Protein 3EKG (pdb70)

B-factor: mean 16.18, std 5.59, range [8.06, 45.7]

InterPro domains:
  IPR013341 Mandelate racemase, N-terminal domain [PF02746] (59-149)
  IPR013342 Mandelate racemase, C-terminal domain [PF13378] (172-385)
  IPR013342 Mandelate racemase, C-terminal domain [SM00922] (155-261)
  IPR018110 Mandelate racemase/muconate lactonizing enzyme, conserved site [PS00908] (124-149)
  IPR023444 L-rhamnonate dehydratase [MF_01288] (1-394)
  IPR023444 L-rhamnonate dehydratase [NF011968] (1-394)
  IPR023444 L-rhamnonate dehydratase [SFLDF00006] (2-394)
  IPR023444 L-rhamnonate dehydratase [cd03327] (57-383)
  IPR029017 Enolase-like, N-terminal [G3DSA:3.30.390.10] (6-387)
  IPR029017 Enolase-like, N-terminal [SSF54826] (49-154)
  IPR036849 Enolase-like, C-terminal domain superfamily [G3DSA:3.20.20.120] (142-383)
  IPR036849 Enolase-like, C-terminal domain superfamily [SSF51604] (137-390)
  IPR046945 L-rhamnonate dehydratase-like [PTHR13794] (1-386)

Foldseek 3Di:
DDDFWAWAFKFKWFFAEQFQLNQRHDPLFQVQAQFAALLLDVQCRGGVVSVPSNVFHKIKMWIATPVGFIFIFIHTGHPVLRCCVFVPLGVLGHGGGLPCLVVSLVVVVVCVVPPQAPRNLLSLQRNSLRSLLRVLVSVFWESLVVVQHFPDFKAFAAEEGLCQLLLVCQHQAYETQNDEPSVPPVSLVVRLVSLVVLVNNPLRRAYYARNHYFLVSLLVSQVSCVVSVHQEYECRDDLVPLVSLQVSVVSGDPNYEYACRFAFLVSLCNLVPRDQEYAHAQSGHRHPVRVSSNLVSCVVSVGAYAYDDRFLSVVSRLSHHPRHRHYYDYPRRPNDWDGSPPFWDLGDTADSRMGVVSSTGGRSRTDTDPVTDIGRPDHD/DDDFWAWAFKFKWFFADFFQLNQSHDPQFQVFAQFAALLLDVQCRGGVVSVPSNVFHKMKMWIATPVGFIFIFIHTAHDVLRCCVFVPLGVLGHPGGLPCLVVSLVVVVVCVVPPQAPNNLLSLQRNSLRSLLRVLVSVFWESLVVVQHFPDFKAFEAEEGLCQLLVVCQHQAYEGQNDEPSVPPVSLVVRLVSLVVLVRNPLRRAYYARNHYFLVSLLVSQVSCVVSVHQEYECRDDLVPLVSLQVSVVSGDPNYEYACRFAFLVSLCNLVPRDQEYAHACSGHRHPVRVSSNLVSCVVSVGAYAYDDRFLSVVSVLSHHPRHRHYYDYPRRPNDWDGSPPFWDLGDTDDSRMGVVSSTGGRSRTDGDPVGDIGRPDHD

Solvent-accessible surface area: 25975 Å² total

Sequence (760 aa):
SLSIPTIKQVRAFVLRGGGADYHDQGDGHWIDDHISTPGKYPEYRQSRRSFGINVLGTLVVEIEASDGNVGFAVTTGGEPAAYIVEKHLARFLEGARVTDIERIWDQYNSTLYYGRKGLVINTISGVDLALWDLLGKVRREPVHQLLGGAVRDELQFYATGARPDLAQKGFIGGKPLHHGPSEGEEGLKKNLEELATRERVGPDFWLFDCWSLDLNYATRLARGAREYGLKWIEEALPPDDYWGYAELRRNAPTGVTTGEHEATRWGFRLLEGCCDIIQPDVGWCGGVTELLKISALADAHNALVVPHGSSVYSYHFVATRQNSPFAEFLAPKADQVVPFHPQLLGEPVPENGRRLSRLDQPGFGVTLNPECQLHRPYTHSLSIPTIKQVRAFVLRGGGADYHDQGDGHWIDDHISTPGKYPEYRQSRRSFGINVLGTLVVEIEASDGNVGFAVTTGGEPAAYIVEKHLARFLEGARVTDIERIWDQYNSTLYYGRKGLVINTISGVDLALWDLLGKVRREPVHQLLGGAVRDELQFYATGARPDLAQKGFIGGKPLHHGPSEGEEGLKKNLEELATRERVGPDFWLFDCWSLDLNYATRLARGAREYGLKWIEEALPPDDYWGYAELRRNAPTGVTTGEHEATRWGFRLLEGCCDIIQPDVGWCGGVTELLKISALADAHNALVVPHGSSVYSYHFVATRQNSPFAEFLAPKADQVVPFHPQLLGEPVPENGRRLSRLDQPGFGVTLNPECQLHRPYTH

Structure (mmCIF, N/CA/C/O backbone):
data_3EKG
#
_entry.id   3EKG
#
_cell.length_a   119.326
_cell.length_b   119.326
_cell.length_c   116.696
_cell.angle_alpha   90.00
_cell.angle_beta   90.00
_cell.angle_gamma   90.00
#
_symmetry.space_group_name_H-M   'I 4'
#
loop_
_entity.id
_entity.type
_entity.pdbx_description
1 polymer 'Mandelate racemase/muconate lactonizing enzyme'
2 non-polymer 'L(+)-TARTARIC ACID'
3 non-polymer 'MAGNESIUM ION'
4 water water
#
loop_
_atom_site.group_PDB
_atom_site.id
_atom_site.type_symbol
_atom_site.label_atom_id
_atom_site.label_alt_id
_atom_site.label_comp_id
_atom_site.label_asym_id
_atom_site.label_entity_id
_atom_site.label_seq_id
_atom_site.pdbx_PDB_ins_code
_atom_site.Cartn_x
_atom_site.Cartn_y
_atom_site.Cartn_z
_atom_site.occupancy
_atom_site.B_iso_or_equiv
_atom_site.auth_seq_id
_atom_site.auth_comp_id
_atom_site.auth_asym_id
_atom_site.auth_atom_id
_atom_site.pdbx_PDB_model_num
ATOM 1 N N . SER A 1 2 ? 42.670 -34.454 -67.566 1.00 31.36 2 SER A N 1
ATOM 2 C CA . SER A 1 2 ? 41.532 -34.178 -66.642 1.00 31.04 2 SER A CA 1
ATOM 3 C C . SER A 1 2 ? 40.928 -35.476 -66.118 1.00 31.49 2 SER A C 1
ATOM 4 O O . SER A 1 2 ? 41.082 -36.534 -66.729 1.00 31.82 2 SER A O 1
ATOM 7 N N . LEU A 1 3 ? 40.236 -35.385 -64.987 1.00 30.86 3 LEU A N 1
ATOM 8 C CA . LEU A 1 3 ? 39.605 -36.549 -64.371 1.00 30.83 3 LEU A CA 1
ATOM 9 C C . LEU A 1 3 ? 38.642 -37.243 -65.327 1.00 30.18 3 LEU A C 1
ATOM 10 O O . LEU A 1 3 ? 37.913 -36.588 -66.073 1.00 30.37 3 LEU A O 1
ATOM 15 N N . SER A 1 4 ? 38.642 -38.572 -65.299 1.00 28.68 4 SER A N 1
ATOM 16 C CA . SER A 1 4 ? 37.752 -39.353 -66.149 1.00 27.82 4 SER A CA 1
ATOM 17 C C . SER A 1 4 ? 36.403 -39.459 -65.446 1.00 25.28 4 SER A C 1
ATOM 18 O O . SER A 1 4 ? 36.278 -40.130 -64.420 1.00 25.94 4 SER A O 1
ATOM 21 N N . ILE A 1 5 ? 35.397 -38.791 -66.000 1.00 22.78 5 ILE A N 1
ATOM 22 C CA . ILE A 1 5 ? 34.063 -38.792 -65.411 1.00 18.38 5 ILE A CA 1
ATOM 23 C C . ILE A 1 5 ? 33.253 -40.015 -65.828 1.00 17.50 5 ILE A C 1
ATOM 24 O O . ILE A 1 5 ? 33.067 -40.277 -67.014 1.00 15.29 5 ILE A O 1
ATOM 29 N N . PRO A 1 6 ? 32.754 -40.781 -64.847 1.00 16.69 6 PRO A N 1
ATOM 30 C CA . PRO A 1 6 ? 31.970 -41.974 -65.167 1.00 16.95 6 PRO A CA 1
ATOM 31 C C . PRO A 1 6 ? 30.564 -41.642 -65.642 1.00 16.84 6 PRO A C 1
ATOM 32 O O . PRO A 1 6 ? 30.082 -40.525 -65.463 1.00 17.30 6 PRO A O 1
ATOM 36 N N . THR A 1 7 ? 29.913 -42.620 -66.258 1.00 16.88 7 THR A N 1
ATOM 37 C CA . THR A 1 7 ? 28.551 -42.444 -66.729 1.00 15.74 7 THR A CA 1
ATOM 38 C C . THR A 1 7 ? 27.624 -43.201 -65.784 1.00 14.14 7 THR A C 1
ATOM 39 O O . THR A 1 7 ? 28.077 -43.988 -64.948 1.00 16.02 7 THR A O 1
ATOM 43 N N . ILE A 1 8 ? 26.326 -42.953 -65.901 1.00 14.54 8 ILE A N 1
ATOM 44 C CA . ILE A 1 8 ? 25.361 -43.621 -65.046 1.00 13.50 8 ILE A CA 1
ATOM 45 C C . ILE A 1 8 ? 24.933 -44.944 -65.676 1.00 13.24 8 ILE A C 1
ATOM 46 O O . ILE A 1 8 ? 24.438 -44.982 -66.800 1.00 14.17 8 ILE A O 1
ATOM 51 N N . LYS A 1 9 ? 25.140 -46.030 -64.942 1.00 14.48 9 LYS A N 1
ATOM 52 C CA . LYS A 1 9 ? 24.793 -47.357 -65.426 1.00 15.97 9 LYS A CA 1
ATOM 53 C C . LYS A 1 9 ? 23.322 -47.695 -65.214 1.00 16.46 9 LYS A C 1
ATOM 54 O O . LYS A 1 9 ? 22.635 -48.134 -66.140 1.00 16.63 9 LYS A O 1
ATOM 60 N N . GLN A 1 10 ? 22.832 -47.488 -63.998 1.00 15.65 10 GLN A N 1
ATOM 61 C CA . GLN A 1 10 ? 21.441 -47.802 -63.708 1.00 16.33 10 GLN A CA 1
ATOM 62 C C . GLN A 1 10 ? 20.894 -47.027 -62.527 1.00 16.24 10 GLN A C 1
ATOM 63 O O . GLN A 1 10 ? 21.625 -46.695 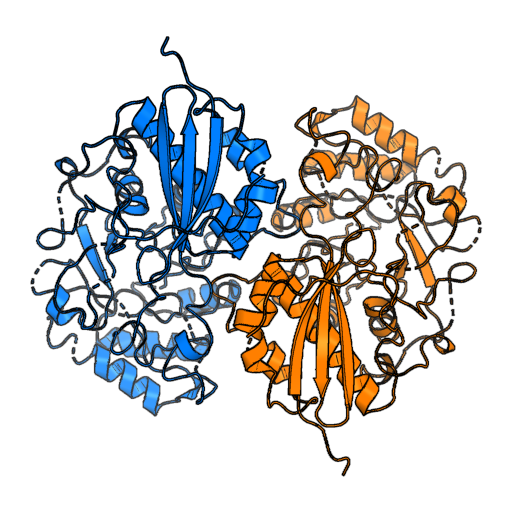-61.598 1.00 15.61 10 GLN A O 1
ATOM 69 N N . VAL A 1 11 ? 19.602 -46.725 -62.581 1.00 15.80 11 VAL A N 1
ATOM 70 C CA . VAL A 1 11 ? 18.936 -46.047 -61.482 1.00 15.07 11 VAL A CA 1
ATOM 71 C C . VAL A 1 11 ? 17.929 -47.055 -60.935 1.00 15.57 11 VAL A C 1
ATOM 72 O O . VAL A 1 11 ? 17.289 -47.777 -61.700 1.00 16.79 11 VAL A O 1
ATOM 76 N N . ARG A 1 12 ? 17.810 -47.118 -59.615 1.00 14.57 12 ARG A N 1
ATOM 77 C CA . ARG A 1 12 ? 16.883 -48.042 -58.969 1.00 15.44 12 ARG A CA 1
ATOM 78 C C . ARG A 1 12 ? 16.089 -47.332 -57.885 1.00 15.49 12 ARG A C 1
ATOM 79 O O . ARG A 1 12 ? 16.622 -46.483 -57.168 1.00 15.66 12 ARG A O 1
ATOM 87 N N . ALA A 1 13 ? 14.816 -47.690 -57.763 1.00 13.05 13 ALA A N 1
ATOM 88 C CA . ALA A 1 13 ? 13.948 -47.102 -56.751 1.00 12.84 13 ALA A CA 1
ATOM 89 C C . ALA A 1 13 ? 13.467 -48.187 -55.792 1.00 14.39 13 ALA A C 1
ATOM 90 O O . ALA A 1 13 ? 13.017 -49.249 -56.222 1.00 15.10 13 ALA A O 1
ATOM 92 N N . PHE A 1 14 ? 13.567 -47.911 -54.495 1.00 15.34 14 PHE A N 1
ATOM 93 C CA . PHE A 1 14 ? 13.141 -48.851 -53.462 1.00 16.27 14 PHE A CA 1
ATOM 94 C C . PHE A 1 14 ? 12.174 -48.165 -52.507 1.00 16.78 14 PHE A C 1
ATOM 95 O O . PHE A 1 14 ? 12.118 -46.939 -52.438 1.00 16.71 14 PHE A O 1
ATOM 103 N N . VAL A 1 15 ? 11.419 -48.963 -51.761 1.00 16.71 15 VAL A N 1
ATOM 104 C CA . VAL A 1 15 ? 10.481 -48.421 -50.794 1.00 18.90 15 VAL A CA 1
ATOM 105 C C . VAL A 1 15 ? 10.806 -48.958 -49.404 1.00 21.41 15 VAL A C 1
ATOM 106 O O . VAL A 1 15 ? 11.076 -50.146 -49.235 1.00 21.03 15 VAL A O 1
ATOM 110 N N . LEU A 1 16 ? 10.788 -48.068 -48.417 1.00 21.85 16 LEU A N 1
ATOM 111 C CA . LEU A 1 16 ? 11.072 -48.438 -47.037 1.00 23.94 16 LEU A CA 1
ATOM 112 C C . LEU A 1 16 ? 9.966 -47.876 -46.147 1.00 24.48 16 LEU A C 1
ATOM 113 O O . LEU A 1 16 ? 9.456 -46.783 -46.394 1.00 23.71 16 LEU A O 1
ATOM 118 N N . ARG A 1 17 ? 9.589 -48.627 -45.117 1.00 24.80 17 ARG A N 1
ATOM 119 C CA . ARG A 1 17 ? 8.531 -48.187 -44.215 1.00 24.88 17 ARG A CA 1
ATOM 120 C C . ARG A 1 17 ? 9.014 -48.140 -42.769 1.00 24.37 17 ARG A C 1
ATOM 121 O O . ARG A 1 17 ? 9.886 -48.915 -42.373 1.00 24.63 17 ARG A O 1
ATOM 129 N N . GLY A 1 18 ? 8.448 -47.222 -41.989 1.00 24.13 18 GLY A N 1
ATOM 130 C CA . GLY A 1 18 ? 8.826 -47.096 -40.590 1.00 23.42 18 GLY A CA 1
ATOM 131 C C . GLY A 1 18 ? 9.856 -46.015 -40.318 1.00 23.64 18 GLY A C 1
ATOM 132 O O . GLY A 1 18 ? 11.061 -46.254 -40.412 1.00 23.53 18 GLY A O 1
ATOM 133 N N . GLY A 1 19 ? 9.385 -44.821 -39.973 1.00 23.04 19 GLY A N 1
ATOM 134 C CA . GLY A 1 19 ? 10.294 -43.725 -39.692 1.00 23.20 19 GLY A CA 1
ATOM 135 C C . GLY A 1 19 ? 11.111 -43.344 -40.910 1.00 22.51 19 GLY A C 1
ATOM 136 O O . GLY A 1 19 ? 10.640 -43.456 -42.042 1.00 22.28 19 GLY A O 1
ATOM 137 N N . GLY A 1 20 ? 12.340 -42.892 -40.685 1.00 21.79 20 GLY A N 1
ATOM 138 C CA . GLY A 1 20 ? 13.190 -42.504 -41.795 1.00 20.51 20 GLY A CA 1
ATOM 139 C C . GLY A 1 20 ? 12.808 -41.164 -42.399 1.00 20.83 20 GLY A C 1
ATOM 140 O O . GLY A 1 20 ? 12.308 -40.282 -41.701 1.00 20.08 20 GLY A O 1
ATOM 141 N N . ALA A 1 21 ? 13.037 -41.019 -43.702 1.00 20.98 21 ALA A N 1
ATOM 142 C CA . ALA A 1 21 ? 12.740 -39.780 -44.419 1.00 20.34 21 ALA A CA 1
ATOM 143 C C . ALA A 1 21 ? 11.297 -39.317 -44.248 1.00 21.23 21 ALA A C 1
ATOM 144 O O . ALA A 1 21 ? 11.040 -38.121 -44.102 1.00 18.88 21 ALA A O 1
ATOM 146 N N . ASP A 1 22 ? 10.352 -40.251 -44.283 1.00 21.91 22 ASP A N 1
ATOM 147 C CA . ASP A 1 22 ? 8.958 -39.871 -44.097 1.00 22.84 22 ASP A CA 1
ATOM 148 C C . ASP A 1 22 ? 8.723 -39.705 -42.601 1.00 24.40 22 ASP A C 1
ATOM 149 O O . ASP A 1 22 ? 8.337 -40.651 -41.910 1.00 23.79 22 ASP A O 1
ATOM 154 N N . TYR A 1 23 ? 8.965 -38.488 -42.123 1.00 24.85 23 TYR A N 1
ATOM 155 C CA . TYR A 1 23 ? 8.830 -38.119 -40.715 1.00 25.79 23 TYR A CA 1
ATOM 156 C C . TYR A 1 23 ? 7.568 -38.625 -40.030 1.00 25.35 23 TYR A C 1
ATOM 157 O O . TYR A 1 23 ? 7.604 -39.009 -38.862 1.00 24.68 23 TYR A O 1
ATOM 166 N N . HIS A 1 24 ? 6.454 -38.619 -40.754 1.00 24.99 24 HIS A N 1
ATOM 167 C CA . HIS A 1 24 ? 5.177 -39.027 -40.180 1.00 24.05 24 HIS A CA 1
ATOM 168 C C . HIS A 1 24 ? 4.835 -40.508 -40.267 1.00 23.48 24 HIS A C 1
ATOM 169 O O . HIS A 1 24 ? 3.751 -40.919 -39.854 1.00 23.63 24 HIS A O 1
ATOM 176 N N . ASP A 1 25 ? 5.748 -41.311 -40.800 1.00 23.14 25 ASP A N 1
ATOM 177 C CA . ASP A 1 25 ? 5.508 -42.745 -40.914 1.00 23.40 25 ASP A CA 1
ATOM 178 C C . ASP A 1 25 ? 5.914 -43.379 -39.584 1.00 23.33 25 ASP A C 1
ATOM 179 O O . ASP A 1 25 ? 6.838 -44.191 -39.514 1.00 23.24 25 ASP A O 1
ATOM 184 N N . GLN A 1 26 ? 5.199 -42.993 -38.531 1.00 23.88 26 GLN A N 1
ATOM 185 C CA . GLN A 1 26 ? 5.472 -43.468 -37.179 1.00 25.73 26 GLN A CA 1
ATOM 186 C C . GLN A 1 26 ? 4.424 -44.422 -36.616 1.00 26.30 26 GLN A C 1
ATOM 187 O O . GLN A 1 26 ? 3.401 -44.692 -37.245 1.00 26.88 26 GLN A O 1
ATOM 193 N N . GLY A 1 27 ? 4.701 -44.926 -35.416 1.00 26.84 27 GLY A N 1
ATOM 194 C CA . GLY A 1 27 ? 3.781 -45.823 -34.740 1.00 27.93 27 GLY A CA 1
ATOM 195 C C . GLY A 1 27 ? 2.995 -45.031 -33.708 1.00 28.85 27 GLY A C 1
ATOM 196 O O . GLY A 1 27 ? 2.886 -43.811 -33.826 1.00 29.20 27 GLY A O 1
ATOM 197 N N . ASP A 1 28 ? 2.458 -45.707 -32.695 1.00 28.46 28 ASP A N 1
ATOM 198 C CA . ASP A 1 28 ? 1.677 -45.035 -31.655 1.00 28.19 28 ASP A CA 1
ATOM 199 C C . ASP A 1 28 ? 2.530 -44.344 -30.592 1.00 27.70 28 ASP A C 1
ATOM 200 O O . ASP A 1 28 ? 3.712 -44.651 -30.430 1.00 27.86 28 ASP A O 1
ATOM 205 N N . GLY A 1 29 ? 1.904 -43.414 -29.871 1.00 26.22 29 GLY A N 1
ATOM 206 C CA . GLY A 1 29 ? 2.563 -42.697 -28.790 1.00 23.98 29 GLY A CA 1
ATOM 207 C C . GLY A 1 29 ? 3.609 -41.647 -29.120 1.00 22.17 29 GLY A C 1
ATOM 208 O O . GLY A 1 29 ? 4.390 -41.266 -28.250 1.00 23.84 29 GLY A O 1
ATOM 209 N N . HIS A 1 30 ? 3.625 -41.158 -30.353 1.00 20.44 30 HIS A N 1
ATOM 210 C CA . HIS A 1 30 ? 4.616 -40.161 -30.746 1.00 17.78 30 HIS A CA 1
ATOM 211 C C . HIS A 1 30 ? 4.047 -38.740 -30.717 1.00 16.72 30 HIS A C 1
ATOM 212 O O . HIS A 1 30 ? 2.925 -38.509 -31.166 1.00 16.46 30 HIS A O 1
ATOM 219 N N . TRP A 1 31 ? 4.816 -37.786 -30.193 1.00 15.41 31 TRP A N 1
ATOM 220 C CA . TRP A 1 31 ? 4.331 -36.403 -30.127 1.00 13.70 31 TRP A CA 1
ATOM 221 C C . TRP A 1 31 ? 3.961 -35.877 -31.508 1.00 14.49 31 TRP A C 1
ATOM 222 O O . TRP A 1 31 ? 3.062 -35.049 -31.647 1.00 12.16 31 TRP A O 1
ATOM 233 N N . ILE A 1 32 ? 4.656 -36.363 -32.529 1.00 12.70 32 ILE A N 1
ATOM 234 C CA . ILE A 1 32 ? 4.418 -35.894 -33.889 1.00 13.01 32 ILE A CA 1
ATOM 235 C C . ILE A 1 32 ? 3.046 -36.283 -34.444 1.00 13.39 32 ILE A C 1
ATOM 236 O O . ILE A 1 32 ? 2.661 -35.844 -35.529 1.00 13.82 32 ILE A O 1
ATOM 241 N N . ASP A 1 33 ? 2.303 -37.100 -33.702 1.00 12.81 33 ASP A N 1
ATOM 242 C CA . ASP A 1 33 ? 0.967 -37.501 -34.136 1.00 13.45 33 ASP A CA 1
ATOM 243 C C . ASP A 1 33 ? -0.017 -37.264 -32.994 1.00 13.52 33 ASP A C 1
ATOM 244 O O . ASP A 1 33 ? -1.130 -37.789 -32.996 1.00 13.76 33 ASP A O 1
ATOM 249 N N . ASP A 1 34 ? 0.395 -36.444 -32.030 1.00 12.99 34 ASP A N 1
ATOM 250 C CA . ASP A 1 34 ? -0.435 -36.165 -30.867 1.00 13.72 34 ASP A CA 1
ATOM 251 C C . ASP A 1 34 ? -1.289 -34.902 -30.955 1.00 13.57 34 ASP A C 1
ATOM 252 O O . ASP A 1 34 ? -0.894 -33.829 -30.490 1.00 13.60 34 ASP A O 1
ATOM 257 N N . HIS A 1 35 ? -2.460 -35.048 -31.569 1.00 12.42 35 HIS A N 1
ATOM 258 C CA . HIS A 1 35 ? -3.425 -33.963 -31.706 1.00 12.60 35 HIS A CA 1
ATOM 259 C C . HIS A 1 35 ? -2.852 -32.717 -32.378 1.00 13.13 35 HIS A C 1
ATOM 260 O O . HIS A 1 35 ? -3.122 -31.590 -31.958 1.00 13.59 35 HIS A O 1
ATOM 267 N N . ILE A 1 36 ? -2.058 -32.924 -33.423 1.00 12.90 36 ILE A N 1
ATOM 268 C CA . ILE A 1 36 ? -1.465 -31.815 -34.166 1.00 11.80 36 ILE A CA 1
ATOM 269 C C . ILE A 1 36 ? -2.568 -31.115 -34.969 1.00 11.88 36 ILE A C 1
ATOM 270 O O . ILE A 1 36 ? -3.355 -31.776 -35.638 1.00 12.39 36 ILE A O 1
ATOM 275 N N . SER A 1 37 ? -2.627 -29.787 -34.903 1.00 10.88 37 SER A N 1
ATOM 276 C CA . SER A 1 37 ? -3.636 -29.039 -35.655 1.00 11.84 37 SER A CA 1
ATOM 277 C C . SER A 1 37 ? -3.337 -29.110 -37.151 1.00 12.71 37 SER A C 1
ATOM 278 O O . SER A 1 37 ? -2.216 -28.828 -37.580 1.00 10.96 37 SER A O 1
ATOM 281 N N . THR A 1 38 ? -4.340 -29.494 -37.938 1.00 12.22 38 THR A N 1
ATOM 282 C CA . THR A 1 38 ? -4.193 -29.604 -39.392 1.00 12.49 38 THR A CA 1
ATOM 283 C C . THR A 1 38 ? -5.469 -29.126 -40.079 1.00 11.12 38 THR A C 1
ATOM 284 O O . THR A 1 38 ? -6.466 -28.835 -39.420 1.00 12.13 38 THR A O 1
ATOM 288 N N . PRO A 1 39 ? -5.447 -29.030 -41.418 1.00 12.11 39 PRO A N 1
ATOM 289 C CA . PRO A 1 39 ? -6.636 -28.594 -42.159 1.00 12.57 39 PRO A CA 1
ATOM 290 C C . PRO A 1 39 ? -7.804 -29.566 -41.971 1.00 14.39 39 PRO A C 1
ATOM 291 O O . PRO A 1 39 ? -8.954 -29.227 -42.247 1.00 16.65 39 PRO A O 1
ATOM 303 N N . GLY A 1 41 ? -8.516 -30.897 -39.019 1.00 14.07 41 GLY A N 1
ATOM 304 C CA . GLY A 1 41 ? -8.960 -30.791 -37.638 1.00 15.46 41 GLY A CA 1
ATOM 305 C C . GLY A 1 41 ? -10.406 -30.372 -37.454 1.00 15.80 41 GLY A C 1
ATOM 306 O O . GLY A 1 41 ? -10.985 -30.588 -36.387 1.00 17.30 41 GLY A O 1
ATOM 307 N N . LYS A 1 42 ? -10.998 -29.771 -38.481 1.00 16.01 42 LYS A N 1
ATOM 308 C CA . LYS A 1 42 ? -12.390 -29.337 -38.393 1.00 15.64 42 LYS A CA 1
ATOM 309 C C . LYS A 1 42 ? -13.346 -30.526 -38.339 1.00 15.60 42 LYS A C 1
ATOM 310 O O . LYS A 1 42 ? -14.543 -30.367 -38.098 1.00 17.24 42 LYS A O 1
ATOM 316 N N . TYR A 1 43 ? -12.802 -31.715 -38.573 1.00 14.54 43 TYR A N 1
ATOM 317 C CA . TYR A 1 43 ? -13.567 -32.957 -38.523 1.00 14.67 43 TYR A CA 1
ATOM 318 C C . TYR A 1 43 ? -13.076 -33.682 -37.275 1.00 15.69 43 TYR A C 1
ATOM 319 O O . TYR A 1 43 ? -11.950 -34.171 -37.241 1.00 15.33 43 TYR A O 1
ATOM 328 N N . PRO A 1 44 ? -13.912 -33.758 -36.228 1.00 16.64 44 PRO A N 1
ATOM 329 C CA . PRO A 1 44 ? -13.499 -34.438 -34.996 1.00 17.20 44 PRO A CA 1
ATOM 330 C C . PRO A 1 44 ? -12.863 -35.816 -35.204 1.00 18.20 44 PRO A C 1
ATOM 331 O O . PRO A 1 44 ? -11.923 -36.186 -34.499 1.00 18.73 44 PRO A O 1
ATOM 335 N N . GLU A 1 45 ? -13.373 -36.564 -36.176 1.00 18.96 45 GLU A N 1
ATOM 336 C CA . GLU A 1 45 ? -12.880 -37.907 -36.470 1.00 20.91 45 GLU A CA 1
ATOM 337 C C . GLU A 1 45 ? -11.420 -37.953 -36.909 1.00 18.86 45 GLU A C 1
ATOM 338 O O . GLU A 1 45 ? -10.745 -38.969 -36.734 1.00 19.30 45 GLU A O 1
ATOM 344 N N . TYR A 1 46 ? -10.932 -36.854 -37.476 1.00 17.41 46 TYR A N 1
ATOM 345 C CA . TYR A 1 46 ? -9.558 -36.793 -37.967 1.00 16.81 46 TYR A CA 1
ATOM 346 C C . TYR A 1 46 ? -8.698 -35.778 -37.219 1.00 16.37 46 TYR A C 1
ATOM 347 O O . TYR A 1 46 ? -7.636 -35.383 -37.698 1.00 16.83 46 TYR A O 1
ATOM 356 N N . ARG A 1 47 ? -9.147 -35.372 -36.038 1.00 15.91 47 ARG A N 1
ATOM 357 C CA . ARG A 1 47 ? -8.435 -34.374 -35.245 1.00 15.93 47 ARG A CA 1
ATOM 358 C C . ARG A 1 47 ? -7.312 -34.893 -34.345 1.00 15.53 47 ARG A C 1
ATOM 359 O O . ARG A 1 47 ? -6.270 -34.254 -34.214 1.00 15.52 47 ARG A O 1
ATOM 367 N N . GLN A 1 48 ? -7.511 -36.047 -33.721 1.00 13.75 48 GLN A N 1
ATOM 368 C CA . GLN A 1 48 ? -6.492 -36.579 -32.821 1.00 13.90 48 GLN A CA 1
ATOM 369 C C . GLN A 1 48 ? -5.223 -37.086 -33.492 1.00 13.32 48 GLN A C 1
ATOM 370 O O . GLN A 1 48 ? -4.121 -36.891 -32.976 1.00 13.87 48 GLN A O 1
ATOM 376 N N . SER A 1 49 ? -5.372 -37.726 -34.644 1.00 12.12 49 SER A N 1
ATOM 377 C CA . SER A 1 49 ? -4.230 -38.311 -35.338 1.00 13.00 49 SER A CA 1
ATOM 378 C C . SER A 1 49 ? -4.128 -37.937 -36.815 1.00 13.10 49 SER A C 1
ATOM 379 O O . SER A 1 49 ? -5.098 -38.065 -37.563 1.00 14.82 49 SER A O 1
ATOM 382 N N . ARG A 1 50 ? -2.952 -37.476 -37.236 1.00 12.34 50 ARG A N 1
ATOM 383 C CA . ARG A 1 50 ? -2.744 -37.125 -38.638 1.00 12.32 50 ARG A CA 1
ATOM 384 C C . ARG A 1 50 ? -2.680 -38.416 -39.450 1.00 13.08 50 ARG A C 1
ATOM 385 O O . ARG A 1 50 ? -2.972 -38.434 -40.645 1.00 12.00 50 ARG A O 1
ATOM 393 N N . ARG A 1 51 ? -2.293 -39.503 -38.796 1.00 13.70 51 ARG A N 1
ATOM 394 C CA . ARG A 1 51 ? -2.221 -40.782 -39.484 1.00 14.00 51 ARG A CA 1
ATOM 395 C C . ARG A 1 51 ? -3.622 -41.235 -39.887 1.00 13.24 51 ARG A C 1
ATOM 396 O O . ARG A 1 51 ? -3.785 -41.947 -40.882 1.00 14.78 51 ARG A O 1
ATOM 404 N N . SER A 1 52 ? -4.632 -40.811 -39.127 1.00 12.96 52 SER A N 1
ATOM 405 C CA . SER A 1 52 ? -6.006 -41.201 -39.427 1.00 12.98 52 SER A CA 1
ATOM 406 C C . SER A 1 52 ? -6.453 -40.682 -40.791 1.00 12.82 52 SER A C 1
ATOM 407 O O . SER A 1 52 ? -7.255 -41.329 -41.459 1.00 13.89 52 SER A O 1
ATOM 410 N N . PHE A 1 53 ? -5.946 -39.525 -41.218 1.00 12.77 53 PHE A N 1
ATOM 411 C CA . PHE A 1 53 ? -6.327 -39.037 -42.540 1.00 12.21 53 PHE A CA 1
ATOM 412 C C . PHE A 1 53 ? -5.311 -39.433 -43.613 1.00 12.52 53 PHE A C 1
ATOM 413 O O . PHE A 1 53 ? -5.424 -39.037 -44.772 1.00 12.26 53 PHE A O 1
ATOM 421 N N . GLY A 1 54 ? -4.319 -40.230 -43.217 1.00 12.12 54 GLY A N 1
ATOM 422 C CA . GLY A 1 54 ? -3.338 -40.727 -44.163 1.00 12.94 54 GLY A CA 1
ATOM 423 C C . GLY A 1 54 ? -2.048 -39.972 -44.398 1.00 12.55 54 GLY A C 1
ATOM 424 O O . GLY A 1 54 ? -1.520 -40.007 -45.508 1.00 14.04 54 GLY A O 1
ATOM 425 N N . ILE A 1 55 ? -1.525 -39.311 -43.371 1.00 12.41 55 ILE A N 1
ATOM 426 C CA . ILE A 1 55 ? -0.281 -38.563 -43.525 1.00 13.11 55 ILE A CA 1
ATOM 427 C C . ILE A 1 55 ? 0.892 -39.533 -43.700 1.00 14.66 55 ILE A C 1
ATOM 428 O O . ILE A 1 55 ? 1.985 -39.146 -44.128 1.00 13.77 55 ILE A O 1
ATOM 433 N N . ASN A 1 56 ? 0.634 -40.800 -43.391 1.00 14.65 56 ASN A N 1
ATOM 434 C CA . ASN A 1 56 ? 1.642 -41.852 -43.451 1.00 16.24 56 ASN A CA 1
ATOM 435 C C . ASN A 1 56 ? 1.379 -42.901 -44.527 1.00 16.65 56 ASN A C 1
ATOM 436 O O . ASN A 1 56 ? 1.846 -44.034 -44.410 1.00 18.08 56 ASN A O 1
ATOM 441 N N . VAL A 1 57 ? 0.648 -42.535 -45.573 1.00 16.13 57 VAL A N 1
ATOM 442 C CA . VAL A 1 57 ? 0.314 -43.499 -46.618 1.00 16.21 57 VAL A CA 1
ATOM 443 C C . VAL A 1 57 ? 1.409 -43.787 -47.651 1.00 15.85 57 VAL A C 1
ATOM 444 O O . VAL A 1 57 ? 1.402 -44.845 -48.286 1.00 14.75 57 VAL A O 1
ATOM 448 N N . LEU A 1 58 ? 2.357 -42.869 -47.804 1.00 16.88 58 LEU A N 1
ATOM 449 C CA . LEU A 1 58 ? 3.426 -43.037 -48.788 1.00 16.37 58 LEU A CA 1
ATOM 450 C C . LEU A 1 58 ? 4.665 -43.786 -48.313 1.00 17.44 58 LEU A C 1
ATOM 451 O O . LEU A 1 58 ? 5.099 -44.748 -48.944 1.00 18.10 58 LEU A O 1
ATOM 456 N N . GLY A 1 59 ? 5.250 -43.336 -47.213 1.00 17.29 59 GLY A N 1
ATOM 457 C CA . GLY A 1 59 ? 6.450 -43.993 -46.737 1.00 17.79 59 GLY A CA 1
ATOM 458 C C . GLY A 1 59 ? 7.664 -43.401 -47.422 1.00 18.06 59 GLY A C 1
ATOM 459 O O . GLY A 1 59 ? 7.575 -42.345 -48.052 1.00 19.01 59 GLY A O 1
ATOM 460 N N . THR A 1 60 ? 8.795 -44.095 -47.334 1.00 16.89 60 THR A N 1
ATOM 461 C CA . THR A 1 60 ? 10.041 -43.600 -47.907 1.00 17.18 60 THR A CA 1
ATOM 462 C C . THR A 1 60 ? 10.443 -44.127 -49.280 1.00 17.98 60 THR A C 1
ATOM 463 O O . THR A 1 60 ? 10.332 -45.319 -49.563 1.00 19.43 60 THR A O 1
ATOM 467 N N . LEU A 1 61 ? 10.916 -43.209 -50.121 1.00 18.43 61 LEU A N 1
ATOM 468 C CA . LEU A 1 61 ? 11.409 -43.536 -51.451 1.00 16.37 61 LEU A CA 1
ATOM 469 C C . LEU A 1 61 ? 12.929 -43.554 -51.340 1.00 16.71 61 LEU A C 1
ATOM 470 O O . LEU A 1 61 ? 13.528 -42.601 -50.838 1.00 17.03 61 LEU A O 1
ATOM 475 N N . VAL A 1 62 ? 13.545 -44.645 -51.778 1.00 16.58 62 VAL A N 1
ATOM 476 C CA . VAL A 1 62 ? 15.000 -44.752 -51.766 1.00 15.43 62 VAL A CA 1
ATOM 477 C C . VAL A 1 62 ? 15.453 -44.805 -53.216 1.00 15.07 62 VAL A C 1
ATOM 478 O O . VAL A 1 62 ? 14.992 -45.645 -53.986 1.00 16.55 62 VAL A O 1
ATOM 482 N N . VAL A 1 63 ? 16.346 -43.901 -53.595 1.00 13.41 63 VAL A N 1
ATOM 483 C CA . VAL A 1 63 ? 16.847 -43.886 -54.956 1.00 12.52 63 VAL A CA 1
ATOM 484 C C . VAL A 1 63 ? 18.329 -44.203 -54.931 1.00 13.80 63 VAL A C 1
ATOM 485 O O . VAL A 1 63 ? 19.075 -43.628 -54.141 1.00 13.86 63 VAL A O 1
ATOM 489 N N . GLU A 1 64 ? 18.739 -45.145 -55.774 1.00 14.77 64 GLU A N 1
ATOM 490 C CA . GLU A 1 64 ? 20.141 -45.525 -55.893 1.00 15.04 64 GLU A CA 1
ATOM 491 C C . GLU A 1 64 ? 20.570 -45.257 -57.326 1.00 14.94 64 GLU A C 1
ATOM 492 O O . GLU A 1 64 ? 19.813 -45.504 -58.265 1.00 16.21 64 GLU A O 1
ATOM 498 N N . ILE A 1 65 ? 21.780 -44.743 -57.496 1.00 13.32 65 ILE A N 1
ATOM 499 C CA . ILE A 1 65 ? 22.289 -44.473 -58.832 1.00 14.07 65 ILE A CA 1
ATOM 500 C C . ILE A 1 65 ? 23.689 -45.057 -58.928 1.00 13.97 65 ILE A C 1
ATOM 501 O O . ILE A 1 65 ? 24.620 -44.574 -58.283 1.00 14.24 65 ILE A O 1
ATOM 506 N N . GLU A 1 66 ? 23.819 -46.108 -59.732 1.00 13.33 66 GLU A N 1
ATOM 507 C CA . GLU A 1 66 ? 25.096 -46.788 -59.922 1.00 15.96 66 GLU A CA 1
ATOM 508 C C . GLU A 1 66 ? 25.832 -46.236 -61.134 1.00 15.54 66 GLU A C 1
ATOM 509 O O . GLU A 1 66 ? 25.254 -46.108 -62.213 1.00 16.30 66 GLU A O 1
ATOM 515 N N . ALA A 1 67 ? 27.107 -45.910 -60.950 1.00 15.68 67 ALA A N 1
ATOM 516 C CA . ALA A 1 67 ? 27.926 -45.370 -62.029 1.00 15.90 67 ALA A CA 1
ATOM 517 C C . ALA A 1 67 ? 28.847 -46.436 -62.611 1.00 17.14 67 ALA A C 1
ATOM 518 O O . ALA A 1 67 ? 29.052 -47.492 -62.010 1.00 17.41 67 ALA A O 1
ATOM 520 N N . SER A 1 68 ? 29.410 -46.138 -63.779 1.00 17.95 68 SER A N 1
ATOM 521 C CA . SER A 1 68 ? 30.294 -47.067 -64.477 1.00 19.36 68 SER A CA 1
ATOM 522 C C . SER A 1 68 ? 31.594 -47.379 -63.739 1.00 20.21 68 SER A C 1
ATOM 523 O O . SER A 1 68 ? 32.286 -48.340 -64.082 1.00 21.83 68 SER A O 1
ATOM 526 N N . ASP A 1 69 ? 31.928 -46.578 -62.734 1.00 20.06 69 ASP A N 1
ATOM 527 C CA . ASP A 1 69 ? 33.154 -46.795 -61.970 1.00 20.01 69 ASP A CA 1
ATOM 528 C C . ASP A 1 69 ? 32.880 -47.593 -60.698 1.00 20.67 69 ASP A C 1
ATOM 529 O O . ASP A 1 69 ? 33.782 -47.818 -59.889 1.00 21.95 69 ASP A O 1
ATOM 534 N N . GLY A 1 70 ? 31.633 -48.025 -60.529 1.00 19.84 70 GLY A N 1
ATOM 535 C CA . GLY A 1 70 ? 31.277 -48.800 -59.353 1.00 19.68 70 GLY A CA 1
ATOM 536 C C . GLY A 1 70 ? 30.681 -47.990 -58.218 1.00 20.31 70 GLY A C 1
ATOM 537 O O . GLY A 1 70 ? 30.068 -48.550 -57.306 1.00 21.57 70 GLY A O 1
ATOM 538 N N . ASN A 1 71 ? 30.866 -46.675 -58.256 1.00 18.91 71 ASN A N 1
ATOM 539 C CA . ASN A 1 71 ? 30.322 -45.814 -57.213 1.00 18.09 71 ASN A CA 1
ATOM 540 C C . ASN A 1 71 ? 28.800 -45.834 -57.268 1.00 18.18 71 ASN A C 1
ATOM 541 O O . ASN A 1 71 ? 28.206 -45.921 -58.345 1.00 18.58 71 ASN A O 1
ATOM 546 N N . VAL A 1 72 ? 28.176 -45.762 -56.100 1.00 17.60 72 VAL A N 1
ATOM 547 C CA . VAL A 1 72 ? 26.727 -45.763 -56.015 1.00 17.22 72 VAL A CA 1
ATOM 548 C C . VAL A 1 72 ? 26.258 -44.668 -55.075 1.00 16.81 72 VAL A C 1
ATOM 549 O O . VAL A 1 72 ? 26.591 -44.675 -53.892 1.00 17.79 72 VAL A O 1
ATOM 553 N N . GLY A 1 73 ? 25.491 -43.726 -55.611 1.00 14.77 73 GLY A N 1
ATOM 554 C CA . GLY A 1 73 ? 24.958 -42.657 -54.791 1.00 13.25 73 GLY A CA 1
ATOM 555 C C . GLY A 1 73 ? 23.519 -43.002 -54.453 1.00 12.47 73 GLY A C 1
ATOM 556 O O . GLY A 1 73 ? 22.874 -43.750 -55.184 1.00 13.99 73 GLY A O 1
ATOM 557 N N . PHE A 1 74 ? 23.010 -42.488 -53.340 1.00 12.68 74 PHE A N 1
ATOM 558 C CA . PHE A 1 74 ? 21.630 -42.763 -52.971 1.00 13.31 74 PHE A CA 1
ATOM 559 C C . PHE A 1 74 ? 21.087 -41.633 -52.122 1.00 11.64 74 PHE A C 1
ATOM 560 O O . PHE A 1 74 ? 21.834 -40.770 -51.656 1.00 12.75 74 PHE A O 1
ATOM 568 N N . ALA A 1 75 ? 19.777 -41.642 -51.927 1.00 12.35 75 ALA A N 1
ATOM 569 C CA . ALA A 1 75 ? 19.132 -40.632 -51.106 1.00 12.44 75 ALA A CA 1
ATOM 570 C C . ALA A 1 75 ? 17.781 -41.161 -50.686 1.00 13.74 75 ALA A C 1
ATOM 571 O O . ALA A 1 75 ? 17.263 -42.108 -51.276 1.00 14.37 75 ALA A O 1
ATOM 573 N N . VAL A 1 76 ? 17.218 -40.550 -49.654 1.00 14.66 76 VAL A N 1
ATOM 574 C CA . VAL A 1 76 ? 15.910 -40.942 -49.164 1.00 16.58 76 VAL A CA 1
ATOM 575 C C . VAL A 1 76 ? 15.033 -39.703 -49.037 1.00 17.12 76 VAL A C 1
ATOM 576 O O . VAL A 1 76 ? 15.513 -38.612 -48.726 1.00 18.13 76 VAL A O 1
ATOM 580 N N . THR A 1 77 ? 13.748 -39.870 -49.325 1.00 17.09 77 THR A N 1
ATOM 581 C CA . THR A 1 77 ? 12.789 -38.782 -49.222 1.00 16.69 77 THR A CA 1
ATOM 582 C C . THR A 1 77 ? 11.421 -39.427 -49.079 1.00 17.97 77 THR A C 1
ATOM 583 O O . THR A 1 77 ? 11.328 -40.643 -48.930 1.00 17.58 77 THR A O 1
ATOM 587 N N . THR A 1 78 ? 10.369 -38.617 -49.116 1.00 16.80 78 THR A N 1
ATOM 588 C CA . THR A 1 78 ? 9.003 -39.116 -48.979 1.00 16.91 78 THR A CA 1
ATOM 589 C C . THR A 1 78 ? 8.374 -39.365 -50.352 1.00 17.16 78 THR A C 1
ATOM 590 O O . THR A 1 78 ? 8.418 -38.494 -51.218 1.00 17.34 78 THR A O 1
ATOM 594 N N . GLY A 1 79 ? 7.796 -40.550 -50.551 1.00 16.34 79 GLY A N 1
ATOM 595 C CA . GLY A 1 79 ? 7.174 -40.859 -51.830 1.00 16.73 79 GLY A CA 1
ATOM 596 C C . GLY A 1 79 ? 6.707 -42.296 -51.994 1.00 15.61 79 GLY A C 1
ATOM 597 O O . GLY A 1 79 ? 5.682 -42.557 -52.618 1.00 16.54 79 GLY A O 1
ATOM 598 N N . GLY A 1 80 ? 7.473 -43.238 -51.458 1.00 14.39 80 GLY A N 1
ATOM 599 C CA . GLY A 1 80 ? 7.089 -44.636 -51.550 1.00 15.28 80 GLY A CA 1
ATOM 600 C C . GLY A 1 80 ? 6.872 -45.236 -52.930 1.00 15.00 80 GLY A C 1
ATOM 601 O O . GLY A 1 80 ? 7.507 -44.847 -53.913 1.00 14.39 80 GLY A O 1
ATOM 602 N N . GLU A 1 81 ? 5.951 -46.195 -52.997 1.00 15.45 81 GLU A N 1
ATOM 603 C CA . GLU A 1 81 ? 5.660 -46.906 -54.232 1.00 15.04 81 GLU A CA 1
ATOM 604 C C . GLU A 1 81 ? 5.261 -46.049 -55.434 1.00 14.01 81 GLU A C 1
ATOM 605 O O . GLU A 1 81 ? 5.779 -46.246 -56.531 1.00 13.88 81 GLU A O 1
ATOM 611 N N . PRO A 1 82 ? 4.325 -45.103 -55.259 1.00 14.48 82 PRO A N 1
ATOM 612 C CA . PRO A 1 82 ? 3.970 -44.293 -56.431 1.00 13.56 82 PRO A CA 1
ATOM 613 C C . PRO A 1 82 ? 5.173 -43.504 -56.966 1.00 12.29 82 PRO A C 1
ATOM 614 O O . PRO A 1 82 ? 5.313 -43.302 -58.175 1.00 12.24 82 PRO A O 1
ATOM 618 N N . ALA A 1 83 ? 6.048 -43.065 -56.067 1.00 12.22 83 ALA A N 1
ATOM 619 C CA . ALA A 1 83 ? 7.238 -42.336 -56.489 1.00 11.36 83 ALA A CA 1
ATOM 620 C C . ALA A 1 83 ? 8.200 -43.299 -57.192 1.00 11.39 83 ALA A C 1
ATOM 621 O O . ALA A 1 83 ? 8.827 -42.948 -58.190 1.00 11.95 83 ALA A O 1
ATOM 623 N N . ALA A 1 84 ? 8.312 -44.522 -56.679 1.00 12.80 84 ALA A N 1
ATOM 624 C CA . ALA A 1 84 ? 9.199 -45.508 -57.294 1.00 11.76 84 ALA A CA 1
ATOM 625 C C . ALA A 1 84 ? 8.758 -45.777 -58.736 1.00 11.12 84 ALA A C 1
ATOM 626 O O . ALA A 1 84 ? 9.590 -45.957 -59.633 1.00 11.63 84 ALA A O 1
ATOM 628 N N . TYR A 1 85 ? 7.447 -45.793 -58.957 1.00 11.19 85 TYR A N 1
ATOM 629 C CA . TYR A 1 85 ? 6.901 -46.023 -60.293 1.00 12.00 85 TYR A CA 1
ATOM 630 C C . TYR A 1 85 ? 7.419 -44.943 -61.228 1.00 11.76 85 TYR A C 1
ATOM 631 O O . TYR A 1 85 ? 7.882 -45.224 -62.330 1.00 11.48 85 TYR A O 1
ATOM 640 N N . ILE A 1 86 ? 7.326 -43.697 -60.774 1.00 11.86 86 ILE A N 1
ATOM 641 C CA . ILE A 1 86 ? 7.773 -42.561 -61.568 1.00 11.58 86 ILE A CA 1
ATOM 642 C C . ILE A 1 86 ? 9.270 -42.642 -61.859 1.00 11.27 86 ILE A C 1
ATOM 643 O O . ILE A 1 86 ? 9.699 -42.403 -62.984 1.00 12.70 86 ILE A O 1
ATOM 648 N N . VAL A 1 87 ? 10.061 -42.999 -60.850 1.00 11.51 87 VAL A N 1
ATOM 649 C CA . VAL A 1 87 ? 11.504 -43.105 -61.037 1.00 12.44 87 VAL A CA 1
ATOM 650 C C . VAL A 1 87 ? 11.884 -44.168 -62.063 1.00 11.92 87 VAL A C 1
ATOM 651 O O . VAL A 1 87 ? 12.612 -43.900 -63.014 1.00 13.34 87 VAL A O 1
ATOM 655 N N . GLU A 1 88 ? 11.375 -45.375 -61.866 1.00 12.61 88 GLU A N 1
ATOM 656 C CA . GLU A 1 88 ? 11.692 -46.497 -62.736 1.00 13.33 88 GLU A CA 1
ATOM 657 C C . GLU A 1 88 ? 11.103 -46.418 -64.140 1.00 13.68 88 GLU A C 1
ATOM 658 O O . GLU A 1 88 ? 11.809 -46.637 -65.126 1.00 14.63 88 GLU A O 1
ATOM 664 N N . LYS A 1 89 ? 9.817 -46.096 -64.228 1.00 13.39 89 LYS A N 1
ATOM 665 C CA . LYS A 1 89 ? 9.136 -46.037 -65.515 1.00 13.24 89 LYS A CA 1
ATOM 666 C C . LYS A 1 89 ? 9.329 -44.766 -66.327 1.00 12.78 89 LYS A C 1
ATOM 667 O O . LYS A 1 89 ? 9.245 -44.801 -67.555 1.00 14.32 89 LYS A O 1
ATOM 673 N N . HIS A 1 90 ? 9.606 -43.650 -65.659 1.00 12.26 90 HIS A N 1
ATOM 674 C CA . HIS A 1 90 ? 9.738 -42.391 -66.376 1.00 11.21 90 HIS A CA 1
ATOM 675 C C . HIS A 1 90 ? 11.099 -41.701 -66.330 1.00 11.40 90 HIS A C 1
ATOM 676 O O . HIS A 1 90 ? 11.727 -41.474 -67.364 1.00 12.37 90 HIS A O 1
ATOM 683 N N . LEU A 1 91 ? 11.565 -41.385 -65.130 1.00 11.53 91 LEU A N 1
ATOM 684 C CA . LEU A 1 91 ? 12.813 -40.645 -64.982 1.00 11.66 91 LEU A CA 1
ATOM 685 C C . LEU A 1 91 ? 14.116 -41.350 -65.347 1.00 12.29 91 LEU A C 1
ATOM 686 O O . LEU A 1 91 ? 15.057 -40.711 -65.814 1.00 11.87 91 LEU A O 1
ATOM 691 N N . ALA A 1 92 ? 14.172 -42.661 -65.143 1.00 13.90 92 ALA A N 1
ATOM 692 C CA . ALA A 1 92 ? 15.386 -43.424 -65.429 1.00 14.99 92 ALA A CA 1
ATOM 693 C C . ALA A 1 92 ? 16.027 -43.127 -66.784 1.00 14.23 92 ALA A C 1
ATOM 694 O O . ALA A 1 92 ? 17.256 -43.043 -66.892 1.00 14.32 92 ALA A O 1
ATOM 696 N N . ARG A 1 93 ? 15.196 -42.958 -67.808 1.00 13.44 93 ARG A N 1
ATOM 697 C CA . ARG A 1 93 ? 15.679 -42.707 -69.164 1.00 13.02 93 ARG A CA 1
ATOM 698 C C . ARG A 1 93 ? 16.560 -41.472 -69.348 1.00 11.63 93 ARG A C 1
ATOM 699 O O . ARG A 1 93 ? 17.402 -41.434 -70.250 1.00 11.74 93 ARG A O 1
ATOM 707 N N . PHE A 1 94 ? 16.377 -40.464 -68.500 1.00 11.67 94 PHE A N 1
ATOM 708 C CA . PHE A 1 94 ? 17.162 -39.243 -68.624 1.00 12.14 94 PHE A CA 1
ATOM 709 C C . PHE A 1 94 ? 18.517 -39.348 -67.942 1.00 12.76 94 PHE A C 1
ATOM 710 O O . PHE A 1 94 ? 19.419 -38.557 -68.221 1.00 13.83 94 PHE A O 1
ATOM 718 N N . LEU A 1 95 ? 18.665 -40.331 -67.059 1.00 12.09 95 LEU A N 1
ATOM 719 C CA . LEU A 1 95 ? 19.917 -40.504 -66.331 1.00 12.85 95 LEU A CA 1
ATOM 720 C C . LEU A 1 95 ? 20.856 -41.566 -66.891 1.00 12.31 95 LEU A C 1
ATOM 721 O O . LEU A 1 95 ? 22.057 -41.333 -67.038 1.00 13.16 95 LEU A O 1
ATOM 726 N N . GLU A 1 96 ? 20.312 -42.734 -67.199 1.00 13.48 96 GLU A N 1
ATOM 727 C CA . GLU A 1 96 ? 21.141 -43.827 -67.689 1.00 13.25 96 GLU A CA 1
ATOM 728 C C . GLU A 1 96 ? 21.868 -43.505 -68.985 1.00 14.78 96 GLU A C 1
ATOM 729 O O . GLU A 1 96 ? 21.250 -43.199 -70.007 1.00 13.93 96 GLU A O 1
ATOM 735 N N . GLY A 1 97 ? 23.197 -43.556 -68.916 1.00 13.64 97 GLY A N 1
ATOM 736 C CA . GLY A 1 97 ? 24.025 -43.252 -70.068 1.00 16.48 97 GLY A CA 1
ATOM 737 C C . GLY A 1 97 ? 24.657 -41.874 -69.957 1.00 16.36 97 GLY A C 1
ATOM 738 O O . GLY A 1 97 ? 25.622 -41.560 -70.652 1.00 18.34 97 GLY A O 1
ATOM 739 N N . ALA A 1 98 ? 24.115 -41.044 -69.073 1.00 16.64 98 ALA A N 1
ATOM 740 C CA . ALA A 1 98 ? 24.628 -39.693 -68.894 1.00 16.54 98 ALA A CA 1
ATOM 741 C C . ALA A 1 98 ? 25.876 -39.673 -68.024 1.00 16.48 98 ALA A C 1
ATOM 742 O O . ALA A 1 98 ? 26.110 -40.592 -67.244 1.00 17.14 98 ALA A O 1
ATOM 744 N N . ARG A 1 99 ? 26.686 -38.630 -68.180 1.00 15.63 99 ARG A N 1
ATOM 745 C CA . ARG A 1 99 ? 27.881 -38.477 -67.366 1.00 15.16 99 ARG A CA 1
ATOM 746 C C . ARG A 1 99 ? 27.369 -38.018 -66.004 1.00 14.64 99 ARG A C 1
ATOM 747 O O . ARG A 1 99 ? 26.384 -37.282 -65.922 1.00 14.83 99 ARG A O 1
ATOM 755 N N . VAL A 1 100 ? 28.021 -38.447 -64.932 1.00 13.31 100 VAL A N 1
ATOM 756 C CA . VAL A 1 100 ? 27.553 -38.077 -63.599 1.00 13.63 100 VAL A CA 1
ATOM 757 C C . VAL A 1 100 ? 27.535 -36.575 -63.328 1.00 13.75 100 VAL A C 1
ATOM 758 O O . VAL A 1 100 ? 26.860 -36.116 -62.405 1.00 13.93 100 VAL A O 1
ATOM 762 N N . THR A 1 101 ? 28.261 -35.810 -64.136 1.00 13.29 101 THR A N 1
ATOM 763 C CA . THR A 1 101 ? 28.322 -34.365 -63.955 1.00 12.62 101 THR A CA 1
ATOM 764 C C . THR A 1 101 ? 27.221 -33.584 -64.679 1.00 12.66 101 THR A C 1
ATOM 765 O O . THR A 1 101 ? 27.122 -32.367 -64.516 1.00 13.09 101 THR A O 1
ATOM 769 N N . ASP A 1 102 ? 26.395 -34.281 -65.461 1.00 12.93 102 ASP A N 1
ATOM 770 C CA . ASP A 1 102 ? 25.298 -33.645 -66.205 1.00 12.08 102 ASP A CA 1
ATOM 771 C C . ASP A 1 102 ? 24.106 -33.325 -65.295 1.00 12.68 102 ASP A C 1
ATOM 772 O O . ASP A 1 102 ? 22.957 -33.586 -65.660 1.00 11.98 102 ASP A O 1
ATOM 777 N N . ILE A 1 103 ? 24.365 -32.741 -64.132 1.00 12.34 103 ILE A N 1
ATOM 778 C CA . ILE A 1 103 ? 23.300 -32.440 -63.177 1.00 12.07 103 ILE A CA 1
ATOM 779 C C . ILE A 1 103 ? 22.220 -31.461 -63.654 1.00 11.41 103 ILE A C 1
ATOM 780 O O . ILE A 1 103 ? 21.025 -31.761 -63.561 1.00 10.75 103 ILE A O 1
ATOM 785 N N . GLU A 1 104 ? 22.633 -30.299 -64.153 1.00 10.77 104 GLU A N 1
ATOM 786 C CA . GLU A 1 104 ? 21.678 -29.300 -64.636 1.00 10.13 104 GLU A CA 1
ATOM 787 C C . GLU A 1 104 ? 20.817 -29.819 -65.784 1.00 10.89 104 GLU A C 1
ATOM 788 O O . GLU A 1 104 ? 19.612 -29.549 -65.837 1.00 10.59 104 GLU A O 1
ATOM 794 N N . ARG A 1 105 ? 21.430 -30.556 -66.706 1.00 10.46 105 ARG A N 1
ATOM 795 C CA . ARG A 1 105 ? 20.687 -31.079 -67.851 1.00 10.25 105 ARG A CA 1
ATOM 796 C C . ARG A 1 105 ? 19.686 -32.146 -67.412 1.00 10.50 105 ARG A C 1
ATOM 797 O O . ARG A 1 105 ? 18.534 -32.143 -67.844 1.00 11.21 105 ARG A O 1
ATOM 805 N N . ILE A 1 106 ? 20.118 -33.051 -66.542 1.00 10.30 106 ILE A N 1
ATOM 806 C CA . ILE A 1 106 ? 19.226 -34.094 -66.056 1.00 10.20 106 ILE A CA 1
ATOM 807 C C . ILE A 1 106 ? 18.032 -33.497 -65.309 1.00 9.84 106 ILE A C 1
ATOM 808 O O . ILE A 1 106 ? 16.902 -33.956 -65.483 1.00 9.32 106 ILE A O 1
ATOM 813 N N . TRP A 1 107 ? 18.271 -32.477 -64.485 1.00 9.50 107 TRP A N 1
ATOM 814 C CA . TRP A 1 107 ? 17.177 -31.872 -63.727 1.00 8.81 107 TRP A CA 1
ATOM 815 C C . TRP A 1 107 ? 16.143 -31.283 -64.674 1.00 9.38 107 TRP A C 1
ATOM 816 O O . TRP A 1 107 ? 14.946 -31.530 -64.534 1.00 9.44 107 TRP A O 1
ATOM 827 N N . ASP A 1 108 ? 16.621 -30.498 -65.634 1.00 8.87 108 ASP A N 1
ATOM 828 C CA . ASP A 1 108 ? 15.760 -29.855 -66.622 1.00 9.37 108 ASP A CA 1
ATOM 829 C C . ASP A 1 108 ? 14.913 -30.888 -67.373 1.00 10.19 108 ASP A C 1
ATOM 830 O O . ASP A 1 108 ? 13.723 -30.676 -67.617 1.00 9.37 108 ASP A O 1
ATOM 835 N N . GLN A 1 109 ? 15.516 -32.010 -67.740 1.00 10.36 109 GLN A N 1
ATOM 836 C CA . GLN A 1 109 ? 14.759 -33.023 -68.463 1.00 10.66 109 GLN A CA 1
ATOM 837 C C . GLN A 1 109 ? 13.718 -33.689 -67.565 1.00 11.34 109 GLN A C 1
ATOM 838 O O . GLN A 1 109 ? 12.614 -33.994 -68.012 1.00 10.57 109 GLN A O 1
ATOM 852 N N . TYR A 1 111 ? 12.173 -32.334 -64.963 1.00 10.36 111 TYR A N 1
ATOM 853 C CA . TYR A 1 111 ? 11.106 -31.375 -64.721 1.00 10.53 111 TYR A CA 1
ATOM 854 C C . TYR A 1 111 ? 10.244 -31.120 -65.947 1.00 9.67 111 TYR A C 1
ATOM 855 O O . TYR A 1 111 ? 9.013 -31.167 -65.869 1.00 10.55 111 TYR A O 1
ATOM 864 N N . ASN A 1 112 ? 10.877 -30.864 -67.084 1.00 9.69 112 ASN A N 1
ATOM 865 C CA . ASN A 1 112 ? 10.114 -30.588 -68.294 1.00 9.36 112 ASN A CA 1
ATOM 866 C C . ASN A 1 112 ? 9.366 -31.792 -68.850 1.00 9.93 112 ASN A C 1
ATOM 867 O O . ASN A 1 112 ? 8.356 -31.633 -69.531 1.00 11.39 112 ASN A O 1
ATOM 872 N N . SER A 1 113 ? 9.846 -32.993 -68.552 1.00 10.40 113 SER A N 1
ATOM 873 C CA . SER A 1 113 ? 9.184 -34.197 -69.042 1.00 10.98 113 SER A CA 1
ATOM 874 C C . SER A 1 113 ? 8.009 -34.611 -68.164 1.00 10.47 113 SER A C 1
ATOM 875 O O . SER A 1 113 ? 7.153 -35.386 -68.598 1.00 12.02 113 SER A O 1
ATOM 878 N N . THR A 1 114 ? 7.963 -34.099 -66.934 1.00 11.22 114 THR A N 1
ATOM 879 C CA . THR A 1 114 ? 6.879 -34.433 -66.009 1.00 10.78 114 THR A CA 1
ATOM 880 C C . THR A 1 114 ? 5.914 -33.277 -65.774 1.00 11.96 114 THR A C 1
ATOM 881 O O . THR A 1 114 ? 4.957 -33.406 -65.010 1.00 11.47 114 THR A O 1
ATOM 885 N N . LEU A 1 115 ? 6.167 -32.148 -66.427 1.00 12.87 115 LEU A N 1
ATOM 886 C CA . LEU A 1 115 ? 5.320 -30.977 -66.255 1.00 13.07 115 LEU A CA 1
ATOM 887 C C . LEU A 1 115 ? 3.837 -31.282 -66.394 1.00 12.56 115 LEU A C 1
ATOM 888 O O . LEU A 1 115 ? 3.023 -30.768 -65.627 1.00 13.16 115 LEU A O 1
ATOM 893 N N . TYR A 1 116 ? 3.486 -32.117 -67.367 1.00 11.48 116 TYR A N 1
ATOM 894 C CA . TYR A 1 116 ? 2.081 -32.431 -67.608 1.00 12.29 116 TYR A CA 1
ATOM 895 C C . TYR A 1 116 ? 1.340 -33.081 -66.439 1.00 11.56 116 TYR A C 1
ATOM 896 O O . TYR A 1 116 ? 0.106 -33.139 -66.434 1.00 12.62 116 TYR A O 1
ATOM 905 N N . TYR A 1 117 ? 2.075 -33.561 -65.439 1.00 11.14 117 TYR A N 1
ATOM 906 C CA . TYR A 1 117 ? 1.432 -34.146 -64.268 1.00 11.09 117 TYR A CA 1
ATOM 907 C C . TYR A 1 117 ? 2.203 -33.816 -62.994 1.00 10.56 117 TYR A C 1
ATOM 908 O O . TYR A 1 117 ? 1.999 -34.441 -61.960 1.00 11.11 117 TYR A O 1
ATOM 917 N N . GLY A 1 118 ? 3.052 -32.794 -63.068 1.00 11.37 118 GLY A N 1
ATOM 918 C CA . GLY A 1 118 ? 3.863 -32.422 -61.918 1.00 13.17 118 GLY A CA 1
ATOM 919 C C . GLY A 1 118 ? 3.693 -31.019 -61.360 1.00 13.21 118 GLY A C 1
ATOM 920 O O . GLY A 1 118 ? 2.663 -30.712 -60.765 1.00 14.03 118 GLY A O 1
ATOM 921 N N . ARG A 1 119 ? 4.719 -30.185 -61.537 1.00 13.27 119 ARG A N 1
ATOM 922 C CA . ARG A 1 119 ? 4.742 -28.796 -61.052 1.00 14.11 119 ARG A CA 1
ATOM 923 C C . ARG A 1 119 ? 4.948 -28.707 -59.539 1.00 14.28 119 ARG A C 1
ATOM 924 O O . ARG A 1 119 ? 5.791 -27.947 -59.055 1.00 15.30 119 ARG A O 1
ATOM 932 N N . LYS A 1 120 ? 4.169 -29.478 -58.790 1.00 13.74 120 LYS A N 1
ATOM 933 C CA . LYS A 1 120 ? 4.276 -29.480 -57.337 1.00 13.68 120 LYS A CA 1
ATOM 934 C C . LYS A 1 120 ? 3.890 -30.856 -56.810 1.00 13.63 120 LYS A C 1
ATOM 935 O O . LYS A 1 120 ? 3.550 -31.742 -57.585 1.00 16.09 120 LYS A O 1
ATOM 941 N N . GLY A 1 121 ? 3.969 -31.038 -55.498 1.00 14.04 121 GLY A N 1
ATOM 942 C CA . GLY A 1 121 ? 3.589 -32.311 -54.911 1.00 15.46 121 GLY A CA 1
ATOM 943 C C . GLY A 1 121 ? 4.494 -33.505 -55.149 1.00 15.34 121 GLY A C 1
ATOM 944 O O . GLY A 1 121 ? 5.700 -33.369 -55.357 1.00 14.92 121 GLY A O 1
ATOM 945 N N . LEU A 1 122 ? 3.883 -34.688 -55.122 1.00 15.18 122 LEU A N 1
ATOM 946 C CA . LEU A 1 122 ? 4.578 -35.965 -55.285 1.00 15.34 122 LEU A CA 1
ATOM 947 C C . LEU A 1 122 ? 5.628 -36.057 -56.389 1.00 14.36 122 LEU A C 1
ATOM 948 O O . LEU A 1 122 ? 6.709 -36.602 -56.169 1.00 13.67 122 LEU A O 1
ATOM 953 N N . VAL A 1 123 ? 5.317 -35.548 -57.575 1.00 14.09 123 VAL A N 1
ATOM 954 C CA . VAL A 1 123 ? 6.261 -35.611 -58.685 1.00 13.74 123 VAL A CA 1
ATOM 955 C C . VAL A 1 123 ? 7.549 -34.859 -58.378 1.00 13.22 123 VAL A C 1
ATOM 956 O O . VAL A 1 123 ? 8.637 -35.305 -58.752 1.00 12.22 123 VAL A O 1
ATOM 960 N N . ILE A 1 124 ? 7.435 -33.722 -57.696 1.00 12.84 124 ILE A N 1
ATOM 961 C CA . ILE A 1 124 ? 8.622 -32.942 -57.354 1.00 12.37 124 ILE A CA 1
ATOM 962 C C . ILE A 1 124 ? 9.412 -33.644 -56.252 1.00 12.64 124 ILE A C 1
ATOM 963 O O . ILE A 1 124 ? 10.638 -33.567 -56.218 1.00 11.73 124 ILE A O 1
ATOM 968 N N . ASN A 1 125 ? 8.707 -34.324 -55.351 1.00 12.43 125 ASN A N 1
ATOM 969 C CA . ASN A 1 125 ? 9.364 -35.072 -54.282 1.00 12.73 125 ASN A CA 1
ATOM 970 C C . ASN A 1 125 ? 10.251 -36.097 -54.969 1.00 12.76 125 ASN A C 1
ATOM 971 O O . ASN A 1 125 ? 11.406 -36.301 -54.598 1.00 12.84 125 ASN A O 1
ATOM 976 N N . THR A 1 126 ? 9.688 -36.742 -55.984 1.00 11.67 126 THR A N 1
ATOM 977 C CA . THR A 1 126 ? 10.397 -37.777 -56.715 1.00 11.63 126 THR A CA 1
ATOM 978 C C . THR A 1 126 ? 11.636 -37.235 -57.411 1.00 11.29 126 THR A C 1
ATOM 979 O O . THR A 1 126 ? 12.719 -37.812 -57.304 1.00 11.96 126 THR A O 1
ATOM 983 N N . ILE A 1 127 ? 11.475 -36.122 -58.119 1.00 11.86 127 ILE A N 1
ATOM 984 C CA . ILE A 1 127 ? 12.590 -35.488 -58.811 1.00 10.61 127 ILE A CA 1
ATOM 985 C C . ILE A 1 127 ? 13.662 -35.111 -57.795 1.00 11.61 127 ILE A C 1
ATOM 986 O O . ILE A 1 127 ? 14.857 -35.263 -58.053 1.00 11.60 127 ILE A O 1
ATOM 991 N N . SER A 1 128 ? 1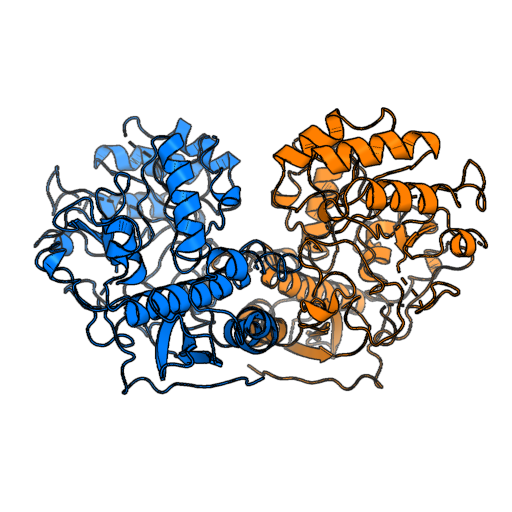3.225 -34.625 -56.638 1.00 11.31 128 SER A N 1
ATOM 992 C CA . SER A 1 128 ? 14.146 -34.223 -55.582 1.00 10.91 128 SER A CA 1
ATOM 993 C C . SER A 1 128 ? 14.986 -35.393 -55.086 1.00 10.39 128 SER A C 1
ATOM 994 O O . SER A 1 128 ? 16.176 -35.240 -54.831 1.00 12.10 128 SER A O 1
ATOM 997 N N . GLY A 1 129 ? 14.352 -36.551 -54.922 1.00 10.05 129 GLY A N 1
ATOM 998 C CA . GLY A 1 129 ? 15.068 -37.721 -54.444 1.00 10.15 129 GLY A CA 1
ATOM 999 C C . GLY A 1 129 ? 16.150 -38.155 -55.411 1.00 9.96 129 GLY A C 1
ATOM 1000 O O . GLY A 1 129 ? 17.255 -38.507 -55.006 1.00 11.23 129 GLY A O 1
ATOM 1001 N N . VAL A 1 130 ? 15.824 -38.134 -56.698 1.00 10.33 130 VAL A N 1
ATOM 1002 C CA . VAL A 1 130 ? 16.781 -38.509 -57.731 1.00 11.16 130 VAL A CA 1
ATOM 1003 C C . VAL A 1 130 ? 17.929 -37.508 -57.728 1.00 10.64 130 VAL A C 1
ATOM 1004 O O . VAL A 1 130 ? 19.102 -37.883 -57.806 1.00 9.36 130 VAL A O 1
ATOM 1008 N N . ASP A 1 131 ? 17.584 -36.227 -57.637 1.00 9.91 131 ASP A N 1
ATOM 1009 C CA . ASP A 1 131 ? 18.585 -35.171 -57.627 1.00 8.96 131 ASP A CA 1
ATOM 1010 C C . ASP A 1 131 ? 19.534 -35.349 -56.438 1.00 10.38 131 ASP A C 1
ATOM 1011 O O . ASP A 1 131 ? 20.753 -35.203 -56.568 1.00 10.99 131 ASP A O 1
ATOM 1016 N N . LEU A 1 132 ? 18.976 -35.665 -55.275 1.00 10.03 132 LEU A N 1
ATOM 1017 C CA . LEU A 1 132 ? 19.808 -35.862 -54.094 1.00 11.76 132 LEU A CA 1
ATOM 1018 C C . LEU A 1 132 ? 20.762 -37.038 -54.297 1.00 10.83 132 LEU A C 1
ATOM 1019 O O . LEU A 1 132 ? 21.939 -36.967 -53.925 1.00 10.46 132 LEU A O 1
ATOM 1024 N N . ALA A 1 133 ? 20.267 -38.120 -54.892 1.00 11.37 133 ALA A N 1
ATOM 1025 C CA . ALA A 1 133 ? 21.110 -39.283 -55.136 1.00 10.91 133 ALA A CA 1
ATOM 1026 C C . ALA A 1 133 ? 22.228 -38.934 -56.117 1.00 11.30 133 ALA A C 1
ATOM 1027 O O . ALA A 1 133 ? 23.337 -39.465 -56.017 1.00 12.09 133 ALA A O 1
ATOM 1029 N N . LEU A 1 134 ? 21.938 -38.036 -57.057 1.00 12.28 134 LEU A N 1
ATOM 1030 C CA . LEU A 1 134 ? 22.929 -37.615 -58.044 1.00 12.28 134 LEU A CA 1
ATOM 1031 C C . LEU A 1 134 ? 24.053 -36.829 -57.377 1.00 12.22 134 LEU A C 1
ATOM 1032 O O . LEU A 1 134 ? 25.223 -37.009 -57.712 1.00 12.03 134 LEU A O 1
ATOM 1037 N N . TRP A 1 135 ? 23.698 -35.952 -56.443 1.00 11.32 135 TRP A N 1
ATOM 1038 C CA . TRP A 1 135 ? 24.700 -35.169 -55.733 1.00 10.38 135 TRP A CA 1
ATOM 1039 C C . TRP A 1 135 ? 25.519 -36.070 -54.813 1.00 10.47 135 TRP A C 1
ATOM 1040 O O . TRP A 1 135 ? 26.713 -35.854 -54.632 1.00 12.12 135 TRP A O 1
ATOM 1051 N N . ASP A 1 136 ? 24.882 -37.083 -54.238 1.00 10.92 136 ASP A N 1
ATOM 1052 C CA . ASP A 1 136 ? 25.605 -38.007 -53.364 1.00 11.25 136 ASP A CA 1
ATOM 1053 C C . ASP A 1 136 ? 26.636 -38.732 -54.228 1.00 12.73 136 ASP A C 1
ATOM 1054 O O . ASP A 1 136 ? 27.790 -38.890 -53.843 1.00 12.75 136 ASP A O 1
ATOM 1059 N N . LEU A 1 137 ? 26.202 -39.163 -55.408 1.00 12.03 137 LEU A N 1
ATOM 1060 C CA . LEU A 1 137 ? 27.074 -39.869 -56.338 1.00 12.44 137 LEU A CA 1
ATOM 1061 C C . LEU A 1 137 ? 28.243 -38.996 -56.806 1.00 13.44 137 LEU A C 1
ATOM 1062 O O . LEU A 1 137 ? 29.385 -39.457 -56.875 1.00 13.53 137 LEU A O 1
ATOM 1067 N N . LEU A 1 138 ? 27.961 -37.738 -57.131 1.00 13.76 138 LEU A N 1
ATOM 1068 C CA . LEU A 1 138 ? 29.009 -36.839 -57.591 1.00 14.06 138 LEU A CA 1
ATOM 1069 C C . LEU A 1 138 ? 30.025 -36.621 -56.474 1.00 13.60 138 LEU A C 1
ATOM 1070 O O . LEU A 1 138 ? 31.223 -36.518 -56.726 1.00 13.07 138 LEU A O 1
ATOM 1075 N N . GLY A 1 139 ? 29.539 -36.545 -55.237 1.00 12.88 139 GLY A N 1
ATOM 1076 C CA . GLY A 1 139 ? 30.437 -36.364 -54.112 1.00 12.93 139 GLY A CA 1
ATOM 1077 C C . GLY A 1 139 ? 31.322 -37.584 -53.945 1.00 13.77 139 GLY A C 1
ATOM 1078 O O . GLY A 1 139 ? 32.506 -37.469 -53.629 1.00 12.92 139 GLY A O 1
ATOM 1079 N N . LYS A 1 140 ? 30.752 -38.765 -54.150 1.00 13.96 140 LYS A N 1
ATOM 1080 C CA . LYS A 1 140 ? 31.529 -39.992 -54.025 1.00 14.07 140 LYS A CA 1
ATOM 1081 C C . LYS A 1 140 ? 32.557 -40.114 -55.149 1.00 15.55 140 LYS A C 1
ATOM 1082 O O . LYS A 1 140 ? 33.667 -40.600 -54.931 1.00 14.80 140 LYS A O 1
ATOM 1088 N N . VAL A 1 141 ? 32.199 -39.660 -56.346 1.00 14.44 141 VAL A N 1
ATOM 1089 C CA . VAL A 1 141 ? 33.123 -39.707 -57.475 1.00 14.81 141 VAL A CA 1
ATOM 1090 C C . VAL A 1 141 ? 34.282 -38.739 -57.240 1.00 15.69 141 VAL A C 1
ATOM 1091 O O . VAL A 1 141 ? 35.441 -39.054 -57.524 1.00 16.99 141 VAL A O 1
ATOM 1095 N N . ARG A 1 142 ? 33.955 -37.565 -56.706 1.00 16.16 142 ARG A N 1
ATOM 1096 C CA . ARG A 1 142 ? 34.935 -36.525 -56.412 1.00 15.81 142 ARG A CA 1
ATOM 1097 C C . ARG A 1 142 ? 35.666 -36.792 -55.093 1.00 15.27 142 ARG A C 1
ATOM 1098 O O . ARG A 1 142 ? 36.682 -36.155 -54.796 1.00 15.72 142 ARG A O 1
ATOM 1106 N N . ARG A 1 143 ? 35.139 -37.728 -54.310 1.00 13.30 143 ARG A N 1
ATOM 1107 C CA . ARG A 1 143 ? 35.697 -38.078 -53.007 1.00 14.68 143 ARG A CA 1
ATOM 1108 C C . ARG A 1 143 ? 35.696 -36.860 -52.083 1.00 13.92 143 ARG A C 1
ATOM 1109 O O . ARG A 1 143 ? 36.662 -36.598 -51.369 1.00 14.63 143 ARG A O 1
ATOM 1117 N N . GLU A 1 144 ? 34.594 -36.114 -52.107 1.00 13.71 144 GLU A N 1
ATOM 1118 C CA . GLU A 1 144 ? 34.456 -34.925 -51.271 1.00 13.65 144 GLU A CA 1
ATOM 1119 C C . GLU A 1 144 ? 33.043 -34.805 -50.723 1.00 13.37 144 GLU A C 1
ATOM 1120 O O . GLU A 1 144 ? 32.087 -35.256 -51.348 1.00 13.32 144 GLU A O 1
ATOM 1126 N N . PRO A 1 145 ? 32.896 -34.189 -49.542 1.00 12.13 145 PRO A N 1
ATOM 1127 C CA . PRO A 1 145 ? 31.569 -34.011 -48.947 1.00 11.96 145 PRO A CA 1
ATOM 1128 C C . PRO A 1 145 ? 30.795 -33.014 -49.813 1.00 11.47 145 PRO A C 1
ATOM 1129 O O . PRO A 1 145 ? 31.389 -32.114 -50.406 1.00 11.96 145 PRO A O 1
ATOM 1133 N N . VAL A 1 146 ? 29.478 -33.174 -49.886 1.00 11.53 146 VAL A N 1
ATOM 1134 C CA . VAL A 1 146 ? 28.656 -32.295 -50.708 1.00 10.98 146 VAL A CA 1
ATOM 1135 C C . VAL A 1 146 ? 28.845 -30.799 -50.442 1.00 12.04 146 VAL A C 1
ATOM 1136 O O . VAL A 1 146 ? 28.812 -30.000 -51.385 1.00 11.51 146 VAL A O 1
ATOM 1140 N N . HIS A 1 147 ? 29.064 -30.399 -49.191 1.00 11.69 147 HIS A N 1
ATOM 1141 C CA . HIS A 1 147 ? 29.235 -28.970 -48.936 1.00 10.28 147 HIS A CA 1
ATOM 1142 C C . HIS A 1 147 ? 30.405 -28.370 -49.714 1.00 10.90 147 HIS A C 1
ATOM 1143 O O . HIS A 1 147 ? 30.368 -27.194 -50.063 1.00 10.18 147 HIS A O 1
ATOM 1150 N N . GLN A 1 148 ? 31.424 -29.174 -50.021 1.00 10.17 148 GLN A N 1
ATOM 1151 C CA . GLN A 1 148 ? 32.558 -28.657 -50.783 1.00 11.91 148 GLN A CA 1
ATOM 1152 C C . GLN A 1 148 ? 32.238 -28.511 -52.267 1.00 12.46 148 GLN A C 1
ATOM 1153 O O . GLN A 1 148 ? 32.937 -27.800 -52.992 1.00 14.17 148 GLN A O 1
ATOM 1159 N N . LEU A 1 149 ? 31.179 -29.179 -52.716 1.00 12.94 149 LEU A N 1
ATOM 1160 C CA . LEU A 1 149 ? 30.761 -29.088 -54.109 1.00 12.22 149 LEU A CA 1
ATOM 1161 C C . LEU A 1 149 ? 29.794 -27.920 -54.267 1.00 11.65 149 LEU A C 1
ATOM 1162 O O . LEU A 1 149 ? 29.532 -27.460 -55.382 1.00 13.48 149 LEU A O 1
ATOM 1167 N N . LEU A 1 150 ? 29.282 -27.432 -53.141 1.00 12.45 150 LEU A N 1
ATOM 1168 C CA . LEU A 1 150 ? 28.331 -26.328 -53.156 1.00 11.77 150 LEU A CA 1
ATOM 1169 C C . LEU A 1 150 ? 28.915 -24.988 -52.707 1.00 12.82 150 LEU A C 1
ATOM 1170 O O . LEU A 1 150 ? 28.247 -24.210 -52.027 1.00 12.97 150 LEU A O 1
ATOM 1175 N N . GLY A 1 151 ? 30.161 -24.724 -53.086 1.00 12.30 151 GLY A N 1
ATOM 1176 C CA . GLY A 1 151 ? 30.786 -23.460 -52.734 1.00 13.25 151 GLY A CA 1
ATOM 1177 C C . GLY A 1 151 ? 31.528 -23.417 -51.410 1.00 11.25 151 GLY A C 1
ATOM 1178 O O . GLY A 1 151 ? 32.134 -22.397 -51.076 1.00 11.09 151 GLY A O 1
ATOM 1179 N N . GLY A 1 152 ? 31.477 -24.508 -50.652 1.00 10.75 152 GLY A N 1
ATOM 1180 C CA . GLY A 1 152 ? 32.172 -24.549 -49.375 1.00 11.06 152 GLY A CA 1
ATOM 1181 C C . GLY A 1 152 ? 31.370 -23.963 -48.230 1.00 11.69 152 GLY A C 1
ATOM 1182 O O . GLY A 1 152 ? 30.510 -23.108 -48.432 1.00 10.12 152 GLY A O 1
ATOM 1183 N N . ALA A 1 153 ? 31.650 -24.422 -47.015 1.00 11.61 153 ALA A N 1
ATOM 1184 C CA . ALA A 1 153 ? 30.947 -23.922 -45.842 1.00 11.64 153 ALA A CA 1
ATOM 1185 C C . ALA A 1 153 ? 31.304 -22.458 -45.592 1.00 11.34 153 ALA A C 1
ATOM 1186 O O . ALA A 1 153 ? 32.409 -22.017 -45.913 1.00 11.92 153 ALA A O 1
ATOM 1188 N N . VAL A 1 154 ? 30.358 -21.707 -45.032 1.00 12.28 154 VAL A N 1
ATOM 1189 C CA . VAL A 1 154 ? 30.580 -20.298 -44.708 1.00 11.47 154 VAL A CA 1
ATOM 1190 C C . VAL A 1 154 ? 30.570 -20.108 -43.193 1.00 11.32 154 VAL A C 1
ATOM 1191 O O . VAL A 1 154 ? 30.641 -18.984 -42.696 1.00 12.95 154 VAL A O 1
ATOM 1195 N N . ARG A 1 155 ? 30.462 -21.220 -42.470 1.00 12.05 155 ARG A N 1
ATOM 1196 C CA . ARG A 1 155 ? 30.462 -21.224 -41.011 1.00 13.12 155 ARG A CA 1
ATOM 1197 C C . ARG A 1 155 ? 31.198 -22.468 -40.518 1.00 13.90 155 ARG A C 1
ATOM 1198 O O . ARG A 1 155 ? 31.240 -23.487 -41.214 1.00 13.47 155 ARG A O 1
ATOM 1206 N N . ASP A 1 156 ? 31.785 -22.387 -39.326 1.00 13.65 156 ASP A N 1
ATOM 1207 C CA . ASP A 1 156 ? 32.538 -23.516 -38.779 1.00 14.40 156 ASP A CA 1
ATOM 1208 C C . ASP A 1 156 ? 31.662 -24.595 -38.155 1.00 13.89 156 ASP A C 1
ATOM 1209 O O . ASP A 1 156 ? 32.119 -25.714 -37.914 1.00 13.69 156 ASP A O 1
ATOM 1214 N N . GLU A 1 157 ? 30.408 -24.255 -37.887 1.00 12.58 157 GLU A N 1
ATOM 1215 C CA . GLU A 1 157 ? 29.475 -25.201 -37.293 1.00 12.39 157 GLU A CA 1
ATOM 1216 C C . GLU A 1 157 ? 28.046 -24.779 -37.567 1.00 13.00 157 GLU A C 1
ATOM 1217 O O . GLU A 1 157 ? 27.770 -23.608 -37.853 1.00 13.01 157 GLU A O 1
ATOM 1223 N N . LEU A 1 158 ? 27.139 -25.742 -37.491 1.00 13.09 158 LEU A N 1
ATOM 1224 C CA . LEU A 1 158 ? 25.730 -25.447 -37.672 1.00 11.92 158 LEU A CA 1
ATOM 1225 C C . LEU A 1 158 ? 25.142 -25.329 -36.272 1.00 12.67 158 LEU A C 1
ATOM 1226 O O . LEU A 1 158 ? 25.585 -26.016 -35.349 1.00 12.38 158 LEU A O 1
ATOM 1231 N N . GLN A 1 159 ? 24.175 -24.435 -36.102 1.00 11.09 159 GLN A N 1
ATOM 1232 C CA . GLN A 1 159 ? 23.501 -24.290 -34.818 1.00 12.67 159 GLN A CA 1
ATOM 1233 C C . GLN A 1 159 ? 22.036 -24.608 -35.103 1.00 13.14 159 GLN A C 1
ATOM 1234 O O . GLN A 1 159 ? 21.476 -24.151 -36.098 1.00 12.98 159 GLN A O 1
ATOM 1240 N N . PHE A 1 160 ? 21.423 -25.406 -34.235 1.00 11.91 160 PHE A N 1
ATOM 1241 C CA . PHE A 1 160 ? 20.048 -25.840 -34.443 1.00 12.53 160 PHE A CA 1
ATOM 1242 C C . PHE A 1 160 ? 19.011 -25.388 -33.436 1.00 12.64 160 PHE A C 1
ATOM 1243 O O . PHE A 1 160 ? 19.310 -25.164 -32.265 1.00 12.92 160 PHE A O 1
ATOM 1251 N N . TYR A 1 161 ? 17.778 -25.265 -33.911 1.00 12.61 161 TYR A N 1
ATOM 1252 C CA . TYR A 1 161 ? 16.662 -24.995 -33.027 1.00 12.17 161 TYR A CA 1
ATOM 1253 C C . TYR A 1 161 ? 16.000 -26.367 -33.130 1.00 11.63 161 TYR A C 1
ATOM 1254 O O . TYR A 1 161 ? 16.177 -27.068 -34.136 1.00 11.19 161 TYR A O 1
ATOM 1263 N N . ALA A 1 162 ? 15.273 -26.774 -32.100 1.00 11.48 162 ALA A N 1
ATOM 1264 C CA . ALA A 1 162 ? 14.657 -28.093 -32.110 1.00 12.38 162 ALA A CA 1
ATOM 1265 C C . ALA A 1 162 ? 13.149 -28.044 -32.252 1.00 11.93 162 ALA A C 1
ATOM 1266 O O . ALA A 1 162 ? 12.490 -27.230 -31.618 1.00 11.36 162 ALA A O 1
ATOM 1268 N N . THR A 1 163 ? 12.613 -28.942 -33.076 1.00 11.43 163 THR A N 1
ATOM 1269 C CA . THR A 1 163 ? 11.174 -29.024 -33.304 1.00 11.15 163 THR A CA 1
ATOM 1270 C C . THR A 1 163 ? 10.571 -30.224 -32.570 1.00 11.99 163 THR A C 1
ATOM 1271 O O . THR A 1 163 ? 10.989 -31.367 -32.764 1.00 11.66 163 THR A O 1
ATOM 1275 N N . GLY A 1 164 ? 9.580 -29.943 -31.729 1.00 11.78 164 GLY A N 1
ATOM 1276 C CA . GLY A 1 164 ? 8.935 -30.984 -30.955 1.00 12.03 164 GLY A CA 1
ATOM 1277 C C . GLY A 1 164 ? 8.099 -30.394 -29.835 1.00 12.65 164 GLY A C 1
ATOM 1278 O O . GLY A 1 164 ? 8.089 -29.177 -29.630 1.00 13.79 164 GLY A O 1
ATOM 1279 N N . ALA A 1 165 ? 7.410 -31.263 -29.099 1.00 12.78 165 ALA A N 1
ATOM 1280 C CA . ALA A 1 165 ? 6.531 -30.834 -28.015 1.00 14.23 165 ALA A CA 1
ATOM 1281 C C . ALA A 1 165 ? 7.229 -30.440 -26.717 1.00 14.55 165 ALA A C 1
ATOM 1282 O O . ALA A 1 165 ? 6.561 -30.085 -25.745 1.00 15.41 165 ALA A O 1
ATOM 1284 N N . ARG A 1 166 ? 8.556 -30.493 -26.688 1.00 14.64 166 ARG A N 1
ATOM 1285 C CA . ARG A 1 166 ? 9.274 -30.144 -25.467 1.00 14.35 166 ARG A CA 1
ATOM 1286 C C . ARG A 1 166 ? 10.391 -29.124 -25.647 1.00 15.12 166 ARG A C 1
ATOM 1287 O O . ARG A 1 166 ? 11.572 -29.447 -25.502 1.00 15.69 166 ARG A O 1
ATOM 1295 N N . PRO A 1 167 ? 10.034 -27.871 -25.967 1.00 15.37 167 PRO A N 1
ATOM 1296 C CA . PRO A 1 167 ? 11.076 -26.857 -26.142 1.00 15.82 167 PRO A CA 1
ATOM 1297 C C . PRO A 1 167 ? 11.892 -26.662 -24.863 1.00 14.65 167 PRO A C 1
ATOM 1298 O O . PRO A 1 167 ? 13.056 -26.262 -24.917 1.00 15.16 167 PRO A O 1
ATOM 1302 N N . ASP A 1 168 ? 11.284 -26.948 -23.714 1.00 15.07 168 ASP A N 1
ATOM 1303 C CA . ASP A 1 168 ? 12.004 -26.807 -22.452 1.00 15.33 168 ASP A CA 1
ATOM 1304 C C . ASP A 1 168 ? 13.161 -27.803 -22.380 1.00 15.52 168 ASP A C 1
ATOM 1305 O O . ASP A 1 168 ? 14.266 -27.453 -21.959 1.00 15.28 168 ASP A O 1
ATOM 1310 N N . LEU A 1 169 ? 12.914 -29.039 -22.807 1.00 14.78 169 LEU A N 1
ATOM 1311 C CA . LEU A 1 169 ? 13.959 -30.056 -22.787 1.00 14.23 169 LEU A CA 1
ATOM 1312 C C . LEU A 1 169 ? 15.008 -29.762 -23.855 1.00 14.34 169 LEU A C 1
ATOM 1313 O O . LEU A 1 169 ? 16.189 -30.059 -23.677 1.00 15.39 169 LEU A O 1
ATOM 1318 N N . ALA A 1 170 ? 14.577 -29.165 -24.962 1.00 13.79 170 ALA A N 1
ATOM 1319 C CA . ALA A 1 170 ? 15.495 -28.812 -26.034 1.00 13.42 170 ALA A CA 1
ATOM 1320 C C . ALA A 1 170 ? 16.500 -27.781 -25.527 1.00 13.78 170 ALA A C 1
ATOM 1321 O O . ALA A 1 170 ? 17.668 -27.810 -25.899 1.00 13.41 170 ALA A O 1
ATOM 1323 N N . GLN A 1 171 ? 16.038 -26.868 -24.678 1.00 14.62 171 GLN A N 1
ATOM 1324 C CA . GLN A 1 171 ? 16.915 -25.844 -24.125 1.00 15.62 171 GLN A CA 1
ATOM 1325 C C . GLN A 1 171 ? 18.027 -26.495 -23.312 1.00 15.36 171 GLN A C 1
ATOM 1326 O O . GLN A 1 171 ? 19.183 -26.092 -23.395 1.00 15.40 171 GLN A O 1
ATOM 1332 N N . LYS A 1 172 ? 17.669 -27.502 -22.525 1.00 16.59 172 LYS A N 1
ATOM 1333 C CA . LYS A 1 172 ? 18.652 -28.191 -21.704 1.00 16.88 172 LYS A CA 1
ATOM 1334 C C . LYS A 1 172 ? 19.652 -28.960 -22.557 1.00 16.44 172 LYS A C 1
ATOM 1335 O O . LYS A 1 172 ? 20.765 -29.249 -22.113 1.00 18.00 172 LYS A O 1
ATOM 1349 N N . GLY A 1 174 ? 21.049 -27.841 -25.269 1.00 13.93 174 GLY A N 1
ATOM 1350 C CA . GLY A 1 174 ? 21.853 -26.904 -26.037 1.00 13.09 174 GLY A CA 1
ATOM 1351 C C . GLY A 1 174 ? 21.310 -26.259 -27.298 1.00 13.47 174 GLY A C 1
ATOM 1352 O O . GLY A 1 174 ? 22.022 -25.488 -27.937 1.00 14.58 174 GLY A O 1
ATOM 1353 N N . PHE A 1 175 ? 20.070 -26.557 -27.667 1.00 13.87 175 PHE A N 1
ATOM 1354 C CA . PHE A 1 175 ? 19.491 -25.962 -28.867 1.00 13.35 175 PHE A CA 1
ATOM 1355 C C . PHE A 1 175 ? 19.259 -24.463 -28.661 1.00 13.19 175 PHE A C 1
ATOM 1356 O O . PHE A 1 175 ? 19.112 -24.004 -27.527 1.00 12.58 175 PHE A O 1
ATOM 1364 N N . ILE A 1 176 ? 19.250 -23.705 -29.756 1.00 14.64 176 ILE A N 1
ATOM 1365 C CA . ILE A 1 176 ? 19.073 -22.255 -29.686 1.00 14.60 176 ILE A CA 1
ATOM 1366 C C . ILE A 1 176 ? 17.612 -21.838 -29.587 1.00 14.71 176 ILE A C 1
ATOM 1367 O O . ILE A 1 176 ? 17.304 -20.694 -29.262 1.00 15.44 176 ILE A O 1
ATOM 1372 N N . GLY A 1 177 ? 16.714 -22.772 -29.869 1.00 12.72 177 GLY A N 1
ATOM 1373 C CA . GLY A 1 177 ? 15.301 -22.467 -29.795 1.00 13.29 177 GLY A CA 1
ATOM 1374 C C . GLY A 1 177 ? 14.463 -23.722 -29.854 1.00 13.27 177 GLY A C 1
ATOM 1375 O O . GLY A 1 177 ? 14.975 -24.814 -30.106 1.00 12.27 177 GLY A O 1
ATOM 1376 N N . GLY A 1 178 ? 13.167 -23.558 -29.616 1.00 11.48 178 GLY A N 1
ATOM 1377 C CA . GLY A 1 178 ? 12.255 -24.679 -29.650 1.00 13.09 178 GLY A CA 1
ATOM 1378 C C . GLY A 1 178 ? 10.968 -24.330 -30.368 1.00 11.95 178 GLY A C 1
ATOM 1379 O O . GLY A 1 178 ? 10.235 -23.434 -29.943 1.00 12.14 178 GLY A O 1
ATOM 1380 N N . LYS A 1 179 ? 10.707 -25.018 -31.474 1.00 11.83 179 LYS A N 1
ATOM 1381 C CA . LYS A 1 179 ? 9.481 -24.801 -32.234 1.00 11.43 179 LYS A CA 1
ATOM 1382 C C . LYS A 1 179 ? 8.503 -25.893 -31.807 1.00 12.14 179 LYS A C 1
ATOM 1383 O O . LYS A 1 179 ? 8.795 -27.083 -31.926 1.00 12.53 179 LYS A O 1
ATOM 1397 N N . PRO A 1 181 ? 4.530 -27.712 -31.849 1.00 13.36 181 PRO A N 1
ATOM 1398 C CA . PRO A 1 181 ? 3.364 -27.908 -32.712 1.00 14.15 181 PRO A CA 1
ATOM 1399 C C . PRO A 1 181 ? 2.108 -27.304 -32.103 1.00 13.84 181 PRO A C 1
ATOM 1400 O O . PRO A 1 181 ? 1.876 -27.420 -30.896 1.00 14.72 181 PRO A O 1
ATOM 1404 N N . LEU A 1 182 ? 1.303 -26.652 -32.936 1.00 13.81 182 LEU A N 1
ATOM 1405 C CA . LEU A 1 182 ? 0.052 -26.071 -32.467 1.00 12.26 182 LEU A CA 1
ATOM 1406 C C . LEU A 1 182 ? -0.912 -27.250 -32.381 1.00 11.95 182 LEU A C 1
ATOM 1407 O O . LEU A 1 182 ? -1.000 -28.055 -33.310 1.00 12.41 182 LEU A O 1
ATOM 1412 N N . HIS A 1 183 ? -1.635 -27.353 -31.272 1.00 11.08 183 HIS A N 1
ATOM 1413 C CA . HIS A 1 183 ? -2.561 -28.464 -31.082 1.00 12.73 183 HIS A CA 1
ATOM 1414 C C . HIS A 1 183 ? -4.036 -28.167 -31.313 1.00 12.79 183 HIS A C 1
ATOM 1415 O O . HIS A 1 183 ? -4.847 -29.091 -31.385 1.00 14.57 183 HIS A O 1
ATOM 1422 N N . HIS A 1 184 ? -4.392 -26.893 -31.438 1.00 13.55 184 HIS A N 1
ATOM 1423 C CA . HIS A 1 184 ? -5.792 -26.537 -31.629 1.00 13.21 184 HIS A CA 1
ATOM 1424 C C . HIS A 1 184 ? -5.987 -25.561 -32.776 1.00 13.77 184 HIS A C 1
ATOM 1425 O O . HIS A 1 184 ? -5.255 -24.578 -32.903 1.00 14.07 184 HIS A O 1
ATOM 1432 N N . GLY A 1 185 ? -6.971 -25.856 -33.620 1.00 13.53 185 GLY A N 1
ATOM 1433 C CA . GLY A 1 185 ? -7.254 -25.016 -34.768 1.00 14.47 185 GLY A CA 1
ATOM 1434 C C . GLY A 1 185 ? -8.528 -24.206 -34.620 1.00 14.14 185 GLY A C 1
ATOM 1435 O O . GLY A 1 185 ? -9.199 -24.273 -33.589 1.00 13.82 185 GLY A O 1
ATOM 1436 N N . PRO A 1 186 ? -8.895 -23.437 -35.650 1.00 14.55 186 PRO A N 1
ATOM 1437 C CA . PRO A 1 186 ? -10.096 -22.596 -35.642 1.00 14.51 186 PRO A CA 1
ATOM 1438 C C . PRO A 1 186 ? -11.407 -23.260 -35.206 1.00 14.71 186 PRO A C 1
ATOM 1439 O O . PRO A 1 186 ? -12.208 -22.641 -34.504 1.00 14.81 186 PRO A O 1
ATOM 1443 N N . SER A 1 187 ? -11.631 -24.509 -35.610 1.00 15.36 187 SER A N 1
ATOM 1444 C CA . SER A 1 187 ? -12.877 -25.186 -35.255 1.00 15.64 187 SER A CA 1
ATOM 1445 C C . SER A 1 187 ? -13.019 -25.413 -33.757 1.00 16.62 187 SER A C 1
ATOM 1446 O O . SER A 1 187 ? -14.116 -25.676 -33.263 1.00 17.39 187 SER A O 1
ATOM 1449 N N . GLU A 1 188 ? -11.911 -25.304 -33.032 1.00 14.94 188 GLU A N 1
ATOM 1450 C CA . GLU A 1 188 ? -11.940 -25.498 -31.592 1.00 16.31 188 GLU A CA 1
ATOM 1451 C C . GLU A 1 188 ? -12.220 -24.194 -30.842 1.00 16.66 188 GLU A C 1
ATOM 1452 O O . GLU A 1 188 ? -12.210 -24.152 -29.612 1.00 18.52 188 GLU A O 1
ATOM 1458 N N . GLY A 1 189 ? -12.487 -23.139 -31.609 1.00 16.73 189 GLY A N 1
ATOM 1459 C CA . GLY A 1 189 ? -12.837 -21.840 -31.052 1.00 16.32 189 GLY A CA 1
ATOM 1460 C C . GLY A 1 189 ? -11.944 -21.168 -30.026 1.00 16.07 189 GLY A C 1
ATOM 1461 O O . GLY A 1 189 ? -10.736 -21.385 -29.990 1.00 15.72 189 GLY A O 1
ATOM 1462 N N . GLU A 1 190 ? -12.564 -20.342 -29.183 1.00 16.85 190 GLU A N 1
ATOM 1463 C CA . GLU A 1 190 ? -11.854 -19.599 -28.148 1.00 17.22 190 GLU A CA 1
ATOM 1464 C C . GLU A 1 190 ? -11.201 -20.494 -27.108 1.00 17.36 190 GLU A C 1
ATOM 1465 O O . GLU A 1 190 ? -10.136 -20.169 -26.584 1.00 16.20 190 GLU A O 1
ATOM 1471 N N . GLU A 1 191 ? -11.834 -21.619 -26.797 1.00 16.35 191 GLU A N 1
ATOM 1472 C CA . GLU A 1 191 ? -11.265 -22.522 -25.810 1.00 18.21 191 GLU A CA 1
ATOM 1473 C C . GLU A 1 191 ? -9.940 -23.059 -26.334 1.00 15.79 191 GLU A C 1
ATOM 1474 O O . GLU A 1 191 ? -8.963 -23.161 -25.593 1.00 16.78 191 GLU A O 1
ATOM 1480 N N . GLY A 1 192 ? -9.915 -23.391 -27.620 1.00 14.57 192 GLY A N 1
ATOM 1481 C CA . GLY A 1 192 ? -8.701 -23.905 -28.223 1.00 14.11 192 GLY A CA 1
ATOM 1482 C C . GLY A 1 192 ? -7.624 -22.842 -28.286 1.00 14.90 192 GLY A C 1
ATOM 1483 O O . GLY A 1 192 ? -6.446 -23.130 -28.076 1.00 13.20 192 GLY A O 1
ATOM 1484 N N . LEU A 1 193 ? -8.023 -21.609 -28.577 1.00 13.78 193 LEU A N 1
ATOM 1485 C CA . LEU A 1 193 ? -7.060 -20.516 -28.661 1.00 14.10 193 LEU A CA 1
ATOM 1486 C C . LEU A 1 193 ? -6.416 -20.315 -27.294 1.00 15.04 193 LEU A C 1
ATOM 1487 O O . LEU A 1 193 ? -5.201 -20.149 -27.185 1.00 15.12 193 LEU A O 1
ATOM 1492 N N . LYS A 1 194 ? -7.233 -20.340 -26.247 1.00 14.87 194 LYS A N 1
ATOM 1493 C CA . LYS A 1 194 ? -6.712 -20.173 -24.900 1.00 16.12 194 LYS A CA 1
ATOM 1494 C C . LYS A 1 194 ? -5.755 -21.315 -24.561 1.00 16.02 194 LYS A C 1
ATOM 1495 O O . LYS A 1 194 ? -4.723 -21.092 -23.937 1.00 16.95 194 LYS A O 1
ATOM 1501 N N . LYS A 1 195 ? -6.090 -22.533 -24.980 1.00 16.08 195 LYS A N 1
ATOM 1502 C CA . LYS A 1 195 ? -5.223 -23.679 -24.716 1.00 16.37 195 LYS A CA 1
ATOM 1503 C C . LYS A 1 195 ? -3.880 -23.521 -25.432 1.00 15.69 195 LYS A C 1
ATOM 1504 O O . LYS A 1 195 ? -2.832 -23.846 -24.874 1.00 14.19 195 LYS A O 1
ATOM 1510 N N . ASN A 1 196 ? -3.915 -23.027 -26.668 1.00 15.98 196 ASN A N 1
ATOM 1511 C CA . ASN A 1 196 ? -2.689 -22.823 -27.432 1.00 13.22 196 ASN A CA 1
ATOM 1512 C C . ASN A 1 196 ? -1.776 -21.834 -26.711 1.00 13.50 196 ASN A C 1
ATOM 1513 O O . ASN A 1 196 ? -0.576 -22.068 -26.555 1.00 12.90 196 ASN A O 1
ATOM 1518 N N . LEU A 1 197 ? -2.352 -20.720 -26.274 1.00 12.34 197 LEU A N 1
ATOM 1519 C CA . LEU A 1 197 ? -1.582 -19.699 -25.583 1.00 13.35 197 LEU A CA 1
ATOM 1520 C C . LEU A 1 197 ? -1.111 -20.167 -24.210 1.00 14.09 197 LEU A C 1
ATOM 1521 O O . LEU A 1 197 ? -0.068 -19.725 -23.724 1.00 15.72 197 LEU A O 1
ATOM 1526 N N . GLU A 1 198 ? -1.874 -21.061 -23.584 1.00 15.34 198 GLU A N 1
ATOM 1527 C CA . GLU A 1 198 ? -1.494 -21.584 -22.278 1.00 16.84 198 GLU A CA 1
ATOM 1528 C C . GLU A 1 198 ? -0.249 -22.452 -22.429 1.00 17.18 198 GLU A C 1
ATOM 1529 O O . GLU A 1 198 ? 0.659 -22.399 -21.597 1.00 18.11 198 GLU A O 1
ATOM 1535 N N . GLU A 1 199 ? -0.202 -23.245 -23.497 1.00 16.42 199 GLU A N 1
ATOM 1536 C CA . GLU A 1 199 ? 0.951 -24.105 -23.737 1.00 16.84 199 GLU A CA 1
ATOM 1537 C C . GLU A 1 199 ? 2.200 -23.255 -23.980 1.00 16.84 199 GLU A C 1
ATOM 1538 O O . GLU A 1 199 ? 3.286 -23.573 -23.490 1.00 15.31 199 GLU A O 1
ATOM 1544 N N . LEU A 1 200 ? 2.040 -22.165 -24.726 1.00 15.53 200 LEU A N 1
ATOM 1545 C CA . LEU A 1 200 ? 3.152 -21.268 -25.009 1.00 15.95 200 LEU A CA 1
ATOM 1546 C C . LEU A 1 200 ? 3.613 -20.606 -23.717 1.00 15.25 200 LEU A C 1
ATOM 1547 O O . LEU A 1 200 ? 4.808 -20.521 -23.443 1.00 16.83 200 LEU A O 1
ATOM 1552 N N . ALA A 1 201 ? 2.652 -20.145 -22.925 1.00 16.34 201 ALA A N 1
ATOM 1553 C CA . ALA A 1 201 ? 2.949 -19.484 -21.661 1.00 16.67 201 ALA A CA 1
ATOM 1554 C C . ALA A 1 201 ? 3.751 -20.403 -20.753 1.00 17.42 201 ALA A C 1
ATOM 1555 O O . ALA A 1 201 ? 4.746 -19.995 -20.151 1.00 17.88 201 ALA A O 1
ATOM 1557 N N . THR A 1 202 ? 3.311 -21.649 -20.658 1.00 16.90 202 THR A N 1
ATOM 1558 C CA . THR A 1 202 ? 3.985 -22.628 -19.822 1.00 18.20 202 THR A CA 1
ATOM 1559 C C . THR A 1 202 ? 5.436 -22.814 -20.257 1.00 17.68 202 THR A C 1
ATOM 1560 O O . THR A 1 202 ? 6.349 -22.797 -19.430 1.00 16.98 202 THR A O 1
ATOM 1572 N N . ARG A 1 204 ? 7.301 -20.751 -22.074 1.00 15.96 204 ARG A N 1
ATOM 1573 C CA . ARG A 1 204 ? 8.052 -19.506 -21.896 1.00 16.32 204 ARG A CA 1
ATOM 1574 C C . ARG A 1 204 ? 8.498 -19.360 -20.447 1.00 17.25 204 ARG A C 1
ATOM 1575 O O . ARG A 1 204 ? 9.597 -18.885 -20.171 1.00 17.06 204 ARG A O 1
ATOM 1583 N N . GLU A 1 205 ? 7.635 -19.767 -19.524 1.00 17.80 205 GLU A N 1
ATOM 1584 C CA . GLU A 1 205 ? 7.957 -19.682 -18.106 1.00 19.41 205 GLU A CA 1
ATOM 1585 C C . GLU A 1 205 ? 9.129 -20.598 -17.769 1.00 18.10 205 GLU A C 1
ATOM 1586 O O . GLU A 1 205 ? 10.002 -20.240 -16.976 1.00 19.67 205 GLU A O 1
ATOM 1592 N N . ARG A 1 206 ? 9.159 -21.773 -18.390 1.00 16.85 206 ARG A N 1
ATOM 1593 C CA . ARG A 1 206 ? 10.220 -22.741 -18.139 1.00 15.71 206 ARG A CA 1
ATOM 1594 C C . ARG A 1 206 ? 11.569 -22.392 -18.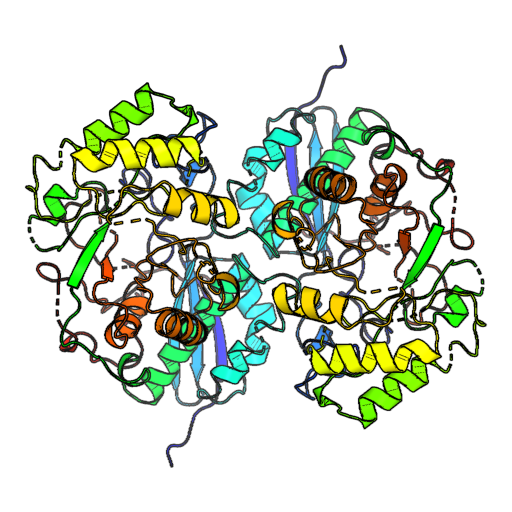761 1.00 16.35 206 ARG A C 1
ATOM 1595 O O . ARG A 1 206 ? 12.615 -22.679 -18.178 1.00 16.58 206 ARG A O 1
ATOM 1603 N N . VAL A 1 207 ? 11.555 -21.780 -19.942 1.00 14.31 207 VAL A N 1
ATOM 1604 C CA . VAL A 1 207 ? 12.805 -21.461 -20.631 1.00 15.25 207 VAL A CA 1
ATOM 1605 C C . VAL A 1 207 ? 13.388 -20.067 -20.422 1.00 15.74 207 VAL A C 1
ATOM 1606 O O . VAL A 1 207 ? 14.538 -19.812 -20.785 1.00 16.22 207 VAL A O 1
ATOM 1610 N N . GLY A 1 208 ? 12.617 -19.168 -19.827 1.00 16.96 208 GLY A N 1
ATOM 1611 C CA . GLY A 1 208 ? 13.120 -17.823 -19.624 1.00 17.98 208 GLY A CA 1
ATOM 1612 C C . GLY A 1 208 ? 12.717 -16.930 -20.783 1.00 20.60 208 GLY A C 1
ATOM 1613 O O . GLY A 1 208 ? 12.170 -17.417 -21.773 1.00 19.19 208 GLY A O 1
ATOM 1614 N N . PRO A 1 209 ? 13.005 -15.623 -20.707 1.00 21.20 209 PRO A N 1
ATOM 1615 C CA . PRO A 1 209 ? 12.661 -14.648 -21.747 1.00 22.38 209 PRO A CA 1
ATOM 1616 C C . PRO A 1 209 ? 13.492 -14.584 -23.030 1.00 22.60 209 PRO A C 1
ATOM 1617 O O . PRO A 1 209 ? 13.059 -13.966 -24.003 1.00 24.36 209 PRO A O 1
ATOM 1621 N N . ASP A 1 210 ? 14.662 -15.216 -23.054 1.00 22.12 210 ASP A N 1
ATOM 1622 C CA . ASP A 1 210 ? 15.516 -15.145 -24.240 1.00 22.21 210 ASP A CA 1
ATOM 1623 C C . ASP A 1 210 ? 15.447 -16.312 -25.226 1.00 21.48 210 ASP A C 1
ATOM 1624 O O . ASP A 1 210 ? 15.521 -16.108 -26.439 1.00 22.33 210 ASP A O 1
ATOM 1629 N N . PHE A 1 211 ? 15.321 -17.526 -24.705 1.00 19.96 211 PHE A N 1
ATOM 1630 C CA . PHE A 1 211 ? 15.243 -18.725 -25.537 1.00 17.49 211 PHE A CA 1
ATOM 1631 C C . PHE A 1 211 ? 14.182 -18.542 -26.623 1.00 17.43 211 PHE A C 1
ATOM 1632 O O . PHE A 1 211 ? 13.076 -18.085 -26.340 1.00 17.13 211 PHE A O 1
ATOM 1640 N N . TRP A 1 212 ? 14.517 -18.890 -27.863 1.00 15.56 212 TRP A N 1
ATOM 1641 C CA . TRP A 1 212 ? 13.566 -18.749 -28.963 1.00 15.09 212 TRP A CA 1
ATOM 1642 C C . TRP A 1 212 ? 12.445 -19.779 -28.879 1.00 13.78 212 TRP A C 1
ATOM 1643 O O . TRP A 1 212 ? 12.696 -20.964 -28.658 1.00 14.15 212 TRP A O 1
ATOM 1654 N N . LEU A 1 213 ? 11.211 -19.320 -29.062 1.00 13.23 213 LEU A N 1
ATOM 1655 C CA . LEU A 1 213 ? 10.054 -20.205 -29.077 1.00 12.51 213 LEU A CA 1
ATOM 1656 C C . LEU A 1 213 ? 9.269 -19.889 -30.341 1.00 13.24 213 LEU A C 1
ATOM 1657 O O . LEU A 1 213 ? 9.094 -18.723 -30.704 1.00 12.55 213 LEU A O 1
ATOM 1670 N N . PHE A 1 215 ? 5.892 -21.390 -33.124 1.00 12.72 215 PHE A N 1
ATOM 1671 C CA . PHE A 1 215 ? 4.712 -22.232 -33.284 1.00 12.57 215 PHE A CA 1
ATOM 1672 C C . PHE A 1 215 ? 4.638 -22.719 -34.724 1.00 13.26 215 PHE A C 1
ATOM 1673 O O . PHE A 1 215 ? 4.782 -21.930 -35.665 1.00 14.00 215 PHE A O 1
ATOM 1681 N N . ASP A 1 216 ? 4.436 -24.020 -34.894 1.00 11.24 216 ASP A N 1
ATOM 1682 C CA . ASP A 1 216 ? 4.276 -24.588 -36.224 1.00 11.72 216 ASP A CA 1
ATOM 1683 C C . ASP A 1 216 ? 2.781 -24.900 -36.285 1.00 11.54 216 ASP A C 1
ATOM 1684 O O . ASP A 1 216 ? 2.257 -25.596 -35.414 1.00 13.21 216 ASP A O 1
ATOM 1689 N N . CYS A 1 217 ? 2.098 -24.376 -37.300 1.00 11.51 217 CYS A N 1
ATOM 1690 C CA . CYS A 1 217 ? 0.651 -24.554 -37.430 1.00 11.19 217 CYS A CA 1
ATOM 1691 C C . CYS A 1 217 ? 0.194 -25.508 -38.531 1.00 10.33 217 CYS A C 1
ATOM 1692 O O . CYS A 1 217 ? -1.006 -25.694 -38.737 1.00 11.71 217 CYS A O 1
ATOM 1695 N N . TRP A 1 218 ? 1.150 -26.097 -39.233 1.00 10.06 218 TRP A N 1
ATOM 1696 C CA . TRP A 1 218 ? 0.882 -27.050 -40.309 1.00 11.24 218 TRP A CA 1
ATOM 1697 C C . TRP A 1 218 ? -0.336 -26.768 -41.197 1.00 11.91 218 TRP A C 1
ATOM 1698 O O . TRP A 1 218 ? -1.235 -27.612 -41.325 1.00 12.57 218 TRP A O 1
ATOM 1717 N N . SER A 1 220 ? -2.974 -25.253 -40.866 1.00 11.30 220 SER A N 1
ATOM 1718 C CA . SER A 1 220 ? -4.292 -25.371 -40.250 1.00 10.29 220 SER A CA 1
ATOM 1719 C C . SER A 1 220 ? -5.153 -24.176 -39.881 1.00 11.54 220 SER A C 1
ATOM 1720 O O . SER A 1 220 ? -6.278 -24.371 -39.420 1.00 11.69 220 SER A O 1
ATOM 1723 N N . LEU A 1 221 ? -4.672 -22.955 -40.074 1.00 10.34 221 LEU A N 1
ATOM 1724 C CA . LEU A 1 221 ? -5.480 -21.811 -39.666 1.00 11.00 221 LEU A CA 1
ATOM 1725 C C . LEU A 1 221 ? -6.118 -21.036 -40.808 1.00 11.82 221 LEU A C 1
ATOM 1726 O O . LEU A 1 221 ? -5.966 -21.386 -41.976 1.00 14.76 221 LEU A O 1
ATOM 1731 N N . ASP A 1 222 ? -6.874 -20.005 -40.435 1.00 12.16 222 ASP A N 1
ATOM 1732 C CA . ASP A 1 222 ? -7.496 -19.088 -41.386 1.00 12.81 222 ASP A CA 1
ATOM 1733 C C . ASP A 1 222 ? -6.881 -17.739 -41.022 1.00 12.12 222 ASP A C 1
ATOM 1734 O O . ASP A 1 222 ? -6.288 -17.593 -39.950 1.00 12.18 222 ASP A O 1
ATOM 1739 N N . LEU A 1 223 ? -7.008 -16.752 -41.899 1.00 11.37 223 LEU A N 1
ATOM 1740 C CA . LEU A 1 223 ? -6.382 -15.458 -41.645 1.00 11.49 223 LEU A CA 1
ATOM 1741 C C . LEU A 1 223 ? -6.712 -14.807 -40.302 1.00 10.92 223 LEU A C 1
ATOM 1742 O O . LEU A 1 223 ? -5.813 -14.389 -39.573 1.00 12.00 223 LEU A O 1
ATOM 1747 N N . ASN A 1 224 ? -7.989 -14.719 -39.956 1.00 11.40 224 ASN A N 1
ATOM 1748 C CA . ASN A 1 224 ? -8.339 -14.087 -38.692 1.00 11.64 224 ASN A CA 1
ATOM 1749 C C . ASN A 1 224 ? -7.796 -14.838 -37.479 1.00 11.47 224 ASN A C 1
ATOM 1750 O O . ASN A 1 224 ? -7.242 -14.232 -36.562 1.00 11.92 224 ASN A O 1
ATOM 1755 N N . TYR A 1 225 ? -7.947 -16.157 -37.466 1.00 11.82 225 TYR A N 1
ATOM 1756 C CA . TYR A 1 225 ? -7.456 -16.929 -36.334 1.00 12.27 225 TYR A CA 1
ATOM 1757 C C . TYR A 1 225 ? -5.940 -16.785 -36.188 1.00 12.88 225 TYR A C 1
ATOM 1758 O O . TYR A 1 225 ? -5.426 -16.613 -35.082 1.00 14.02 225 TYR A O 1
ATOM 1767 N N . ALA A 1 226 ? -5.226 -16.858 -37.306 1.00 12.67 226 ALA A N 1
ATOM 1768 C CA . ALA A 1 226 ? -3.776 -16.723 -37.282 1.00 12.01 226 ALA A CA 1
ATOM 1769 C C . ALA A 1 226 ? -3.403 -15.334 -36.772 1.00 11.04 226 ALA A C 1
ATOM 1770 O O . ALA A 1 226 ? -2.445 -15.171 -36.011 1.00 10.76 226 ALA A O 1
ATOM 1772 N N . THR A 1 227 ? -4.167 -14.331 -37.195 1.00 11.68 227 THR A N 1
ATOM 1773 C CA . THR A 1 227 ? -3.918 -12.962 -36.768 1.00 11.90 227 THR A CA 1
ATOM 1774 C C . THR A 1 227 ? -4.064 -12.835 -35.256 1.00 13.04 227 THR A C 1
ATOM 1775 O O . THR A 1 227 ? -3.224 -12.221 -34.592 1.00 14.09 227 THR A O 1
ATOM 1779 N N . ARG A 1 228 ? -5.128 -13.423 -34.718 1.00 12.76 228 ARG A N 1
ATOM 1780 C CA . ARG A 1 228 ? -5.388 -13.376 -33.285 1.00 13.01 228 ARG A CA 1
ATOM 1781 C C . ARG A 1 228 ? -4.409 -14.231 -32.483 1.00 12.32 228 ARG A C 1
ATOM 1782 O O . ARG A 1 228 ? -4.035 -13.868 -31.368 1.00 12.01 228 ARG A O 1
ATOM 1790 N N . LEU A 1 229 ? -3.994 -15.361 -33.045 1.00 11.91 229 LEU A N 1
ATOM 1791 C CA . LEU A 1 229 ? -3.036 -16.228 -32.361 1.00 11.23 229 LEU A CA 1
ATOM 1792 C C . LEU A 1 229 ? -1.702 -15.490 -32.230 1.00 12.64 229 LEU A C 1
ATOM 1793 O O . LEU A 1 229 ? -1.086 -15.480 -31.162 1.00 11.90 229 LEU A O 1
ATOM 1798 N N . ALA A 1 230 ? -1.262 -14.871 -33.320 1.00 13.02 230 ALA A N 1
ATOM 1799 C CA . ALA A 1 230 ? -0.006 -14.126 -33.318 1.00 12.04 230 ALA A CA 1
ATOM 1800 C C . ALA A 1 230 ? -0.057 -12.969 -32.317 1.00 13.70 230 ALA A C 1
ATOM 1801 O O . ALA A 1 230 ? 0.894 -12.740 -31.569 1.00 13.86 230 ALA A O 1
ATOM 1803 N N . ARG A 1 231 ? -1.167 -12.240 -32.294 1.00 13.89 231 ARG A N 1
ATOM 1804 C CA . ARG A 1 231 ? -1.289 -11.119 -31.368 1.00 15.24 231 ARG A CA 1
ATOM 1805 C C . ARG A 1 231 ? -1.253 -11.609 -29.921 1.00 15.21 231 ARG A C 1
ATOM 1806 O O . ARG A 1 231 ? -0.588 -11.014 -29.067 1.00 16.07 231 ARG A O 1
ATOM 1814 N N . GLY A 1 232 ? -1.959 -12.702 -29.652 1.00 14.42 232 GLY A N 1
ATOM 1815 C CA . GLY A 1 232 ? -1.983 -13.248 -28.309 1.00 15.15 232 GLY A CA 1
ATOM 1816 C C . GLY A 1 232 ? -0.637 -13.794 -27.873 1.00 14.69 232 GLY A C 1
ATOM 1817 O O . GLY A 1 232 ? -0.322 -13.811 -26.680 1.00 17.02 232 GLY A O 1
ATOM 1818 N N . ALA A 1 233 ? 0.166 -14.227 -28.841 1.00 14.54 233 ALA A N 1
ATOM 1819 C CA . ALA A 1 233 ? 1.479 -14.799 -28.554 1.00 14.27 233 ALA A CA 1
ATOM 1820 C C . ALA A 1 233 ? 2.569 -13.753 -28.348 1.00 15.14 233 ALA A C 1
ATOM 1821 O O . ALA A 1 233 ? 3.665 -14.076 -27.886 1.00 15.34 233 ALA A O 1
ATOM 1823 N N . ARG A 1 234 ? 2.274 -12.504 -28.685 1.00 16.02 234 ARG A N 1
ATOM 1824 C CA . ARG A 1 234 ? 3.256 -11.434 -28.534 1.00 17.76 234 ARG A CA 1
ATOM 1825 C C . ARG A 1 234 ? 3.688 -11.276 -27.082 1.00 18.53 234 ARG A C 1
ATOM 1826 O O . ARG A 1 234 ? 4.854 -11.003 -26.793 1.00 18.01 234 ARG A O 1
ATOM 1834 N N . GLU A 1 235 ? 2.737 -11.453 -26.173 1.00 19.82 235 GLU A N 1
ATOM 1835 C CA . GLU A 1 235 ? 2.987 -11.341 -24.743 1.00 20.94 235 GLU A CA 1
ATOM 1836 C C . GLU A 1 235 ? 4.053 -12.334 -24.281 1.00 20.42 235 GLU A C 1
ATOM 1837 O O . GLU A 1 235 ? 4.701 -12.132 -23.254 1.00 19.38 235 GLU A O 1
ATOM 1843 N N . TYR A 1 236 ? 4.236 -13.399 -25.058 1.00 18.60 236 TYR A N 1
ATOM 1844 C CA . TYR A 1 236 ? 5.216 -14.432 -24.741 1.00 16.94 236 TYR A CA 1
ATOM 1845 C C . TYR A 1 236 ? 6.434 -14.393 -25.661 1.00 15.90 236 TYR A C 1
ATOM 1846 O O . TYR A 1 236 ? 7.225 -15.338 -25.706 1.00 17.22 236 TYR A O 1
ATOM 1855 N N . GLY A 1 237 ? 6.568 -13.299 -26.404 1.00 15.35 237 GLY A N 1
ATOM 1856 C CA . GLY A 1 237 ? 7.701 -13.123 -27.293 1.00 15.94 237 GLY A CA 1
ATOM 1857 C C . GLY A 1 237 ? 7.917 -14.187 -28.348 1.00 14.35 237 GLY A C 1
ATOM 1858 O O . GLY A 1 237 ? 9.062 -14.525 -28.660 1.00 15.08 237 GLY A O 1
ATOM 1859 N N . LEU A 1 238 ? 6.833 -14.721 -28.903 1.00 13.36 238 LEU A N 1
ATOM 1860 C CA . LEU A 1 238 ? 6.959 -15.745 -29.933 1.00 12.03 238 LEU A CA 1
ATOM 1861 C C . LEU A 1 238 ? 7.825 -15.190 -31.063 1.00 11.93 238 LEU A C 1
ATOM 1862 O O . LEU A 1 238 ? 7.576 -14.085 -31.556 1.00 12.12 238 LEU A O 1
ATOM 1867 N N . LYS A 1 239 ? 8.826 -15.962 -31.481 1.00 11.53 239 LYS A N 1
ATOM 1868 C CA . LYS A 1 239 ? 9.734 -15.530 -32.542 1.00 12.08 239 LYS A CA 1
ATOM 1869 C C . LYS A 1 239 ? 9.091 -15.565 -33.918 1.00 11.07 239 LYS A C 1
ATOM 1870 O O . LYS A 1 239 ? 9.249 -14.632 -34.706 1.00 11.51 239 LYS A O 1
ATOM 1876 N N . TRP A 1 240 ? 8.383 -16.646 -34.222 1.00 11.55 240 TRP A N 1
ATOM 1877 C CA . TRP A 1 240 ? 7.706 -16.740 -35.505 1.00 10.48 240 TRP A CA 1
ATOM 1878 C C . TRP A 1 240 ? 6.551 -17.719 -35.457 1.00 12.72 240 TRP A C 1
ATOM 1879 O O . TRP A 1 240 ? 6.490 -18.577 -34.574 1.00 11.44 240 TRP A O 1
ATOM 1890 N N . ILE A 1 241 ? 5.615 -17.541 -36.386 1.00 11.62 241 ILE A N 1
ATOM 1891 C CA . ILE A 1 241 ? 4.457 -18.414 -36.529 1.00 11.64 241 ILE A CA 1
ATOM 1892 C C . ILE A 1 241 ? 4.646 -19.030 -37.917 1.00 11.38 241 ILE A C 1
ATOM 1893 O O . ILE A 1 241 ? 4.755 -18.320 -38.923 1.00 10.45 241 ILE A O 1
ATOM 1898 N N . GLU A 1 242 ? 4.705 -20.358 -37.953 1.00 9.65 242 GLU A N 1
ATOM 1899 C CA . GLU A 1 242 ? 4.959 -21.110 -39.177 1.00 9.70 242 GLU A CA 1
ATOM 1900 C C . GLU A 1 242 ? 3.776 -21.796 -39.840 1.00 10.79 242 GLU A C 1
ATOM 1901 O O . GLU A 1 242 ? 2.930 -22.396 -39.177 1.00 10.70 242 GLU A O 1
ATOM 1907 N N . GLU A 1 243 ? 3.757 -21.709 -41.168 1.00 10.46 243 GLU A N 1
ATOM 1908 C CA . GLU A 1 243 ? 2.722 -22.306 -42.000 1.00 11.79 243 GLU A CA 1
ATOM 1909 C C . GLU A 1 243 ? 1.326 -22.118 -41.415 1.00 12.43 243 GLU A C 1
ATOM 1910 O O . GLU A 1 243 ? 0.562 -23.066 -41.246 1.00 9.34 243 GLU A O 1
ATOM 1916 N N . ALA A 1 244 ? 0.982 -20.872 -41.119 1.00 11.12 244 ALA A N 1
ATOM 1917 C CA . ALA A 1 244 ? -0.325 -20.584 -40.560 1.00 12.81 244 ALA A CA 1
ATOM 1918 C C . ALA A 1 244 ? -1.455 -20.957 -41.519 1.00 12.23 244 ALA A C 1
ATOM 1919 O O . ALA A 1 244 ? -2.511 -21.418 -41.089 1.00 12.66 244 ALA A O 1
ATOM 1921 N N . LEU A 1 245 ? -1.220 -20.767 -42.815 1.00 11.44 245 LEU A N 1
ATOM 1922 C CA . LEU A 1 245 ? -2.232 -21.019 -43.833 1.00 11.29 245 LEU A CA 1
ATOM 1923 C C . LEU A 1 245 ? -1.814 -22.044 -44.888 1.00 10.79 245 LEU A C 1
ATOM 1924 O O . LEU A 1 245 ? -0.642 -22.375 -45.016 1.00 12.34 245 LEU A O 1
ATOM 1929 N N . PRO A 1 246 ? -2.789 -22.571 -45.650 1.00 13.23 246 PRO A N 1
ATOM 1930 C CA . PRO A 1 246 ? -2.490 -23.547 -46.701 1.00 13.68 246 PRO A CA 1
ATOM 1931 C C . PRO A 1 246 ? -1.551 -22.864 -47.706 1.00 13.96 246 PRO A C 1
ATOM 1932 O O . PRO A 1 246 ? -1.664 -21.660 -47.954 1.00 13.06 246 PRO A O 1
ATOM 1936 N N . PRO A 1 247 ? -0.628 -23.628 -48.310 1.00 15.22 247 PRO A N 1
ATOM 1937 C CA . PRO A 1 247 ? 0.362 -23.152 -49.284 1.00 15.86 247 PRO A CA 1
ATOM 1938 C C . PRO A 1 247 ? -0.173 -22.369 -50.475 1.00 14.76 247 PRO A C 1
ATOM 1939 O O . PRO A 1 247 ? 0.508 -21.491 -51.008 1.00 15.35 247 PRO A O 1
ATOM 1943 N N . ASP A 1 248 ? -1.390 -22.682 -50.894 1.00 13.98 248 ASP A N 1
ATOM 1944 C CA . ASP A 1 248 ? -1.962 -22.003 -52.042 1.00 13.72 248 ASP A CA 1
ATOM 1945 C C . ASP A 1 248 ? -2.486 -20.606 -51.762 1.00 13.64 248 ASP A C 1
ATOM 1946 O O . ASP A 1 248 ? -2.775 -19.860 -52.696 1.00 13.91 248 ASP A O 1
ATOM 1951 N N . ASP A 1 249 ? -2.587 -20.239 -50.489 1.00 11.10 249 ASP A N 1
ATOM 1952 C CA . ASP A 1 249 ? -3.107 -18.919 -50.133 1.00 10.92 249 ASP A CA 1
ATOM 1953 C C . ASP A 1 249 ? -2.024 -17.843 -50.029 1.00 10.10 249 ASP A C 1
ATOM 1954 O O . ASP A 1 249 ? -1.754 -17.321 -48.948 1.00 10.56 249 ASP A O 1
ATOM 1959 N N . TYR A 1 250 ? -1.416 -17.502 -51.162 1.00 10.77 250 TYR A N 1
ATOM 1960 C CA . TYR A 1 250 ? -0.363 -16.490 -51.188 1.00 11.60 250 TYR A CA 1
ATOM 1961 C C . TYR A 1 250 ? -0.882 -15.161 -50.659 1.00 11.57 250 TYR A C 1
ATOM 1962 O O . TYR A 1 250 ? -0.218 -14.485 -49.872 1.00 12.67 250 TYR A O 1
ATOM 1971 N N . TRP A 1 251 ? -2.086 -14.802 -51.090 1.00 11.08 251 TRP A N 1
ATOM 1972 C CA . TRP A 1 251 ? -2.707 -13.551 -50.691 1.00 11.26 251 TRP A CA 1
ATOM 1973 C C . TRP A 1 251 ? -2.895 -13.470 -49.182 1.00 12.02 251 TRP A C 1
ATOM 1974 O O . TRP A 1 251 ? -2.639 -12.429 -48.571 1.00 11.84 251 TRP A O 1
ATOM 1985 N N . GLY A 1 252 ? -3.344 -14.572 -48.585 1.00 10.88 252 GLY A N 1
ATOM 1986 C CA . GLY A 1 252 ? -3.561 -14.603 -47.149 1.00 12.46 252 GLY A CA 1
ATOM 1987 C C . GLY A 1 252 ? -2.271 -14.419 -46.370 1.00 11.73 252 GLY A C 1
ATOM 1988 O O . GLY A 1 252 ? -2.240 -13.725 -45.358 1.00 12.92 252 GLY A O 1
ATOM 1989 N N . TYR A 1 253 ? -1.204 -15.058 -46.836 1.00 10.76 253 TYR A N 1
ATOM 1990 C CA . TYR A 1 253 ? 0.086 -14.933 -46.175 1.00 11.74 253 TYR A CA 1
ATOM 1991 C C . TYR A 1 253 ? 0.565 -13.485 -46.175 1.00 12.40 253 TYR A C 1
ATOM 1992 O O . TYR A 1 253 ? 1.062 -12.995 -45.168 1.00 13.15 253 TYR A O 1
ATOM 2001 N N . ALA A 1 254 ? 0.427 -12.809 -47.311 1.00 12.95 254 ALA A N 1
ATOM 2002 C CA . ALA A 1 254 ? 0.853 -11.417 -47.407 1.00 13.85 254 ALA A CA 1
ATOM 2003 C C . ALA A 1 254 ? 0.074 -10.561 -46.409 1.00 14.14 254 ALA A C 1
ATOM 2004 O O . ALA A 1 254 ? 0.645 -9.686 -45.757 1.00 14.47 254 ALA A O 1
ATOM 2006 N N . GLU A 1 255 ? -1.225 -10.819 -46.286 1.00 13.33 255 GLU A N 1
ATOM 2007 C CA . GLU A 1 255 ? -2.059 -10.073 -45.349 1.00 15.20 255 GLU A CA 1
ATOM 2008 C C . GLU A 1 255 ? -1.646 -10.377 -43.912 1.00 14.68 255 GLU A C 1
ATOM 2009 O O . GLU A 1 255 ? -1.561 -9.478 -43.077 1.00 15.53 255 GLU A O 1
ATOM 2015 N N . LEU A 1 256 ? -1.394 -11.651 -43.625 1.00 15.74 256 LEU A N 1
ATOM 2016 C CA . LEU A 1 256 ? -0.993 -12.060 -42.284 1.00 14.81 256 LEU A CA 1
ATOM 2017 C C . LEU A 1 256 ? 0.314 -11.396 -41.886 1.00 16.09 256 LEU A C 1
ATOM 2018 O O . LEU A 1 256 ? 0.454 -10.897 -40.769 1.00 15.87 256 LEU A O 1
ATOM 2023 N N . ARG A 1 257 ? 1.277 -11.389 -42.801 1.00 17.22 257 ARG A N 1
ATOM 2024 C CA . ARG A 1 257 ? 2.565 -10.778 -42.513 1.00 18.23 257 ARG A CA 1
ATOM 2025 C C . ARG A 1 257 ? 2.402 -9.289 -42.217 1.00 19.38 257 ARG A C 1
ATOM 2026 O O . ARG A 1 257 ? 3.116 -8.733 -41.382 1.00 18.30 257 ARG A O 1
ATOM 2034 N N . ARG A 1 258 ? 1.457 -8.646 -42.896 1.00 19.99 258 ARG A N 1
ATOM 2035 C CA . ARG A 1 258 ? 1.217 -7.224 -42.686 1.00 22.56 258 ARG A CA 1
ATOM 2036 C C . ARG A 1 258 ? 0.551 -6.956 -41.340 1.00 23.33 258 ARG A C 1
ATOM 2037 O O . ARG A 1 258 ? 0.812 -5.938 -40.701 1.00 27.01 258 ARG A O 1
ATOM 2045 N N . ASN A 1 259 ? -0.302 -7.877 -40.906 1.00 23.63 259 ASN A N 1
ATOM 2046 C CA . ASN A 1 259 ? -1.017 -7.708 -39.648 1.00 24.94 259 ASN A CA 1
ATOM 2047 C C . ASN A 1 259 ? -0.319 -8.343 -38.445 1.00 23.26 259 ASN A C 1
ATOM 2048 O O . ASN A 1 259 ? -0.812 -8.260 -37.321 1.00 25.11 259 ASN A O 1
ATOM 2053 N N . ALA A 1 260 ? 0.832 -8.965 -38.678 1.00 21.18 260 ALA A N 1
ATOM 2054 C CA . ALA A 1 260 ? 1.575 -9.610 -37.604 1.00 18.67 260 ALA A CA 1
ATOM 2055 C C . ALA A 1 260 ? 2.225 -8.597 -36.661 1.00 16.64 260 ALA A C 1
ATOM 2056 O O . ALA A 1 260 ? 2.561 -7.482 -37.062 1.00 15.89 260 ALA A O 1
ATOM 2058 N N . PRO A 1 261 ? 2.410 -8.978 -35.388 1.00 15.30 261 PRO A N 1
ATOM 2059 C CA . PRO A 1 261 ? 3.032 -8.066 -34.423 1.00 15.11 261 PRO A CA 1
ATOM 2060 C C . PRO A 1 261 ? 4.402 -7.621 -34.924 1.00 15.87 261 PRO A C 1
ATOM 2061 O O . PRO A 1 261 ? 5.181 -8.431 -35.424 1.00 16.04 261 PRO A O 1
ATOM 2065 N N . THR A 1 262 ? 4.690 -6.332 -34.796 1.00 17.47 262 THR A N 1
ATOM 2066 C CA . THR A 1 262 ? 5.971 -5.795 -35.239 1.00 18.69 262 THR A CA 1
ATOM 2067 C C . THR A 1 262 ? 7.120 -6.577 -34.616 1.00 17.00 262 THR A C 1
ATOM 2068 O O . THR A 1 262 ? 7.217 -6.681 -33.397 1.00 18.75 262 THR A O 1
ATOM 2072 N N . GLY A 1 263 ? 7.985 -7.130 -35.460 1.00 16.56 263 GLY A N 1
ATOM 2073 C CA . GLY A 1 263 ? 9.116 -7.891 -34.960 1.00 14.07 263 GLY A CA 1
ATOM 2074 C C . GLY A 1 263 ? 8.925 -9.398 -35.001 1.00 14.02 263 GLY A C 1
ATOM 2075 O O . GLY A 1 263 ? 9.902 -10.148 -35.027 1.00 12.62 263 GLY A O 1
ATOM 2092 N N . VAL A 1 266 ? 6.729 -14.325 -39.870 1.00 11.56 266 VAL A N 1
ATOM 2093 C CA . VAL A 1 266 ? 5.767 -15.238 -40.477 1.00 11.66 266 VAL A CA 1
ATOM 2094 C C . VAL A 1 266 ? 6.600 -16.088 -41.429 1.00 11.32 266 VAL A C 1
ATOM 2095 O O . VAL A 1 266 ? 7.300 -15.553 -42.282 1.00 12.35 266 VAL A O 1
ATOM 2099 N N . THR A 1 267 ? 6.536 -17.408 -41.279 1.00 10.96 267 THR A N 1
ATOM 2100 C CA . THR A 1 267 ? 7.315 -18.297 -42.135 1.00 10.12 267 THR A CA 1
ATOM 2101 C C . THR A 1 267 ? 6.436 -19.339 -42.812 1.00 10.65 267 THR A C 1
ATOM 2102 O O . THR A 1 267 ? 5.334 -19.635 -42.355 1.00 11.13 267 THR A O 1
ATOM 2106 N N . THR A 1 268 ? 6.936 -19.893 -43.910 1.00 9.57 268 THR A N 1
ATOM 2107 C CA . THR A 1 268 ? 6.218 -20.927 -44.647 1.00 10.51 268 THR A CA 1
ATOM 2108 C C . THR A 1 268 ? 7.127 -21.445 -45.750 1.00 11.29 268 THR A C 1
ATOM 2109 O O . THR A 1 268 ? 8.244 -20.954 -45.924 1.00 10.60 268 THR A O 1
ATOM 2113 N N . GLY A 1 269 ? 6.657 -22.449 -46.483 1.00 12.09 269 GLY A N 1
ATOM 2114 C CA . GLY A 1 269 ? 7.445 -22.952 -47.589 1.00 10.97 269 GLY A CA 1
ATOM 2115 C C . GLY A 1 269 ? 7.762 -24.430 -47.654 1.00 10.78 269 GLY A C 1
ATOM 2116 O O . GLY A 1 269 ? 8.189 -24.905 -48.703 1.00 9.73 269 GLY A O 1
ATOM 2117 N N . GLU A 1 270 ? 7.575 -25.171 -46.568 1.00 9.99 270 GLU A N 1
ATOM 2118 C CA . GLU A 1 270 ? 7.900 -26.584 -46.630 1.00 10.61 270 GLU A CA 1
ATOM 2119 C C . GLU A 1 270 ? 7.021 -27.330 -47.626 1.00 9.39 270 GLU A C 1
ATOM 2120 O O . GLU A 1 270 ? 7.411 -28.384 -48.121 1.00 10.34 270 GLU A O 1
ATOM 2126 N N . HIS A 1 271 ? 5.848 -26.775 -47.935 1.00 10.60 271 HIS A N 1
ATOM 2127 C CA . HIS A 1 271 ? 4.958 -27.397 -48.910 1.00 12.78 271 HIS A CA 1
ATOM 2128 C C . HIS A 1 271 ? 4.878 -26.597 -50.210 1.00 12.85 271 HIS A C 1
ATOM 2129 O O . HIS A 1 271 ? 3.863 -26.620 -50.914 1.00 13.93 271 HIS A O 1
ATOM 2136 N N . GLU A 1 272 ? 5.962 -25.887 -50.517 1.00 11.72 272 GLU A N 1
ATOM 2137 C CA . GLU A 1 272 ? 6.064 -25.098 -51.742 1.00 11.00 272 GLU A CA 1
ATOM 2138 C C . GLU A 1 272 ? 7.189 -25.727 -52.572 1.00 12.90 272 GLU A C 1
ATOM 2139 O O . GLU A 1 272 ? 8.100 -26.330 -52.014 1.00 12.82 272 GLU A O 1
ATOM 2145 N N . ALA A 1 273 ? 7.127 -25.597 -53.892 1.00 11.25 273 ALA A N 1
ATOM 2146 C CA . ALA A 1 273 ? 8.155 -26.187 -54.752 1.00 12.26 273 ALA A CA 1
ATOM 2147 C C . ALA A 1 273 ? 8.559 -25.310 -55.935 1.00 11.96 273 ALA A C 1
ATOM 2148 O O . ALA A 1 273 ? 7.754 -24.536 -56.453 1.00 12.36 273 ALA A O 1
ATOM 2150 N N . THR A 1 274 ? 9.820 -25.470 -56.340 1.00 11.53 274 THR A N 1
ATOM 2151 C CA . THR A 1 274 ? 10.469 -24.771 -57.458 1.00 12.08 274 THR A CA 1
ATOM 2152 C C . THR A 1 274 ? 10.757 -23.286 -57.276 1.00 10.42 274 THR A C 1
ATOM 2153 O O . THR A 1 274 ? 10.212 -22.623 -56.395 1.00 10.37 274 THR A O 1
ATOM 2157 N N . ARG A 1 275 ? 11.624 -22.779 -58.147 1.00 10.01 275 ARG A N 1
ATOM 2158 C CA . ARG A 1 275 ? 12.025 -21.386 -58.131 1.00 10.09 275 ARG A CA 1
ATOM 2159 C C . ARG A 1 275 ? 10.815 -20.474 -58.317 1.00 10.84 275 ARG A C 1
ATOM 2160 O O . ARG A 1 275 ? 10.774 -19.379 -57.767 1.00 13.04 275 ARG A O 1
ATOM 2168 N N . TRP A 1 276 ? 9.827 -20.938 -59.077 1.00 11.25 276 TRP A N 1
ATOM 2169 C CA . TRP A 1 276 ? 8.637 -20.133 -59.349 1.00 11.24 276 TRP A CA 1
ATOM 2170 C C . TRP A 1 276 ? 7.672 -20.063 -58.176 1.00 9.89 276 TRP A C 1
ATOM 2171 O O . TRP A 1 276 ? 7.015 -19.039 -57.964 1.00 10.46 276 TRP A O 1
ATOM 2182 N N . GLY A 1 277 ? 7.576 -21.146 -57.416 1.00 9.71 277 GLY A N 1
ATOM 2183 C CA . GLY A 1 277 ? 6.701 -21.137 -56.260 1.00 10.69 277 GLY A CA 1
ATOM 2184 C C . GLY A 1 277 ? 7.267 -20.177 -55.231 1.00 10.93 277 GLY A C 1
ATOM 2185 O O . GLY A 1 277 ? 6.544 -19.388 -54.626 1.00 10.96 277 GLY A O 1
ATOM 2186 N N . PHE A 1 278 ? 8.579 -20.236 -55.032 1.00 11.30 278 PHE A N 1
ATOM 2187 C CA . PHE A 1 278 ? 9.210 -19.350 -54.064 1.00 10.71 278 PHE A CA 1
ATOM 2188 C C . PHE A 1 278 ? 9.307 -17.914 -54.549 1.00 11.60 278 PHE A C 1
ATOM 2189 O O . PHE A 1 278 ? 9.347 -16.990 -53.742 1.00 11.05 278 PHE A O 1
ATOM 2197 N N . ARG A 1 279 ? 9.322 -17.716 -55.864 1.00 10.59 279 ARG A N 1
ATOM 2198 C CA . ARG A 1 279 ? 9.346 -16.359 -56.386 1.00 10.78 279 ARG A CA 1
ATOM 2199 C C . ARG A 1 279 ? 8.014 -15.708 -56.003 1.00 11.52 279 ARG A C 1
ATOM 2200 O O . ARG A 1 279 ? 7.967 -14.545 -55.603 1.00 10.98 279 ARG A O 1
ATOM 2216 N N . LEU A 1 281 ? 6.117 -16.413 -53.420 1.00 10.75 281 LEU A N 1
ATOM 2217 C CA . LEU A 1 281 ? 6.133 -16.130 -51.986 1.00 10.38 281 LEU A CA 1
ATOM 2218 C C . LEU A 1 281 ? 6.938 -14.872 -51.665 1.00 10.98 281 LEU A C 1
ATOM 2219 O O . LEU A 1 281 ? 6.504 -14.025 -50.890 1.00 12.54 281 LEU A O 1
ATOM 2224 N N . LEU A 1 282 ? 8.107 -14.745 -52.276 1.00 10.79 282 LEU A N 1
ATOM 2225 C CA . LEU A 1 282 ? 8.968 -13.598 -52.010 1.00 11.07 282 LEU A CA 1
ATOM 2226 C C . LEU A 1 282 ? 8.458 -12.290 -52.598 1.00 11.67 282 LEU A C 1
ATOM 2227 O O . LEU A 1 282 ? 8.444 -11.260 -51.925 1.00 12.55 282 LEU A O 1
ATOM 2232 N N . GLU A 1 283 ? 8.036 -12.327 -53.853 1.00 12.05 283 GLU A N 1
ATOM 2233 C CA . GLU A 1 283 ? 7.547 -11.118 -54.497 1.00 12.49 283 GLU A CA 1
ATOM 2234 C C . GLU A 1 283 ? 6.249 -10.582 -53.918 1.00 13.01 283 GLU A C 1
ATOM 2235 O O . GLU A 1 283 ? 6.028 -9.373 -53.914 1.00 14.68 283 GLU A O 1
ATOM 2249 N N . GLY A 1 285 ? 5.485 -10.818 -50.816 1.00 12.39 285 GLY A N 1
ATOM 2250 C CA . GLY A 1 285 ? 5.726 -10.498 -49.415 1.00 12.45 285 GLY A CA 1
ATOM 2251 C C . GLY A 1 285 ? 4.962 -11.404 -48.471 1.00 12.85 285 GLY A C 1
ATOM 2252 O O . GLY A 1 285 ? 4.413 -10.959 -47.460 1.00 14.07 285 GLY A O 1
ATOM 2253 N N . CYS A 1 286 ? 4.953 -12.692 -48.788 1.00 12.80 286 CYS A N 1
ATOM 2254 C CA . CYS A 1 286 ? 4.229 -13.684 -48.000 1.00 11.72 286 CYS A CA 1
ATOM 2255 C C . CYS A 1 286 ? 4.872 -14.110 -46.696 1.00 11.55 286 CYS A C 1
ATOM 2256 O O . CYS A 1 286 ? 4.182 -14.562 -45.780 1.00 13.30 286 CYS A O 1
ATOM 2259 N N . CYS A 1 287 ? 6.188 -13.981 -46.605 1.00 11.80 287 CYS A N 1
ATOM 2260 C CA . CYS A 1 287 ? 6.871 -14.433 -45.408 1.00 12.50 287 CYS A CA 1
ATOM 2261 C C . CYS A 1 287 ? 8.232 -13.792 -45.191 1.00 12.93 287 CYS A C 1
ATOM 2262 O O . CYS A 1 287 ? 8.802 -13.185 -46.097 1.00 15.05 287 CYS A O 1
ATOM 2265 N N . ASP A 1 288 ? 8.746 -13.954 -43.976 1.00 11.73 288 ASP A N 1
ATOM 2266 C CA . ASP A 1 288 ? 10.043 -13.413 -43.590 1.00 12.85 288 ASP A CA 1
ATOM 2267 C C . ASP A 1 288 ? 11.118 -14.483 -43.736 1.00 13.60 288 ASP A C 1
ATOM 2268 O O . ASP A 1 288 ? 12.299 -14.178 -43.904 1.00 15.45 288 ASP A O 1
ATOM 2273 N N . ILE A 1 289 ? 10.702 -15.741 -43.661 1.00 13.30 289 ILE A N 1
ATOM 2274 C CA . ILE A 1 289 ? 11.630 -16.855 -43.810 1.00 12.42 289 ILE A CA 1
ATOM 2275 C C . ILE A 1 289 ? 10.983 -17.912 -44.699 1.00 12.34 289 ILE A C 1
ATOM 2276 O O . ILE A 1 289 ? 9.840 -18.293 -44.460 1.00 12.71 289 ILE A O 1
ATOM 2281 N N . ILE A 1 290 ? 11.688 -18.360 -45.736 1.00 13.05 290 ILE A N 1
ATOM 2282 C CA . ILE A 1 290 ? 11.147 -19.418 -46.584 1.00 11.86 290 ILE A CA 1
ATOM 2283 C C . ILE A 1 290 ? 11.775 -20.713 -46.080 1.00 12.02 290 ILE A C 1
ATOM 2284 O O . ILE A 1 290 ? 12.966 -20.757 -45.750 1.00 14.35 290 ILE A O 1
ATOM 2289 N N . GLN A 1 291 ? 10.973 -21.766 -46.017 1.00 11.14 291 GLN A N 1
ATOM 2290 C CA . GLN A 1 291 ? 11.439 -23.031 -45.465 1.00 10.67 291 GLN A CA 1
ATOM 2291 C C . GLN A 1 291 ? 11.273 -24.232 -46.379 1.00 11.26 291 GLN A C 1
ATOM 2292 O O . GLN A 1 291 ? 10.595 -25.196 -46.039 1.00 12.11 291 GLN A O 1
ATOM 2298 N N . PRO A 1 292 ? 11.909 -24.194 -47.551 1.00 12.38 292 PRO A N 1
ATOM 2299 C CA . PRO A 1 292 ? 11.789 -25.324 -48.470 1.00 13.50 292 PRO A CA 1
ATOM 2300 C C . PRO A 1 292 ? 12.432 -26.577 -47.884 1.00 14.48 292 PRO A C 1
ATOM 2301 O O . PRO A 1 292 ? 13.360 -26.479 -47.085 1.00 13.41 292 PRO A O 1
ATOM 2305 N N . ASP A 1 293 ? 11.913 -27.747 -48.249 1.00 14.39 293 ASP A N 1
ATOM 2306 C CA . ASP A 1 293 ? 12.514 -29.006 -47.819 1.00 14.92 293 ASP A CA 1
ATOM 2307 C C . ASP A 1 293 ? 13.245 -29.450 -49.079 1.00 14.03 293 ASP A C 1
ATOM 2308 O O . ASP A 1 293 ? 12.639 -29.552 -50.143 1.00 14.12 293 ASP A O 1
ATOM 2313 N N . VAL A 1 294 ? 14.543 -29.699 -48.961 1.00 14.74 294 VAL A N 1
ATOM 2314 C CA . VAL A 1 294 ? 15.349 -30.090 -50.110 1.00 14.40 294 VAL A CA 1
ATOM 2315 C C . VAL A 1 294 ? 14.859 -31.358 -50.805 1.00 14.78 294 VAL A C 1
ATOM 2316 O O . VAL A 1 294 ? 15.074 -31.533 -52.003 1.00 14.04 294 VAL A O 1
ATOM 2320 N N . GLY A 1 295 ? 14.193 -32.230 -50.056 1.00 14.51 295 GLY A N 1
ATOM 2321 C CA . GLY A 1 295 ? 13.690 -33.468 -50.631 1.00 14.92 295 GLY A CA 1
ATOM 2322 C C . GLY A 1 295 ? 12.299 -33.346 -51.226 1.00 14.03 295 GLY A C 1
ATOM 2323 O O . GLY A 1 295 ? 11.774 -34.305 -51.802 1.00 15.36 295 GLY A O 1
ATOM 2324 N N . TRP A 1 296 ? 11.694 -32.169 -51.094 1.00 15.13 296 TRP A N 1
ATOM 2325 C CA . TRP A 1 296 ? 10.353 -31.934 -51.622 1.00 14.98 296 TRP A CA 1
ATOM 2326 C C . TRP A 1 296 ? 10.272 -30.761 -52.603 1.00 15.31 296 TRP A C 1
ATOM 2327 O O . TRP A 1 296 ? 9.381 -30.718 -53.454 1.00 18.29 296 TRP A O 1
ATOM 2338 N N . CYS A 1 297 ? 11.199 -29.813 -52.489 1.00 13.96 297 CYS A N 1
ATOM 2339 C CA . CYS A 1 297 ? 11.173 -28.611 -53.331 1.00 13.82 297 CYS A CA 1
ATOM 2340 C C . CYS A 1 297 ? 11.822 -28.694 -54.706 1.00 11.89 297 CYS A C 1
ATOM 2341 O O . CYS A 1 297 ? 11.707 -27.756 -55.501 1.00 11.19 297 CYS A O 1
ATOM 2344 N N . GLY A 1 298 ? 12.513 -29.796 -54.981 1.00 10.78 298 GLY A N 1
ATOM 2345 C CA . GLY A 1 298 ? 13.178 -29.939 -56.264 1.00 11.67 298 GLY A CA 1
ATOM 2346 C C . GLY A 1 298 ? 14.597 -30.460 -56.135 1.00 11.11 298 GLY A C 1
ATOM 2347 O O . GLY A 1 298 ? 15.262 -30.693 -57.139 1.00 13.47 298 GLY A O 1
ATOM 2348 N N . GLY A 1 299 ? 15.064 -30.642 -54.902 1.00 11.06 299 GLY A N 1
ATOM 2349 C CA . GLY A 1 299 ? 16.409 -31.153 -54.688 1.00 10.56 299 GLY A CA 1
ATOM 2350 C C . GLY A 1 299 ? 17.437 -30.052 -54.514 1.00 10.93 299 GLY A C 1
ATOM 2351 O O . GLY A 1 299 ? 17.094 -28.873 -54.478 1.00 10.29 299 GLY A O 1
ATOM 2352 N N . VAL A 1 300 ? 18.701 -30.438 -54.391 1.00 11.11 300 VAL A N 1
ATOM 2353 C CA . VAL A 1 300 ? 19.777 -29.473 -54.225 1.00 11.28 300 VAL A CA 1
ATOM 2354 C C . VAL A 1 300 ? 19.904 -28.550 -55.435 1.00 11.33 300 VAL A C 1
ATOM 2355 O O . VAL A 1 300 ? 20.078 -27.346 -55.287 1.00 11.44 300 VAL A O 1
ATOM 2359 N N . THR A 1 301 ? 19.804 -29.111 -56.632 1.00 10.05 301 THR A N 1
ATOM 2360 C CA . THR A 1 301 ? 19.951 -28.312 -57.841 1.00 9.79 301 THR A CA 1
ATOM 2361 C C . THR A 1 301 ? 18.961 -27.151 -57.882 1.00 10.61 301 THR A C 1
ATOM 2362 O O . THR A 1 301 ? 19.333 -26.012 -58.169 1.00 11.22 301 THR A O 1
ATOM 2366 N N . GLU A 1 302 ? 17.704 -27.437 -57.577 1.00 9.79 302 GLU A N 1
ATOM 2367 C CA . GLU A 1 302 ? 16.692 -26.394 -57.591 1.00 8.91 302 GLU A CA 1
ATOM 2368 C C . GLU A 1 302 ? 16.777 -25.510 -56.348 1.00 9.78 302 GLU A C 1
ATOM 2369 O O . GLU A 1 302 ? 16.476 -24.316 -56.418 1.00 9.26 302 GLU A O 1
ATOM 2375 N N . LEU A 1 303 ? 17.183 -26.083 -55.213 1.00 9.61 303 LEU A N 1
ATOM 2376 C CA . LEU A 1 303 ? 17.294 -25.292 -53.988 1.00 9.80 303 LEU A CA 1
ATOM 2377 C C . LEU A 1 303 ? 18.403 -24.252 -54.132 1.00 9.52 303 LEU A C 1
ATOM 2378 O O . LEU A 1 303 ? 18.352 -23.190 -53.514 1.00 8.77 303 LEU A O 1
ATOM 2383 N N . LEU A 1 304 ? 19.411 -24.549 -54.944 1.00 9.05 304 LEU A N 1
ATOM 2384 C CA . LEU A 1 304 ? 20.460 -23.563 -55.171 1.00 8.35 304 LEU A CA 1
ATOM 2385 C C . LEU A 1 304 ? 19.837 -22.324 -55.818 1.00 9.22 304 LEU A C 1
ATOM 2386 O O . LEU A 1 304 ? 20.178 -21.196 -55.472 1.00 9.65 304 LEU A O 1
ATOM 2391 N N . LYS A 1 305 ? 18.928 -22.538 -56.765 1.00 9.33 305 LYS A N 1
ATOM 2392 C CA . LYS A 1 305 ? 18.290 -21.421 -57.449 1.00 9.59 305 LYS A CA 1
ATOM 2393 C C . LYS A 1 305 ? 17.309 -20.709 -56.533 1.00 9.62 305 LYS A C 1
ATOM 2394 O O . LYS A 1 305 ? 17.196 -19.487 -56.564 1.00 11.22 305 LYS A O 1
ATOM 2400 N N . ILE A 1 306 ? 16.600 -21.474 -55.709 1.00 9.46 306 ILE A N 1
ATOM 2401 C CA . ILE A 1 306 ? 15.652 -20.888 -54.770 1.00 9.34 306 ILE A CA 1
ATOM 2402 C C . ILE A 1 306 ? 16.421 -20.028 -53.775 1.00 10.09 306 ILE A C 1
ATOM 2403 O O . ILE A 1 306 ? 15.999 -18.917 -53.422 1.00 8.40 306 ILE A O 1
ATOM 2408 N N . SER A 1 307 ? 17.556 -20.555 -53.330 1.00 9.58 307 SER A N 1
ATOM 2409 C CA . SER A 1 307 ? 18.397 -19.854 -52.377 1.00 10.56 307 SER A CA 1
ATOM 2410 C C . SER A 1 307 ? 18.951 -18.563 -52.964 1.00 10.28 307 SER A C 1
ATOM 2411 O O . SER A 1 307 ? 19.015 -17.550 -52.272 1.00 11.23 307 SER A O 1
ATOM 2414 N N . ALA A 1 308 ? 19.346 -18.598 -54.235 1.00 10.02 308 ALA A N 1
ATOM 2415 C CA . ALA A 1 308 ? 19.889 -17.404 -54.885 1.00 10.05 308 ALA A CA 1
ATOM 2416 C C . ALA A 1 308 ? 18.809 -16.342 -54.992 1.00 11.87 308 ALA A C 1
ATOM 2417 O O . ALA A 1 308 ? 19.077 -15.146 -54.855 1.00 12.23 308 ALA A O 1
ATOM 2419 N N . LEU A 1 309 ? 17.585 -16.785 -55.255 1.00 10.82 309 LEU A N 1
ATOM 2420 C CA . LEU A 1 309 ? 16.465 -15.865 -55.358 1.00 10.93 309 LEU A CA 1
ATOM 2421 C C . LEU A 1 309 ? 16.305 -15.176 -54.005 1.00 12.13 309 LEU A C 1
ATOM 2422 O O . LEU A 1 309 ? 16.147 -13.956 -53.929 1.00 12.04 309 LEU A O 1
ATOM 2427 N N . ALA A 1 310 ? 16.356 -15.966 -52.936 1.00 10.23 310 ALA A N 1
ATOM 2428 C CA . ALA A 1 310 ? 16.232 -15.423 -51.589 1.00 11.17 310 ALA A CA 1
ATOM 2429 C C . ALA A 1 310 ? 17.363 -14.430 -51.315 1.00 12.04 310 ALA A C 1
ATOM 2430 O O . ALA A 1 310 ? 17.152 -13.410 -50.661 1.00 12.68 310 ALA A O 1
ATOM 2432 N N . ASP A 1 311 ? 18.559 -14.730 -51.817 1.00 11.41 311 ASP A N 1
ATOM 2433 C CA . ASP A 1 311 ? 19.714 -13.844 -51.634 1.00 11.80 311 ASP A CA 1
ATOM 2434 C C . ASP A 1 311 ? 19.418 -12.460 -52.201 1.00 13.02 311 ASP A C 1
ATOM 2435 O O . ASP A 1 311 ? 19.718 -11.444 -51.574 1.00 13.85 311 ASP A O 1
ATOM 2440 N N . ALA A 1 312 ? 18.843 -12.427 -53.401 1.00 12.51 312 ALA A N 1
ATOM 2441 C CA . ALA A 1 312 ? 18.513 -11.170 -54.058 1.00 12.54 312 ALA A CA 1
ATOM 2442 C C . ALA A 1 312 ? 17.455 -10.415 -53.268 1.00 13.49 312 ALA A C 1
ATOM 2443 O O . ALA A 1 312 ? 17.413 -9.185 -53.293 1.00 13.03 312 ALA A O 1
ATOM 2445 N N . HIS A 1 313 ? 16.605 -11.164 -52.572 1.00 14.09 313 HIS A N 1
ATOM 2446 C CA . HIS A 1 313 ? 15.541 -10.579 -51.761 1.00 14.97 313 HIS A CA 1
ATOM 2447 C C . HIS A 1 313 ? 15.996 -10.344 -50.328 1.00 15.97 313 HIS A C 1
ATOM 2448 O O . HIS A 1 313 ? 15.212 -9.892 -49.492 1.00 15.67 313 HIS A O 1
ATOM 2455 N N . ASN A 1 314 ? 17.264 -10.653 -50.056 1.00 15.93 314 ASN A N 1
ATOM 2456 C CA . ASN A 1 314 ? 17.845 -10.487 -48.729 1.00 17.25 314 ASN A CA 1
ATOM 2457 C C . ASN A 1 314 ? 16.961 -11.156 -47.685 1.00 18.22 314 ASN A C 1
ATOM 2458 O O . ASN A 1 314 ? 16.755 -10.632 -46.586 1.00 19.25 314 ASN A O 1
ATOM 2463 N N . ALA A 1 315 ? 16.452 -12.330 -48.043 1.00 17.61 315 ALA A N 1
ATOM 2464 C CA . ALA A 1 315 ? 15.569 -13.092 -47.176 1.00 15.94 315 ALA A CA 1
ATOM 2465 C C . ALA A 1 315 ? 16.279 -14.274 -46.536 1.00 15.96 315 ALA A C 1
ATOM 2466 O O . ALA A 1 315 ? 17.239 -14.811 -47.087 1.00 16.11 315 ALA A O 1
ATOM 2468 N N . LEU A 1 316 ? 15.792 -14.673 -45.369 1.00 15.62 316 LEU A N 1
ATOM 2469 C CA . LEU A 1 316 ? 16.358 -15.806 -44.654 1.00 16.64 316 LEU A CA 1
ATOM 2470 C C . LEU A 1 316 ? 15.804 -17.096 -45.235 1.00 15.75 316 LEU A C 1
ATOM 2471 O O . LEU A 1 316 ? 14.627 -17.176 -45.588 1.00 16.56 316 LEU A O 1
ATOM 2476 N N . VAL A 1 317 ? 16.660 -18.102 -45.336 1.00 13.87 317 VAL A N 1
ATOM 2477 C CA . VAL A 1 317 ? 16.252 -19.404 -45.833 1.00 14.23 317 VAL A CA 1
ATOM 2478 C C . VAL A 1 317 ? 16.654 -20.414 -44.766 1.00 14.43 317 VAL A C 1
ATOM 2479 O O . VAL A 1 317 ? 17.838 -20.633 -44.524 1.00 16.83 317 VAL A O 1
ATOM 2483 N N . VAL A 1 318 ? 15.664 -20.999 -44.106 1.00 13.41 318 VAL A N 1
ATOM 2484 C CA . VAL A 1 318 ? 15.925 -21.992 -43.074 1.00 12.09 318 VAL A CA 1
ATOM 2485 C C . VAL A 1 318 ? 15.157 -23.226 -43.509 1.00 11.83 318 VAL A C 1
ATOM 2486 O O . VAL A 1 318 ? 14.017 -23.446 -43.108 1.00 11.70 318 VAL A O 1
ATOM 2490 N N . PRO A 1 319 ? 15.780 -24.040 -44.366 1.00 12.82 319 PRO A N 1
ATOM 2491 C CA . PRO A 1 319 ? 15.177 -25.264 -44.890 1.00 12.53 319 PRO A CA 1
ATOM 2492 C C . PRO A 1 319 ? 14.562 -26.170 -43.842 1.00 14.08 319 PRO A C 1
ATOM 2493 O O . PRO A 1 319 ? 15.066 -26.295 -42.727 1.00 13.02 319 PRO A O 1
ATOM 2497 N N . HIS A 1 320 ? 13.445 -26.782 -44.212 1.00 14.06 320 HIS A N 1
ATOM 2498 C CA . HIS A 1 320 ? 12.772 -27.730 -43.348 1.00 17.28 320 HIS A CA 1
ATOM 2499 C C . HIS A 1 320 ? 13.825 -28.826 -43.153 1.00 18.59 320 HIS A C 1
ATOM 2500 O O . HIS A 1 320 ? 14.454 -29.262 -44.118 1.00 20.35 320 HIS A O 1
ATOM 2507 N N . GLY A 1 321 ? 14.039 -29.242 -41.908 1.00 16.07 321 GLY A N 1
ATOM 2508 C CA . GLY A 1 321 ? 15.046 -30.251 -41.616 1.00 17.95 321 GLY A CA 1
ATOM 2509 C C . GLY A 1 321 ? 14.989 -31.502 -42.468 1.00 17.01 321 GLY A C 1
ATOM 2510 O O . GLY A 1 321 ? 13.954 -32.157 -42.542 1.00 19.52 321 GLY A O 1
ATOM 2511 N N . SER A 1 322 ? 16.108 -31.837 -43.104 1.00 16.56 322 SER A N 1
ATOM 2512 C CA . SER A 1 322 ? 16.196 -33.022 -43.958 1.00 16.35 322 SER A CA 1
ATOM 2513 C C . SER A 1 322 ? 17.472 -33.805 -43.660 1.00 14.85 322 SER A C 1
ATOM 2514 O O . SER A 1 322 ? 18.124 -34.324 -44.570 1.00 15.85 322 SER A O 1
ATOM 2517 N N . SER A 1 323 ? 17.835 -33.886 -42.387 1.00 13.95 323 SER A N 1
ATOM 2518 C CA . SER A 1 323 ? 19.038 -34.608 -41.995 1.00 13.72 323 SER A CA 1
ATOM 2519 C C . SER A 1 323 ? 20.245 -34.125 -42.807 1.00 13.18 323 SER A C 1
ATOM 2520 O O . SER A 1 323 ? 20.346 -32.942 -43.130 1.00 12.54 323 SER A O 1
ATOM 2523 N N . VAL A 1 324 ? 21.150 -35.038 -43.150 1.00 12.14 324 VAL A N 1
ATOM 2524 C CA . VAL A 1 324 ? 22.353 -34.674 -43.893 1.00 11.43 324 VAL A CA 1
ATOM 2525 C C . VAL A 1 324 ? 22.115 -33.929 -45.196 1.00 11.34 324 VAL A C 1
ATOM 2526 O O . VAL A 1 324 ? 22.974 -33.179 -45.637 1.00 11.51 324 VAL A O 1
ATOM 2530 N N . TYR A 1 325 ? 20.955 -34.135 -45.811 1.00 12.29 325 TYR A N 1
ATOM 2531 C CA . TYR A 1 325 ? 20.643 -33.472 -47.069 1.00 13.90 325 TYR A CA 1
ATOM 2532 C C . TYR A 1 325 ? 20.492 -31.970 -46.872 1.00 14.61 325 TYR A C 1
ATOM 2533 O O . TYR A 1 325 ? 20.781 -31.183 -47.777 1.00 15.77 325 TYR A O 1
ATOM 2542 N N . SER A 1 326 ? 20.043 -31.559 -45.690 1.00 13.54 326 SER A N 1
ATOM 2543 C CA . SER A 1 326 ? 19.946 -30.135 -45.426 1.00 12.59 326 SER A CA 1
ATOM 2544 C C . SER A 1 326 ? 21.238 -29.629 -44.775 1.00 12.55 326 SER A C 1
ATOM 2545 O O . SER A 1 326 ? 21.680 -28.520 -45.069 1.00 13.08 326 SER A O 1
ATOM 2548 N N . TYR A 1 327 ? 21.869 -30.444 -43.925 1.00 11.89 327 TYR A N 1
ATOM 2549 C CA . TYR A 1 327 ? 23.107 -30.016 -43.254 1.00 11.24 327 TYR A CA 1
ATOM 2550 C C . TYR A 1 327 ? 24.193 -29.597 -44.244 1.00 11.21 327 TYR A C 1
ATOM 2551 O O . TYR A 1 327 ? 24.816 -28.548 -44.094 1.00 11.91 327 TYR A O 1
ATOM 2560 N N . HIS A 1 328 ? 24.430 -30.429 -45.253 1.00 11.07 328 HIS A N 1
ATOM 2561 C CA . HIS A 1 328 ? 25.456 -30.127 -46.244 1.00 11.12 328 HIS A CA 1
ATOM 2562 C C . HIS A 1 328 ? 25.155 -28.872 -47.046 1.00 11.76 328 HIS A C 1
ATOM 2563 O O . HIS A 1 328 ? 26.066 -28.135 -47.422 1.00 12.16 328 HIS A O 1
ATOM 2570 N N . PHE A 1 329 ? 23.875 -28.622 -47.299 1.00 10.97 329 PHE A N 1
ATOM 2571 C CA . PHE A 1 329 ? 23.484 -27.455 -48.076 1.00 11.69 329 PHE A CA 1
ATOM 2572 C C . PHE A 1 329 ? 23.547 -26.156 -47.277 1.00 11.27 329 PHE A C 1
ATOM 2573 O O . PHE A 1 329 ? 24.223 -25.203 -47.679 1.00 11.73 329 PHE A O 1
ATOM 2581 N N . VAL A 1 330 ? 22.859 -26.122 -46.140 1.00 10.45 330 VAL A N 1
ATOM 2582 C CA . VAL A 1 330 ? 22.814 -24.914 -45.325 1.00 10.85 330 VAL A CA 1
ATOM 2583 C C . VAL A 1 330 ? 24.178 -24.443 -44.828 1.00 10.57 330 VAL A C 1
ATOM 2584 O O . VAL A 1 330 ? 24.383 -23.256 -44.578 1.00 10.99 330 VAL A O 1
ATOM 2588 N N . ALA A 1 331 ? 25.124 -25.364 -44.704 1.00 10.06 331 ALA A N 1
ATOM 2589 C CA . ALA A 1 331 ? 26.454 -24.991 -44.239 1.00 10.19 331 ALA A CA 1
ATOM 2590 C C . ALA A 1 331 ? 27.134 -24.002 -45.174 1.00 9.84 331 ALA A C 1
ATOM 2591 O O . ALA A 1 331 ? 27.985 -23.221 -44.751 1.00 10.33 331 ALA A O 1
ATOM 2593 N N . THR A 1 332 ? 26.737 -24.029 -46.441 1.00 10.40 332 THR A N 1
ATOM 2594 C CA . THR A 1 332 ? 27.344 -23.188 -47.466 1.00 9.92 332 THR A CA 1
ATOM 2595 C C . THR A 1 332 ? 26.598 -21.895 -47.772 1.00 8.96 332 THR A C 1
ATOM 2596 O O . THR A 1 332 ? 27.052 -21.098 -48.594 1.00 10.61 332 THR A O 1
ATOM 2600 N N . ARG A 1 333 ? 25.473 -21.675 -47.101 1.00 9.18 333 ARG A N 1
ATOM 2601 C CA . ARG A 1 333 ? 24.650 -20.497 -47.372 1.00 9.73 333 ARG A CA 1
ATOM 2602 C C . ARG A 1 333 ? 24.707 -19.355 -46.367 1.00 10.16 333 ARG A C 1
ATOM 2603 O O . ARG A 1 333 ? 24.392 -19.525 -45.190 1.00 12.10 333 ARG A O 1
ATOM 2611 N N . GLN A 1 334 ? 25.092 -18.177 -46.848 1.00 10.98 334 GLN A N 1
ATOM 2612 C CA . GLN A 1 334 ? 25.142 -16.995 -45.997 1.00 11.94 334 GLN A CA 1
ATOM 2613 C C . GLN A 1 334 ? 23.745 -16.667 -45.469 1.00 12.23 334 GLN A C 1
ATOM 2614 O O . GLN A 1 334 ? 23.602 -16.110 -44.383 1.00 14.40 334 GLN A O 1
ATOM 2620 N N . ASN A 1 335 ? 22.714 -17.008 -46.242 1.00 11.46 335 ASN A N 1
ATOM 2621 C CA . ASN A 1 335 ? 21.342 -16.701 -45.843 1.00 10.89 335 ASN A CA 1
ATOM 2622 C C . ASN A 1 335 ? 20.689 -17.712 -44.904 1.00 11.29 335 ASN A C 1
ATOM 2623 O O . ASN A 1 335 ? 19.504 -17.602 -44.604 1.00 12.91 335 ASN A O 1
ATOM 2628 N N . SER A 1 336 ? 21.462 -18.677 -44.420 1.00 10.71 336 SER A N 1
ATOM 2629 C CA . SER A 1 336 ? 20.919 -19.708 -43.533 1.00 12.16 336 SER A CA 1
ATOM 2630 C C . SER A 1 336 ? 21.795 -19.814 -42.279 1.00 12.32 336 SER A C 1
ATOM 2631 O O . SER A 1 336 ? 22.539 -20.780 -42.107 1.00 12.24 336 SER A O 1
ATOM 2634 N N . PRO A 1 337 ? 21.700 -18.818 -41.378 1.00 12.40 337 PRO A N 1
ATOM 2635 C CA . PRO A 1 337 ? 22.469 -18.742 -40.130 1.00 12.76 337 PRO A CA 1
ATOM 2636 C C . PRO A 1 337 ? 22.222 -19.816 -39.076 1.00 12.58 337 PRO A C 1
ATOM 2637 O O . PRO A 1 337 ? 23.075 -20.059 -38.223 1.00 12.42 337 PRO A O 1
ATOM 2641 N N . PHE A 1 338 ? 21.055 -20.441 -39.118 1.00 11.74 338 PHE A N 1
ATOM 2642 C CA . PHE A 1 338 ? 20.730 -21.498 -38.173 1.00 11.83 338 PHE A CA 1
ATOM 2643 C C . PHE A 1 338 ? 19.876 -22.531 -38.888 1.00 12.23 338 PHE A C 1
ATOM 2644 O O . PHE A 1 338 ? 19.287 -22.246 -39.933 1.00 11.69 338 PHE A O 1
ATOM 2652 N N . ALA A 1 339 ? 19.808 -23.730 -38.324 1.00 12.06 339 ALA A N 1
ATOM 2653 C CA . ALA A 1 339 ? 19.094 -24.827 -38.964 1.00 10.81 339 ALA A CA 1
ATOM 2654 C C . ALA A 1 339 ? 18.048 -25.526 -38.107 1.00 10.61 339 ALA A C 1
ATOM 2655 O O . ALA A 1 339 ? 18.088 -25.447 -36.882 1.00 10.42 339 ALA A O 1
ATOM 2657 N N . GLU A 1 340 ? 17.119 -26.222 -38.763 1.00 9.65 340 GLU A N 1
ATOM 2658 C CA . GLU A 1 340 ? 16.087 -26.961 -38.042 1.00 10.30 340 GLU A CA 1
ATOM 2659 C C . GLU A 1 340 ? 16.495 -28.408 -37.790 1.00 10.72 340 GLU A C 1
ATOM 2660 O O . GLU A 1 340 ? 17.057 -29.070 -38.661 1.00 12.10 340 GLU A O 1
ATOM 2666 N N . PHE A 1 341 ? 16.212 -28.884 -36.583 1.00 10.99 341 PHE A N 1
ATOM 2667 C CA . PHE A 1 341 ? 16.474 -30.268 -36.226 1.00 11.67 341 PHE A CA 1
ATOM 2668 C C . PHE A 1 341 ? 15.184 -30.817 -35.635 1.00 12.01 341 PHE A C 1
ATOM 2669 O O . PHE A 1 341 ? 14.704 -30.316 -34.620 1.00 13.02 341 PHE A O 1
ATOM 2677 N N . LEU A 1 342 ? 14.611 -31.826 -36.282 1.00 12.26 342 LEU A N 1
ATOM 2678 C CA . LEU A 1 342 ? 13.384 -32.450 -35.796 1.00 12.99 342 LEU A CA 1
ATOM 2679 C C . LEU A 1 342 ? 13.703 -33.451 -34.694 1.00 13.77 342 LEU A C 1
ATOM 2680 O O . LEU A 1 342 ? 14.592 -34.285 -34.854 1.00 14.70 342 LEU A O 1
ATOM 2701 N N . ALA A 1 345 ? 12.474 -38.452 -31.307 1.00 14.58 345 ALA A N 1
ATOM 2702 C CA . ALA A 1 345 ? 12.264 -39.334 -30.168 1.00 15.52 345 ALA A CA 1
ATOM 2703 C C . ALA A 1 345 ? 10.775 -39.146 -29.877 1.00 15.01 345 ALA A C 1
ATOM 2704 O O . ALA A 1 345 ? 10.276 -38.021 -29.901 1.00 14.67 345 ALA A O 1
ATOM 2706 N N . PRO A 1 346 ? 10.042 -40.240 -29.618 1.00 16.43 346 PRO A N 1
ATOM 2707 C CA . PRO A 1 346 ? 8.602 -40.185 -29.332 1.00 17.65 346 PRO A CA 1
ATOM 2708 C C . PRO A 1 346 ? 8.147 -39.108 -28.340 1.00 17.82 346 PRO A C 1
ATOM 2709 O O . PRO A 1 346 ? 7.105 -38.476 -28.535 1.00 18.36 346 PRO A O 1
ATOM 2713 N N . LYS A 1 347 ? 8.913 -38.900 -27.276 1.00 17.27 347 LYS A N 1
ATOM 2714 C CA . LYS A 1 347 ? 8.556 -37.895 -26.282 1.00 16.76 347 LYS A CA 1
ATOM 2715 C C . LYS A 1 347 ? 9.473 -36.672 -26.332 1.00 16.00 347 LYS A C 1
ATOM 2716 O O . LYS A 1 347 ? 9.499 -35.864 -25.404 1.00 16.50 347 LYS A O 1
ATOM 2722 N N . ALA A 1 348 ? 10.207 -36.539 -27.434 1.00 15.97 348 ALA A N 1
ATOM 2723 C CA . ALA A 1 348 ? 11.125 -35.421 -27.646 1.00 15.99 348 ALA A CA 1
ATOM 2724 C C . ALA A 1 348 ? 11.965 -35.121 -26.408 1.00 16.16 348 ALA A C 1
ATOM 2725 O O . ALA A 1 348 ? 12.238 -33.962 -26.100 1.00 16.63 348 ALA A O 1
ATOM 2727 N N . ASP A 1 349 ? 12.391 -36.170 -25.713 1.00 16.64 349 ASP A N 1
ATOM 2728 C CA . ASP A 1 349 ? 13.175 -35.996 -24.497 1.00 17.18 349 ASP A CA 1
ATOM 2729 C C . ASP A 1 349 ? 14.642 -36.400 -24.615 1.00 16.93 349 ASP A C 1
ATOM 2730 O O . ASP A 1 349 ? 15.348 -36.499 -23.614 1.00 17.78 349 ASP A O 1
ATOM 2735 N N . GLN A 1 350 ? 15.095 -36.636 -25.839 1.00 16.49 350 GLN A N 1
ATOM 2736 C CA . GLN A 1 350 ? 16.488 -36.984 -26.087 1.00 16.20 350 GLN A CA 1
ATOM 2737 C C . GLN A 1 350 ? 16.757 -36.836 -27.567 1.00 16.20 350 GLN A C 1
ATOM 2738 O O . GLN A 1 350 ? 15.829 -36.855 -28.385 1.00 14.62 350 GLN A O 1
ATOM 2744 N N . VAL A 1 351 ? 18.027 -36.673 -27.906 1.00 15.06 351 VAL A N 1
ATOM 2745 C CA . VAL A 1 351 ? 18.422 -36.532 -29.296 1.00 14.84 351 VAL A CA 1
ATOM 2746 C C . VAL A 1 351 ? 18.662 -37.893 -29.937 1.00 15.63 351 VAL A C 1
ATOM 2747 O O . VAL A 1 351 ? 19.330 -38.761 -29.367 1.00 16.05 351 VAL A O 1
ATOM 2751 N N . VAL A 1 352 ? 18.087 -38.074 -31.121 1.00 13.82 352 VAL A N 1
ATOM 2752 C CA . VAL A 1 352 ? 18.240 -39.298 -31.895 1.00 14.86 352 VAL A CA 1
ATOM 2753 C C . VAL A 1 352 ? 18.396 -38.862 -33.349 1.00 15.58 352 VAL A C 1
ATOM 2754 O O . VAL A 1 352 ? 18.026 -37.742 -33.708 1.00 15.16 352 VAL A O 1
ATOM 2758 N N . PRO A 1 353 ? 18.963 -39.727 -34.200 1.00 15.38 353 PRO A N 1
ATOM 2759 C CA . PRO A 1 353 ? 19.139 -39.364 -35.610 1.00 17.57 353 PRO A CA 1
ATOM 2760 C C . PRO A 1 353 ? 17.807 -39.003 -36.253 1.00 18.45 353 PRO A C 1
ATOM 2761 O O . PRO A 1 353 ? 16.827 -39.731 -36.106 1.00 18.83 353 PRO A O 1
ATOM 2773 N N . PHE A 1 355 ? 16.744 -39.029 -39.367 1.00 21.87 355 PHE A N 1
ATOM 2774 C CA . PHE A 1 355 ? 16.236 -40.005 -40.315 1.00 21.93 355 PHE A CA 1
ATOM 2775 C C . PHE A 1 355 ? 16.441 -41.427 -39.831 1.00 20.96 355 PHE A C 1
ATOM 2776 O O . PHE A 1 355 ? 16.631 -42.343 -40.623 1.00 21.12 355 PHE A O 1
ATOM 2784 N N . HIS A 1 356 ? 16.415 -41.601 -38.515 1.00 22.36 356 HIS A N 1
ATOM 2785 C CA . HIS A 1 356 ? 16.556 -42.925 -37.930 1.00 22.62 356 HIS A CA 1
ATOM 2786 C C . HIS A 1 356 ? 15.334 -43.710 -38.400 1.00 22.84 356 HIS A C 1
ATOM 2787 O O . HIS A 1 356 ? 14.238 -43.150 -38.508 1.00 22.43 356 HIS A O 1
ATOM 2794 N N . PRO A 1 357 ? 15.489 -45.016 -38.673 1.00 21.90 357 PRO A N 1
ATOM 2795 C CA . PRO A 1 357 ? 16.681 -45.870 -38.595 1.00 23.06 357 PRO A CA 1
ATOM 2796 C C . PRO A 1 357 ? 17.351 -46.152 -39.942 1.00 22.91 357 PRO A C 1
ATOM 2797 O O . PRO A 1 357 ? 18.217 -47.019 -40.038 1.00 23.60 357 PRO A O 1
ATOM 2801 N N . GLN A 1 358 ? 16.961 -45.415 -40.974 1.00 23.12 358 GLN A N 1
ATOM 2802 C CA . GLN A 1 358 ? 17.481 -45.639 -42.320 1.00 22.35 358 GLN A CA 1
ATOM 2803 C C . GLN A 1 358 ? 18.929 -45.301 -42.663 1.00 21.51 358 GLN A C 1
ATOM 2804 O O . GLN A 1 358 ? 19.530 -45.969 -43.506 1.00 21.18 358 GLN A O 1
ATOM 2810 N N . LEU A 1 359 ? 19.490 -44.278 -42.030 1.00 22.51 359 LEU A N 1
ATOM 2811 C CA . LEU A 1 359 ? 20.848 -43.851 -42.358 1.00 21.82 359 LEU A CA 1
ATOM 2812 C C . LEU A 1 359 ? 21.946 -44.164 -41.354 1.00 22.07 359 LEU A C 1
ATOM 2813 O O . LEU A 1 359 ? 21.994 -43.578 -40.272 1.00 22.30 359 LEU A O 1
ATOM 2818 N N . LEU A 1 360 ? 22.842 -45.074 -41.720 1.00 19.23 360 LEU A N 1
ATOM 2819 C CA . LEU A 1 360 ? 23.952 -45.397 -40.838 1.00 18.57 360 LEU A CA 1
ATOM 2820 C C . LEU A 1 360 ? 24.978 -44.287 -41.007 1.00 17.22 360 LEU A C 1
ATOM 2821 O O . LEU A 1 360 ? 25.199 -43.804 -42.116 1.00 16.41 360 LEU A O 1
ATOM 2826 N N . GLY A 1 361 ? 25.596 -43.881 -39.904 1.00 16.45 361 GLY A N 1
ATOM 2827 C CA . GLY A 1 361 ? 26.589 -42.828 -39.971 1.00 16.88 361 GLY A CA 1
ATOM 2828 C C . GLY A 1 361 ? 25.978 -41.441 -39.943 1.00 16.35 361 GLY A C 1
ATOM 2829 O O . GLY A 1 361 ? 26.669 -40.450 -40.189 1.00 18.61 361 GLY A O 1
ATOM 2830 N N . GLU A 1 362 ? 24.683 -41.362 -39.655 1.00 14.37 362 GLU A N 1
ATOM 2831 C CA . GLU A 1 362 ? 24.006 -40.071 -39.597 1.00 13.84 362 GLU A CA 1
ATOM 2832 C C . GLU A 1 362 ? 24.432 -39.301 -38.355 1.00 13.93 362 GLU A C 1
ATOM 2833 O O . GLU A 1 362 ? 24.275 -39.776 -37.228 1.00 15.59 362 GLU A O 1
ATOM 2839 N N . PRO A 1 363 ? 24.967 -38.088 -38.544 1.00 13.21 363 PRO A N 1
ATOM 2840 C CA . PRO A 1 363 ? 25.406 -37.277 -37.408 1.00 12.72 363 PRO A CA 1
ATOM 2841 C C . PRO A 1 363 ? 24.250 -36.608 -36.675 1.00 13.83 363 PRO A C 1
ATOM 2842 O O . PRO A 1 363 ? 23.279 -36.174 -37.293 1.00 14.00 363 PRO A O 1
ATOM 2846 N N . VAL A 1 364 ? 24.360 -36.529 -35.354 1.00 14.32 364 VAL A N 1
ATOM 2847 C CA . VAL A 1 364 ? 23.334 -35.879 -34.554 1.00 13.29 364 VAL A CA 1
ATOM 2848 C C . VAL A 1 364 ? 23.943 -34.625 -33.946 1.00 13.33 364 VAL A C 1
ATOM 2849 O O . VAL A 1 364 ? 25.160 -34.517 -33.807 1.00 11.69 364 VAL A O 1
ATOM 2853 N N . PRO A 1 365 ? 23.104 -33.643 -33.597 1.00 12.74 365 PRO A N 1
ATOM 2854 C CA . PRO A 1 365 ? 23.655 -32.427 -32.999 1.00 13.52 365 PRO A CA 1
ATOM 2855 C C . PRO A 1 365 ? 24.304 -32.800 -31.671 1.00 12.29 365 PRO A C 1
ATOM 2856 O O . PRO A 1 365 ? 23.789 -33.658 -30.951 1.00 13.88 365 PRO A O 1
ATOM 2860 N N . GLU A 1 366 ? 25.439 -32.179 -31.368 1.00 12.76 366 GLU A N 1
ATOM 2861 C CA . GLU A 1 366 ? 26.126 -32.415 -30.104 1.00 13.58 366 GLU A CA 1
ATOM 2862 C C . GLU A 1 366 ? 25.919 -31.115 -29.336 1.00 12.86 366 GLU A C 1
ATOM 2863 O O . GLU A 1 366 ? 26.499 -30.085 -29.676 1.00 12.34 366 GLU A O 1
ATOM 2869 N N . ASN A 1 367 ? 25.066 -31.171 -28.321 1.00 11.99 367 ASN A N 1
ATOM 2870 C CA . ASN A 1 367 ? 24.725 -30.004 -27.521 1.00 13.66 367 ASN A CA 1
ATOM 2871 C C . ASN A 1 367 ? 24.204 -28.873 -28.408 1.00 13.58 367 ASN A C 1
ATOM 2872 O O . ASN A 1 367 ? 24.618 -27.716 -28.282 1.00 13.94 367 ASN A O 1
ATOM 2877 N N . GLY A 1 368 ? 23.309 -29.236 -29.323 1.00 13.70 368 GLY A N 1
ATOM 2878 C CA . GLY A 1 368 ? 22.692 -28.263 -30.209 1.00 12.49 368 GLY A CA 1
ATOM 2879 C C . GLY A 1 368 ? 23.510 -27.722 -31.365 1.00 13.20 368 GLY A C 1
ATOM 2880 O O . GLY A 1 368 ? 23.047 -26.823 -32.077 1.00 13.63 368 GLY A O 1
ATOM 2881 N N . ARG A 1 369 ? 24.711 -28.257 -31.569 1.00 12.93 369 ARG A N 1
ATOM 2882 C CA . ARG A 1 369 ? 25.579 -27.793 -32.646 1.00 12.70 369 ARG A CA 1
ATOM 2883 C C . ARG A 1 369 ? 26.176 -28.947 -33.443 1.00 13.78 369 ARG A C 1
ATOM 2884 O O . ARG A 1 369 ? 26.132 -30.101 -33.014 1.00 14.52 369 ARG A O 1
ATOM 2900 N N . ARG A 1 371 ? 29.779 -29.397 -35.670 1.00 13.48 371 ARG A N 1
ATOM 2901 C CA . ARG A 1 371 ? 31.014 -28.901 -36.271 1.00 13.78 371 ARG A CA 1
ATOM 2902 C C . ARG A 1 371 ? 31.108 -29.384 -37.714 1.00 12.36 371 ARG A C 1
ATOM 2903 O O . ARG A 1 371 ? 30.844 -30.549 -38.003 1.00 12.34 371 ARG A O 1
ATOM 2911 N N . LEU A 1 372 ? 31.481 -28.490 -38.623 1.00 13.40 372 LEU A N 1
ATOM 2912 C CA . LEU A 1 372 ? 31.606 -28.870 -40.024 1.00 13.17 372 LEU A CA 1
ATOM 2913 C C . LEU A 1 372 ? 32.683 -29.938 -40.204 1.00 13.90 372 LEU A C 1
ATOM 2914 O O . LEU A 1 372 ? 32.656 -30.707 -41.163 1.00 13.08 372 LEU A O 1
ATOM 2919 N N . SER A 1 373 ? 33.633 -29.987 -39.276 1.00 14.28 373 SER A N 1
ATOM 2920 C CA . SER A 1 373 ? 34.702 -30.975 -39.367 1.00 14.18 373 SER A CA 1
ATOM 2921 C C . SER A 1 373 ? 34.132 -32.392 -39.309 1.00 13.70 373 SER A C 1
ATOM 2922 O O . SER A 1 373 ? 34.787 -33.350 -39.719 1.00 15.48 373 SER A O 1
ATOM 2925 N N . ARG A 1 374 ? 32.901 -32.521 -38.819 1.00 14.03 374 ARG A N 1
ATOM 2926 C CA . ARG A 1 374 ? 32.258 -33.827 -38.708 1.00 13.53 374 ARG A CA 1
ATOM 2927 C C . ARG A 1 374 ? 31.709 -34.317 -40.041 1.00 15.64 374 ARG A C 1
ATOM 2928 O O . ARG A 1 374 ? 31.486 -35.512 -40.227 1.00 16.66 374 ARG A O 1
ATOM 2936 N N . LEU A 1 375 ? 31.491 -33.388 -40.968 1.00 15.26 375 LEU A N 1
ATOM 2937 C CA . LEU A 1 375 ? 30.962 -33.729 -42.286 1.00 16.59 375 LEU A CA 1
ATOM 2938 C C . LEU A 1 375 ? 32.123 -33.820 -43.271 1.00 16.09 375 LEU A C 1
ATOM 2939 O O . LEU A 1 375 ? 32.204 -33.051 -44.226 1.00 15.96 375 LEU A O 1
ATOM 2944 N N . ASP A 1 376 ? 33.010 -34.781 -43.045 1.00 15.95 376 ASP A N 1
ATOM 2945 C CA . ASP A 1 376 ? 34.192 -34.931 -43.883 1.00 15.18 376 ASP A CA 1
ATOM 2946 C C . ASP A 1 376 ? 34.199 -36.097 -44.862 1.00 15.23 376 ASP A C 1
ATOM 2947 O O . ASP A 1 376 ? 35.151 -36.252 -45.626 1.00 17.65 376 ASP A O 1
ATOM 2952 N N . GLN A 1 377 ? 33.150 -36.912 -44.855 1.00 15.03 377 GLN A N 1
ATOM 2953 C CA . GLN A 1 377 ? 33.088 -38.058 -45.760 1.00 14.99 377 GLN A CA 1
ATOM 2954 C C . GLN A 1 377 ? 32.481 -37.697 -47.113 1.00 15.04 377 GLN A C 1
ATOM 2955 O O . GLN A 1 377 ? 31.752 -36.717 -47.225 1.00 15.21 377 GLN A O 1
ATOM 2961 N N . PRO A 1 378 ? 32.782 -38.486 -48.161 1.00 13.62 378 PRO A N 1
ATOM 2962 C CA . PRO A 1 378 ? 32.259 -38.231 -49.509 1.00 14.56 378 PRO A CA 1
ATOM 2963 C C . PRO A 1 378 ? 30.736 -38.215 -49.604 1.00 12.51 378 PRO A C 1
ATOM 2964 O O . PRO A 1 378 ? 30.048 -38.925 -48.865 1.00 13.08 378 PRO A O 1
ATOM 2968 N N . GLY A 1 379 ? 30.220 -37.405 -50.527 1.00 13.46 379 GLY A N 1
ATOM 2969 C CA . GLY A 1 379 ? 28.781 -37.307 -50.717 1.00 12.61 379 GLY A CA 1
ATOM 2970 C C . GLY A 1 379 ? 28.104 -36.758 -49.477 1.00 11.25 379 GLY A C 1
ATOM 2971 O O . GLY A 1 379 ? 28.608 -35.820 -48.860 1.00 11.73 379 GLY A O 1
ATOM 2972 N N . PHE A 1 380 ? 26.965 -37.337 -49.110 1.00 10.97 380 PHE A N 1
ATOM 2973 C CA . PHE A 1 380 ? 26.249 -36.895 -47.919 1.00 12.14 380 PHE A CA 1
ATOM 2974 C C . PHE A 1 380 ? 26.734 -37.636 -46.674 1.00 12.93 380 PHE A C 1
ATOM 2975 O O . PHE A 1 380 ? 26.150 -37.525 -45.598 1.00 13.70 380 PHE A O 1
ATOM 2983 N N . GLY A 1 381 ? 27.814 -38.393 -46.853 1.00 13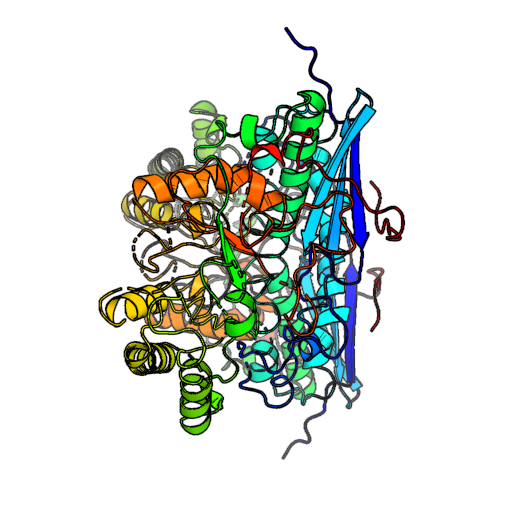.46 381 GLY A N 1
ATOM 2984 C CA . GLY A 1 381 ? 28.447 -39.110 -45.756 1.00 14.98 381 GLY A CA 1
ATOM 2985 C C . GLY A 1 381 ? 27.702 -40.191 -45.005 1.00 15.10 381 GLY A C 1
ATOM 2986 O O . GLY A 1 381 ? 28.093 -40.541 -43.887 1.00 17.44 381 GLY A O 1
ATOM 2987 N N . VAL A 1 382 ? 26.647 -40.736 -45.594 1.00 12.94 382 VAL A N 1
ATOM 2988 C CA . VAL A 1 382 ? 25.893 -41.782 -44.924 1.00 13.37 382 VAL A CA 1
ATOM 2989 C C . VAL A 1 382 ? 25.759 -43.023 -45.800 1.00 13.71 382 VAL A C 1
ATOM 2990 O O . VAL A 1 382 ? 26.018 -42.978 -47.002 1.00 15.26 382 VAL A O 1
ATOM 2994 N N . THR A 1 383 ? 25.386 -44.135 -45.178 1.00 15.03 383 THR A N 1
ATOM 2995 C CA . THR A 1 383 ? 25.191 -45.389 -45.891 1.00 16.09 383 THR A CA 1
ATOM 2996 C C . THR A 1 383 ? 23.818 -45.922 -45.519 1.00 16.16 383 THR A C 1
ATOM 2997 O O . THR A 1 383 ? 23.274 -45.582 -44.468 1.00 16.90 383 THR A O 1
ATOM 3001 N N . LEU A 1 384 ? 23.250 -46.750 -46.384 1.00 16.90 384 LEU A N 1
ATOM 3002 C CA . LEU A 1 384 ? 21.940 -47.318 -46.122 1.00 18.80 384 LEU A CA 1
ATOM 3003 C C . LEU A 1 384 ? 22.076 -48.408 -45.061 1.00 19.66 384 LEU A C 1
ATOM 3004 O O . LEU A 1 384 ? 22.933 -49.285 -45.170 1.00 19.26 384 LEU A O 1
ATOM 3009 N N . ASN A 1 385 ? 21.241 -48.340 -44.030 1.00 20.33 385 ASN A N 1
ATOM 3010 C CA . ASN A 1 385 ? 21.267 -49.325 -42.952 1.00 22.75 385 ASN A CA 1
ATOM 3011 C C . ASN A 1 385 ? 20.844 -50.690 -43.492 1.00 25.03 385 ASN A C 1
ATOM 3012 O O . ASN A 1 385 ? 19.729 -50.848 -43.989 1.00 23.75 385 ASN A O 1
ATOM 3017 N N . PRO A 1 386 ? 21.735 -51.694 -43.407 1.00 27.19 386 PRO A N 1
ATOM 3018 C CA . PRO A 1 386 ? 21.460 -53.053 -43.885 1.00 29.36 386 PRO A CA 1
ATOM 3019 C C . PRO A 1 386 ? 20.226 -53.680 -43.241 1.00 30.35 386 PRO A C 1
ATOM 3020 O O . PRO A 1 386 ? 19.580 -54.544 -43.833 1.00 31.60 386 PRO A O 1
ATOM 3024 N N . GLU A 1 387 ? 19.912 -53.241 -42.025 1.00 31.34 387 GLU A N 1
ATOM 3025 C CA . GLU A 1 387 ? 18.759 -53.751 -41.289 1.00 32.29 387 GLU A CA 1
ATOM 3026 C C . GLU A 1 387 ? 17.454 -53.465 -42.023 1.00 32.74 387 GLU A C 1
ATOM 3027 O O . GLU A 1 387 ? 16.551 -54.300 -42.050 1.00 32.84 387 GLU A O 1
ATOM 3033 N N . CYS A 1 388 ? 17.357 -52.278 -42.612 1.00 32.12 388 CYS A N 1
ATOM 3034 C CA . CYS A 1 388 ? 16.157 -51.886 -43.340 1.00 31.58 388 CYS A CA 1
ATOM 3035 C C . CYS A 1 388 ? 15.980 -52.734 -44.596 1.00 31.47 388 CYS A C 1
ATOM 3036 O O . CYS A 1 388 ? 16.798 -52.688 -45.513 1.00 31.26 388 CYS A O 1
ATOM 3039 N N . GLN A 1 389 ? 14.901 -53.509 -44.625 1.00 32.20 389 GLN A N 1
ATOM 3040 C CA . GLN A 1 389 ? 14.607 -54.378 -45.757 1.00 32.99 389 GLN A CA 1
ATOM 3041 C C . GLN A 1 389 ? 13.997 -53.611 -46.925 1.00 31.61 389 GLN A C 1
ATOM 3042 O O . GLN A 1 389 ? 12.845 -53.177 -46.870 1.00 31.80 389 GLN A O 1
ATOM 3048 N N . LEU A 1 390 ? 14.785 -53.454 -47.984 1.00 30.20 390 LEU A N 1
ATOM 3049 C CA . LEU A 1 390 ? 14.351 -52.736 -49.176 1.00 28.90 390 LEU A CA 1
ATOM 3050 C C . LEU A 1 390 ? 13.378 -53.551 -50.015 1.00 29.31 390 LEU A C 1
ATOM 3051 O O . LEU A 1 390 ? 13.426 -54.780 -50.027 1.00 29.59 390 LEU A O 1
ATOM 3056 N N . HIS A 1 391 ? 12.498 -52.847 -50.718 1.00 27.90 391 HIS A N 1
ATOM 3057 C CA . HIS A 1 391 ? 11.513 -53.473 -51.590 1.00 28.03 391 HIS A CA 1
ATOM 3058 C C . HIS A 1 391 ? 11.608 -52.781 -52.949 1.00 26.10 391 HIS A C 1
ATOM 3059 O O . HIS A 1 391 ? 11.520 -51.557 -53.030 1.00 25.52 391 HIS A O 1
ATOM 3066 N N . ARG A 1 392 ? 11.806 -53.571 -54.003 1.00 25.13 392 ARG A N 1
ATOM 3067 C CA . ARG A 1 392 ? 11.918 -53.059 -55.371 1.00 24.22 392 ARG A CA 1
ATOM 3068 C C . ARG A 1 392 ? 10.613 -53.365 -56.109 1.00 22.83 392 ARG A C 1
ATOM 3069 O O . ARG A 1 392 ? 10.491 -54.396 -56.767 1.00 23.43 392 ARG A O 1
ATOM 3077 N N . PRO A 1 393 ? 9.619 -52.465 -56.011 1.00 21.50 393 PRO A N 1
ATOM 3078 C CA . PRO A 1 393 ? 8.316 -52.644 -56.664 1.00 20.41 393 PRO A CA 1
ATOM 3079 C C . PRO A 1 393 ? 8.343 -52.720 -58.187 1.00 19.92 393 PRO A C 1
ATOM 3080 O O . PRO A 1 393 ? 7.561 -53.462 -58.791 1.00 18.46 393 PRO A O 1
ATOM 3084 N N . TYR A 1 394 ? 9.244 -51.958 -58.802 1.00 19.01 394 TYR A N 1
ATOM 3085 C CA . TYR A 1 394 ? 9.342 -51.901 -60.259 1.00 19.79 394 TYR A CA 1
ATOM 3086 C C . TYR A 1 394 ? 10.757 -52.017 -60.813 1.00 19.82 394 TYR A C 1
ATOM 3087 O O . TYR A 1 394 ? 11.742 -51.765 -60.119 1.00 22.36 394 TYR A O 1
ATOM 3096 N N . THR A 1 395 ? 10.832 -52.390 -62.086 1.00 20.43 395 THR A N 1
ATOM 3097 C CA . THR A 1 395 ? 12.092 -52.497 -62.812 1.00 21.61 395 THR A CA 1
ATOM 3098 C C . THR A 1 395 ? 11.813 -51.851 -64.163 1.00 21.02 395 THR A C 1
ATOM 3099 O O . THR A 1 395 ? 10.674 -51.481 -64.448 1.00 21.15 395 THR A O 1
ATOM 3103 N N . HIS A 1 396 ? 12.839 -51.704 -64.992 1.00 22.99 396 HIS A N 1
ATOM 3104 C CA . HIS A 1 396 ? 12.648 -51.102 -66.305 1.00 24.37 396 HIS A CA 1
ATOM 3105 C C . HIS A 1 396 ? 13.671 -51.622 -67.304 1.00 26.56 396 HIS A C 1
ATOM 3106 O O . HIS A 1 396 ? 14.575 -52.372 -66.881 1.00 28.49 396 HIS A O 1
ATOM 3113 N N . SER B 1 2 ? -38.898 -38.666 -47.769 1.00 25.69 2 SER B N 1
ATOM 3114 C CA . SER B 1 2 ? -37.919 -38.265 -48.820 1.00 24.06 2 SER B CA 1
ATOM 3115 C C . SER B 1 2 ? -37.188 -39.493 -49.346 1.00 24.57 2 SER B C 1
ATOM 3116 O O . SER B 1 2 ? -37.247 -40.568 -48.745 1.00 24.72 2 SER B O 1
ATOM 3119 N N . LEU B 1 3 ? -36.499 -39.324 -50.470 1.00 23.63 3 LEU B N 1
ATOM 3120 C CA . LEU B 1 3 ? -35.753 -40.414 -51.086 1.00 23.17 3 LEU B CA 1
ATOM 3121 C C . LEU B 1 3 ? -34.697 -40.965 -50.135 1.00 22.59 3 LEU B C 1
ATOM 3122 O O . LEU B 1 3 ? -33.967 -40.207 -49.497 1.00 21.48 3 LEU B O 1
ATOM 3127 N N . SER B 1 4 ? -34.624 -42.288 -50.035 1.00 21.52 4 SER B N 1
ATOM 3128 C CA . SER B 1 4 ? -33.632 -42.917 -49.175 1.00 22.53 4 SER B CA 1
ATOM 3129 C C . SER B 1 4 ? -32.310 -42.884 -49.934 1.00 21.39 4 SER B C 1
ATOM 3130 O O . SER B 1 4 ? -32.180 -43.497 -50.994 1.00 23.20 4 SER B O 1
ATOM 3133 N N . ILE B 1 5 ? -31.340 -42.154 -49.393 1.00 18.57 5 ILE B N 1
ATOM 3134 C CA . ILE B 1 5 ? -30.030 -42.015 -50.021 1.00 17.79 5 ILE B CA 1
ATOM 3135 C C . ILE B 1 5 ? -29.087 -43.151 -49.641 1.00 16.24 5 ILE B C 1
ATOM 3136 O O . ILE B 1 5 ? -28.835 -43.393 -48.461 1.00 17.14 5 ILE B O 1
ATOM 3141 N N . PRO B 1 6 ? -28.544 -43.859 -50.642 1.00 16.27 6 PRO B N 1
ATOM 3142 C CA . PRO B 1 6 ? -27.630 -44.965 -50.354 1.00 15.70 6 PRO B CA 1
ATOM 3143 C C . PRO B 1 6 ? -26.268 -44.482 -49.881 1.00 17.43 6 PRO B C 1
ATOM 3144 O O . PRO B 1 6 ? -25.926 -43.307 -50.022 1.00 15.63 6 PRO B O 1
ATOM 3148 N N . THR B 1 7 ? -25.499 -45.395 -49.302 1.00 15.56 7 THR B N 1
ATOM 3149 C CA . THR B 1 7 ? -24.161 -45.076 -48.831 1.00 16.16 7 THR B CA 1
ATOM 3150 C C . THR B 1 7 ? -23.168 -45.726 -49.780 1.00 15.39 7 THR B C 1
ATOM 3151 O O . THR B 1 7 ? -23.532 -46.575 -50.596 1.00 15.54 7 THR B O 1
ATOM 3155 N N . ILE B 1 8 ? -21.911 -45.319 -49.682 1.00 15.21 8 ILE B N 1
ATOM 3156 C CA . ILE B 1 8 ? -20.877 -45.882 -50.530 1.00 14.00 8 ILE B CA 1
ATOM 3157 C C . ILE B 1 8 ? -20.349 -47.149 -49.866 1.00 15.14 8 ILE B C 1
ATOM 3158 O O . ILE B 1 8 ? -19.893 -47.121 -48.723 1.00 15.18 8 ILE B O 1
ATOM 3163 N N . LYS B 1 9 ? -20.438 -48.264 -50.584 1.00 16.12 9 LYS B N 1
ATOM 3164 C CA . LYS B 1 9 ? -19.980 -49.545 -50.062 1.00 18.28 9 LYS B CA 1
ATOM 3165 C C . LYS B 1 9 ? -18.489 -49.759 -50.298 1.00 18.12 9 LYS B C 1
ATOM 3166 O O . LYS B 1 9 ? -17.754 -50.140 -49.383 1.00 19.35 9 LYS B O 1
ATOM 3172 N N . GLN B 1 10 ? -18.038 -49.515 -51.521 1.00 17.20 10 GLN B N 1
ATOM 3173 C CA . GLN B 1 10 ? -16.628 -49.710 -51.825 1.00 17.92 10 GLN B CA 1
ATOM 3174 C C . GLN B 1 10 ? -16.142 -48.854 -52.981 1.00 16.50 10 GLN B C 1
ATOM 3175 O O . GLN B 1 10 ? -16.898 -48.547 -53.899 1.00 15.83 10 GLN B O 1
ATOM 3181 N N . VAL B 1 11 ? -14.870 -48.477 -52.922 1.00 16.70 11 VAL B N 1
ATOM 3182 C CA . VAL B 1 11 ? -14.244 -47.702 -53.985 1.00 16.05 11 VAL B CA 1
ATOM 3183 C C . VAL B 1 11 ? -13.168 -48.609 -54.573 1.00 16.08 11 VAL B C 1
ATOM 3184 O O . VAL B 1 11 ? -12.450 -49.285 -53.835 1.00 17.32 11 VAL B O 1
ATOM 3188 N N . ARG B 1 12 ? -13.075 -48.648 -55.897 1.00 15.90 12 ARG B N 1
ATOM 3189 C CA . ARG B 1 12 ? -12.083 -49.484 -56.559 1.00 15.14 12 ARG B CA 1
ATOM 3190 C C . ARG B 1 12 ? -11.352 -48.702 -57.640 1.00 14.52 12 ARG B C 1
ATOM 3191 O O . ARG B 1 12 ? -11.943 -47.867 -58.322 1.00 14.93 12 ARG B O 1
ATOM 3199 N N . ALA B 1 13 ? -10.063 -48.975 -57.792 1.00 14.83 13 ALA B N 1
ATOM 3200 C CA . ALA B 1 13 ? -9.272 -48.304 -58.811 1.00 14.69 13 ALA B CA 1
ATOM 3201 C C . ALA B 1 13 ? -8.651 -49.343 -59.735 1.00 15.31 13 ALA B C 1
ATOM 3202 O O . ALA B 1 13 ? -8.070 -50.329 -59.278 1.00 17.04 13 ALA B O 1
ATOM 3204 N N . PHE B 1 14 ? -8.799 -49.129 -61.038 1.00 15.55 14 PHE B N 1
ATOM 3205 C CA . PHE B 1 14 ? -8.238 -50.031 -62.034 1.00 15.98 14 PHE B CA 1
ATOM 3206 C C . PHE B 1 14 ? -7.368 -49.224 -62.983 1.00 17.51 14 PHE B C 1
ATOM 3207 O O . PHE B 1 14 ? -7.451 -47.993 -63.031 1.00 18.28 14 PHE B O 1
ATOM 3215 N N . VAL B 1 15 ? -6.532 -49.924 -63.737 1.00 17.40 15 VAL B N 1
ATOM 3216 C CA . VAL B 1 15 ? -5.671 -49.282 -64.716 1.00 18.38 15 VAL B CA 1
ATOM 3217 C C . VAL B 1 15 ? -6.022 -49.845 -66.082 1.00 19.58 15 VAL B C 1
ATOM 3218 O O . VAL B 1 15 ? -6.293 -51.040 -66.218 1.00 19.58 15 VAL B O 1
ATOM 3222 N N . LEU B 1 16 ? -6.021 -48.972 -67.083 1.00 20.68 16 LEU B N 1
ATOM 3223 C CA . LEU B 1 16 ? -6.335 -49.347 -68.454 1.00 23.55 16 LEU B CA 1
ATOM 3224 C C . LEU B 1 16 ? -5.294 -48.687 -69.357 1.00 23.52 16 LEU B C 1
ATOM 3225 O O . LEU B 1 16 ? -4.874 -47.556 -69.101 1.00 23.94 16 LEU B O 1
ATOM 3230 N N . ARG B 1 17 ? -4.870 -49.391 -70.402 1.00 24.28 17 ARG B N 1
ATOM 3231 C CA . ARG B 1 17 ? -3.871 -48.851 -71.321 1.00 24.86 17 ARG B CA 1
ATOM 3232 C C . ARG B 1 17 ? -4.347 -48.873 -72.767 1.00 24.13 17 ARG B C 1
ATOM 3233 O O . ARG B 1 17 ? -5.160 -49.716 -73.151 1.00 24.38 17 ARG B O 1
ATOM 3241 N N . GLY B 1 18 ? -3.835 -47.937 -73.563 1.00 24.54 18 GLY B N 1
ATOM 3242 C CA . GLY B 1 18 ? -4.204 -47.853 -74.966 1.00 24.14 18 GLY B CA 1
ATOM 3243 C C . GLY B 1 18 ? -5.369 -46.921 -75.243 1.00 24.29 18 GLY B C 1
ATOM 3244 O O . GLY B 1 18 ? -6.529 -47.322 -75.139 1.00 24.85 18 GLY B O 1
ATOM 3245 N N . GLY B 1 19 ? -5.066 -45.676 -75.603 1.00 23.20 19 GLY B N 1
ATOM 3246 C CA . GLY B 1 19 ? -6.117 -44.713 -75.889 1.00 23.22 19 GLY B CA 1
ATOM 3247 C C . GLY B 1 19 ? -6.940 -44.364 -74.662 1.00 22.85 19 GLY B C 1
ATOM 3248 O O . GLY B 1 19 ? -6.449 -44.424 -73.534 1.00 22.76 19 GLY B O 1
ATOM 3249 N N . GLY B 1 20 ? -8.196 -43.989 -74.878 1.00 21.61 20 GLY B N 1
ATOM 3250 C CA . GLY B 1 20 ? -9.056 -43.644 -73.760 1.00 20.64 20 GLY B CA 1
ATOM 3251 C C . GLY B 1 20 ? -8.742 -42.301 -73.126 1.00 21.07 20 GLY B C 1
ATOM 3252 O O . GLY B 1 20 ? -8.288 -41.380 -73.803 1.00 20.36 20 GLY B O 1
ATOM 3253 N N . ALA B 1 21 ? -8.979 -42.200 -71.819 1.00 20.10 21 ALA B N 1
ATOM 3254 C CA . ALA B 1 21 ? -8.751 -40.967 -71.067 1.00 20.21 21 ALA B CA 1
ATOM 3255 C C . ALA B 1 21 ? -7.372 -40.346 -71.272 1.00 21.10 21 ALA B C 1
ATOM 3256 O O . ALA B 1 21 ? -7.252 -39.123 -71.369 1.00 19.14 21 ALA B O 1
ATOM 3258 N N . ASP B 1 22 ? -6.331 -41.172 -71.315 1.00 21.01 22 ASP B N 1
ATOM 3259 C CA . ASP B 1 22 ? -4.982 -40.652 -71.528 1.00 22.76 22 ASP B CA 1
ATOM 3260 C C . ASP B 1 22 ? -4.794 -40.436 -73.025 1.00 22.82 22 ASP B C 1
ATOM 3261 O O . ASP B 1 22 ? -4.418 -41.352 -73.757 1.00 23.57 22 ASP B O 1
ATOM 3266 N N . TYR B 1 23 ? -5.071 -39.212 -73.461 1.00 23.60 23 TYR B N 1
ATOM 3267 C CA . TYR B 1 23 ? -4.974 -38.815 -74.862 1.00 24.27 23 TYR B CA 1
ATOM 3268 C C . TYR B 1 23 ? -3.684 -39.233 -75.550 1.00 23.75 23 TYR B C 1
ATOM 3269 O O . TYR B 1 23 ? -3.697 -39.622 -76.716 1.00 23.92 23 TYR B O 1
ATOM 3278 N N . HIS B 1 24 ? -2.572 -39.148 -74.827 1.00 23.65 24 HIS B N 1
ATOM 3279 C CA . HIS B 1 24 ? -1.270 -39.464 -75.396 1.00 23.98 24 HIS B CA 1
ATOM 3280 C C . HIS B 1 24 ? -0.794 -40.906 -75.270 1.00 23.60 24 HIS B C 1
ATOM 3281 O O . HIS B 1 24 ? 0.325 -41.224 -75.671 1.00 25.50 24 HIS B O 1
ATOM 3288 N N . ASP B 1 25 ? -1.631 -41.779 -74.720 1.00 22.54 25 ASP B N 1
ATOM 3289 C CA . ASP B 1 25 ? -1.263 -43.183 -74.576 1.00 22.68 25 ASP B CA 1
ATOM 3290 C C . ASP B 1 25 ? -1.573 -43.847 -75.915 1.00 23.08 25 ASP B C 1
ATOM 3291 O O . ASP B 1 25 ? -2.419 -44.737 -76.009 1.00 22.73 25 ASP B O 1
ATOM 3296 N N . GLN B 1 26 ? -0.868 -43.398 -76.949 1.00 23.18 26 GLN B N 1
ATOM 3297 C CA . GLN B 1 26 ? -1.071 -43.888 -78.309 1.00 24.61 26 GLN B CA 1
ATOM 3298 C C . GLN B 1 26 ? 0.046 -44.770 -78.860 1.00 24.85 26 GLN B C 1
ATOM 3299 O O . GLN B 1 26 ? 1.092 -44.945 -78.237 1.00 24.60 26 GLN B O 1
ATOM 3305 N N . GLY B 1 27 ? -0.205 -45.320 -80.046 1.00 25.98 27 GLY B N 1
ATOM 3306 C CA . GLY B 1 27 ? 0.769 -46.152 -80.729 1.00 26.21 27 GLY B CA 1
ATOM 3307 C C . GLY B 1 27 ? 1.432 -45.302 -81.800 1.00 27.57 27 GLY B C 1
ATOM 3308 O O . GLY B 1 27 ? 1.367 -44.074 -81.730 1.00 28.07 27 GLY B O 1
ATOM 3309 N N . ASP B 1 28 ? 2.054 -45.932 -82.795 1.00 27.35 28 ASP B N 1
ATOM 3310 C CA . ASP B 1 28 ? 2.727 -45.189 -83.863 1.00 27.45 28 ASP B CA 1
ATOM 3311 C C . ASP B 1 28 ? 1.772 -44.593 -84.900 1.00 26.32 28 ASP B C 1
ATOM 3312 O O . ASP B 1 28 ? 0.609 -44.988 -84.989 1.00 26.50 28 ASP B O 1
ATOM 3317 N N . GLY B 1 29 ? 2.288 -43.638 -85.674 1.00 25.45 29 GLY B N 1
ATOM 3318 C CA . GLY B 1 29 ? 1.529 -42.998 -86.742 1.00 23.19 29 GLY B CA 1
ATOM 3319 C C . GLY B 1 29 ? 0.385 -42.048 -86.423 1.00 22.56 29 GLY B C 1
ATOM 3320 O O . GLY B 1 29 ? -0.479 -41.823 -87.273 1.00 23.03 29 GLY B O 1
ATOM 3321 N N . HIS B 1 30 ? 0.376 -41.469 -85.229 1.00 21.27 30 HIS B N 1
ATOM 3322 C CA . HIS B 1 30 ? -0.702 -40.560 -84.845 1.00 18.86 30 HIS B CA 1
ATOM 3323 C C . HIS B 1 30 ? -0.264 -39.094 -84.906 1.00 18.13 30 HIS B C 1
ATOM 3324 O O . HIS B 1 30 ? 0.853 -38.765 -84.517 1.00 17.95 30 HIS B O 1
ATOM 3331 N N . TRP B 1 31 ? -1.139 -38.213 -85.388 1.00 15.98 31 TRP B N 1
ATOM 3332 C CA . TRP B 1 31 ? -0.789 -36.792 -85.473 1.00 14.32 31 TRP B CA 1
ATOM 3333 C C . TRP B 1 31 ? -0.471 -36.211 -84.100 1.00 13.48 31 TRP B C 1
ATOM 3334 O O . TRP B 1 31 ? 0.336 -35.288 -83.977 1.00 12.82 31 TRP B O 1
ATOM 3345 N N . ILE B 1 32 ? -1.104 -36.752 -83.067 1.00 13.44 32 ILE B N 1
ATOM 3346 C CA . ILE B 1 32 ? -0.904 -36.239 -81.720 1.00 14.16 32 ILE B CA 1
ATOM 3347 C C . ILE B 1 32 ? 0.499 -36.502 -81.173 1.00 14.22 32 ILE B C 1
ATOM 3348 O O . ILE B 1 32 ? 0.850 -36.037 -80.087 1.00 14.71 32 ILE B O 1
ATOM 3353 N N . ASP B 1 33 ? 1.307 -37.238 -81.927 1.00 14.83 33 ASP B N 1
ATOM 3354 C CA . ASP B 1 33 ? 2.678 -37.513 -81.507 1.00 13.75 33 ASP B CA 1
ATOM 3355 C C . ASP B 1 33 ? 3.629 -37.192 -82.653 1.00 13.71 33 ASP B C 1
ATOM 3356 O O . ASP B 1 33 ? 4.785 -37.614 -82.654 1.00 13.46 33 ASP B O 1
ATOM 3361 N N . ASP B 1 34 ? 3.148 -36.423 -83.622 1.00 14.15 34 ASP B N 1
ATOM 3362 C CA . ASP B 1 34 ? 3.969 -36.084 -84.776 1.00 13.44 34 ASP B CA 1
ATOM 3363 C C . ASP B 1 34 ? 4.676 -34.738 -84.668 1.00 13.13 34 ASP B C 1
ATOM 3364 O O . ASP B 1 34 ? 4.151 -33.706 -85.086 1.00 13.10 34 ASP B O 1
ATOM 3369 N N . HIS B 1 35 ? 5.866 -34.763 -84.078 1.00 11.87 35 HIS B N 1
ATOM 3370 C CA . HIS B 1 35 ? 6.696 -33.571 -83.938 1.00 11.14 35 HIS B CA 1
ATOM 3371 C C . HIS B 1 35 ? 5.998 -32.383 -83.276 1.00 11.41 35 HIS B C 1
ATOM 3372 O O . HIS B 1 35 ? 6.131 -31.244 -83.736 1.00 12.51 35 HIS B O 1
ATOM 3379 N N . ILE B 1 36 ? 5.262 -32.647 -82.201 1.00 11.34 36 ILE B N 1
ATOM 3380 C CA . ILE B 1 36 ? 4.567 -31.586 -81.470 1.00 11.68 36 ILE B CA 1
ATOM 3381 C C . ILE B 1 36 ? 5.607 -30.802 -80.673 1.00 11.70 36 ILE B C 1
ATOM 3382 O O . ILE B 1 36 ? 6.459 -31.395 -80.011 1.00 11.56 36 ILE B O 1
ATOM 3387 N N . SER B 1 37 ? 5.543 -29.473 -80.732 1.00 10.74 37 SER B N 1
ATOM 3388 C CA . SER B 1 37 ? 6.490 -28.643 -79.993 1.00 10.96 37 SER B CA 1
ATOM 3389 C C . SER B 1 37 ? 6.187 -28.738 -78.502 1.00 10.15 37 SER B C 1
ATOM 3390 O O . SER B 1 37 ? 5.035 -28.592 -78.086 1.00 9.13 37 SER B O 1
ATOM 3393 N N . THR B 1 38 ? 7.221 -28.995 -77.704 1.00 10.68 38 THR B N 1
ATOM 3394 C CA . THR B 1 38 ? 7.073 -29.115 -76.254 1.00 11.25 38 THR B CA 1
ATOM 3395 C C . THR B 1 38 ? 8.295 -28.523 -75.571 1.00 10.59 38 THR B C 1
ATOM 3396 O O . THR B 1 38 ? 9.265 -28.150 -76.230 1.00 10.17 38 THR B O 1
ATOM 3400 N N . PRO B 1 39 ? 8.257 -28.421 -74.234 1.00 10.82 39 PRO B N 1
ATOM 3401 C CA . PRO B 1 39 ? 9.397 -27.877 -73.488 1.00 11.77 39 PRO B CA 1
ATOM 3402 C C . PRO B 1 39 ? 10.673 -28.712 -73.685 1.00 13.27 39 PRO B C 1
ATOM 3403 O O . PRO B 1 39 ? 11.784 -28.226 -73.467 1.00 14.15 39 PRO B O 1
ATOM 3415 N N . GLY B 1 41 ? 11.492 -30.029 -76.613 1.00 12.68 41 GLY B N 1
ATOM 3416 C CA . GLY B 1 41 ? 11.921 -29.883 -77.995 1.00 15.43 41 GLY B CA 1
ATOM 3417 C C . GLY B 1 41 ? 13.314 -29.322 -78.201 1.00 15.29 41 GLY B C 1
ATOM 3418 O O . GLY B 1 41 ? 13.910 -29.509 -79.261 1.00 16.93 41 GLY B O 1
ATOM 3419 N N . LYS B 1 42 ? 13.839 -28.631 -77.195 1.00 14.91 42 LYS B N 1
ATOM 3420 C CA . LYS B 1 42 ? 15.172 -28.055 -77.295 1.00 15.62 42 LYS B CA 1
ATOM 3421 C C . LYS B 1 42 ? 16.235 -29.153 -77.367 1.00 15.19 42 LYS B C 1
ATOM 3422 O O . LYS B 1 42 ? 17.391 -28.890 -77.700 1.00 16.84 42 LYS B O 1
ATOM 3428 N N . TYR B 1 43 ? 15.836 -30.384 -77.059 1.00 13.81 43 TYR B N 1
ATOM 3429 C CA . TYR B 1 43 ? 16.738 -31.534 -77.133 1.00 13.35 43 TYR B CA 1
ATOM 3430 C C . TYR B 1 43 ? 16.327 -32.318 -78.374 1.00 14.58 43 TYR B C 1
ATOM 3431 O O . TYR B 1 43 ? 15.265 -32.936 -78.402 1.00 14.57 43 TYR B O 1
ATOM 3440 N N . PRO B 1 44 ? 17.164 -32.306 -79.420 1.00 16.29 44 PRO B N 1
ATOM 3441 C CA . PRO B 1 44 ? 16.834 -33.030 -80.651 1.00 17.46 44 PRO B CA 1
ATOM 3442 C C . PRO B 1 44 ? 16.333 -34.463 -80.473 1.00 17.87 44 PRO B C 1
ATOM 3443 O O . PRO B 1 44 ? 15.439 -34.898 -81.195 1.00 18.67 44 PRO B O 1
ATOM 3447 N N . GLU B 1 45 ? 16.898 -35.193 -79.515 1.00 17.75 45 GLU B N 1
ATOM 3448 C CA . GLU B 1 45 ? 16.505 -36.582 -79.285 1.00 20.24 45 GLU B CA 1
ATOM 3449 C C . GLU B 1 45 ? 15.078 -36.756 -78.769 1.00 18.49 45 GLU B C 1
ATOM 3450 O O . GLU B 1 45 ? 14.514 -37.846 -78.861 1.00 19.35 45 GLU B O 1
ATOM 3456 N N . TYR B 1 46 ? 14.493 -35.687 -78.234 1.00 16.78 46 TYR B N 1
ATOM 3457 C CA . TYR B 1 46 ? 13.132 -35.751 -77.701 1.00 15.17 46 TYR B CA 1
ATOM 3458 C C . TYR B 1 46 ? 12.167 -34.841 -78.456 1.00 15.30 46 TYR B C 1
ATOM 3459 O O . TYR B 1 46 ? 11.058 -34.577 -77.991 1.00 14.97 46 TYR B O 1
ATOM 3468 N N . ARG B 1 47 ? 12.584 -34.386 -79.631 1.00 14.02 47 ARG B N 1
ATOM 3469 C CA . ARG B 1 47 ? 11.781 -33.464 -80.435 1.00 14.62 47 ARG B CA 1
ATOM 3470 C C . ARG B 1 47 ? 10.708 -34.082 -81.333 1.00 13.47 47 ARG B C 1
ATOM 3471 O O . ARG B 1 47 ? 9.610 -33.534 -81.475 1.00 13.54 47 ARG B O 1
ATOM 3479 N N . GLN B 1 48 ? 11.011 -35.219 -81.945 1.00 14.63 48 GLN B N 1
ATOM 3480 C CA . GLN B 1 48 ? 10.051 -35.855 -82.843 1.00 13.55 48 GLN B CA 1
ATOM 3481 C C . GLN B 1 48 ? 8.847 -36.499 -82.157 1.00 12.67 48 GLN B C 1
ATOM 3482 O O . GLN B 1 48 ? 7.726 -36.421 -82.659 1.00 14.94 48 GLN B O 1
ATOM 3488 N N . SER B 1 49 ? 9.073 -37.108 -80.999 1.00 13.03 49 SER B N 1
ATOM 3489 C CA . SER B 1 49 ? 8.007 -37.807 -80.292 1.00 13.27 49 SER B CA 1
ATOM 3490 C C . SER B 1 49 ? 7.848 -37.447 -78.821 1.00 12.12 49 SER B C 1
ATOM 3491 O O . SER B 1 49 ? 8.803 -37.519 -78.057 1.00 14.41 49 SER B O 1
ATOM 3494 N N . ARG B 1 50 ? 6.638 -37.065 -78.420 1.00 12.56 50 ARG B N 1
ATOM 3495 C CA . ARG B 1 50 ? 6.400 -36.736 -77.017 1.00 12.67 50 ARG B CA 1
ATOM 3496 C C . ARG B 1 50 ? 6.458 -38.023 -76.197 1.00 11.74 50 ARG B C 1
ATOM 3497 O O . ARG B 1 50 ? 6.772 -38.010 -75.008 1.00 11.58 50 ARG B O 1
ATOM 3505 N N . ARG B 1 51 ? 6.162 -39.148 -76.838 1.00 13.28 51 ARG B N 1
ATOM 3506 C CA . ARG B 1 51 ? 6.214 -40.420 -76.141 1.00 13.84 51 ARG B CA 1
ATOM 3507 C C . ARG B 1 51 ? 7.652 -40.723 -75.724 1.00 13.02 51 ARG B C 1
ATOM 3508 O O . ARG B 1 51 ? 7.883 -41.378 -74.704 1.00 12.96 51 ARG B O 1
ATOM 3516 N N . SER B 1 52 ? 8.615 -40.226 -76.500 1.00 13.79 52 SER B N 1
ATOM 3517 C CA . SER B 1 52 ? 10.021 -40.465 -76.199 1.00 14.07 52 SER B CA 1
ATOM 3518 C C . SER B 1 52 ? 10.434 -39.873 -74.854 1.00 14.09 52 SER B C 1
ATOM 3519 O O . SER B 1 52 ? 11.342 -40.390 -74.204 1.00 13.65 52 SER B O 1
ATOM 3522 N N . PHE B 1 53 ? 9.787 -38.789 -74.425 1.00 12.96 53 PHE B N 1
ATOM 3523 C CA . PHE B 1 53 ? 10.138 -38.238 -73.122 1.00 12.40 53 PHE B CA 1
ATOM 3524 C C . PHE B 1 53 ? 9.181 -38.725 -72.029 1.00 12.59 53 PHE B C 1
ATOM 3525 O O . PHE B 1 53 ? 9.263 -38.301 -70.877 1.00 10.97 53 PHE B O 1
ATOM 3533 N N . GLY B 1 54 ? 8.272 -39.627 -72.400 1.00 12.65 54 GLY B N 1
ATOM 3534 C CA . GLY B 1 54 ? 7.362 -40.214 -71.428 1.00 13.20 54 GLY B CA 1
ATOM 3535 C C . GLY B 1 54 ? 5.983 -39.633 -71.205 1.00 12.84 54 GLY B C 1
ATOM 3536 O O . GLY B 1 54 ? 5.433 -39.763 -70.109 1.00 15.67 54 GLY B O 1
ATOM 3537 N N . ILE B 1 55 ? 5.399 -39.021 -72.228 1.00 13.60 55 ILE B N 1
ATOM 3538 C CA . ILE B 1 55 ? 4.071 -38.436 -72.083 1.00 13.77 55 ILE B CA 1
ATOM 3539 C C . ILE B 1 55 ? 3.009 -39.522 -71.903 1.00 15.19 55 ILE B C 1
ATOM 3540 O O . ILE B 1 55 ? 1.886 -39.244 -71.481 1.00 13.96 55 ILE B O 1
ATOM 3545 N N . ASN B 1 56 ? 3.394 -40.759 -72.204 1.00 15.17 56 ASN B N 1
ATOM 3546 C CA . ASN B 1 56 ? 2.507 -41.914 -72.140 1.00 16.67 56 ASN B CA 1
ATOM 3547 C C . ASN B 1 56 ? 2.861 -42.894 -71.024 1.00 16.51 56 ASN B C 1
ATOM 3548 O O . ASN B 1 56 ? 2.501 -44.069 -71.093 1.00 18.50 56 ASN B O 1
ATOM 3553 N N . VAL B 1 57 ? 3.550 -42.423 -69.991 1.00 14.05 57 VAL B N 1
ATOM 3554 C CA . VAL B 1 57 ? 3.963 -43.316 -68.915 1.00 15.38 57 VAL B CA 1
ATOM 3555 C C . VAL B 1 57 ? 2.894 -43.698 -67.892 1.00 14.56 57 VAL B C 1
ATOM 3556 O O . VAL B 1 57 ? 3.035 -44.706 -67.193 1.00 14.72 57 VAL B O 1
ATOM 3560 N N . LEU B 1 58 ? 1.826 -42.915 -67.804 1.00 15.14 58 LEU B N 1
ATOM 3561 C CA . LEU B 1 58 ? 0.776 -43.181 -66.825 1.00 16.57 58 LEU B CA 1
ATOM 3562 C C . LEU B 1 58 ? -0.376 -44.059 -67.299 1.00 17.00 58 LEU B C 1
ATOM 3563 O O . LEU B 1 58 ? -0.692 -45.072 -66.678 1.00 18.10 58 LEU B O 1
ATOM 3568 N N . GLY B 1 59 ? -1.012 -43.670 -68.394 1.00 16.79 59 GLY B N 1
ATOM 3569 C CA . GLY B 1 59 ? -2.138 -44.447 -68.870 1.00 17.57 59 GLY B CA 1
ATOM 3570 C C . GLY B 1 59 ? -3.400 -43.967 -68.179 1.00 17.16 59 GLY B C 1
ATOM 3571 O O . GLY B 1 59 ? -3.408 -42.898 -67.567 1.00 17.49 59 GLY B O 1
ATOM 3572 N N . THR B 1 60 ? -4.456 -44.769 -68.245 1.00 16.81 60 THR B N 1
ATOM 3573 C CA . THR B 1 60 ? -5.737 -44.393 -67.660 1.00 16.32 60 THR B CA 1
ATOM 3574 C C . THR B 1 60 ? -6.055 -44.959 -66.284 1.00 16.33 60 THR B C 1
ATOM 3575 O O . THR B 1 60 ? -5.793 -46.126 -65.995 1.00 17.13 60 THR B O 1
ATOM 3579 N N . LEU B 1 61 ? -6.624 -44.103 -65.443 1.00 15.61 61 LEU B N 1
ATOM 3580 C CA . LEU B 1 61 ? -7.065 -44.495 -64.114 1.00 14.50 61 LEU B CA 1
ATOM 3581 C C . LEU B 1 61 ? -8.574 -44.655 -64.219 1.00 16.06 61 LEU B C 1
ATOM 3582 O O . LEU B 1 61 ? -9.263 -43.775 -64.747 1.00 15.98 61 LEU B O 1
ATOM 3587 N N . VAL B 1 62 ? -9.083 -45.785 -63.744 1.00 15.67 62 VAL B N 1
ATOM 3588 C CA . VAL B 1 62 ? -10.516 -46.022 -63.746 1.00 15.29 62 VAL B CA 1
ATOM 3589 C C . VAL B 1 62 ? -10.911 -46.094 -62.283 1.00 15.95 62 VAL B C 1
ATOM 3590 O O . VAL B 1 62 ? -10.296 -46.823 -61.502 1.00 15.98 62 VAL B O 1
ATOM 3594 N N . VAL B 1 63 ? -11.916 -45.320 -61.904 1.00 13.00 63 VAL B N 1
ATOM 3595 C CA . VAL B 1 63 ? -12.393 -45.338 -60.533 1.00 11.28 63 VAL B CA 1
ATOM 3596 C C . VAL B 1 63 ? -13.841 -45.807 -60.536 1.00 12.60 63 VAL B C 1
ATOM 3597 O O . VAL B 1 63 ? -14.664 -45.298 -61.294 1.00 11.91 63 VAL B O 1
ATOM 3601 N N . GLU B 1 64 ? -14.139 -46.804 -59.710 1.00 12.67 64 GLU B N 1
ATOM 3602 C CA . GLU B 1 64 ? -15.499 -47.314 -59.590 1.00 13.89 64 GLU B CA 1
ATOM 3603 C C . GLU B 1 64 ? -15.945 -47.100 -58.157 1.00 14.71 64 GLU B C 1
ATOM 3604 O O . GLU B 1 64 ? -15.169 -47.295 -57.224 1.00 15.91 64 GLU B O 1
ATOM 3610 N N . ILE B 1 65 ? -17.196 -46.701 -57.987 1.00 14.06 65 ILE B N 1
ATOM 3611 C CA . ILE B 1 65 ? -17.747 -46.491 -56.659 1.00 14.16 65 ILE B CA 1
ATOM 3612 C C . ILE B 1 65 ? -19.080 -47.230 -56.589 1.00 14.38 65 ILE B C 1
ATOM 3613 O O . ILE B 1 65 ? -20.041 -46.875 -57.278 1.00 14.48 65 ILE B O 1
ATOM 3618 N N . GLU B 1 66 ? -19.121 -48.270 -55.761 1.00 14.42 66 GLU B N 1
ATOM 3619 C CA . GLU B 1 66 ? -20.317 -49.091 -55.595 1.00 16.62 66 GLU B CA 1
ATOM 3620 C C . GLU B 1 66 ? -21.126 -48.600 -54.402 1.00 15.80 66 GLU B C 1
ATOM 3621 O O . GLU B 1 66 ? -20.581 -48.416 -53.313 1.00 16.40 66 GLU B O 1
ATOM 3627 N N . ALA B 1 67 ? -22.423 -48.386 -54.605 1.00 16.11 67 ALA B N 1
ATOM 3628 C CA . ALA B 1 67 ? -23.291 -47.915 -53.528 1.00 16.44 67 ALA B CA 1
ATOM 3629 C C . ALA B 1 67 ? -24.092 -49.070 -52.931 1.00 17.12 67 ALA B C 1
ATOM 3630 O O . ALA B 1 67 ? -24.215 -50.133 -53.541 1.00 18.12 67 ALA B O 1
ATOM 3632 N N . SER B 1 68 ? -24.640 -48.842 -51.740 1.00 17.35 68 SER B N 1
ATOM 3633 C CA . SER B 1 68 ? -25.418 -49.854 -51.027 1.00 17.41 68 SER B CA 1
ATOM 3634 C C . SER B 1 68 ? -26.673 -50.317 -51.762 1.00 19.00 68 SER B C 1
ATOM 3635 O O . SER B 1 68 ? -27.217 -51.380 -51.453 1.00 20.46 68 SER B O 1
ATOM 3638 N N . ASP B 1 69 ? -27.130 -49.526 -52.729 1.00 18.59 69 ASP B N 1
ATOM 3639 C CA . ASP B 1 69 ? -28.336 -49.859 -53.486 1.00 19.39 69 ASP B CA 1
ATOM 3640 C C . ASP B 1 69 ? -28.036 -50.629 -54.767 1.00 19.44 69 ASP B C 1
ATOM 3641 O O . ASP B 1 69 ? -28.939 -50.917 -55.553 1.00 20.86 69 ASP B O 1
ATOM 3646 N N . GLY B 1 70 ? -26.766 -50.962 -54.972 1.00 19.06 70 GLY B N 1
ATOM 3647 C CA . GLY B 1 70 ? -26.381 -51.701 -56.159 1.00 19.87 70 GLY B CA 1
ATOM 3648 C C . GLY B 1 70 ? -25.839 -50.833 -57.276 1.00 18.63 70 GLY B C 1
ATOM 3649 O O . GLY B 1 70 ? -25.166 -51.332 -58.178 1.00 19.12 70 GLY B O 1
ATOM 3650 N N . ASN B 1 71 ? -26.132 -49.536 -57.229 1.00 17.58 71 ASN B N 1
ATOM 3651 C CA . ASN B 1 71 ? -25.646 -48.629 -58.262 1.00 17.71 71 ASN B CA 1
ATOM 3652 C C . ASN B 1 71 ? -24.132 -48.504 -58.215 1.00 16.82 71 ASN B C 1
ATOM 3653 O O . ASN B 1 71 ? -23.520 -48.557 -57.142 1.00 16.21 71 ASN B O 1
ATOM 3658 N N . VAL B 1 72 ? -23.533 -48.343 -59.389 1.00 17.12 72 VAL B N 1
ATOM 3659 C CA . VAL B 1 72 ? -22.091 -48.204 -59.502 1.00 17.04 72 VAL B CA 1
ATOM 3660 C C . VAL B 1 72 ? -21.747 -47.055 -60.436 1.00 17.42 72 VAL B C 1
ATOM 3661 O O . VAL B 1 72 ? -22.133 -47.053 -61.605 1.00 17.74 72 VAL B O 1
ATOM 3665 N N . GLY B 1 73 ? -21.027 -46.075 -59.908 1.00 15.30 73 GLY B N 1
ATOM 3666 C CA . GLY B 1 73 ? -20.612 -44.948 -60.716 1.00 14.74 73 GLY B CA 1
ATOM 3667 C C . 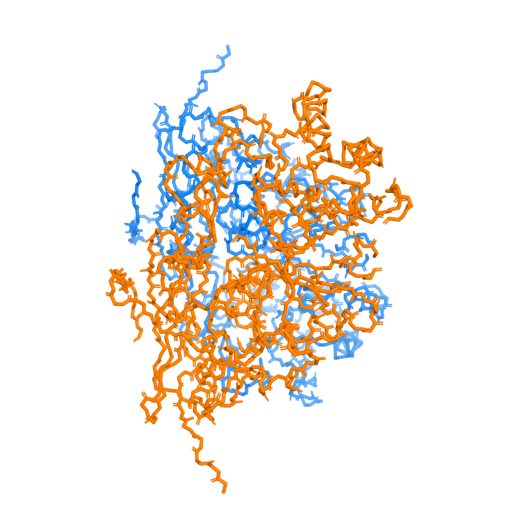GLY B 1 73 ? -19.153 -45.147 -61.058 1.00 13.90 73 GLY B C 1
ATOM 3668 O O . GLY B 1 73 ? -18.445 -45.869 -60.353 1.00 14.49 73 GLY B O 1
ATOM 3669 N N . PHE B 1 74 ? -18.691 -44.530 -62.138 1.00 12.60 74 PHE B N 1
ATOM 3670 C CA . PHE B 1 74 ? -17.294 -44.666 -62.521 1.00 12.29 74 PHE B CA 1
ATOM 3671 C C . PHE B 1 74 ? -16.863 -43.497 -63.388 1.00 12.21 74 PHE B C 1
ATOM 3672 O O . PHE B 1 74 ? -17.694 -42.725 -63.877 1.00 12.77 74 PHE B O 1
ATOM 3680 N N . ALA B 1 75 ? -15.556 -43.375 -63.570 1.00 14.06 75 ALA B N 1
ATOM 3681 C CA . ALA B 1 75 ? -14.993 -42.325 -64.402 1.00 12.58 75 ALA B CA 1
ATOM 3682 C C . ALA B 1 75 ? -13.594 -42.731 -64.827 1.00 14.39 75 ALA B C 1
ATOM 3683 O O . ALA B 1 75 ? -12.961 -43.586 -64.207 1.00 14.02 75 ALA B O 1
ATOM 3685 N N . VAL B 1 76 ? -13.117 -42.118 -65.898 1.00 14.47 76 VAL B N 1
ATOM 3686 C CA . VAL B 1 76 ? -11.783 -42.399 -66.388 1.00 15.80 76 VAL B CA 1
ATOM 3687 C C . VAL B 1 76 ? -11.032 -41.080 -66.508 1.00 16.34 76 VAL B C 1
ATOM 3688 O O . VAL B 1 76 ? -11.621 -40.038 -66.810 1.00 16.70 76 VAL B O 1
ATOM 3692 N N . THR B 1 77 ? -9.735 -41.127 -66.230 1.00 15.27 77 THR B N 1
ATOM 3693 C CA . THR B 1 77 ? -8.883 -39.954 -66.325 1.00 15.96 77 THR B CA 1
ATOM 3694 C C . THR B 1 77 ? -7.456 -40.458 -66.455 1.00 16.55 77 THR B C 1
ATOM 3695 O O . THR B 1 77 ? -7.230 -41.662 -66.549 1.00 15.88 77 THR B O 1
ATOM 3699 N N . THR B 1 78 ? -6.499 -39.539 -66.468 1.00 17.83 78 THR B N 1
ATOM 3700 C CA . THR B 1 78 ? -5.092 -39.897 -66.607 1.00 16.71 78 THR B CA 1
ATOM 3701 C C . THR B 1 78 ? -4.449 -40.064 -65.233 1.00 17.69 78 THR B C 1
ATOM 3702 O O . THR B 1 78 ? -4.581 -39.190 -64.382 1.00 17.84 78 THR B O 1
ATOM 3706 N N . GLY B 1 79 ? -3.754 -41.183 -65.022 1.00 16.37 79 GLY B N 1
ATOM 3707 C CA . GLY B 1 79 ? -3.110 -41.416 -63.739 1.00 16.69 79 GLY B CA 1
ATOM 3708 C C . GLY B 1 79 ? -2.489 -42.794 -63.585 1.00 16.01 79 GLY B C 1
ATOM 3709 O O . GLY B 1 79 ? -1.439 -42.949 -62.958 1.00 16.83 79 GLY B O 1
ATOM 3710 N N . GLY B 1 80 ? -3.148 -43.807 -64.137 1.00 14.16 80 GLY B N 1
ATOM 3711 C CA . GLY B 1 80 ? -2.616 -45.157 -64.061 1.00 14.65 80 GLY B CA 1
ATOM 3712 C C . GLY B 1 80 ? -2.373 -45.733 -62.677 1.00 13.91 80 GLY B C 1
ATOM 3713 O O . GLY B 1 80 ? -3.098 -45.439 -61.725 1.00 14.37 80 GLY B O 1
ATOM 3714 N N . GLU B 1 81 ? -1.329 -46.552 -62.570 1.00 14.29 81 GLU B N 1
ATOM 3715 C CA . GLU B 1 81 ? -0.994 -47.221 -61.320 1.00 13.95 81 GLU B CA 1
ATOM 3716 C C . GLU B 1 81 ? -0.682 -46.332 -60.116 1.00 12.83 81 GLU B C 1
ATOM 3717 O O . GLU B 1 81 ? -1.194 -46.570 -59.027 1.00 14.21 81 GLU B O 1
ATOM 3723 N N . PRO B 1 82 ? 0.177 -45.313 -60.281 1.00 11.83 82 PRO B N 1
ATOM 3724 C CA . PRO B 1 82 ? 0.448 -44.479 -59.107 1.00 13.08 82 PRO B CA 1
ATOM 3725 C C . PRO B 1 82 ? -0.825 -43.814 -58.583 1.00 12.87 82 PRO B C 1
ATOM 3726 O O . PRO B 1 82 ? -0.998 -43.632 -57.376 1.00 12.60 82 PRO B O 1
ATOM 3730 N N . ALA B 1 83 ? -1.722 -43.457 -59.496 1.00 10.29 83 ALA B N 1
ATOM 3731 C CA . ALA B 1 83 ? -2.986 -42.846 -59.100 1.00 9.90 83 ALA B CA 1
ATOM 3732 C C . ALA B 1 83 ? -3.852 -43.890 -58.386 1.00 11.47 83 ALA B C 1
ATOM 3733 O O . ALA B 1 83 ? -4.531 -43.581 -57.408 1.00 13.81 83 ALA B O 1
ATOM 3735 N N . ALA B 1 84 ? -3.824 -45.125 -58.879 1.00 12.48 84 ALA B N 1
ATOM 3736 C CA . ALA B 1 84 ? -4.600 -46.202 -58.274 1.00 11.73 84 ALA B CA 1
ATOM 3737 C C . ALA B 1 84 ? -4.142 -46.420 -56.832 1.00 12.30 84 ALA B C 1
ATOM 3738 O O . ALA B 1 84 ? -4.951 -46.703 -55.952 1.00 12.65 84 ALA B O 1
ATOM 3740 N N . TYR B 1 85 ? -2.840 -46.274 -56.596 1.00 12.21 85 TYR B N 1
ATOM 3741 C CA . TYR B 1 85 ? -2.285 -46.441 -55.256 1.00 12.70 85 TYR B CA 1
ATOM 3742 C C . TYR B 1 85 ? -2.936 -45.428 -54.330 1.00 12.76 85 TYR B C 1
ATOM 3743 O O . TYR B 1 85 ? -3.393 -45.762 -53.239 1.00 12.53 85 TYR B O 1
ATOM 3752 N N . ILE B 1 86 ? -2.953 -44.178 -54.780 1.00 11.79 86 ILE B N 1
ATOM 3753 C CA . ILE B 1 86 ? -3.532 -43.090 -54.011 1.00 11.79 86 ILE B CA 1
ATOM 3754 C C . ILE B 1 86 ? -5.011 -43.332 -53.706 1.00 12.51 86 ILE B C 1
ATOM 3755 O O . ILE B 1 86 ? -5.457 -43.138 -52.574 1.00 12.77 86 ILE B O 1
ATOM 3760 N N . VAL B 1 87 ? -5.767 -43.768 -54.709 1.00 11.93 87 VAL B N 1
ATOM 3761 C CA . VAL B 1 87 ? -7.189 -44.039 -54.528 1.00 13.03 87 VAL B CA 1
ATOM 3762 C C . VAL B 1 87 ? -7.456 -45.146 -53.511 1.00 12.78 87 VAL B C 1
ATOM 3763 O O . VAL B 1 87 ? -8.232 -44.967 -52.575 1.00 12.96 87 VAL B O 1
ATOM 3767 N N . GLU B 1 88 ? -6.804 -46.287 -53.701 1.00 12.65 88 GLU B N 1
ATOM 3768 C CA . GLU B 1 88 ? -6.998 -47.443 -52.831 1.00 13.27 88 GLU B CA 1
ATOM 3769 C C . GLU B 1 88 ? -6.451 -47.279 -51.422 1.00 13.25 88 GLU B C 1
ATOM 3770 O O . GLU B 1 88 ? -7.150 -47.541 -50.444 1.00 14.80 88 GLU B O 1
ATOM 3776 N N . LYS B 1 89 ? -5.199 -46.846 -51.321 1.00 12.99 89 LYS B N 1
ATOM 3777 C CA . LYS B 1 89 ? -4.548 -46.711 -50.027 1.00 12.60 89 LYS B CA 1
ATOM 3778 C C . LYS B 1 89 ? -4.845 -45.435 -49.255 1.00 11.44 89 LYS B C 1
ATOM 3779 O O . LYS B 1 89 ? -4.733 -45.419 -48.031 1.00 13.64 89 LYS B O 1
ATOM 3785 N N . HIS B 1 90 ? -5.230 -44.370 -49.949 1.00 12.52 90 HIS B N 1
ATOM 3786 C CA . HIS B 1 90 ? -5.485 -43.114 -49.259 1.00 11.91 90 HIS B CA 1
ATOM 3787 C C . HIS B 1 90 ? -6.908 -42.559 -49.280 1.00 12.84 90 HIS B C 1
ATOM 3788 O O . HIS B 1 90 ? -7.527 -42.382 -48.232 1.00 12.26 90 HIS B O 1
ATOM 3795 N N . LEU B 1 91 ? -7.427 -42.294 -50.475 1.00 12.32 91 LEU B N 1
ATOM 3796 C CA . LEU B 1 91 ? -8.742 -41.674 -50.611 1.00 12.72 91 LEU B CA 1
ATOM 3797 C C . LEU B 1 91 ? -9.978 -42.491 -50.258 1.00 11.80 91 LEU B C 1
ATOM 3798 O O . LEU B 1 91 ? -10.983 -41.932 -49.822 1.00 12.54 91 LEU B O 1
ATOM 3803 N N . ALA B 1 92 ? -9.912 -43.801 -50.450 1.00 14.19 92 ALA B N 1
ATOM 3804 C CA . ALA B 1 92 ? -11.053 -44.661 -50.166 1.00 14.20 92 ALA B CA 1
ATOM 3805 C C . ALA B 1 92 ? -11.681 -44.446 -48.791 1.00 13.98 92 ALA B C 1
ATOM 3806 O O . ALA B 1 92 ? -12.905 -44.498 -48.650 1.00 13.13 92 ALA B O 1
ATOM 3808 N N . ARG B 1 93 ? -10.850 -44.195 -47.783 1.00 13.34 93 ARG B N 1
ATOM 3809 C CA . ARG B 1 93 ? -11.337 -44.010 -46.418 1.00 13.28 93 ARG B CA 1
ATOM 3810 C C . ARG B 1 93 ? -12.341 -42.881 -46.244 1.00 12.89 93 ARG B C 1
ATOM 3811 O O . ARG B 1 93 ? -13.188 -42.930 -45.355 1.00 14.59 93 ARG B O 1
ATOM 3819 N N . PHE B 1 94 ? -12.253 -41.864 -47.094 1.00 13.72 94 PHE B N 1
ATOM 3820 C CA . PHE B 1 94 ? -13.157 -40.728 -46.998 1.00 12.61 94 PHE B CA 1
ATOM 3821 C C . PHE B 1 94 ? -14.496 -40.972 -47.680 1.00 12.88 94 PHE B C 1
ATOM 3822 O O . PHE B 1 94 ? -15.464 -40.255 -47.423 1.00 14.01 94 PHE B O 1
ATOM 3830 N N . LEU B 1 95 ? -14.558 -41.983 -48.541 1.00 12.97 95 LEU B N 1
ATOM 3831 C CA . LEU B 1 95 ? -15.795 -42.278 -49.255 1.00 14.16 95 LEU B CA 1
ATOM 3832 C C . LEU B 1 95 ? -16.614 -43.430 -48.693 1.00 14.02 95 LEU B C 1
ATOM 3833 O O . LEU B 1 95 ? -17.835 -43.324 -48.566 1.00 14.81 95 LEU B O 1
ATOM 3838 N N . GLU B 1 96 ? -15.951 -44.531 -48.356 1.00 14.64 96 GLU B N 1
ATOM 3839 C CA . GLU B 1 96 ? -16.672 -45.696 -47.862 1.00 13.71 96 GLU B CA 1
ATOM 3840 C C . GLU B 1 96 ? -17.412 -45.435 -46.554 1.00 13.83 96 GLU B C 1
ATOM 3841 O O . GLU B 1 96 ? -16.818 -45.052 -45.545 1.00 12.71 96 GLU B O 1
ATOM 3847 N N . GLY B 1 97 ? -18.727 -45.632 -46.601 1.00 12.97 97 GLY B N 1
ATOM 3848 C CA . GLY B 1 97 ? -19.566 -45.396 -45.443 1.00 14.33 97 GLY B CA 1
ATOM 3849 C C . GLY B 1 97 ? -20.318 -44.082 -45.570 1.00 14.95 97 GLY B C 1
ATOM 3850 O O . GLY B 1 97 ? -21.294 -43.844 -44.861 1.00 15.86 97 GLY B O 1
ATOM 3851 N N . ALA B 1 98 ? -19.870 -43.220 -46.480 1.00 15.20 98 ALA B N 1
ATOM 3852 C CA . ALA B 1 98 ? -20.512 -41.923 -46.678 1.00 14.56 98 ALA B CA 1
ATOM 3853 C C . ALA B 1 98 ? -21.765 -42.000 -47.547 1.00 13.65 98 ALA B C 1
ATOM 3854 O O . ALA B 1 98 ? -21.905 -42.893 -48.380 1.00 14.94 98 ALA B O 1
ATOM 3856 N N . ARG B 1 99 ? -22.683 -41.061 -47.347 1.00 13.71 99 ARG B N 1
ATOM 3857 C CA . ARG B 1 99 ? -23.892 -41.023 -48.160 1.00 13.03 99 ARG B CA 1
ATOM 3858 C C . ARG B 1 99 ? -23.465 -40.499 -49.533 1.00 13.45 99 ARG B C 1
ATOM 3859 O O . ARG B 1 99 ? -22.606 -39.621 -49.627 1.00 13.99 99 ARG B O 1
ATOM 3867 N N . VAL B 1 100 ? -24.048 -41.037 -50.599 1.00 12.96 100 VAL B N 1
ATOM 3868 C CA . VAL B 1 100 ? -23.653 -40.619 -51.944 1.00 13.48 100 VAL B CA 1
ATOM 3869 C C . VAL B 1 100 ? -23.805 -39.129 -52.224 1.00 13.48 100 VAL B C 1
ATOM 3870 O O . VAL B 1 100 ? -23.221 -38.615 -53.174 1.00 15.24 100 VAL B O 1
ATOM 3874 N N . THR B 1 101 ? -24.573 -38.432 -51.394 1.00 12.81 101 THR B N 1
ATOM 3875 C CA . THR B 1 101 ? -24.781 -37.005 -51.585 1.00 12.94 101 THR B CA 1
ATOM 3876 C C . THR B 1 101 ? -23.754 -36.107 -50.889 1.00 12.73 101 THR B C 1
ATOM 3877 O O . THR B 1 101 ? -23.784 -34.890 -51.067 1.00 13.93 101 THR B O 1
ATOM 3881 N N . ASP B 1 102 ? -22.836 -36.695 -50.119 1.00 12.26 102 ASP B N 1
ATOM 3882 C CA . ASP B 1 102 ? -21.816 -35.905 -49.411 1.00 12.33 102 ASP B CA 1
ATOM 3883 C C . ASP B 1 102 ? -20.678 -35.468 -50.330 1.00 13.21 102 ASP B C 1
ATOM 3884 O O . ASP B 1 102 ? -19.509 -35.605 -49.974 1.00 13.11 102 ASP B O 1
ATOM 3889 N N . ILE B 1 103 ? -21.015 -34.931 -51.495 1.00 12.38 103 ILE B N 1
ATOM 3890 C CA . ILE B 1 103 ? -20.011 -34.511 -52.469 1.00 13.10 103 ILE B CA 1
ATOM 3891 C C . ILE B 1 103 ? -19.029 -33.447 -51.980 1.00 13.15 103 ILE B C 1
ATOM 3892 O O . ILE B 1 103 ? -17.812 -33.634 -52.068 1.00 12.41 103 ILE B O 1
ATOM 3897 N N . GLU B 1 104 ? -19.546 -32.334 -51.471 1.00 12.30 104 GLU B N 1
ATOM 3898 C CA . GLU B 1 104 ? -18.672 -31.262 -50.991 1.00 10.91 104 GLU B CA 1
ATOM 3899 C C . GLU B 1 104 ? -17.762 -31.703 -49.851 1.00 11.93 104 GLU B C 1
ATOM 3900 O O . GLU B 1 104 ? -16.586 -31.336 -49.821 1.00 13.37 104 GLU B O 1
ATOM 3906 N N . ARG B 1 105 ? -18.294 -32.486 -48.914 1.00 11.07 105 ARG B N 1
ATOM 3907 C CA . ARG B 1 105 ? -17.485 -32.940 -47.785 1.00 11.56 105 ARG B CA 1
ATOM 3908 C C . ARG B 1 105 ? -16.373 -33.883 -48.245 1.00 11.05 105 ARG B C 1
ATOM 3909 O O . ARG B 1 105 ? -15.216 -33.740 -47.847 1.00 11.22 105 ARG B O 1
ATOM 3917 N N . ILE B 1 106 ? -16.722 -34.849 -49.085 1.00 10.75 106 ILE B N 1
ATOM 3918 C CA . ILE B 1 106 ? -15.727 -35.794 -49.577 1.00 11.01 106 ILE B CA 1
ATOM 3919 C C . ILE B 1 106 ? -14.602 -35.089 -50.327 1.00 11.22 106 ILE B C 1
ATOM 3920 O O . ILE B 1 106 ? -13.426 -35.395 -50.114 1.00 9.86 106 ILE B O 1
ATOM 3925 N N . TRP B 1 107 ? -14.947 -34.138 -51.192 1.00 11.20 107 TRP B N 1
ATOM 3926 C CA . TRP B 1 107 ? -13.917 -33.433 -51.950 1.00 10.44 107 TRP B CA 1
ATOM 3927 C C . TRP B 1 107 ? -12.962 -32.722 -50.999 1.00 10.67 107 TRP B C 1
ATOM 3928 O O . TRP B 1 107 ? -11.740 -32.817 -51.141 1.00 9.89 107 TRP B O 1
ATOM 3939 N N . ASP B 1 108 ? -13.527 -32.015 -50.028 1.00 8.81 108 ASP B N 1
ATOM 3940 C CA . ASP B 1 108 ? -12.731 -31.285 -49.052 1.00 10.24 108 ASP B CA 1
ATOM 3941 C C . ASP B 1 108 ? -11.767 -32.209 -48.308 1.00 10.85 108 ASP B C 1
ATOM 3942 O O . ASP B 1 108 ? -10.599 -31.869 -48.106 1.00 11.32 108 ASP B O 1
ATOM 3947 N N . GLN B 1 109 ? -12.244 -33.383 -47.907 1.00 11.48 109 GLN B N 1
ATOM 3948 C CA . GLN B 1 109 ? -11.383 -34.309 -47.181 1.00 10.79 109 GLN B CA 1
ATOM 3949 C C . GLN B 1 109 ? -10.284 -34.859 -48.085 1.00 10.87 109 GLN B C 1
ATOM 3950 O O . GLN B 1 109 ? -9.141 -35.035 -47.658 1.00 10.88 109 GLN B O 1
ATOM 3964 N N . TYR B 1 111 ? -8.902 -33.340 -50.719 1.00 11.77 111 TYR B N 1
ATOM 3965 C CA . TYR B 1 111 ? -7.928 -32.287 -50.952 1.00 10.16 111 TYR B CA 1
ATOM 3966 C C . TYR B 1 111 ? -7.097 -31.964 -49.717 1.00 11.69 111 TYR B C 1
ATOM 3967 O O . TYR B 1 111 ? -5.873 -31.915 -49.783 1.00 11.37 111 TYR B O 1
ATOM 3976 N N . ASN B 1 112 ? -7.757 -31.756 -48.586 1.00 11.00 112 ASN B N 1
ATOM 3977 C CA . ASN B 1 112 ? -7.031 -31.424 -47.370 1.00 11.13 112 ASN B CA 1
ATOM 3978 C C . ASN B 1 112 ? -6.155 -32.538 -46.826 1.00 10.83 112 ASN B C 1
ATOM 3979 O O . ASN B 1 112 ? -5.151 -32.275 -46.158 1.00 12.42 112 ASN B O 1
ATOM 3984 N N . SER B 1 113 ? -6.513 -33.782 -47.121 1.00 11.30 113 SER B N 1
ATOM 3985 C CA . SER B 1 113 ? -5.727 -34.910 -46.637 1.00 10.72 113 SER B CA 1
ATOM 3986 C C . SER B 1 113 ? -4.515 -35.217 -47.511 1.00 11.35 113 SER B C 1
ATOM 3987 O O . SER B 1 113 ? -3.598 -35.916 -47.075 1.00 11.89 113 SER B O 1
ATOM 3990 N N . THR B 1 114 ? -4.508 -34.695 -48.736 1.00 11.62 114 THR B N 1
ATOM 3991 C CA . THR B 1 114 ? -3.397 -34.929 -49.659 1.00 12.37 114 THR B CA 1
ATOM 3992 C C . THR B 1 114 ? -2.579 -33.674 -49.885 1.00 12.28 114 THR B C 1
ATOM 3993 O O . THR B 1 114 ? -1.606 -33.690 -50.630 1.00 12.31 114 THR B O 1
ATOM 3997 N N . LEU B 1 115 ? -2.981 -32.589 -49.239 1.00 12.98 115 LEU B N 1
ATOM 3998 C CA . LEU B 1 115 ? -2.296 -31.316 -49.392 1.00 13.59 115 LEU B CA 1
ATOM 3999 C C . LEU B 1 115 ? -0.776 -31.433 -49.244 1.00 12.91 115 LEU B C 1
ATOM 4000 O O . LEU B 1 115 ? -0.027 -30.806 -49.996 1.00 12.34 115 LEU B O 1
ATOM 4005 N N . TYR B 1 116 ? -0.326 -32.261 -48.303 1.00 12.41 116 TYR B N 1
ATOM 4006 C CA . TYR B 1 116 ? 1.103 -32.410 -48.047 1.00 13.19 116 TYR B CA 1
ATOM 4007 C C . TYR B 1 116 ? 1.923 -32.987 -49.202 1.00 11.57 116 TYR B C 1
ATOM 4008 O O . TYR B 1 116 ? 3.153 -32.909 -49.196 1.00 12.20 116 TYR B O 1
ATOM 4017 N N . TYR B 1 117 ? 1.250 -33.553 -50.200 1.00 12.24 117 TYR B N 1
ATOM 4018 C CA . TYR B 1 117 ? 1.953 -34.076 -51.367 1.00 11.13 117 TYR B CA 1
ATOM 4019 C C . TYR B 1 117 ? 1.152 -33.836 -52.645 1.00 11.67 117 TYR B C 1
ATOM 4020 O O . TYR B 1 117 ? 1.424 -34.438 -53.681 1.00 11.30 117 TYR B O 1
ATOM 4029 N N . GLY B 1 118 ? 0.195 -32.912 -52.571 1.00 12.78 118 GLY B N 1
ATOM 4030 C CA . GLY B 1 118 ? -0.653 -32.624 -53.719 1.00 12.99 118 GLY B CA 1
ATOM 4031 C C . GLY B 1 118 ? -0.593 -31.219 -54.297 1.00 12.58 118 GLY B C 1
ATOM 4032 O O . GLY B 1 118 ? 0.429 -30.815 -54.848 1.00 12.29 118 GLY B O 1
ATOM 4033 N N . ARG B 1 119 ? -1.703 -30.489 -54.170 1.00 13.26 119 ARG B N 1
ATOM 4034 C CA . ARG B 1 119 ? -1.853 -29.119 -54.673 1.00 13.92 119 ARG B CA 1
ATOM 4035 C C . ARG B 1 119 ? -2.089 -29.065 -56.180 1.00 13.21 119 ARG B C 1
ATOM 4036 O O . ARG B 1 119 ? -3.032 -28.424 -56.646 1.00 15.25 119 ARG B O 1
ATOM 4044 N N . LYS B 1 120 ? -1.231 -29.729 -56.941 1.00 12.72 120 LYS B N 1
ATOM 4045 C CA . LYS B 1 120 ? -1.366 -29.758 -58.391 1.00 13.31 120 LYS B CA 1
ATOM 4046 C C . LYS B 1 120 ? -0.848 -31.092 -58.906 1.00 14.12 120 LYS B C 1
ATOM 4047 O O . LYS B 1 120 ? -0.365 -31.914 -58.129 1.00 15.12 120 LYS B O 1
ATOM 4053 N N . GLY B 1 121 ? -0.968 -31.306 -60.212 1.00 13.06 121 GLY B N 1
ATOM 4054 C CA . GLY B 1 121 ? -0.463 -32.529 -60.810 1.00 13.77 121 GLY B CA 1
ATOM 4055 C C . GLY B 1 121 ? -1.219 -33.809 -60.518 1.00 13.79 121 GLY B C 1
ATOM 4056 O O . GLY B 1 121 ? -2.414 -33.793 -60.231 1.00 14.54 121 GLY B O 1
ATOM 4057 N N . LEU B 1 122 ? -0.488 -34.918 -60.583 1.00 13.29 122 LEU B N 1
ATOM 4058 C CA . LEU B 1 122 ? -1.023 -36.260 -60.375 1.00 13.84 122 LEU B CA 1
ATOM 4059 C C . LEU B 1 122 ? -2.052 -36.423 -59.263 1.00 12.35 122 LEU B C 1
ATOM 4060 O O . LEU B 1 122 ? -3.105 -37.019 -59.483 1.00 11.92 122 LEU B O 1
ATOM 4065 N N . VAL B 1 123 ? -1.749 -35.921 -58.071 1.00 11.70 123 VAL B N 1
ATOM 4066 C CA . VAL B 1 123 ? -2.674 -36.047 -56.950 1.00 13.51 123 VAL B CA 1
ATOM 4067 C C . VAL B 1 123 ? -4.033 -35.427 -57.258 1.00 12.75 123 VAL B C 1
ATOM 4068 O O . VAL B 1 123 ? -5.069 -35.983 -56.898 1.00 13.18 123 VAL B O 1
ATOM 4072 N N . ILE B 1 124 ? -4.038 -34.277 -57.922 1.00 11.91 124 ILE B N 1
ATOM 4073 C CA . ILE B 1 124 ? -5.306 -33.639 -58.260 1.00 12.58 124 ILE B CA 1
ATOM 4074 C C . ILE B 1 124 ? -6.028 -34.418 -59.363 1.00 12.13 124 ILE B C 1
ATOM 4075 O O . ILE B 1 124 ? -7.257 -34.469 -59.392 1.00 12.22 124 ILE B O 1
ATOM 4080 N N . ASN B 1 125 ? -5.265 -35.021 -60.271 1.00 11.99 125 ASN B N 1
ATOM 4081 C CA . ASN B 1 125 ? -5.848 -35.837 -61.338 1.00 12.04 125 ASN B CA 1
ATOM 4082 C C . ASN B 1 125 ? -6.624 -36.964 -60.673 1.00 11.50 125 ASN B C 1
ATOM 4083 O O . ASN B 1 125 ? -7.729 -37.328 -61.088 1.00 10.70 125 ASN B O 1
ATOM 4088 N N . THR B 1 126 ? -6.012 -37.527 -59.638 1.00 12.15 126 THR B N 1
ATOM 4089 C CA . THR B 1 126 ? -6.606 -38.635 -58.908 1.00 11.31 126 THR B CA 1
ATOM 4090 C C . THR B 1 126 ? -7.892 -38.204 -58.217 1.00 11.60 126 THR B C 1
ATOM 4091 O O . THR B 1 126 ? -8.914 -38.886 -58.315 1.00 10.81 126 THR B O 1
ATOM 4095 N N . ILE B 1 127 ? -7.841 -37.070 -57.522 1.00 10.03 127 ILE B N 1
ATOM 4096 C CA . ILE B 1 127 ? -9.018 -36.543 -56.847 1.00 10.74 127 ILE B CA 1
ATOM 4097 C C . ILE B 1 127 ? -10.121 -36.284 -57.877 1.00 10.74 127 ILE B C 1
ATOM 4098 O O . ILE B 1 127 ? -11.289 -36.563 -57.625 1.00 10.53 127 ILE B O 1
ATOM 4103 N N . SER B 1 128 ? -9.742 -35.753 -59.038 1.00 10.94 128 SER B N 1
ATOM 4104 C CA . SER B 1 128 ? -10.702 -35.463 -60.100 1.00 10.80 128 SER B CA 1
ATOM 4105 C C . SER B 1 128 ? -11.407 -36.733 -60.555 1.00 11.93 128 SER B C 1
ATOM 4106 O O . SER B 1 128 ? -12.613 -36.729 -60.793 1.00 11.85 128 SER B O 1
ATOM 4109 N N . GLY B 1 129 ? -10.642 -37.812 -60.687 1.00 10.41 129 GLY B N 1
ATOM 4110 C CA . GLY B 1 129 ? -11.212 -39.078 -61.116 1.00 12.09 129 GLY B CA 1
ATOM 4111 C C . GLY B 1 129 ? -12.255 -39.592 -60.144 1.00 12.37 129 GLY B C 1
ATOM 4112 O O . GLY B 1 129 ? -13.330 -40.037 -60.548 1.00 11.47 129 GLY B O 1
ATOM 4113 N N . VAL B 1 130 ? -11.940 -39.536 -58.855 1.00 10.67 130 VAL B N 1
ATOM 4114 C CA . VAL B 1 130 ? -12.870 -39.994 -57.836 1.00 11.35 130 VAL B CA 1
ATOM 4115 C C . VAL B 1 130 ? -14.110 -39.107 -57.860 1.00 10.55 130 VAL B C 1
ATOM 4116 O O . VAL B 1 130 ? -15.235 -39.597 -57.809 1.00 9.60 130 VAL B O 1
ATOM 4120 N N . ASP B 1 131 ? -13.892 -37.800 -57.945 1.00 10.70 131 ASP B N 1
ATOM 4121 C CA . ASP B 1 131 ? -14.992 -36.845 -57.968 1.00 10.74 131 ASP B CA 1
ATOM 4122 C C . ASP B 1 131 ? -15.953 -37.097 -59.130 1.00 11.29 131 ASP B C 1
ATOM 4123 O O . ASP B 1 131 ? -17.178 -37.035 -58.963 1.00 11.36 131 ASP B O 1
ATOM 4128 N N . LEU B 1 132 ? -15.407 -37.383 -60.306 1.00 10.32 132 LEU B N 1
ATOM 4129 C CA . LEU B 1 132 ? -16.250 -37.645 -61.467 1.00 10.56 132 LEU B CA 1
ATOM 4130 C C . LEU B 1 132 ? -17.059 -38.915 -61.247 1.00 12.35 132 LEU B C 1
ATOM 4131 O O . LEU B 1 132 ? -18.246 -38.966 -61.569 1.00 11.28 132 LEU B O 1
ATOM 4136 N N . ALA B 1 133 ? -16.417 -39.938 -60.691 1.00 12.56 133 ALA B N 1
ATOM 4137 C CA . ALA B 1 133 ? -17.103 -41.194 -60.426 1.00 11.22 133 ALA B CA 1
ATOM 4138 C C . ALA B 1 133 ? -18.242 -40.964 -59.436 1.00 12.22 133 ALA B C 1
ATOM 4139 O O . ALA B 1 133 ? -19.294 -41.600 -59.529 1.00 12.22 133 ALA B O 1
ATOM 4141 N N . LEU B 1 134 ? -18.036 -40.053 -58.488 1.00 11.62 134 LEU B N 1
ATOM 4142 C CA . LEU B 1 134 ? -19.067 -39.740 -57.502 1.00 12.39 134 LEU B CA 1
ATOM 4143 C C . LEU B 1 134 ? -20.254 -39.059 -58.178 1.00 11.54 134 LEU B C 1
ATOM 4144 O O . LEU B 1 134 ? -21.400 -39.363 -57.870 1.00 12.57 134 LEU B O 1
ATOM 4149 N N . TRP B 1 135 ? -19.983 -38.131 -59.093 1.00 10.92 135 TRP B N 1
ATOM 4150 C CA . TRP B 1 135 ? -21.076 -37.457 -59.787 1.00 11.25 135 TRP B CA 1
ATOM 4151 C C . TRP B 1 135 ? -21.813 -38.441 -60.691 1.00 12.11 135 TRP B C 1
ATOM 4152 O O . TRP B 1 135 ? -23.025 -38.340 -60.872 1.00 12.47 135 TRP B O 1
ATOM 4163 N N . ASP B 1 136 ? -21.083 -39.398 -61.255 1.00 11.48 136 ASP B N 1
ATOM 4164 C CA . ASP B 1 136 ? -21.698 -40.406 -62.115 1.00 10.79 136 ASP B CA 1
ATOM 4165 C C . ASP B 1 136 ? -22.641 -41.252 -61.265 1.00 11.95 136 ASP B C 1
ATOM 4166 O O . ASP B 1 136 ? -23.752 -41.587 -61.682 1.00 11.17 136 ASP B O 1
ATOM 4171 N N . LEU B 1 137 ? -22.180 -41.603 -60.069 1.00 11.84 137 LEU B N 1
ATOM 4172 C CA . LEU B 1 137 ? -22.970 -42.413 -59.152 1.00 12.97 137 LEU B CA 1
ATOM 4173 C C . LEU B 1 137 ? -24.211 -41.666 -58.688 1.00 13.58 137 LEU B C 1
ATOM 4174 O O . LEU B 1 137 ? -25.301 -42.234 -58.643 1.00 14.63 137 LEU B O 1
ATOM 4179 N N . LEU B 1 138 ? -24.047 -40.391 -58.347 1.00 13.36 138 LEU B N 1
ATOM 4180 C CA . LEU B 1 138 ? -25.175 -39.592 -57.889 1.00 12.92 138 LEU B CA 1
ATOM 4181 C C . LEU B 1 138 ? -26.213 -39.493 -59.003 1.00 12.43 138 LEU B C 1
ATOM 4182 O O . LEU B 1 138 ? -27.410 -39.586 -58.754 1.00 14.02 138 LEU B O 1
ATOM 4187 N N . GLY B 1 139 ? -25.749 -39.304 -60.235 1.00 13.75 139 GLY B N 1
ATOM 4188 C CA . GLY B 1 139 ? -26.668 -39.223 -61.354 1.00 12.95 139 GLY B CA 1
ATOM 4189 C C . GLY B 1 139 ? -27.431 -40.527 -61.518 1.00 13.02 139 GLY B C 1
ATOM 4190 O O . GLY B 1 139 ? -28.626 -40.529 -61.814 1.00 15.35 139 GLY B O 1
ATOM 4191 N N . LYS B 1 140 ? -26.740 -41.646 -61.329 1.00 14.85 140 LYS B N 1
ATOM 4192 C CA . LYS B 1 140 ? -27.377 -42.949 -61.455 1.00 14.05 140 LYS B CA 1
ATOM 4193 C C . LYS B 1 140 ? -28.402 -43.181 -60.349 1.00 16.28 140 LYS B C 1
ATOM 4194 O O . LYS B 1 140 ? -29.465 -43.758 -60.587 1.00 16.28 140 LYS B O 1
ATOM 4200 N N . VAL B 1 141 ? -28.092 -42.720 -59.143 1.00 14.96 141 VAL B N 1
ATOM 4201 C CA . VAL B 1 141 ? -29.004 -42.871 -58.015 1.00 15.71 141 VAL B CA 1
ATOM 4202 C C . VAL B 1 141 ? -30.268 -42.041 -58.240 1.00 16.58 141 VAL B C 1
ATOM 4203 O O . VAL B 1 141 ? -31.376 -42.468 -57.908 1.00 18.32 141 VAL B O 1
ATOM 4207 N N . ARG B 1 142 ? -30.099 -40.854 -58.812 1.00 17.25 142 ARG B N 1
ATOM 4208 C CA . ARG B 1 142 ? -31.224 -39.969 -59.082 1.00 16.86 142 ARG B CA 1
ATOM 4209 C C . ARG B 1 142 ? -31.897 -40.240 -60.421 1.00 16.23 142 ARG B C 1
ATOM 4210 O O . ARG B 1 142 ? -32.967 -39.694 -60.709 1.00 15.03 142 ARG B O 1
ATOM 4218 N N . ARG B 1 143 ? -31.270 -41.092 -61.225 1.00 14.67 143 ARG B N 1
ATOM 4219 C CA . ARG B 1 143 ? -31.779 -41.449 -62.545 1.00 16.34 143 ARG B CA 1
ATOM 4220 C C . ARG B 1 143 ? -31.879 -40.231 -63.457 1.00 15.18 143 ARG B C 1
ATOM 4221 O O . ARG B 1 143 ? -32.823 -40.094 -64.232 1.00 16.24 143 ARG B O 1
ATOM 4229 N N . GLU B 1 144 ? -30.890 -39.349 -63.357 1.00 13.72 144 GLU B N 1
ATOM 4230 C CA . GLU B 1 144 ? -30.847 -38.143 -64.181 1.00 14.53 144 GLU B CA 1
ATOM 4231 C C . GLU B 1 144 ? -29.445 -37.898 -64.709 1.00 13.73 144 GLU B C 1
ATOM 4232 O O . GLU B 1 144 ? -28.460 -38.264 -64.073 1.00 13.33 144 GLU B O 1
ATOM 4238 N N . PRO B 1 145 ? -29.340 -37.266 -65.885 1.00 13.56 145 PRO B N 1
ATOM 4239 C CA . PRO B 1 145 ? -28.029 -36.970 -66.465 1.00 11.95 145 PRO B CA 1
ATOM 4240 C C . PRO B 1 145 ? -27.364 -35.895 -65.603 1.00 12.54 145 PRO B C 1
ATOM 4241 O O . PRO B 1 145 ? -28.047 -35.074 -64.992 1.00 12.84 145 PRO B O 1
ATOM 4245 N N . VAL B 1 146 ? -26.038 -35.899 -65.558 1.00 13.13 146 VAL B N 1
AT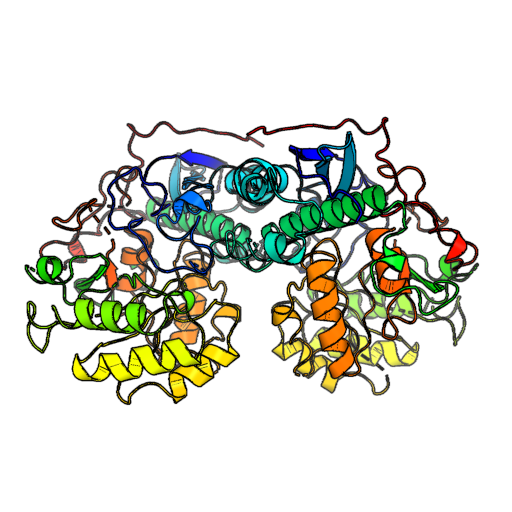OM 4246 C CA . VAL B 1 146 ? -25.315 -34.930 -64.749 1.00 12.54 146 VAL B CA 1
ATOM 4247 C C . VAL B 1 146 ? -25.649 -33.463 -65.039 1.00 11.41 146 VAL B C 1
ATOM 4248 O O . VAL B 1 146 ? -25.677 -32.648 -64.109 1.00 11.96 146 VAL B O 1
ATOM 4252 N N . HIS B 1 147 ? -25.928 -33.107 -66.291 1.00 11.64 147 HIS B N 1
ATOM 4253 C CA . HIS B 1 147 ? -26.242 -31.704 -66.562 1.00 11.75 147 HIS B CA 1
ATOM 4254 C C . HIS B 1 147 ? -27.455 -31.213 -65.778 1.00 11.62 147 HIS B C 1
ATOM 4255 O O . HIS B 1 147 ? -27.527 -30.040 -65.418 1.00 12.82 147 HIS B O 1
ATOM 4262 N N . GLN B 1 148 ? -28.390 -32.107 -65.470 1.00 11.71 148 GLN B N 1
ATOM 4263 C CA . GLN B 1 148 ? -29.569 -31.703 -64.717 1.00 12.05 148 GLN B CA 1
ATOM 4264 C C . GLN B 1 148 ? -29.276 -31.523 -63.236 1.00 12.79 148 GLN B C 1
ATOM 4265 O O . GLN B 1 148 ? -30.048 -30.887 -62.521 1.00 14.16 148 GLN B O 1
ATOM 4271 N N . LEU B 1 149 ? -28.159 -32.081 -62.781 1.00 13.20 149 LEU B N 1
ATOM 4272 C CA . LEU B 1 149 ? -27.759 -31.945 -61.389 1.00 11.71 149 LEU B CA 1
ATOM 4273 C C . LEU B 1 149 ? -26.930 -30.675 -61.260 1.00 12.46 149 LEU B C 1
ATOM 4274 O O . LEU B 1 149 ? -26.727 -30.160 -60.158 1.00 14.01 149 LEU B O 1
ATOM 4279 N N . LEU B 1 150 ? -26.462 -30.172 -62.399 1.00 11.71 150 LEU B N 1
ATOM 4280 C CA . LEU B 1 150 ? -25.634 -28.975 -62.425 1.00 12.17 150 LEU B CA 1
ATOM 4281 C C . LEU B 1 150 ? -26.376 -27.714 -62.859 1.00 11.28 150 LEU B C 1
ATOM 4282 O O . LEU B 1 150 ? -25.799 -26.841 -63.512 1.00 12.97 150 LEU B O 1
ATOM 4287 N N . GLY B 1 151 ? -27.655 -27.622 -62.505 1.00 10.89 151 GLY B N 1
ATOM 4288 C CA . GLY B 1 151 ? -28.429 -26.438 -62.843 1.00 10.96 151 GLY B CA 1
ATOM 4289 C C . GLY B 1 151 ? -29.126 -26.454 -64.186 1.00 10.50 151 GLY B C 1
ATOM 4290 O O . GLY B 1 151 ? -29.796 -25.484 -64.545 1.00 11.14 151 GLY B O 1
ATOM 4291 N N . GLY B 1 152 ? -28.969 -27.543 -64.931 1.00 9.33 152 GLY B N 1
ATOM 4292 C CA . GLY B 1 152 ? -29.617 -27.652 -66.228 1.00 10.15 152 GLY B CA 1
ATOM 4293 C C . GLY B 1 152 ? -28.884 -26.964 -67.362 1.00 10.96 152 GLY B C 1
ATOM 4294 O O . GLY B 1 152 ? -28.135 -26.004 -67.155 1.00 10.96 152 GLY B O 1
ATOM 4295 N N . ALA B 1 153 ? -29.103 -27.464 -68.574 1.00 10.40 153 ALA B N 1
ATOM 4296 C CA . ALA B 1 153 ? -28.476 -26.900 -69.761 1.00 11.60 153 ALA B CA 1
ATOM 4297 C C . ALA B 1 153 ? -28.977 -25.484 -70.010 1.00 11.48 153 ALA B C 1
ATOM 4298 O O . ALA B 1 153 ? -30.106 -25.140 -69.647 1.00 12.76 153 ALA B O 1
ATOM 4300 N N . VAL B 1 154 ? -28.127 -24.657 -70.612 1.00 12.22 154 VAL B N 1
ATOM 4301 C CA . VAL B 1 154 ? -28.490 -23.278 -70.935 1.00 12.02 154 VAL B CA 1
ATOM 4302 C C . VAL B 1 154 ? -28.555 -23.101 -72.450 1.00 12.03 154 VAL B C 1
ATOM 4303 O O . VAL B 1 154 ? -28.811 -22.008 -72.951 1.00 13.11 154 VAL B O 1
ATOM 4307 N N . ARG B 1 155 ? -28.316 -24.192 -73.172 1.00 12.26 155 ARG B N 1
ATOM 4308 C CA . ARG B 1 155 ? -28.368 -24.209 -74.630 1.00 12.10 155 ARG B CA 1
ATOM 4309 C C . ARG B 1 155 ? -28.934 -25.564 -75.059 1.00 12.52 155 ARG B C 1
ATOM 4310 O O . ARG B 1 155 ? -28.820 -26.537 -74.318 1.00 12.63 155 ARG B O 1
ATOM 4318 N N . ASP B 1 156 ? -29.548 -25.622 -76.242 1.00 13.18 156 ASP B N 1
ATOM 4319 C CA . ASP B 1 156 ? -30.140 -26.868 -76.738 1.00 14.55 156 ASP B CA 1
ATOM 4320 C C . ASP B 1 156 ? -29.150 -27.827 -77.389 1.00 13.16 156 ASP B C 1
ATOM 4321 O O . ASP B 1 156 ? -29.481 -28.986 -77.641 1.00 12.96 156 ASP B O 1
ATOM 4326 N N . GLU B 1 157 ? -27.948 -27.344 -77.681 1.00 12.56 157 GLU B N 1
ATOM 4327 C CA . GLU B 1 157 ? -26.922 -28.173 -78.302 1.00 13.31 157 GLU B CA 1
ATOM 4328 C C . GLU B 1 157 ? -25.556 -27.561 -78.074 1.00 12.58 157 GLU B C 1
ATOM 4329 O O . GLU B 1 157 ? -25.443 -26.373 -77.781 1.00 13.80 157 GLU B O 1
ATOM 4335 N N . LEU B 1 158 ? -24.524 -28.384 -78.209 1.00 12.48 158 LEU B N 1
ATOM 4336 C CA . LEU B 1 158 ? -23.157 -27.921 -78.059 1.00 12.62 158 LEU B CA 1
ATOM 4337 C C . LEU B 1 158 ? -22.566 -27.760 -79.458 1.00 12.53 158 LEU B C 1
ATOM 4338 O O . LEU B 1 158 ? -22.904 -28.515 -80.368 1.00 13.73 158 LEU B O 1
ATOM 4343 N N . GLN B 1 159 ? -21.715 -26.757 -79.641 1.00 12.19 159 GLN B N 1
ATOM 4344 C CA . GLN B 1 159 ? -21.057 -26.556 -80.927 1.00 12.21 159 GLN B CA 1
ATOM 4345 C C . GLN B 1 159 ? -19.569 -26.732 -80.640 1.00 12.03 159 GLN B C 1
ATOM 4346 O O . GLN B 1 159 ? -19.061 -26.242 -79.627 1.00 11.68 159 GLN B O 1
ATOM 4352 N N . PHE B 1 160 ? -18.877 -27.437 -81.528 1.00 11.04 160 PHE B N 1
ATOM 4353 C CA . PHE B 1 160 ? -17.465 -27.748 -81.324 1.00 11.47 160 PHE B CA 1
ATOM 4354 C C . PHE B 1 160 ? -16.466 -27.231 -82.341 1.00 12.11 160 PHE B C 1
ATOM 4355 O O . PHE B 1 160 ? -16.785 -27.039 -83.513 1.00 11.18 160 PHE B O 1
ATOM 4363 N N . TYR B 1 161 ? -15.241 -27.019 -81.866 1.00 10.72 161 TYR B N 1
ATOM 4364 C CA . TYR B 1 161 ? -14.137 -26.668 -82.741 1.00 10.28 161 TYR B CA 1
ATOM 4365 C C . TYR B 1 161 ? -13.332 -27.963 -82.622 1.00 10.36 161 TYR B C 1
ATOM 4366 O O . TYR B 1 161 ? -13.449 -28.674 -81.613 1.00 11.44 161 TYR B O 1
ATOM 4375 N N . ALA B 1 162 ? -12.548 -28.290 -83.645 1.00 9.49 162 ALA B N 1
ATOM 4376 C CA . ALA B 1 162 ? -11.772 -29.529 -83.651 1.00 10.38 162 ALA B CA 1
ATOM 4377 C C . ALA B 1 162 ? -10.277 -29.312 -83.483 1.00 10.65 162 ALA B C 1
ATOM 4378 O O . ALA B 1 162 ? -9.697 -28.428 -84.104 1.00 9.92 162 ALA B O 1
ATOM 4380 N N . THR B 1 163 ? -9.656 -30.142 -82.652 1.00 10.49 163 THR B N 1
ATOM 4381 C CA . THR B 1 163 ? -8.224 -30.049 -82.417 1.00 10.63 163 THR B CA 1
ATOM 4382 C C . THR B 1 163 ? -7.531 -31.203 -83.131 1.00 12.15 163 THR B C 1
ATOM 4383 O O . THR B 1 163 ? -7.835 -32.369 -82.893 1.00 10.90 163 THR B O 1
ATOM 4387 N N . GLY B 1 164 ? -6.604 -30.859 -84.013 1.00 11.39 164 GLY B N 1
ATOM 4388 C CA . GLY B 1 164 ? -5.884 -31.862 -84.773 1.00 12.59 164 GLY B CA 1
ATOM 4389 C C . GLY B 1 164 ? -5.093 -31.203 -85.885 1.00 12.43 164 GLY B C 1
ATOM 4390 O O . GLY B 1 164 ? -5.211 -30.001 -86.109 1.00 13.67 164 GLY B O 1
ATOM 4391 N N . ALA B 1 165 ? -4.306 -31.996 -86.601 1.00 12.89 165 ALA B N 1
ATOM 4392 C CA . ALA B 1 165 ? -3.469 -31.471 -87.671 1.00 13.79 165 ALA B CA 1
ATOM 4393 C C . ALA B 1 165 ? -4.195 -31.142 -88.972 1.00 14.29 165 ALA B C 1
ATOM 4394 O O . ALA B 1 165 ? -3.574 -30.649 -89.918 1.00 14.75 165 ALA B O 1
ATOM 4396 N N . ARG B 1 166 ? -5.499 -31.398 -89.029 1.00 13.87 166 ARG B N 1
ATOM 4397 C CA . ARG B 1 166 ? -6.250 -31.124 -90.250 1.00 14.25 166 ARG B CA 1
ATOM 4398 C C . ARG B 1 166 ? -7.466 -30.217 -90.102 1.00 14.05 166 ARG B C 1
ATOM 4399 O O . ARG B 1 166 ? -8.605 -30.652 -90.274 1.00 13.82 166 ARG B O 1
ATOM 4407 N N . PRO B 1 167 ? -7.244 -28.933 -89.789 1.00 13.94 167 PRO B N 1
ATOM 4408 C CA . PRO B 1 167 ? -8.381 -28.022 -89.645 1.00 14.48 167 PRO B CA 1
ATOM 4409 C C . PRO B 1 167 ? -9.194 -27.933 -90.935 1.00 13.98 167 PRO B C 1
ATOM 4410 O O . PRO B 1 167 ? -10.389 -27.635 -90.905 1.00 14.53 167 PRO B O 1
ATOM 4414 N N . ASP B 1 168 ? -8.548 -28.199 -92.069 1.00 14.56 168 ASP B N 1
ATOM 4415 C CA . ASP B 1 168 ? -9.250 -28.139 -93.344 1.00 15.63 168 ASP B CA 1
ATOM 4416 C C . ASP B 1 168 ? -10.287 -29.255 -93.436 1.00 15.18 168 ASP B C 1
ATOM 4417 O O . ASP B 1 168 ? -11.393 -29.045 -93.937 1.00 16.12 168 ASP B O 1
ATOM 4422 N N . LEU B 1 169 ? -9.932 -30.437 -92.944 1.00 15.29 169 LEU B N 1
ATOM 4423 C CA . LEU B 1 169 ? -10.859 -31.562 -92.968 1.00 15.77 169 LEU B CA 1
ATOM 4424 C C . LEU B 1 169 ? -11.932 -31.354 -91.908 1.00 15.94 169 LEU B C 1
ATOM 4425 O O . LEU B 1 169 ? -13.064 -31.805 -92.059 1.00 15.41 169 LEU B O 1
ATOM 4430 N N . ALA B 1 170 ? -11.573 -30.663 -90.830 1.00 14.57 170 ALA B N 1
ATOM 4431 C CA . ALA B 1 170 ? -12.531 -30.401 -89.767 1.00 13.75 170 ALA B CA 1
ATOM 4432 C C . ALA B 1 170 ? -13.635 -29.479 -90.269 1.00 14.19 170 ALA B C 1
ATOM 4433 O O . ALA B 1 170 ? -14.796 -29.642 -89.906 1.00 15.24 170 ALA B O 1
ATOM 4435 N N . GLN B 1 171 ? -13.275 -28.508 -91.107 1.00 13.94 171 GLN B N 1
ATOM 4436 C CA . GLN B 1 171 ? -14.267 -27.591 -91.651 1.00 14.42 171 GLN B CA 1
ATOM 4437 C C . GLN B 1 171 ? -15.296 -28.395 -92.445 1.00 15.05 171 GLN B C 1
ATOM 4438 O O . GLN B 1 171 ? -16.498 -28.189 -92.301 1.00 13.87 171 GLN B O 1
ATOM 4444 N N . LYS B 1 172 ? -14.812 -29.322 -93.264 1.00 15.14 172 LYS B N 1
ATOM 4445 C CA . LYS B 1 172 ? -15.694 -30.151 -94.080 1.00 15.81 172 LYS B CA 1
ATOM 4446 C C . LYS B 1 172 ? -16.599 -31.038 -93.235 1.00 16.07 172 LYS B C 1
ATOM 4447 O O . LYS B 1 172 ? -17.627 -31.518 -93.717 1.00 18.54 172 LYS B O 1
ATOM 4461 N N . GLY B 1 174 ? -18.070 -29.984 -90.477 1.00 13.74 174 GLY B N 1
ATOM 4462 C CA . GLY B 1 174 ? -19.031 -29.153 -89.770 1.00 12.72 174 GLY B CA 1
ATOM 4463 C C . GLY B 1 174 ? -18.563 -28.404 -88.538 1.00 12.37 174 GLY B C 1
ATOM 4464 O O . GLY B 1 174 ? -19.320 -27.622 -87.969 1.00 12.98 174 GLY B O 1
ATOM 4465 N N . PHE B 1 175 ? -17.326 -28.638 -88.118 1.00 13.28 175 PHE B N 1
ATOM 4466 C CA . PHE B 1 175 ? -16.799 -27.956 -86.944 1.00 11.60 175 PHE B CA 1
ATOM 4467 C C . PHE B 1 175 ? -16.735 -26.450 -87.182 1.00 12.39 175 PHE B C 1
ATOM 4468 O O . PHE B 1 175 ? -16.656 -25.994 -88.325 1.00 12.53 175 PHE B O 1
ATOM 4476 N N . ILE B 1 176 ? -16.779 -25.682 -86.097 1.00 11.10 176 ILE B N 1
ATOM 4477 C CA . ILE B 1 176 ? -16.770 -24.227 -86.195 1.00 11.90 176 ILE B CA 1
ATOM 4478 C C . ILE B 1 176 ? -15.372 -23.644 -86.271 1.00 12.64 176 ILE B C 1
ATOM 4479 O O . ILE B 1 176 ? -15.196 -22.468 -86.577 1.00 13.19 176 ILE B O 1
ATOM 4484 N N . GLY B 1 177 ? -14.375 -24.474 -85.998 1.00 12.04 177 GLY B N 1
ATOM 4485 C CA . GLY B 1 177 ? -13.007 -24.006 -86.043 1.00 11.45 177 GLY B CA 1
ATOM 4486 C C . GLY B 1 177 ? -12.044 -25.166 -85.936 1.00 11.60 177 GLY B C 1
ATOM 4487 O O . GLY B 1 177 ? -12.450 -26.301 -85.686 1.00 11.95 177 GLY B O 1
ATOM 4488 N N . GLY B 1 178 ? -10.765 -24.875 -86.127 1.00 10.07 178 GLY B N 1
ATOM 4489 C CA . GLY B 1 178 ? -9.759 -25.912 -86.053 1.00 10.81 178 GLY B CA 1
ATOM 4490 C C . GLY B 1 178 ? -8.510 -25.446 -85.339 1.00 10.00 178 GLY B C 1
ATOM 4491 O O . GLY B 1 178 ? -7.861 -24.490 -85.767 1.00 9.96 178 GLY B O 1
ATOM 4492 N N . LYS B 1 179 ? -8.184 -26.113 -84.237 1.00 11.11 179 LYS B N 1
ATOM 4493 C CA . LYS B 1 179 ? -6.984 -25.775 -83.480 1.00 10.53 179 LYS B CA 1
ATOM 4494 C C . LYS B 1 179 ? -5.873 -26.726 -83.908 1.00 11.22 179 LYS B C 1
ATOM 4495 O O . LYS B 1 179 ? -6.017 -27.941 -83.792 1.00 13.03 179 LYS B O 1
ATOM 4509 N N . PRO B 1 181 ? -1.767 -28.131 -83.863 1.00 11.48 181 PRO B N 1
ATOM 4510 C CA . PRO B 1 181 ? -0.635 -28.237 -82.943 1.00 11.64 181 PRO B CA 1
ATOM 4511 C C . PRO B 1 181 ? 0.579 -27.518 -83.537 1.00 11.42 181 PRO B C 1
ATOM 4512 O O . PRO B 1 181 ? 0.851 -27.632 -84.733 1.00 12.79 181 PRO B O 1
ATOM 4516 N N . LEU B 1 182 ? 1.303 -26.776 -82.708 1.00 11.89 182 LEU B N 1
ATOM 4517 C CA . LEU B 1 182 ? 2.497 -26.087 -83.185 1.00 11.60 182 LEU B CA 1
ATOM 4518 C C . LEU B 1 182 ? 3.587 -27.148 -83.294 1.00 10.39 182 LEU B C 1
ATOM 4519 O O . LEU B 1 182 ? 3.788 -27.933 -82.369 1.00 10.75 182 LEU B O 1
ATOM 4524 N N . HIS B 1 183 ? 4.297 -27.178 -84.416 1.00 10.49 183 HIS B N 1
ATOM 4525 C CA . HIS B 1 183 ? 5.331 -28.192 -84.609 1.00 11.53 183 HIS B CA 1
ATOM 4526 C C . HIS B 1 183 ? 6.767 -27.738 -84.396 1.00 12.07 183 HIS B C 1
ATOM 4527 O O . HIS B 1 183 ? 7.674 -28.566 -84.328 1.00 13.85 183 HIS B O 1
ATOM 4534 N N . HIS B 1 184 ? 6.981 -26.435 -84.280 1.00 12.01 184 HIS B N 1
ATOM 4535 C CA . HIS B 1 184 ? 8.333 -25.923 -84.106 1.00 12.96 184 HIS B CA 1
ATOM 4536 C C . HIS B 1 184 ? 8.438 -24.933 -82.963 1.00 12.08 184 HIS B C 1
ATOM 4537 O O . HIS B 1 184 ? 7.636 -24.009 -82.848 1.00 12.75 184 HIS B O 1
ATOM 4544 N N . GLY B 1 185 ? 9.445 -25.141 -82.120 1.00 12.32 185 GLY B N 1
ATOM 4545 C CA . GLY B 1 185 ? 9.647 -24.274 -80.974 1.00 13.37 185 GLY B CA 1
ATOM 4546 C C . GLY B 1 185 ? 10.838 -23.346 -81.119 1.00 12.45 185 GLY B C 1
ATOM 4547 O O . GLY B 1 185 ? 11.520 -23.356 -82.146 1.00 12.87 185 GLY B O 1
ATOM 4548 N N . PRO B 1 186 ? 11.127 -22.544 -80.086 1.00 13.05 186 PRO B N 1
ATOM 4549 C CA . PRO B 1 186 ? 12.235 -21.585 -80.064 1.00 13.14 186 PRO B CA 1
ATOM 4550 C C . PRO B 1 186 ? 13.596 -22.108 -80.511 1.00 13.81 186 PRO B C 1
ATOM 4551 O O . PRO B 1 186 ? 14.331 -21.400 -81.208 1.00 13.90 186 PRO B O 1
ATOM 4555 N N . SER B 1 187 ? 13.931 -23.335 -80.119 1.00 14.16 187 SER B N 1
ATOM 4556 C CA . SER B 1 187 ? 15.228 -23.902 -80.474 1.00 14.73 187 SER B CA 1
ATOM 4557 C C . SER B 1 187 ? 15.401 -24.131 -81.966 1.00 14.70 187 SER B C 1
ATOM 4558 O O . SER B 1 187 ? 16.516 -24.360 -82.429 1.00 15.35 187 SER B O 1
ATOM 4561 N N . GLU B 1 188 ? 14.308 -24.080 -82.722 1.00 14.78 188 GLU B N 1
ATOM 4562 C CA . GLU B 1 188 ? 14.411 -24.264 -84.164 1.00 14.93 188 GLU B CA 1
ATOM 4563 C C . GLU B 1 188 ? 14.588 -22.930 -84.879 1.00 14.66 188 GLU B C 1
ATOM 4564 O O . GLU B 1 188 ? 14.578 -22.870 -86.107 1.00 15.30 188 GLU B O 1
ATOM 4570 N N . GLY B 1 189 ? 14.733 -21.865 -84.095 1.00 14.25 189 GLY B N 1
ATOM 4571 C CA . GLY B 1 189 ? 14.963 -20.539 -84.642 1.00 15.29 189 GLY B CA 1
ATOM 4572 C C . GLY B 1 189 ? 13.994 -19.975 -85.662 1.00 14.90 189 GLY B C 1
ATOM 4573 O O . GLY B 1 189 ? 12.818 -20.339 -85.702 1.00 15.60 189 GLY B O 1
ATOM 4574 N N . GLU B 1 190 ? 14.510 -19.072 -86.492 1.00 14.47 190 GLU B N 1
ATOM 4575 C CA . GLU B 1 190 ? 13.715 -18.407 -87.518 1.00 14.63 190 GLU B CA 1
ATOM 4576 C C . GLU B 1 190 ? 13.156 -19.361 -88.561 1.00 14.79 190 GLU B C 1
ATOM 4577 O O . GLU B 1 190 ? 12.063 -19.142 -89.078 1.00 14.62 190 GLU B O 1
ATOM 4583 N N . GLU B 1 191 ? 13.911 -20.409 -88.876 1.00 15.37 191 GLU B N 1
ATOM 4584 C CA . GLU B 1 191 ? 13.476 -21.395 -89.861 1.00 16.66 191 GLU B CA 1
ATOM 4585 C C . GLU B 1 191 ? 12.208 -22.082 -89.363 1.00 15.54 191 GLU B C 1
ATOM 4586 O O . GLU B 1 191 ? 11.272 -22.315 -90.129 1.00 14.56 191 GLU B O 1
ATOM 4592 N N . GLY B 1 192 ? 12.190 -22.396 -88.071 1.00 14.01 192 GLY B N 1
ATOM 4593 C CA . GLY B 1 192 ? 11.041 -23.050 -87.477 1.00 12.97 192 GLY B CA 1
ATOM 4594 C C . GLY B 1 192 ? 9.853 -22.116 -87.402 1.00 12.10 192 GLY B C 1
ATOM 4595 O O . GLY B 1 192 ? 8.713 -22.536 -87.583 1.00 12.50 192 GLY B O 1
ATOM 4596 N N . LEU B 1 193 ? 10.116 -20.842 -87.135 1.00 12.46 193 LEU B N 1
ATOM 4597 C CA . LEU B 1 193 ? 9.038 -19.872 -87.055 1.00 13.12 193 LEU B CA 1
ATOM 4598 C C . LEU B 1 193 ? 8.402 -19.744 -88.433 1.00 13.86 193 LEU B C 1
ATOM 4599 O O . LEU B 1 193 ? 7.180 -19.708 -88.561 1.00 12.43 193 LEU B O 1
ATOM 4604 N N . LYS B 1 194 ? 9.237 -19.690 -89.466 1.00 14.01 194 LYS B N 1
ATOM 4605 C CA . LYS B 1 194 ? 8.736 -19.586 -90.830 1.00 15.34 194 LYS B CA 1
ATOM 4606 C C . LYS B 1 194 ? 7.858 -20.792 -91.151 1.00 14.46 194 LYS B C 1
ATOM 4607 O O . LYS B 1 194 ? 6.794 -20.644 -91.751 1.00 15.39 194 LYS B O 1
ATOM 4613 N N . LYS B 1 195 ? 8.294 -21.983 -90.744 1.00 12.92 195 LYS B N 1
ATOM 4614 C CA . LYS B 1 195 ? 7.524 -23.200 -91.002 1.00 13.22 195 LYS B CA 1
ATOM 4615 C C . LYS B 1 195 ? 6.188 -23.184 -90.260 1.00 12.94 195 LYS B C 1
ATOM 4616 O O . LYS B 1 195 ? 5.181 -23.661 -90.782 1.00 13.58 195 LYS B O 1
ATOM 4622 N N . ASN B 1 196 ? 6.181 -22.641 -89.045 1.00 12.65 196 ASN B N 1
ATOM 4623 C CA . ASN B 1 196 ? 4.948 -22.555 -88.267 1.00 12.29 196 ASN B CA 1
ATOM 4624 C C . ASN B 1 196 ? 3.929 -21.682 -88.992 1.00 13.23 196 ASN B C 1
ATOM 4625 O O . ASN B 1 196 ? 2.755 -22.049 -89.125 1.00 12.69 196 ASN B O 1
ATOM 4630 N N . LEU B 1 197 ? 4.382 -20.521 -89.455 1.00 12.24 197 LEU B N 1
ATOM 4631 C CA . LEU B 1 197 ? 3.507 -19.587 -90.144 1.00 12.70 197 LEU B CA 1
ATOM 4632 C C . LEU B 1 197 ? 3.069 -20.097 -91.512 1.00 12.86 197 LEU B C 1
ATOM 4633 O O . LEU B 1 197 ? 1.983 -19.753 -91.986 1.00 14.16 197 LEU B O 1
ATOM 4638 N N . GLU B 1 198 ? 3.907 -20.915 -92.142 1.00 14.50 198 GLU B N 1
ATOM 4639 C CA . GLU B 1 198 ? 3.571 -21.489 -93.442 1.00 15.38 198 GLU B CA 1
ATOM 4640 C C . GLU B 1 198 ? 2.415 -22.466 -93.250 1.00 15.62 198 GLU B C 1
ATOM 4641 O O . GLU B 1 198 ? 1.484 -22.512 -94.052 1.00 14.58 198 GLU B O 1
ATOM 4647 N N . GLU B 1 199 ? 2.475 -23.245 -92.175 1.00 15.04 199 GLU B N 1
ATOM 4648 C CA . GLU B 1 199 ? 1.423 -24.212 -91.902 1.00 15.42 199 GLU B CA 1
ATOM 4649 C C . GLU B 1 199 ? 0.092 -23.507 -91.687 1.00 14.65 199 GLU B C 1
ATOM 4650 O O . GLU B 1 199 ? -0.943 -23.949 -92.178 1.00 15.35 199 GLU B O 1
ATOM 4656 N N . LEU B 1 200 ? 0.123 -22.402 -90.953 1.00 14.09 200 LEU B N 1
ATOM 4657 C CA . LEU B 1 200 ? -1.080 -21.629 -90.691 1.00 14.38 200 LEU B CA 1
ATOM 4658 C C . LEU B 1 200 ? -1.578 -21.013 -91.999 1.00 14.52 200 LEU B C 1
ATOM 4659 O O . LEU B 1 200 ? -2.778 -21.007 -92.282 1.00 15.42 200 LEU B O 1
ATOM 4664 N N . ALA B 1 201 ? -0.647 -20.505 -92.802 1.00 15.56 201 ALA B N 1
ATOM 4665 C CA . ALA B 1 201 ? -0.995 -19.886 -94.075 1.00 14.67 201 ALA B CA 1
ATOM 4666 C C . ALA B 1 201 ? -1.695 -20.881 -94.991 1.00 16.07 201 ALA B C 1
ATOM 4667 O O . ALA B 1 201 ? -2.709 -20.560 -95.614 1.00 15.90 201 ALA B O 1
ATOM 4669 N N . THR B 1 202 ? -1.157 -22.093 -95.062 1.00 16.27 202 THR B N 1
ATOM 4670 C CA . THR B 1 202 ? -1.736 -23.127 -95.910 1.00 17.37 202 THR B CA 1
ATOM 4671 C C . THR B 1 202 ? -3.158 -23.466 -95.484 1.00 17.50 202 THR B C 1
ATOM 4672 O O . THR B 1 202 ? -4.046 -23.610 -96.322 1.00 17.28 202 THR B O 1
ATOM 4684 N N . ARG B 1 204 ? -5.207 -21.510 -93.722 1.00 14.46 204 ARG B N 1
ATOM 4685 C CA . ARG B 1 204 ? -6.084 -20.355 -93.912 1.00 16.00 204 ARG B CA 1
ATOM 4686 C C . ARG B 1 204 ? -6.554 -20.284 -95.366 1.00 16.82 204 ARG B C 1
ATOM 4687 O O . ARG B 1 204 ? -7.694 -19.919 -95.645 1.00 17.11 204 ARG B O 1
ATOM 4695 N N . GLU B 1 205 ? -5.669 -20.633 -96.291 1.00 18.17 205 GLU B N 1
ATOM 4696 C CA . GLU B 1 205 ? -6.012 -20.607 -97.710 1.00 19.13 205 GLU B CA 1
ATOM 4697 C C . GLU B 1 205 ? -7.117 -21.615 -98.015 1.00 19.32 205 GLU B C 1
ATOM 4698 O O . GLU B 1 205 ? -8.038 -21.335 -98.785 1.00 19.18 205 GLU B O 1
ATOM 4704 N N . ARG B 1 206 ? -7.023 -22.784 -97.394 1.00 18.04 206 ARG B N 1
ATOM 4705 C CA . ARG B 1 206 ? -7.997 -23.850 -97.606 1.00 16.95 206 ARG B CA 1
ATOM 4706 C C . ARG B 1 206 ? -9.367 -23.610 -96.982 1.00 17.55 206 ARG B C 1
ATOM 4707 O O . ARG B 1 206 ? -10.390 -23.940 -97.583 1.00 19.23 206 ARG B O 1
ATOM 4715 N N . VAL B 1 207 ? -9.393 -23.027 -95.789 1.00 17.37 207 VAL B N 1
ATOM 4716 C CA . VAL B 1 207 ? -10.652 -22.811 -95.083 1.00 16.35 207 VAL B CA 1
ATOM 4717 C C . VAL B 1 207 ? -11.379 -21.483 -95.285 1.00 16.96 207 VAL B C 1
ATOM 4718 O O . VAL B 1 207 ? -12.552 -21.369 -94.940 1.00 19.36 207 VAL B O 1
ATOM 4722 N N . GLY B 1 208 ? -10.705 -20.483 -95.841 1.00 18.34 208 GLY B N 1
ATOM 4723 C CA . GLY B 1 208 ? -11.365 -19.204 -96.038 1.00 18.67 208 GLY B CA 1
ATOM 4724 C C . GLY B 1 208 ? -11.084 -18.264 -94.880 1.00 20.13 208 GLY B C 1
ATOM 4725 O O . GLY B 1 208 ? -10.529 -18.693 -93.871 1.00 19.25 208 GLY B O 1
ATOM 4726 N N . PRO B 1 209 ? -11.487 -16.985 -94.978 1.00 20.86 209 PRO B N 1
ATOM 4727 C CA . PRO B 1 209 ? -11.269 -15.968 -93.942 1.00 22.09 209 PRO B CA 1
ATOM 4728 C C . PRO B 1 209 ? -12.089 -15.994 -92.649 1.00 22.43 209 PRO B C 1
ATOM 4729 O O . PRO B 1 209 ? -11.736 -15.300 -91.696 1.00 25.20 209 PRO B O 1
ATOM 4733 N N . ASP B 1 210 ? -13.161 -16.775 -92.590 1.00 21.24 210 ASP B N 1
ATOM 4734 C CA . ASP B 1 210 ? -13.984 -16.780 -91.381 1.00 21.76 210 ASP B CA 1
ATOM 4735 C C . ASP B 1 210 ? -13.841 -17.979 -90.446 1.00 20.93 210 ASP B C 1
ATOM 4736 O O . ASP B 1 210 ? -14.017 -17.843 -89.232 1.00 21.83 210 ASP B O 1
ATOM 4741 N N . PHE B 1 211 ? -13.542 -19.146 -91.003 1.00 18.84 211 PHE B N 1
ATOM 4742 C CA . PHE B 1 211 ? -13.374 -20.356 -90.200 1.00 17.75 211 PHE B CA 1
ATOM 4743 C C . PHE B 1 211 ? -12.327 -20.065 -89.128 1.00 17.36 211 PHE B C 1
ATOM 4744 O O . PHE B 1 211 ? -11.295 -19.461 -89.417 1.00 18.35 211 PHE B O 1
ATOM 4752 N N . TRP B 1 212 ? -12.590 -20.482 -87.894 1.00 14.45 212 TRP B N 1
ATOM 4753 C CA . TRP B 1 212 ? -11.644 -20.234 -86.807 1.00 14.06 212 TRP B CA 1
ATOM 4754 C C . TRP B 1 212 ? -10.403 -21.110 -86.869 1.00 11.81 212 TRP B C 1
ATOM 4755 O O . TRP B 1 212 ? -10.501 -22.324 -87.048 1.00 11.77 212 TRP B O 1
ATOM 4766 N N . LEU B 1 213 ? -9.237 -20.493 -86.698 1.00 10.94 213 LEU B N 1
ATOM 4767 C CA . LEU B 1 213 ? -7.982 -21.233 -86.665 1.00 11.50 213 LEU B CA 1
ATOM 4768 C C . LEU B 1 213 ? -7.251 -20.815 -85.395 1.00 12.00 213 LEU B C 1
ATOM 4769 O O . LEU B 1 213 ? -7.186 -19.629 -85.063 1.00 12.88 213 LEU B O 1
ATOM 4782 N N . PHE B 1 215 ? -3.760 -21.936 -82.595 1.00 10.44 215 PHE B N 1
ATOM 4783 C CA . PHE B 1 215 ? -2.494 -22.650 -82.452 1.00 9.89 215 PHE B CA 1
ATOM 4784 C C . PHE B 1 215 ? -2.365 -23.123 -81.011 1.00 11.61 215 PHE B C 1
ATOM 4785 O O . PHE B 1 215 ? -2.572 -22.340 -80.079 1.00 12.31 215 PHE B O 1
ATOM 4793 N N . ASP B 1 216 ? -2.043 -24.401 -80.830 1.00 11.27 216 ASP B N 1
ATOM 4794 C CA . ASP B 1 216 ? -1.835 -24.952 -79.494 1.00 11.37 216 ASP B CA 1
ATOM 4795 C C . ASP B 1 216 ? -0.321 -25.121 -79.407 1.00 11.33 216 ASP B C 1
ATOM 4796 O O . ASP B 1 216 ? 0.279 -25.782 -80.253 1.00 12.44 216 ASP B O 1
ATOM 4801 N N . CYS B 1 217 ? 0.293 -24.518 -78.393 1.00 10.65 217 CYS B N 1
ATOM 4802 C CA . CYS B 1 217 ? 1.750 -24.558 -78.248 1.00 11.11 217 CYS B CA 1
ATOM 4803 C C . CYS B 1 217 ? 2.303 -25.468 -77.156 1.00 10.30 217 CYS B C 1
ATOM 4804 O O . CYS B 1 217 ? 3.517 -25.530 -76.954 1.00 9.81 217 CYS B O 1
ATOM 4807 N N . TRP B 1 218 ? 1.408 -26.163 -76.463 1.00 8.87 218 TRP B N 1
ATOM 4808 C CA . TRP B 1 218 ? 1.767 -27.087 -75.388 1.00 10.95 218 TRP B CA 1
ATOM 4809 C C . TRP B 1 218 ? 2.956 -26.666 -74.510 1.00 11.02 218 TRP B C 1
ATOM 4810 O O . TRP B 1 218 ? 3.948 -27.394 -74.398 1.00 11.21 218 TRP B O 1
ATOM 4829 N N . SER B 1 220 ? 5.425 -24.878 -74.868 1.00 11.01 220 SER B N 1
ATOM 4830 C CA . SER B 1 220 ? 6.760 -24.872 -75.472 1.00 10.67 220 SER B CA 1
ATOM 4831 C C . SER B 1 220 ? 7.516 -23.611 -75.851 1.00 10.52 220 SER B C 1
ATOM 4832 O O . SER B 1 220 ? 8.661 -23.711 -76.293 1.00 11.57 220 SER B O 1
ATOM 4835 N N . LEU B 1 221 ? 6.923 -22.436 -75.686 1.00 10.28 221 LEU B N 1
ATOM 4836 C CA . LEU B 1 221 ? 7.616 -21.225 -76.108 1.00 10.54 221 LEU B CA 1
ATOM 4837 C C . LEU B 1 221 ? 8.146 -20.375 -74.966 1.00 11.31 221 LEU B C 1
ATOM 4838 O O . LEU B 1 221 ? 8.015 -20.724 -73.793 1.00 13.79 221 LEU B O 1
ATOM 4843 N N . ASP B 1 222 ? 8.792 -19.274 -75.331 1.00 13.27 222 ASP B N 1
ATOM 4844 C CA . ASP B 1 222 ? 9.285 -18.311 -74.359 1.00 13.18 222 ASP B CA 1
ATOM 4845 C C . ASP B 1 222 ? 8.559 -17.023 -74.741 1.00 12.92 222 ASP B C 1
ATOM 4846 O O . ASP B 1 222 ? 7.984 -16.937 -75.822 1.00 12.51 222 ASP B O 1
ATOM 4851 N N . LEU B 1 223 ? 8.574 -16.030 -73.861 1.00 13.18 223 LEU B N 1
ATOM 4852 C CA . LEU B 1 223 ? 7.855 -14.786 -74.113 1.00 12.74 223 LEU B CA 1
ATOM 4853 C C . LEU B 1 223 ? 8.117 -14.122 -75.460 1.00 11.91 223 LEU B C 1
ATOM 4854 O O . LEU B 1 223 ? 7.181 -13.805 -76.187 1.00 12.27 223 LEU B O 1
ATOM 4859 N N . ASN B 1 224 ? 9.382 -13.906 -75.801 1.00 11.60 224 ASN B N 1
ATOM 4860 C CA . ASN B 1 224 ? 9.687 -13.259 -77.066 1.00 10.07 224 ASN B CA 1
ATOM 4861 C C . ASN B 1 224 ? 9.226 -14.050 -78.289 1.00 9.68 224 ASN B C 1
ATOM 4862 O O . ASN B 1 224 ? 8.627 -13.487 -79.208 1.00 10.04 224 ASN B O 1
ATOM 4867 N N . TYR B 1 225 ? 9.495 -15.351 -78.307 1.00 10.65 225 TYR B N 1
ATOM 4868 C CA . TYR B 1 225 ? 9.098 -16.170 -79.446 1.00 10.51 225 TYR B CA 1
ATOM 4869 C C . TYR B 1 225 ? 7.580 -16.173 -79.592 1.00 11.01 225 TYR B C 1
ATOM 4870 O O . TYR B 1 225 ? 7.055 -16.048 -80.696 1.00 11.10 225 TYR B O 1
ATOM 4879 N N . ALA B 1 226 ? 6.879 -16.320 -78.473 1.00 11.32 226 ALA B N 1
ATOM 4880 C CA . ALA B 1 226 ? 5.418 -16.340 -78.494 1.00 10.27 226 ALA B CA 1
ATOM 4881 C C . ALA B 1 226 ? 4.893 -15.007 -79.003 1.00 11.73 226 ALA B C 1
ATOM 4882 O O . ALA B 1 226 ? 3.936 -14.954 -79.774 1.00 12.28 226 ALA B O 1
ATOM 4884 N N . THR B 1 227 ? 5.537 -13.930 -78.571 1.00 12.31 227 THR B N 1
ATOM 4885 C CA . THR B 1 227 ? 5.147 -12.588 -78.982 1.00 12.10 227 THR B CA 1
ATOM 4886 C C . THR B 1 227 ? 5.293 -12.435 -80.494 1.00 11.14 227 THR B C 1
ATOM 4887 O O . THR B 1 227 ? 4.408 -11.899 -81.167 1.00 11.80 227 THR B O 1
ATOM 4891 N N . ARG B 1 228 ? 6.411 -12.917 -81.023 1.00 11.47 228 ARG B N 1
ATOM 4892 C CA . ARG B 1 228 ? 6.666 -12.822 -82.453 1.00 10.79 228 ARG B CA 1
ATOM 4893 C C . ARG B 1 228 ? 5.784 -13.760 -83.272 1.00 11.80 228 ARG B C 1
ATOM 4894 O O . ARG B 1 228 ? 5.388 -13.420 -84.387 1.00 11.86 228 ARG B O 1
ATOM 4902 N N . LEU B 1 229 ? 5.473 -14.934 -82.725 1.00 11.46 229 LEU B N 1
ATOM 4903 C CA . LEU B 1 229 ? 4.613 -15.888 -83.424 1.00 11.66 229 LEU B CA 1
ATOM 4904 C C . LEU B 1 229 ? 3.208 -15.303 -83.524 1.00 11.55 229 LEU B C 1
ATOM 4905 O O . LEU B 1 229 ? 2.580 -15.340 -84.582 1.00 12.50 229 LEU B O 1
ATOM 4910 N N . ALA B 1 230 ? 2.721 -14.763 -82.414 1.00 12.66 230 ALA B N 1
ATOM 4911 C CA . ALA B 1 230 ? 1.394 -14.162 -82.383 1.00 12.62 230 ALA B CA 1
ATOM 4912 C C . ALA B 1 230 ? 1.318 -13.009 -83.387 1.00 10.42 230 ALA B C 1
ATOM 4913 O O . ALA B 1 230 ? 0.354 -12.899 -84.147 1.00 10.72 230 ALA B O 1
ATOM 4915 N N . ARG B 1 231 ? 2.343 -12.158 -83.404 1.00 12.34 231 ARG B N 1
ATOM 4916 C CA . ARG B 1 231 ? 2.366 -11.026 -84.327 1.00 12.74 231 ARG B CA 1
ATOM 4917 C C . ARG B 1 231 ? 2.376 -11.512 -85.777 1.00 13.72 231 ARG B C 1
ATOM 4918 O O . ARG B 1 231 ? 1.692 -10.949 -86.635 1.00 12.77 231 ARG B O 1
ATOM 4926 N N . GLY B 1 232 ? 3.148 -12.561 -86.043 1.00 12.39 232 GLY B N 1
ATOM 4927 C CA . GLY B 1 232 ? 3.219 -13.101 -87.389 1.00 13.28 232 GLY B CA 1
ATOM 4928 C C . GLY B 1 232 ? 1.941 -13.800 -87.819 1.00 14.19 232 GLY B C 1
ATOM 4929 O O . GLY B 1 232 ? 1.640 -13.872 -89.009 1.00 16.43 232 GLY B O 1
ATOM 4930 N N . ALA B 1 233 ? 1.182 -14.308 -86.854 1.00 13.96 233 ALA B N 1
ATOM 4931 C CA . ALA B 1 233 ? -0.069 -15.006 -87.152 1.00 13.48 233 ALA B CA 1
ATOM 4932 C C . ALA B 1 233 ? -1.240 -14.044 -87.372 1.00 14.56 233 ALA B C 1
ATOM 4933 O O . ALA B 1 233 ? -2.309 -14.446 -87.839 1.00 14.84 233 ALA B O 1
ATOM 4935 N N . ARG B 1 234 ? -1.037 -12.776 -87.031 1.00 15.92 234 ARG B N 1
ATOM 4936 C CA . ARG B 1 234 ? -2.071 -11.760 -87.198 1.00 17.29 234 ARG B CA 1
ATOM 4937 C C . ARG B 1 234 ? -2.539 -11.706 -88.651 1.00 17.90 234 ARG B C 1
ATOM 4938 O O . ARG B 1 234 ? -3.726 -11.535 -88.931 1.00 17.68 234 ARG B O 1
ATOM 4946 N N . GLU B 1 235 ? -1.586 -11.858 -89.564 1.00 18.15 235 GLU B N 1
ATOM 4947 C CA . GLU B 1 235 ? -1.830 -11.822 -91.003 1.00 20.19 235 GLU B CA 1
ATOM 4948 C C . GLU B 1 235 ? -2.823 -12.888 -91.457 1.00 18.86 235 GLU B C 1
ATOM 4949 O O . GLU B 1 235 ? -3.512 -12.729 -92.469 1.00 19.64 235 GLU B O 1
ATOM 4955 N N . TYR B 1 236 ? -2.892 -13.978 -90.704 1.00 16.24 236 TYR B N 1
ATOM 4956 C CA . TYR B 1 236 ? -3.780 -15.077 -91.050 1.00 15.12 236 TYR B CA 1
ATOM 4957 C C . TYR B 1 236 ? -5.014 -15.158 -90.155 1.00 14.68 236 TYR B C 1
ATOM 4958 O O . TYR B 1 236 ? -5.723 -16.161 -90.154 1.00 14.48 236 TYR B O 1
ATOM 4967 N N . GLY B 1 237 ? -5.264 -14.089 -89.404 1.00 14.32 237 GLY B N 1
ATOM 4968 C CA . GLY B 1 237 ? -6.429 -14.033 -88.536 1.00 14.66 237 GLY B CA 1
ATOM 4969 C C . GLY B 1 237 ? -6.536 -15.092 -87.454 1.00 14.06 237 GLY B C 1
ATOM 4970 O O . GLY B 1 237 ? -7.639 -15.555 -87.144 1.00 15.55 237 GLY B O 1
ATOM 4971 N N . LEU B 1 238 ? -5.407 -15.477 -86.871 1.00 12.00 238 LEU B N 1
ATOM 4972 C CA . LEU B 1 238 ? -5.419 -16.490 -85.822 1.00 11.18 238 LEU B CA 1
ATOM 4973 C C . LEU B 1 238 ? -6.332 -16.030 -84.680 1.00 10.31 238 LEU B C 1
ATOM 4974 O O . LEU B 1 238 ? -6.161 -14.929 -84.142 1.00 11.77 238 LEU B O 1
ATOM 4979 N N . LYS B 1 239 ? -7.287 -16.876 -84.298 1.00 11.11 239 LYS B N 1
ATOM 4980 C CA . LYS B 1 239 ? -8.232 -16.525 -83.237 1.00 10.41 239 LYS B CA 1
ATOM 4981 C C . LYS B 1 239 ? -7.591 -16.499 -81.855 1.00 10.82 239 LYS B C 1
ATOM 4982 O O . LYS B 1 239 ? -7.846 -15.589 -81.069 1.00 11.43 239 LYS B O 1
ATOM 4988 N N . TRP B 1 240 ? -6.783 -17.508 -81.545 1.00 10.11 240 TRP B N 1
ATOM 4989 C CA . TRP B 1 240 ? -6.094 -17.526 -80.261 1.00 9.73 240 TRP B CA 1
ATOM 4990 C C . TRP B 1 240 ? -4.838 -18.372 -80.288 1.00 10.29 240 TRP B C 1
ATOM 4991 O O . TRP B 1 240 ? -4.665 -19.232 -81.155 1.00 10.60 240 TRP B O 1
ATOM 5002 N N . ILE B 1 241 ? -3.944 -18.076 -79.351 1.00 9.63 241 ILE B N 1
ATOM 5003 C CA . ILE B 1 241 ? -2.700 -18.816 -79.190 1.00 10.15 241 ILE B CA 1
ATOM 5004 C C . ILE B 1 241 ? -2.811 -19.455 -77.798 1.00 9.98 241 ILE B C 1
ATOM 5005 O O . ILE B 1 241 ? -2.971 -18.761 -76.783 1.00 8.88 241 ILE B O 1
ATOM 5010 N N . GLU B 1 242 ? -2.740 -20.782 -77.768 1.00 9.35 242 GLU B N 1
ATOM 5011 C CA . GLU B 1 242 ? -2.903 -21.558 -76.541 1.00 10.01 242 GLU B CA 1
ATOM 5012 C C . GLU B 1 242 ? -1.644 -22.128 -75.888 1.00 9.77 242 GLU B C 1
ATOM 5013 O O . GLU B 1 242 ? -0.746 -22.633 -76.568 1.00 9.94 242 GLU B O 1
ATOM 5019 N N . GLU B 1 243 ? -1.616 -22.057 -74.557 1.00 9.67 243 GLU B N 1
ATOM 5020 C CA . GLU B 1 243 ? -0.501 -22.554 -73.743 1.00 9.85 243 GLU B CA 1
ATOM 5021 C C . GLU B 1 243 ? 0.858 -22.211 -74.319 1.00 9.75 243 GLU B C 1
ATOM 5022 O O . GLU B 1 243 ? 1.718 -23.079 -74.475 1.00 10.26 243 GLU B O 1
ATOM 5028 N N . ALA B 1 244 ? 1.060 -20.935 -74.626 1.00 9.21 244 ALA B N 1
ATOM 5029 C CA . ALA B 1 244 ? 2.329 -20.503 -75.185 1.00 9.90 244 ALA B CA 1
ATOM 5030 C C . ALA B 1 244 ? 3.486 -20.768 -74.226 1.00 9.98 244 ALA B C 1
ATOM 5031 O O . ALA B 1 244 ? 4.582 -21.124 -74.649 1.00 10.76 244 ALA B O 1
ATOM 5033 N N . LEU B 1 245 ? 3.231 -20.607 -72.933 1.00 10.01 245 LEU B N 1
ATOM 5034 C CA . LEU B 1 245 ? 4.278 -20.769 -71.930 1.00 11.04 245 LEU B CA 1
ATOM 5035 C C . LEU B 1 245 ? 3.990 -21.822 -70.866 1.00 11.46 245 LEU B C 1
ATOM 5036 O O . LEU B 1 245 ? 2.869 -22.310 -70.737 1.00 11.75 245 LEU B O 1
ATOM 5041 N N . PRO B 1 246 ? 5.019 -22.196 -70.089 1.00 12.53 246 PRO B N 1
ATOM 5042 C CA . PRO B 1 246 ? 4.832 -23.189 -69.030 1.00 12.65 246 PRO B CA 1
ATOM 5043 C C . PRO B 1 246 ? 3.824 -22.599 -68.036 1.00 13.01 246 PRO B C 1
ATOM 5044 O O . PRO B 1 246 ? 3.802 -21.388 -67.811 1.00 12.20 246 PRO B O 1
ATOM 5048 N N . PRO B 1 247 ? 2.986 -23.451 -67.424 1.00 13.01 247 PRO B N 1
ATOM 5049 C CA . PRO B 1 247 ? 1.956 -23.054 -66.460 1.00 13.58 247 PRO B CA 1
ATOM 5050 C C . PRO B 1 247 ? 2.384 -22.257 -65.231 1.00 12.96 247 PRO B C 1
ATOM 5051 O O . PRO B 1 247 ? 1.591 -21.503 -64.675 1.00 14.35 247 PRO B O 1
ATOM 5055 N N . ASP B 1 248 ? 3.631 -22.403 -64.811 1.00 13.16 248 ASP B N 1
ATOM 5056 C CA . ASP B 1 248 ? 4.081 -21.669 -63.641 1.00 14.55 248 ASP B CA 1
ATOM 5057 C C . ASP B 1 248 ? 4.478 -20.231 -63.945 1.00 13.09 248 ASP B C 1
ATOM 5058 O O . ASP B 1 248 ? 4.679 -19.441 -63.029 1.00 13.45 248 ASP B O 1
ATOM 5063 N N . ASP B 1 249 ? 4.560 -19.881 -65.223 1.00 11.93 249 ASP B N 1
ATOM 5064 C CA . ASP B 1 249 ? 4.960 -18.526 -65.595 1.00 11.22 249 ASP B CA 1
ATOM 5065 C C . ASP B 1 249 ? 3.769 -17.578 -65.720 1.00 10.60 249 ASP B C 1
ATOM 5066 O O . ASP B 1 249 ? 3.420 -17.133 -66.814 1.00 10.89 249 ASP B O 1
ATOM 5071 N N . TYR B 1 250 ? 3.152 -17.263 -64.584 1.00 10.43 250 TYR B N 1
ATOM 5072 C CA . TYR B 1 250 ? 1.996 -16.369 -64.563 1.00 10.15 250 TYR B CA 1
ATOM 5073 C C . TYR B 1 250 ? 2.373 -14.996 -65.102 1.00 11.23 250 TYR B C 1
ATOM 5074 O O . TYR B 1 250 ? 1.655 -14.418 -65.912 1.00 10.21 250 TYR B O 1
ATOM 5083 N N . TRP B 1 251 ? 3.516 -14.491 -64.653 1.00 11.03 251 TRP B N 1
ATOM 5084 C CA . TRP B 1 251 ? 4.014 -13.186 -65.073 1.00 11.65 251 TRP B CA 1
ATOM 5085 C C . TRP B 1 251 ? 4.174 -13.112 -66.592 1.00 12.66 251 TRP B C 1
ATOM 5086 O O . TRP B 1 251 ? 3.768 -12.128 -67.223 1.00 12.25 251 TRP B O 1
ATOM 5097 N N . GLY B 1 252 ? 4.766 -14.154 -67.174 1.00 11.81 252 GLY B N 1
ATOM 5098 C CA . GLY B 1 252 ? 4.967 -14.191 -68.614 1.00 11.66 252 GLY B CA 1
ATOM 5099 C C . GLY B 1 252 ? 3.662 -14.172 -69.393 1.00 12.45 252 GLY B C 1
ATOM 5100 O O . GLY B 1 252 ? 3.560 -13.524 -70.432 1.00 12.12 252 GLY B O 1
ATOM 5101 N N . TYR B 1 253 ? 2.654 -14.885 -68.900 1.00 10.98 253 TYR B N 1
ATOM 5102 C CA . TYR B 1 253 ? 1.364 -14.900 -69.582 1.00 11.15 253 TYR B CA 1
ATOM 5103 C C . TYR B 1 253 ? 0.727 -13.520 -69.604 1.00 11.65 253 TYR B C 1
ATOM 5104 O O . TYR B 1 253 ? 0.156 -13.108 -70.614 1.00 12.43 253 TYR B O 1
ATOM 5113 N N . ALA B 1 254 ? 0.825 -12.808 -68.487 1.00 12.18 254 ALA B N 1
ATOM 5114 C CA . ALA B 1 254 ? 0.249 -11.471 -68.385 1.00 12.10 254 ALA B CA 1
ATOM 5115 C C . ALA B 1 254 ? 0.923 -10.536 -69.387 1.00 12.28 254 ALA B C 1
ATOM 5116 O O . ALA B 1 254 ? 0.261 -9.716 -70.022 1.00 13.86 254 ALA B O 1
ATOM 5118 N N . GLU B 1 255 ? 2.238 -10.672 -69.526 1.00 13.23 255 GLU B N 1
ATOM 5119 C CA . GLU B 1 255 ? 3.003 -9.845 -70.454 1.00 14.77 255 GLU B CA 1
ATOM 5120 C C . GLU B 1 255 ? 2.646 -10.202 -71.890 1.00 13.05 255 GLU B C 1
ATOM 5121 O O . GLU B 1 255 ? 2.454 -9.320 -72.730 1.00 13.69 255 GLU B O 1
ATOM 5127 N N . LEU B 1 256 ? 2.540 -11.498 -72.169 1.00 12.39 256 LEU B N 1
ATOM 5128 C CA . LEU B 1 256 ? 2.201 -11.954 -73.509 1.00 12.63 256 LEU B CA 1
ATOM 5129 C C . LEU B 1 256 ? 0.839 -11.415 -73.919 1.00 12.73 256 LEU B C 1
ATOM 5130 O O . LEU B 1 256 ? 0.668 -10.914 -75.030 1.00 13.84 256 LEU B O 1
ATOM 5135 N N . ARG B 1 257 ? -0.132 -11.520 -73.018 1.00 14.23 257 ARG B N 1
ATOM 5136 C CA . ARG B 1 257 ? -1.474 -11.044 -73.308 1.00 15.41 257 ARG B CA 1
ATOM 5137 C C . ARG B 1 257 ? -1.446 -9.551 -73.621 1.00 17.47 257 ARG B C 1
ATOM 5138 O O . ARG B 1 257 ? -2.202 -9.073 -74.464 1.00 17.41 257 ARG B O 1
ATOM 5146 N N . ARG B 1 258 ? -0.558 -8.820 -72.955 1.00 19.48 258 ARG B N 1
ATOM 5147 C CA . ARG B 1 258 ? -0.434 -7.387 -73.198 1.00 22.14 258 ARG B CA 1
ATOM 5148 C C . ARG B 1 258 ? 0.235 -7.114 -74.549 1.00 22.19 258 ARG B C 1
ATOM 5149 O O . ARG B 1 258 ? -0.157 -6.199 -75.273 1.00 24.45 258 ARG B O 1
ATOM 5157 N N . ASN B 1 259 ? 1.239 -7.915 -74.892 1.00 23.26 259 ASN B N 1
ATOM 5158 C CA . ASN B 1 259 ? 1.962 -7.739 -76.150 1.00 23.10 259 ASN B CA 1
ATOM 5159 C C . ASN B 1 259 ? 1.267 -8.375 -77.358 1.00 22.74 259 ASN B C 1
ATOM 5160 O O . ASN B 1 259 ? 1.713 -8.208 -78.495 1.00 22.22 259 ASN B O 1
ATOM 5165 N N . ALA B 1 260 ? 0.177 -9.096 -77.115 1.00 20.52 260 ALA B N 1
ATOM 5166 C CA . ALA B 1 260 ? -0.554 -9.768 -78.189 1.00 18.72 260 ALA B CA 1
ATOM 5167 C C . ALA B 1 260 ? -1.333 -8.824 -79.104 1.00 17.06 260 ALA B C 1
ATOM 5168 O O . ALA B 1 260 ? -1.747 -7.738 -78.694 1.00 17.05 260 ALA B O 1
ATOM 5170 N N . PRO B 1 261 ? -1.538 -9.232 -80.365 1.00 16.12 261 PRO B N 1
ATOM 5171 C CA . PRO B 1 261 ? -2.278 -8.400 -81.319 1.00 15.56 261 PRO B CA 1
ATOM 5172 C C . PRO B 1 261 ? -3.676 -8.111 -80.785 1.00 15.82 261 PRO B C 1
ATOM 5173 O O . PRO B 1 261 ? -4.348 -9.002 -80.258 1.00 15.27 261 PRO B O 1
ATOM 5177 N N . THR B 1 262 ? -4.106 -6.862 -80.905 1.00 16.66 262 THR B N 1
ATOM 5178 C CA . THR B 1 262 ? -5.424 -6.474 -80.426 1.00 17.68 262 THR B CA 1
ATOM 5179 C C . THR B 1 262 ? -6.484 -7.346 -81.083 1.00 15.80 262 THR B C 1
ATOM 5180 O O . THR B 1 262 ? -6.544 -7.449 -82.307 1.00 17.82 262 THR B O 1
ATOM 5184 N N . GLY B 1 263 ? -7.303 -7.994 -80.259 1.00 15.73 263 GLY B N 1
ATOM 5185 C CA . GLY B 1 263 ? -8.346 -8.856 -80.782 1.00 15.09 263 GLY B CA 1
ATOM 5186 C C . GLY B 1 263 ? -8.006 -10.336 -80.740 1.00 13.89 263 GLY B C 1
ATOM 5187 O O . GLY B 1 263 ? -8.903 -11.179 -80.747 1.00 12.00 263 GLY B O 1
ATOM 5204 N N . VAL B 1 266 ? -5.378 -15.002 -75.837 1.00 9.54 266 VAL B N 1
ATOM 5205 C CA . VAL B 1 266 ? -4.330 -15.802 -75.228 1.00 10.53 266 VAL B CA 1
ATOM 5206 C C . VAL B 1 266 ? -5.057 -16.746 -74.284 1.00 10.81 266 VAL B C 1
ATOM 5207 O O . VAL B 1 266 ? -5.811 -16.304 -73.418 1.00 10.67 266 VAL B O 1
ATOM 5211 N N . THR B 1 267 ? -4.850 -18.047 -74.459 1.00 10.48 267 THR B N 1
ATOM 5212 C CA . THR B 1 267 ? -5.527 -19.017 -73.610 1.00 8.97 267 THR B CA 1
ATOM 5213 C C . THR B 1 267 ? -4.542 -19.961 -72.934 1.00 9.06 267 THR B C 1
ATOM 5214 O O . THR B 1 267 ? -3.431 -20.167 -73.412 1.00 10.55 267 THR B O 1
ATOM 5218 N N . THR B 1 268 ? -4.959 -20.527 -71.808 1.00 10.07 268 THR B N 1
ATOM 5219 C CA . THR B 1 268 ? -4.129 -21.479 -71.085 1.00 9.27 268 THR B CA 1
ATOM 5220 C C . THR B 1 268 ? -4.961 -22.105 -69.974 1.00 11.15 268 THR B C 1
ATOM 5221 O O . THR B 1 268 ? -6.132 -21.767 -69.811 1.00 10.10 268 THR B O 1
ATOM 5225 N N . GLY B 1 269 ? -4.367 -23.033 -69.231 1.00 10.94 269 GLY B N 1
ATOM 5226 C CA . GLY B 1 269 ? -5.087 -23.633 -68.125 1.00 11.01 269 GLY B CA 1
ATOM 5227 C C . GLY B 1 269 ? -5.282 -25.136 -68.077 1.00 10.80 269 GLY B C 1
ATOM 5228 O O . GLY B 1 269 ? -5.676 -25.653 -67.030 1.00 9.75 269 GLY B O 1
ATOM 5229 N N . GLU B 1 270 ? -5.029 -25.854 -69.166 1.00 10.14 270 GLU B N 1
ATOM 5230 C CA . GLU B 1 270 ? -5.232 -27.300 -69.105 1.00 10.63 270 GLU B CA 1
ATOM 5231 C C . GLU B 1 270 ? -4.284 -27.967 -68.109 1.00 10.34 270 GLU B C 1
ATOM 5232 O O . GLU B 1 270 ? -4.565 -29.061 -67.619 1.00 10.73 270 GLU B O 1
ATOM 5238 N N . HIS B 1 271 ? -3.175 -27.298 -67.792 1.00 10.68 271 HIS B N 1
ATOM 5239 C CA . HIS B 1 271 ? -2.225 -27.834 -66.821 1.00 12.03 271 HIS B CA 1
ATOM 5240 C C . HIS B 1 271 ? -2.218 -27.009 -65.539 1.00 11.22 271 HIS B C 1
ATOM 5241 O O . HIS B 1 271 ? -1.198 -26.904 -64.855 1.00 13.59 271 HIS B O 1
ATOM 5248 N N . GLU B 1 272 ? -3.374 -26.428 -65.223 1.00 10.43 272 GLU B N 1
ATOM 5249 C CA . GLU B 1 272 ? -3.542 -25.644 -64.003 1.00 9.93 272 GLU B CA 1
ATOM 5250 C C . GLU B 1 272 ? -4.604 -26.370 -63.177 1.00 10.73 272 GLU B C 1
ATOM 5251 O O . GLU B 1 272 ? -5.447 -27.074 -63.732 1.00 11.37 272 GLU B O 1
ATOM 5257 N N . ALA B 1 273 ? -4.557 -26.210 -61.858 1.00 9.80 273 ALA B N 1
ATOM 5258 C CA . ALA B 1 273 ? -5.502 -26.888 -60.981 1.00 11.09 273 ALA B CA 1
ATOM 5259 C C . ALA B 1 273 ? -5.995 -26.030 -59.819 1.00 11.96 273 ALA B C 1
ATOM 5260 O O . ALA B 1 273 ? -5.304 -25.119 -59.363 1.00 12.75 273 ALA B O 1
ATOM 5262 N N . THR B 1 274 ? -7.204 -26.360 -59.361 1.00 10.98 274 THR B N 1
ATOM 5263 C CA . THR B 1 274 ? -7.917 -25.725 -58.246 1.00 11.77 274 THR B CA 1
ATOM 5264 C C . THR B 1 274 ? -8.352 -24.279 -58.436 1.00 10.34 274 THR B C 1
ATOM 5265 O O . THR B 1 274 ? -7.857 -23.558 -59.301 1.00 11.10 274 THR B O 1
ATOM 5269 N N . ARG B 1 275 ? -9.294 -23.867 -57.599 1.00 10.56 275 ARG B N 1
ATOM 5270 C CA . ARG B 1 275 ? -9.828 -22.518 -57.631 1.00 10.42 275 ARG B CA 1
ATOM 5271 C C . ARG B 1 275 ? -8.715 -21.488 -57.455 1.00 10.58 275 ARG B C 1
ATOM 5272 O O . ARG B 1 275 ? -8.791 -20.384 -57.991 1.00 11.51 275 ARG B O 1
ATOM 5280 N N . TRP B 1 276 ? -7.679 -21.856 -56.709 1.00 11.57 276 TRP B N 1
ATOM 5281 C CA . TRP B 1 276 ? -6.583 -20.933 -56.444 1.00 10.98 276 TRP B CA 1
ATOM 5282 C C . TRP B 1 276 ? -5.643 -20.781 -57.627 1.00 10.55 276 TRP B C 1
ATOM 5283 O O . TRP B 1 276 ? -5.109 -19.698 -57.859 1.00 11.56 276 TRP B O 1
ATOM 5294 N N . GLY B 1 277 ? -5.439 -21.863 -58.372 1.00 10.88 277 GLY B N 1
ATOM 5295 C CA . GLY B 1 277 ? -4.583 -21.788 -59.538 1.00 12.03 277 GLY B CA 1
ATOM 5296 C C . GLY B 1 277 ? -5.244 -20.876 -60.556 1.00 11.34 277 GLY B C 1
ATOM 5297 O O . GLY B 1 277 ? -4.604 -20.009 -61.154 1.00 11.41 277 GLY B O 1
ATOM 5298 N N . PHE B 1 278 ? -6.546 -21.057 -60.741 1.00 10.25 278 PHE B N 1
ATOM 5299 C CA . PHE B 1 278 ? -7.262 -20.236 -61.696 1.00 10.36 278 PHE B CA 1
ATOM 5300 C C . PHE B 1 278 ? -7.495 -18.814 -61.203 1.00 10.93 278 PHE B C 1
ATOM 5301 O O . PHE B 1 278 ? -7.639 -17.908 -62.016 1.00 10.79 278 PHE B O 1
ATOM 5309 N N . ARG B 1 279 ? -7.506 -18.604 -59.885 1.00 10.73 279 ARG B N 1
ATOM 5310 C CA . ARG B 1 279 ? -7.665 -17.247 -59.369 1.00 10.53 279 ARG B CA 1
ATOM 5311 C C . ARG B 1 279 ? -6.410 -16.467 -59.762 1.00 10.83 279 ARG B C 1
ATOM 5312 O O . ARG B 1 279 ? -6.488 -15.308 -60.173 1.00 10.90 279 ARG B O 1
ATOM 5328 N N . LEU B 1 281 ? -4.467 -16.982 -62.331 1.00 9.55 281 LEU B N 1
ATOM 5329 C CA . LEU B 1 281 ? -4.526 -16.696 -63.765 1.00 9.43 281 LEU B CA 1
ATOM 5330 C C . LEU B 1 281 ? -5.431 -15.514 -64.081 1.00 9.11 281 LEU B C 1
ATOM 5331 O O . LEU B 1 281 ? -5.053 -14.605 -64.820 1.00 10.94 281 LEU B O 1
ATOM 5336 N N . LEU B 1 282 ? -6.629 -15.523 -63.509 1.00 11.68 282 LEU B N 1
ATOM 5337 C CA . LEU B 1 282 ? -7.587 -14.458 -63.762 1.00 10.16 282 LEU B CA 1
ATOM 5338 C C . LEU B 1 282 ? -7.191 -13.113 -63.166 1.00 12.57 282 LEU B C 1
ATOM 5339 O O . LEU B 1 282 ? -7.268 -12.088 -63.844 1.00 12.46 282 LEU B O 1
ATOM 5344 N N . GLU B 1 283 ? -6.752 -13.109 -61.911 1.00 12.01 283 GLU B N 1
ATOM 5345 C CA . GLU B 1 283 ? -6.389 -11.848 -61.269 1.00 12.62 283 GLU B CA 1
ATOM 5346 C C . GLU B 1 283 ? -5.171 -11.164 -61.871 1.00 12.88 283 GLU B C 1
ATOM 5347 O O . GLU B 1 283 ? -5.100 -9.933 -61.896 1.00 14.15 283 GLU B O 1
ATOM 5361 N N . GLY B 1 285 ? -4.427 -11.317 -64.957 1.00 12.17 285 GLY B N 1
ATOM 5362 C CA . GLY B 1 285 ? -4.716 -11.045 -66.358 1.00 13.11 285 GLY B CA 1
ATOM 5363 C C . GLY B 1 285 ? -3.852 -11.843 -67.316 1.00 13.80 285 GLY B C 1
ATOM 5364 O O . GLY B 1 285 ? -3.355 -11.312 -68.316 1.00 14.55 285 GLY B O 1
ATOM 5365 N N . CYS B 1 286 ? -3.707 -13.130 -67.022 1.00 12.37 286 CYS B N 1
ATOM 5366 C CA . CYS B 1 286 ? -2.879 -14.039 -67.814 1.00 11.34 286 CYS B CA 1
ATOM 5367 C C . CYS B 1 286 ? -3.488 -14.562 -69.099 1.00 11.59 286 CYS B C 1
ATOM 5368 O O . CYS B 1 286 ? -2.762 -15.000 -69.992 1.00 11.42 286 CYS B O 1
ATOM 5371 N N . CYS B 1 287 ? -4.808 -14.534 -69.198 1.00 10.67 287 CYS B N 1
ATOM 5372 C CA . CYS B 1 287 ? -5.462 -15.087 -70.369 1.00 11.93 287 CYS B CA 1
ATOM 5373 C C . CYS B 1 287 ? -6.892 -14.600 -70.559 1.00 11.81 287 CYS B C 1
ATOM 5374 O O . CYS B 1 287 ? -7.506 -14.063 -69.641 1.00 14.23 287 CYS B O 1
ATOM 5377 N N . ASP B 1 288 ? -7.407 -14.813 -71.763 1.00 12.10 288 ASP B N 1
ATOM 5378 C CA . ASP B 1 288 ? -8.759 -14.421 -72.130 1.00 12.26 288 ASP B CA 1
ATOM 5379 C C . ASP B 1 288 ? -9.727 -15.590 -71.947 1.00 13.15 288 ASP B C 1
ATOM 5380 O O . ASP B 1 288 ? -10.927 -15.391 -71.731 1.00 13.54 288 ASP B O 1
ATOM 5385 N N . ILE B 1 289 ? -9.195 -16.807 -72.027 1.00 12.78 289 ILE B N 1
ATOM 5386 C CA . ILE B 1 289 ? -9.993 -18.022 -71.864 1.00 11.62 289 ILE B CA 1
ATOM 5387 C C . ILE B 1 289 ? -9.230 -19.009 -70.988 1.00 11.69 289 ILE B C 1
ATOM 5388 O O . ILE B 1 289 ? -8.053 -19.254 -71.238 1.00 12.66 289 ILE B O 1
ATOM 5393 N N . ILE B 1 290 ? -9.875 -19.555 -69.958 1.00 12.13 290 ILE B N 1
ATOM 5394 C CA . ILE B 1 290 ? -9.208 -20.565 -69.134 1.00 11.13 290 ILE B CA 1
ATOM 5395 C C . ILE B 1 290 ? -9.687 -21.920 -69.650 1.00 10.68 290 ILE B C 1
ATOM 5396 O O . ILE B 1 290 ? -10.859 -22.089 -70.002 1.00 12.17 290 ILE B O 1
ATOM 5401 N N . GLN B 1 291 ? -8.778 -22.887 -69.701 1.00 10.58 291 GLN B N 1
ATOM 5402 C CA . GLN B 1 291 ? -9.106 -24.188 -70.255 1.00 9.75 291 GLN B CA 1
ATOM 5403 C C . GLN B 1 291 ? -8.821 -25.376 -69.353 1.00 10.28 291 GLN B C 1
ATOM 5404 O O . GLN B 1 291 ? -8.063 -26.276 -69.712 1.00 11.64 291 GLN B O 1
ATOM 5410 N N . PRO B 1 292 ? -9.438 -25.403 -68.170 1.00 12.06 292 PRO B N 1
ATOM 5411 C CA . PRO B 1 292 ? -9.203 -26.527 -67.264 1.00 12.97 292 PRO B CA 1
ATOM 5412 C C . PRO B 1 292 ? -9.693 -27.846 -67.855 1.00 13.21 292 PRO B C 1
ATOM 5413 O O . PRO B 1 292 ? -10.631 -27.870 -68.657 1.00 12.89 292 PRO B O 1
ATOM 5417 N N . ASP B 1 293 ? -9.038 -28.939 -67.482 1.00 13.41 293 ASP B N 1
ATOM 5418 C CA . ASP B 1 293 ? -9.477 -30.259 -67.919 1.00 14.40 293 ASP B CA 1
ATOM 5419 C C . ASP B 1 293 ? -10.226 -30.745 -66.685 1.00 14.20 293 ASP B C 1
ATOM 5420 O O . ASP B 1 293 ? -9.676 -30.730 -65.582 1.00 12.28 293 ASP B O 1
ATOM 5425 N N . VAL B 1 294 ? -11.482 -31.146 -66.866 1.00 12.86 294 VAL B N 1
ATOM 5426 C CA . VAL B 1 294 ? -12.313 -31.596 -65.752 1.00 14.17 294 VAL B CA 1
ATOM 5427 C C . VAL B 1 294 ? -11.683 -32.748 -64.985 1.00 13.44 294 VAL B C 1
ATOM 5428 O O . VAL B 1 294 ? -11.860 -32.866 -63.770 1.00 12.54 294 VAL B O 1
ATOM 5432 N N . GLY B 1 295 ? -10.951 -33.594 -65.702 1.00 13.61 295 GLY B N 1
ATOM 5433 C CA . GLY B 1 295 ? -10.308 -34.739 -65.082 1.00 13.74 295 GLY B CA 1
ATOM 5434 C C . GLY B 1 295 ? -8.959 -34.455 -64.449 1.00 14.39 295 GLY B C 1
ATOM 5435 O O . GLY B 1 295 ? -8.369 -35.351 -63.837 1.00 14.21 295 GLY B O 1
ATOM 5436 N N . TRP B 1 296 ? -8.462 -33.228 -64.587 1.00 13.99 296 TRP B N 1
ATOM 5437 C CA . TRP B 1 296 ? -7.168 -32.874 -64.004 1.00 13.64 296 TRP B CA 1
ATOM 5438 C C . TRP B 1 296 ? -7.214 -31.673 -63.050 1.00 14.49 296 TRP B C 1
ATOM 5439 O O . TRP B 1 296 ? -6.348 -31.535 -62.186 1.00 16.47 296 TRP B O 1
ATOM 5450 N N . CYS B 1 297 ? -8.220 -30.813 -63.199 1.00 13.56 297 CYS B N 1
ATOM 5451 C CA . CYS B 1 297 ? -8.316 -29.595 -62.391 1.00 12.21 297 CYS B CA 1
ATOM 5452 C C . CYS B 1 297 ? -8.941 -29.751 -61.011 1.00 11.24 297 CYS B C 1
ATOM 5453 O O . CYS B 1 297 ? -8.920 -28.814 -60.210 1.00 11.36 297 CYS B O 1
ATOM 5456 N N . GLY B 1 298 ? -9.511 -30.920 -60.739 1.00 11.60 298 GLY B N 1
ATOM 5457 C CA . GLY B 1 298 ? -10.136 -31.135 -59.448 1.00 10.87 298 GLY B CA 1
ATOM 5458 C C . GLY B 1 298 ? -11.499 -31.788 -59.551 1.00 11.70 298 GLY B C 1
ATOM 5459 O O . GLY B 1 298 ? -12.134 -32.067 -58.537 1.00 13.84 298 GLY B O 1
ATOM 5460 N N . GLY B 1 299 ? -11.961 -32.022 -60.775 1.00 11.15 299 GLY B N 1
ATOM 5461 C CA . GLY B 1 299 ? -13.253 -32.658 -60.963 1.00 10.32 299 GLY B CA 1
ATOM 5462 C C . GLY B 1 299 ? -14.382 -31.661 -61.130 1.00 9.97 299 GLY B C 1
ATOM 5463 O O . GLY B 1 299 ? -14.151 -30.454 -61.158 1.00 9.92 299 GLY B O 1
ATOM 5464 N N . VAL B 1 300 ? -15.606 -32.161 -61.254 1.00 9.80 300 VAL B N 1
ATOM 5465 C CA . VAL B 1 300 ? -16.753 -31.279 -61.412 1.00 10.01 300 VAL B CA 1
ATOM 5466 C C . VAL B 1 300 ? -16.980 -30.384 -60.194 1.00 10.86 300 VAL B C 1
ATOM 5467 O O . VAL B 1 300 ? -17.277 -29.204 -60.338 1.00 10.93 300 VAL B O 1
ATOM 5471 N N . THR B 1 301 ? -16.829 -30.937 -58.994 1.00 10.56 301 THR B N 1
ATOM 5472 C CA . THR B 1 301 ? -17.055 -30.158 -57.782 1.00 10.40 301 THR B CA 1
ATOM 5473 C C . THR B 1 301 ? -16.183 -28.910 -57.757 1.00 10.73 301 THR B C 1
ATOM 5474 O O . THR B 1 301 ? -16.658 -27.812 -57.462 1.00 11.82 301 THR B O 1
ATOM 5478 N N . GLU B 1 302 ? -14.910 -29.070 -58.093 1.00 9.78 302 GLU B N 1
ATOM 5479 C CA . GLU B 1 302 ? -14.005 -27.930 -58.091 1.00 8.70 302 GLU B CA 1
ATOM 5480 C C . GLU B 1 302 ? -14.196 -27.065 -59.333 1.00 9.06 302 GLU B C 1
ATOM 5481 O O . GLU B 1 302 ? -14.018 -25.847 -59.274 1.00 8.42 302 GLU B O 1
ATOM 5487 N N . LEU B 1 303 ? -14.557 -27.682 -60.458 1.00 10.51 303 LEU B N 1
ATOM 5488 C CA . LEU B 1 303 ? -14.754 -26.906 -61.680 1.00 9.82 303 LEU B CA 1
ATOM 5489 C C . LEU B 1 303 ? -15.950 -25.970 -61.532 1.00 9.48 303 LEU B C 1
ATOM 5490 O O . LEU B 1 303 ? -16.005 -24.909 -62.161 1.00 10.41 303 LEU B O 1
ATOM 5495 N N . LEU B 1 304 ? -16.910 -26.355 -60.697 1.00 8.86 304 LEU B N 1
ATOM 5496 C CA . LEU B 1 304 ? -18.061 -25.494 -60.460 1.00 9.04 304 LEU B CA 1
ATOM 5497 C C . LEU B 1 304 ? -17.559 -24.200 -59.822 1.00 9.56 304 LEU B C 1
ATOM 5498 O O . LEU B 1 304 ? -18.033 -23.110 -60.149 1.00 10.55 304 LEU B O 1
ATOM 5503 N N . LYS B 1 305 ? -16.598 -24.322 -58.909 1.00 9.49 305 LYS B N 1
ATOM 5504 C CA . LYS B 1 305 ? -16.045 -23.150 -58.242 1.00 8.11 305 LYS B CA 1
ATOM 5505 C C . LYS B 1 305 ? -15.142 -22.358 -59.185 1.00 9.82 305 LYS B C 1
ATOM 5506 O O . LYS B 1 305 ? -15.141 -21.131 -59.169 1.00 9.99 305 LYS B O 1
ATOM 5512 N N . ILE B 1 306 ? -14.369 -23.063 -60.003 1.00 10.31 306 ILE B N 1
ATOM 5513 C CA . ILE B 1 306 ? -13.495 -22.399 -60.963 1.00 9.64 306 ILE B CA 1
ATOM 5514 C C . ILE B 1 306 ? -14.350 -21.609 -61.958 1.00 10.64 306 ILE B C 1
ATOM 5515 O O . ILE B 1 306 ? -14.033 -20.468 -62.314 1.00 8.95 306 ILE B O 1
ATOM 5520 N N . SER B 1 307 ? -15.446 -22.223 -62.390 1.00 10.30 307 SER B N 1
ATOM 5521 C CA . SER B 1 307 ? -16.359 -21.599 -63.339 1.00 9.01 307 SER B CA 1
ATOM 5522 C C . SER B 1 307 ? -17.021 -20.346 -62.766 1.00 10.25 307 SER B C 1
ATOM 5523 O O . SER B 1 307 ? -17.144 -19.337 -63.454 1.00 10.83 307 SER B O 1
ATOM 5526 N N . ALA B 1 308 ? -17.449 -20.416 -61.510 1.00 10.68 308 ALA B N 1
ATOM 5527 C CA . ALA B 1 308 ? -18.087 -19.276 -60.859 1.00 11.09 308 ALA B CA 1
ATOM 5528 C C . ALA B 1 308 ? -17.095 -18.122 -60.766 1.00 11.51 308 ALA B C 1
ATOM 5529 O O . ALA B 1 308 ? -17.464 -16.963 -60.926 1.00 12.17 308 ALA B O 1
ATOM 5531 N N . LEU B 1 309 ? -15.833 -18.447 -60.500 1.00 11.61 309 LEU B N 1
ATOM 5532 C CA . LEU B 1 309 ? -14.789 -17.432 -60.412 1.00 11.27 309 LEU B CA 1
ATOM 5533 C C . LEU B 1 309 ? -14.683 -16.725 -61.761 1.00 11.13 309 LEU B C 1
ATOM 5534 O O . LEU B 1 309 ? -14.619 -15.496 -61.834 1.00 12.30 309 LEU B O 1
ATOM 5539 N N . ALA B 1 310 ? -14.663 -17.518 -62.830 1.00 11.49 310 ALA B N 1
ATOM 5540 C CA . ALA B 1 310 ? -14.586 -16.982 -64.183 1.00 11.41 310 ALA B CA 1
ATOM 5541 C C . ALA B 1 310 ? -15.827 -16.129 -64.472 1.00 11.60 310 ALA B C 1
ATOM 5542 O O . ALA B 1 310 ? -15.737 -15.115 -65.167 1.00 11.71 310 ALA B O 1
ATOM 5544 N N . ASP B 1 311 ? -16.979 -16.540 -63.941 1.00 10.83 311 ASP B N 1
ATOM 5545 C CA . ASP B 1 311 ? -18.224 -15.783 -64.132 1.00 11.82 311 ASP B CA 1
ATOM 5546 C C . ASP B 1 311 ? -18.057 -14.368 -63.571 1.00 12.30 311 ASP B C 1
ATOM 5547 O O . ASP B 1 311 ? -18.428 -13.385 -64.205 1.00 13.12 311 ASP B O 1
ATOM 5552 N N . ALA B 1 312 ? -17.510 -14.276 -62.365 1.00 11.43 312 ALA B N 1
ATOM 5553 C CA . ALA B 1 312 ? -17.302 -12.987 -61.720 1.00 10.76 312 ALA B CA 1
ATOM 5554 C C . ALA B 1 312 ? -16.333 -12.151 -62.531 1.00 12.03 312 ALA B C 1
ATOM 5555 O O . ALA B 1 312 ? -16.435 -10.927 -62.559 1.00 12.05 312 ALA B O 1
ATOM 5557 N N . HIS B 1 313 ? -15.387 -12.823 -63.179 1.00 12.90 313 HIS B N 1
ATOM 5558 C CA . HIS B 1 313 ? -14.388 -12.150 -64.000 1.00 14.53 313 HIS B CA 1
ATOM 5559 C C . HIS B 1 313 ? -14.856 -11.971 -65.435 1.00 15.99 313 HIS B C 1
ATOM 5560 O O . HIS B 1 313 ? -14.109 -11.469 -66.278 1.00 16.22 313 HIS B O 1
ATOM 5567 N N . ASN B 1 314 ? -16.096 -12.372 -65.702 1.00 16.82 314 ASN B N 1
ATOM 5568 C CA . ASN B 1 314 ? -16.676 -12.270 -67.033 1.00 17.20 314 ASN B CA 1
ATOM 5569 C C . ASN B 1 314 ? -15.702 -12.841 -68.047 1.00 17.38 314 ASN B C 1
ATOM 5570 O O . ASN B 1 314 ? -15.477 -12.271 -69.114 1.00 17.25 314 ASN B O 1
ATOM 5575 N N . ALA B 1 315 ? -15.130 -13.986 -67.691 1.00 15.93 315 ALA B N 1
ATOM 5576 C CA . ALA B 1 315 ? -14.163 -14.669 -68.533 1.00 14.93 315 ALA B CA 1
ATOM 5577 C C . ALA B 1 315 ? -14.775 -15.912 -69.152 1.00 15.80 315 ALA B C 1
ATOM 5578 O O . ALA B 1 315 ? -15.668 -16.530 -68.576 1.00 14.96 315 ALA B O 1
ATOM 5580 N N . LEU B 1 316 ? -14.284 -16.277 -70.329 1.00 16.58 316 LEU B N 1
ATOM 5581 C CA . LEU B 1 316 ? -14.778 -17.460 -71.016 1.00 17.52 316 LEU B CA 1
ATOM 5582 C C . LEU B 1 316 ? -14.088 -18.699 -70.468 1.00 16.33 316 LEU B C 1
ATOM 5583 O O . LEU B 1 316 ? -12.893 -18.676 -70.162 1.00 14.97 316 LEU B O 1
ATOM 5588 N N . VAL B 1 317 ? -14.849 -19.778 -70.335 1.00 15.58 317 VAL B N 1
ATOM 5589 C CA . VAL B 1 317 ? -14.304 -21.041 -69.864 1.00 15.43 317 VAL B CA 1
ATOM 5590 C C . VAL B 1 317 ? -14.591 -22.086 -70.934 1.00 15.26 317 VAL B C 1
ATOM 5591 O O . VAL B 1 317 ? -15.749 -22.395 -71.211 1.00 16.25 317 VAL B O 1
ATOM 5595 N N . VAL B 1 318 ? -13.537 -22.606 -71.555 1.00 14.00 318 VAL B N 1
ATOM 5596 C CA . VAL B 1 318 ? -13.685 -23.627 -72.587 1.00 12.76 318 VAL B CA 1
ATOM 5597 C C . VAL B 1 318 ? -12.786 -24.783 -72.179 1.00 12.94 318 VAL B C 1
ATOM 5598 O O . VAL B 1 318 ? -11.619 -24.854 -72.564 1.00 11.84 318 VAL B O 1
ATOM 5602 N N . PRO B 1 319 ? -13.325 -25.700 -71.366 1.00 15.12 319 PRO B N 1
ATOM 5603 C CA . PRO B 1 319 ? -12.600 -26.870 -70.871 1.00 14.91 319 PRO B CA 1
ATOM 5604 C C . PRO B 1 319 ? -11.838 -27.670 -71.920 1.00 15.44 319 PRO B C 1
ATOM 5605 O O . PRO B 1 319 ? -12.265 -27.787 -73.069 1.00 15.12 319 PRO B O 1
ATOM 5609 N N . HIS B 1 320 ? -10.696 -28.207 -71.504 1.00 14.43 320 HIS B N 1
ATOM 5610 C CA . HIS B 1 320 ? -9.855 -29.036 -72.356 1.00 18.42 320 HIS B CA 1
ATOM 5611 C C . HIS B 1 320 ? -10.580 -30.367 -72.554 1.00 20.62 320 HIS B C 1
ATOM 5612 O O . HIS B 1 320 ? -10.562 -31.233 -71.673 1.00 22.70 320 HIS B O 1
ATOM 5619 N N . GLY B 1 321 ? -11.219 -30.498 -73.716 1.00 19.58 321 GLY B N 1
ATOM 5620 C CA . GLY B 1 321 ? -11.981 -31.684 -74.073 1.00 22.12 321 GLY B CA 1
ATOM 5621 C C . GLY B 1 321 ? -11.822 -32.879 -73.161 1.00 21.91 321 GLY B C 1
ATOM 5622 O O . GLY B 1 321 ? -10.740 -33.451 -73.063 1.00 24.54 321 GLY B O 1
ATOM 5623 N N . SER B 1 322 ? -12.907 -33.261 -72.496 1.00 21.00 322 SER B N 1
ATOM 5624 C CA . SER B 1 322 ? -12.882 -34.402 -71.585 1.00 18.35 322 SER B CA 1
ATOM 5625 C C . SER B 1 322 ? -14.067 -35.328 -71.844 1.00 16.64 322 SER B C 1
ATOM 5626 O O . SER B 1 322 ? -14.675 -35.840 -70.907 1.00 16.37 322 SER B O 1
ATOM 5629 N N . SER B 1 323 ? -14.406 -35.529 -73.112 1.00 14.68 323 SER B N 1
ATOM 5630 C CA . SER B 1 323 ? -15.520 -36.402 -73.463 1.00 14.26 323 SER B CA 1
ATOM 5631 C C . SER B 1 323 ? -16.793 -35.980 -72.721 1.00 12.92 323 SER B C 1
ATOM 5632 O O . SER B 1 323 ? -17.004 -34.794 -72.476 1.00 11.74 323 SER B O 1
ATOM 5635 N N . VAL B 1 324 ? -17.632 -36.949 -72.360 1.00 12.95 324 VAL B N 1
ATOM 5636 C CA . VAL B 1 324 ? -18.885 -36.666 -71.659 1.00 11.43 324 VAL B CA 1
ATOM 5637 C C . VAL B 1 324 ? -18.710 -35.894 -70.354 1.00 11.71 324 VAL B C 1
ATOM 5638 O O . VAL B 1 324 ? -19.646 -35.251 -69.883 1.00 12.52 324 VAL B O 1
ATOM 5642 N N . TYR B 1 325 ? -17.523 -35.962 -69.763 1.00 11.35 325 TYR B N 1
ATOM 5643 C CA . TYR B 1 325 ? -17.287 -35.261 -68.509 1.00 12.86 325 TYR B CA 1
ATOM 5644 C C . TYR B 1 325 ? -17.294 -33.760 -68.749 1.00 14.55 325 TYR B C 1
ATOM 5645 O O . TYR B 1 325 ? -17.687 -32.982 -67.876 1.00 15.68 325 TYR B O 1
ATOM 5654 N N . SER B 1 326 ? -16.878 -33.343 -69.939 1.00 12.95 326 SER B N 1
ATOM 5655 C CA . SER B 1 326 ? -16.912 -31.929 -70.249 1.00 12.19 326 SER B CA 1
ATOM 5656 C C . SER B 1 326 ? -18.269 -31.585 -70.861 1.00 12.47 326 SER B C 1
ATOM 5657 O O . SER B 1 326 ? -18.847 -30.552 -70.529 1.00 12.11 326 SER B O 1
ATOM 5660 N N . TYR B 1 327 ? -18.807 -32.464 -71.710 1.00 11.11 327 TYR B N 1
ATOM 5661 C CA . TYR B 1 327 ? -20.097 -32.180 -72.346 1.00 10.81 327 TYR B CA 1
ATOM 5662 C C . TYR B 1 327 ? -21.213 -31.859 -71.353 1.00 10.04 327 TYR B C 1
ATOM 5663 O O . TYR B 1 327 ? -21.939 -30.878 -71.525 1.00 10.35 327 TYR B O 1
ATOM 5672 N N . HIS B 1 328 ? -21.367 -32.696 -70.329 1.00 10.67 328 HIS B N 1
ATOM 5673 C CA . HIS B 1 328 ? -22.411 -32.495 -69.324 1.00 12.01 328 HIS B CA 1
ATOM 5674 C C . HIS B 1 328 ? -22.223 -31.206 -68.550 1.00 11.90 328 HIS B C 1
ATOM 5675 O O . HIS B 1 328 ? -23.195 -30.559 -68.156 1.00 12.35 328 HIS B O 1
ATOM 5682 N N . PHE B 1 329 ? -20.969 -30.830 -68.334 1.00 11.41 329 PHE B N 1
ATOM 5683 C CA . PHE B 1 329 ? -20.680 -29.619 -67.589 1.00 12.24 329 PHE B CA 1
ATOM 5684 C C . PHE B 1 329 ? -20.896 -28.346 -68.398 1.00 12.67 329 PHE B C 1
ATOM 5685 O O . PHE B 1 329 ? -21.678 -27.470 -68.002 1.00 11.59 329 PHE B O 1
ATOM 5693 N N . VAL B 1 330 ? -20.224 -28.253 -69.540 1.00 11.25 330 VAL B N 1
ATOM 5694 C CA . VAL B 1 330 ? -20.315 -27.063 -70.373 1.00 10.96 330 VAL B CA 1
ATOM 5695 C C . VAL B 1 330 ? -21.728 -26.741 -70.853 1.00 10.18 330 VAL B C 1
ATOM 5696 O O . VAL B 1 330 ? -22.058 -25.582 -71.086 1.00 10.86 330 VAL B O 1
ATOM 5700 N N . ALA B 1 331 ? -22.573 -27.759 -70.983 1.00 9.30 331 ALA B N 1
ATOM 5701 C CA . ALA B 1 331 ? -23.945 -27.531 -71.427 1.00 8.58 331 ALA B CA 1
ATOM 5702 C C . ALA B 1 331 ? -24.715 -26.611 -70.482 1.00 9.21 331 ALA B C 1
ATOM 5703 O O . ALA B 1 331 ? -25.658 -25.940 -70.896 1.00 9.87 331 ALA B O 1
ATOM 5705 N N . THR B 1 332 ? -24.293 -26.577 -69.221 1.00 9.25 332 THR B N 1
ATOM 5706 C CA . THR B 1 332 ? -24.964 -25.796 -68.177 1.00 9.05 332 THR B CA 1
ATOM 5707 C C . THR B 1 332 ? -24.353 -24.427 -67.889 1.00 9.07 332 THR B C 1
ATOM 5708 O O . THR B 1 332 ? -24.871 -23.676 -67.059 1.00 9.88 332 THR B O 1
ATOM 5712 N N . ARG B 1 333 ? -23.274 -24.094 -68.586 1.00 9.48 333 ARG B N 1
ATOM 5713 C CA . ARG B 1 333 ? -22.568 -22.840 -68.332 1.00 10.26 333 ARG B CA 1
ATOM 5714 C C . ARG B 1 333 ? -22.739 -21.722 -69.353 1.00 11.40 333 ARG B C 1
ATOM 5715 O O . ARG B 1 333 ? -22.441 -21.892 -70.535 1.00 11.03 333 ARG B O 1
ATOM 5723 N N . GLN B 1 334 ? -23.185 -20.564 -68.877 1.00 10.56 334 GLN B N 1
ATOM 5724 C CA . GLN B 1 334 ? -23.358 -19.411 -69.747 1.00 12.10 334 GLN B CA 1
ATOM 5725 C C . GLN B 1 334 ? -22.000 -18.989 -70.317 1.00 11.09 334 GLN B C 1
ATOM 5726 O O . GLN B 1 334 ? -21.914 -18.526 -71.452 1.00 13.99 334 GLN B O 1
ATOM 5732 N N . ASN B 1 335 ? -20.944 -19.164 -69.523 1.00 12.16 335 ASN B N 1
ATOM 5733 C CA . ASN B 1 335 ? -19.598 -18.766 -69.930 1.00 12.55 335 ASN B CA 1
ATOM 5734 C C . ASN B 1 335 ? -18.861 -19.742 -70.842 1.00 12.44 335 ASN B C 1
ATOM 5735 O O . ASN B 1 335 ? -17.679 -19.556 -71.119 1.00 12.62 335 ASN B O 1
ATOM 5740 N N . SER B 1 336 ? -19.548 -20.776 -71.316 1.00 11.81 336 SER B N 1
ATOM 5741 C CA . SER B 1 336 ? -18.902 -21.763 -72.183 1.00 12.22 336 SER B CA 1
ATOM 5742 C C . SER B 1 336 ? -19.764 -21.958 -73.428 1.00 12.03 336 SER B C 1
ATOM 5743 O O . SER B 1 336 ? -20.429 -22.984 -73.586 1.00 13.01 336 SER B O 1
ATOM 5746 N N . PRO B 1 337 ? -19.749 -20.971 -74.337 1.00 12.96 337 PRO B N 1
ATOM 5747 C CA . PRO B 1 337 ? -20.523 -20.979 -75.581 1.00 12.50 337 PRO B CA 1
ATOM 5748 C C . PRO B 1 337 ? -20.143 -22.014 -76.635 1.00 11.48 337 PRO B C 1
ATOM 5749 O O . PRO B 1 337 ? -20.948 -22.323 -77.511 1.00 13.42 337 PRO B O 1
ATOM 5753 N N . PHE B 1 338 ? -18.921 -22.528 -76.574 1.00 11.16 338 PHE B N 1
ATOM 5754 C CA . PHE B 1 338 ? -18.487 -23.552 -77.520 1.00 11.05 338 PHE B CA 1
ATOM 5755 C C . PHE B 1 338 ? -17.530 -24.482 -76.804 1.00 11.34 338 PHE B C 1
ATOM 5756 O O . PHE B 1 338 ? -16.985 -24.125 -75.758 1.00 11.45 338 PHE B O 1
ATOM 5764 N N . ALA B 1 339 ? -17.329 -25.675 -77.362 1.00 11.52 339 ALA B N 1
ATOM 5765 C CA . ALA B 1 339 ? -16.484 -26.676 -76.727 1.00 11.14 339 ALA B CA 1
ATOM 5766 C C . ALA B 1 339 ? -15.406 -27.262 -77.616 1.00 10.92 339 ALA B C 1
ATOM 5767 O O . ALA B 1 339 ? -15.462 -27.166 -78.846 1.00 10.45 339 ALA B O 1
ATOM 5769 N N . GLU B 1 340 ? -14.420 -27.881 -76.977 1.00 10.04 340 GLU B N 1
ATOM 5770 C CA . GLU B 1 340 ? -13.337 -28.516 -77.711 1.00 10.06 340 GLU B CA 1
ATOM 5771 C C . GLU B 1 340 ? -13.633 -29.983 -77.960 1.00 9.67 340 GLU B C 1
ATOM 5772 O O . GLU B 1 340 ? -14.146 -30.679 -77.083 1.00 11.89 340 GLU B O 1
ATOM 5778 N N . PHE B 1 341 ? -13.325 -30.435 -79.171 1.00 11.06 341 PHE B N 1
ATOM 5779 C CA . PHE B 1 341 ? -13.460 -31.838 -79.524 1.00 12.29 341 PHE B CA 1
ATOM 5780 C C . PHE B 1 341 ? -12.105 -32.239 -80.083 1.00 11.86 341 PHE B C 1
ATOM 5781 O O . PHE B 1 341 ? -11.696 -31.748 -81.134 1.00 13.56 341 PHE B O 1
ATOM 5789 N N . LEU B 1 342 ? -11.402 -33.111 -79.370 1.00 12.54 342 LEU B N 1
ATOM 5790 C CA . LEU B 1 342 ? -10.095 -33.576 -79.807 1.00 15.03 342 LEU B CA 1
ATOM 5791 C C . LEU B 1 342 ? -10.299 -34.670 -80.853 1.00 14.92 342 LEU B C 1
ATOM 5792 O O . LEU B 1 342 ? -11.094 -35.588 -80.652 1.00 16.14 342 LEU B O 1
ATOM 5813 N N . ALA B 1 345 ? -8.613 -39.593 -84.140 1.00 15.88 345 ALA B N 1
ATOM 5814 C CA . ALA B 1 345 ? -8.356 -40.449 -85.291 1.00 16.62 345 ALA B CA 1
ATOM 5815 C C . ALA B 1 345 ? -6.907 -40.123 -85.657 1.00 16.73 345 ALA B C 1
ATOM 5816 O O . ALA B 1 345 ? -6.522 -38.954 -85.687 1.00 15.67 345 ALA B O 1
ATOM 5818 N N . PRO B 1 346 ? -6.084 -41.146 -85.929 1.00 17.19 346 PRO B N 1
ATOM 5819 C CA . PRO B 1 346 ? -4.671 -40.958 -86.286 1.00 18.05 346 PRO B CA 1
ATOM 5820 C C . PRO B 1 346 ? -4.359 -39.874 -87.325 1.00 17.72 346 PRO B C 1
ATOM 5821 O O . PRO B 1 346 ? -3.379 -39.137 -87.182 1.00 17.31 346 PRO B O 1
ATOM 5825 N N . LYS B 1 347 ? -5.181 -39.775 -88.367 1.00 16.35 347 LYS B N 1
ATOM 5826 C CA . LYS B 1 347 ? -4.963 -38.782 -89.412 1.00 17.53 347 LYS B CA 1
ATOM 5827 C C . LYS B 1 347 ? -5.956 -37.624 -89.343 1.00 15.84 347 LYS B C 1
ATOM 5828 O O . LYS B 1 347 ? -6.038 -36.813 -90.267 1.00 17.46 347 LYS B O 1
ATOM 5834 N N . ALA B 1 348 ? -6.699 -37.556 -88.240 1.00 15.54 348 ALA B N 1
ATOM 5835 C CA . ALA B 1 348 ? -7.689 -36.507 -88.011 1.00 15.55 348 ALA B CA 1
ATOM 5836 C C . ALA B 1 348 ? -8.589 -36.308 -89.224 1.00 15.80 348 ALA B C 1
ATOM 5837 O O . ALA B 1 348 ? -8.951 -35.180 -89.562 1.00 14.78 348 ALA B O 1
ATOM 5839 N N . ASP B 1 349 ? -8.953 -37.413 -89.868 1.00 16.52 349 ASP B N 1
ATOM 5840 C CA . ASP B 1 349 ? -9.786 -37.366 -91.062 1.00 17.46 349 ASP B CA 1
ATOM 5841 C C . ASP B 1 349 ? -11.169 -37.979 -90.884 1.00 17.54 349 ASP B C 1
ATOM 5842 O O . ASP B 1 349 ? -11.852 -38.276 -91.861 1.00 17.38 349 ASP B O 1
ATOM 5847 N N . GLN B 1 350 ? -11.575 -38.178 -89.637 1.00 17.99 350 GLN B N 1
ATOM 5848 C CA . GLN B 1 350 ? -12.886 -38.739 -89.349 1.00 18.99 350 GLN B CA 1
ATOM 5849 C C . GLN B 1 350 ? -13.158 -38.621 -87.867 1.00 19.06 350 GLN B C 1
ATOM 5850 O O . GLN B 1 350 ? -12.232 -38.605 -87.053 1.00 18.19 350 GLN B O 1
ATOM 5856 N N . VAL B 1 351 ? -14.436 -38.520 -87.525 1.00 18.27 351 VAL B N 1
ATOM 5857 C CA . VAL B 1 351 ? -14.843 -38.386 -86.138 1.00 18.17 351 VAL B CA 1
ATOM 5858 C C . VAL B 1 351 ? -14.998 -39.737 -85.453 1.00 19.06 351 VAL B C 1
ATOM 5859 O O . VAL B 1 351 ? -15.687 -40.627 -85.955 1.00 20.05 351 VAL B O 1
ATOM 5863 N N . VAL B 1 352 ? -14.325 -39.887 -84.316 1.00 18.70 352 VAL B N 1
ATOM 5864 C CA . VAL B 1 352 ? -14.402 -41.102 -83.513 1.00 17.92 352 VAL B CA 1
ATOM 5865 C C . VAL B 1 352 ? -14.568 -40.639 -82.066 1.00 17.29 352 VAL B C 1
ATOM 5866 O O . VAL B 1 352 ? -14.215 -39.508 -81.731 1.00 16.75 352 VAL B O 1
ATOM 5870 N N . PRO B 1 353 ? -15.126 -41.493 -81.193 1.00 17.16 353 PRO B N 1
ATOM 5871 C CA . PRO B 1 353 ? -15.301 -41.089 -79.794 1.00 16.95 353 PRO B CA 1
ATOM 5872 C C . PRO B 1 353 ? -13.976 -40.618 -79.196 1.00 17.69 353 PRO B C 1
ATOM 5873 O O . PRO B 1 353 ? -12.942 -41.266 -79.365 1.00 18.72 353 PRO B O 1
ATOM 5885 N N . PHE B 1 355 ? -12.855 -40.587 -76.153 1.00 20.35 355 PHE B N 1
ATOM 5886 C CA . PHE B 1 355 ? -12.251 -41.494 -75.187 1.00 20.84 355 PHE B CA 1
ATOM 5887 C C . PHE B 1 355 ? -12.291 -42.938 -75.667 1.00 21.18 355 PHE B C 1
ATOM 5888 O O . PHE B 1 355 ? -12.249 -43.873 -74.868 1.00 20.54 355 PHE B O 1
ATOM 5896 N N . HIS B 1 356 ? -12.374 -43.112 -76.981 1.00 21.88 356 HIS B N 1
ATOM 5897 C CA . HIS B 1 356 ? -12.384 -44.440 -77.577 1.00 21.39 356 HIS B CA 1
ATOM 5898 C C . HIS B 1 356 ? -11.099 -45.126 -77.117 1.00 22.31 356 HIS B C 1
ATOM 5899 O O . HIS B 1 356 ? -10.051 -44.487 -77.025 1.00 22.01 356 HIS B O 1
ATOM 5906 N N . PRO B 1 357 ? -11.155 -46.436 -76.829 1.00 21.81 357 PRO B N 1
ATOM 5907 C CA . PRO B 1 357 ? -12.298 -47.351 -76.890 1.00 22.00 357 PRO B CA 1
ATOM 5908 C C . PRO B 1 357 ? -12.864 -47.705 -75.513 1.00 21.82 357 PRO B C 1
ATOM 5909 O O . PRO B 1 357 ? -13.578 -48.695 -75.366 1.00 22.59 357 PRO B O 1
ATOM 5913 N N . GLN B 1 358 ? -12.557 -46.892 -74.512 1.00 21.23 358 GLN B N 1
ATOM 5914 C CA . GLN B 1 358 ? -12.998 -47.164 -73.149 1.00 20.91 358 GLN B CA 1
ATOM 5915 C C . GLN B 1 358 ? -14.471 -46.983 -72.801 1.00 20.53 358 GLN B C 1
ATOM 5916 O O . GLN B 1 358 ? -15.004 -47.717 -71.965 1.00 20.40 358 GLN B O 1
ATOM 5922 N N . LEU B 1 359 ? -15.132 -46.021 -73.436 1.00 20.48 359 LEU B N 1
ATOM 5923 C CA . LEU B 1 359 ? -16.527 -45.734 -73.120 1.00 20.51 359 LEU B CA 1
ATOM 5924 C C . LEU B 1 359 ? -17.568 -46.188 -74.134 1.00 21.76 359 LEU B C 1
ATOM 5925 O O . LEU B 1 359 ? -17.512 -45.824 -75.307 1.00 23.98 359 LEU B O 1
ATOM 5930 N N . LEU B 1 360 ? -18.528 -46.977 -73.667 1.00 20.70 360 LEU B N 1
ATOM 5931 C CA . LEU B 1 360 ? -19.609 -47.437 -74.526 1.00 20.16 360 LEU B CA 1
ATOM 5932 C C . LEU B 1 360 ? -20.749 -46.442 -74.343 1.00 19.28 360 LEU B C 1
ATOM 5933 O O . LEU B 1 360 ? -21.041 -46.020 -73.223 1.00 17.35 360 LEU B O 1
ATOM 5938 N N . GLY B 1 361 ? -21.386 -46.058 -75.443 1.00 18.27 361 GLY B N 1
ATOM 5939 C CA . GLY B 1 361 ? -22.478 -45.106 -75.356 1.00 16.83 361 GLY B CA 1
ATOM 5940 C C . GLY B 1 361 ? -21.992 -43.670 -75.439 1.00 15.85 361 GLY B C 1
ATOM 5941 O O . GLY B 1 361 ? -22.762 -42.737 -75.209 1.00 17.53 361 GLY B O 1
ATOM 5942 N N . GLU B 1 362 ? -20.717 -43.491 -75.776 1.00 14.97 362 GLU B N 1
ATOM 5943 C CA . GLU B 1 362 ? -20.137 -42.152 -75.874 1.00 16.40 362 GLU B CA 1
ATOM 5944 C C . GLU B 1 362 ? -20.580 -41.422 -77.135 1.00 14.91 362 GLU B C 1
ATOM 5945 O O . GLU B 1 362 ? -20.304 -41.868 -78.247 1.00 16.51 362 GLU B O 1
ATOM 5951 N N . PRO B 1 363 ? -21.281 -40.289 -76.973 1.00 16.47 363 PRO B N 1
ATOM 5952 C CA . PRO B 1 363 ? -21.753 -39.505 -78.119 1.00 15.31 363 PRO B CA 1
ATOM 5953 C C . PRO B 1 363 ? -20.613 -38.727 -78.768 1.00 15.91 363 PRO B C 1
ATOM 5954 O O . PRO B 1 363 ? -19.619 -38.407 -78.119 1.00 15.25 363 PRO B O 1
ATOM 5958 N N . VAL B 1 364 ? -20.764 -38.424 -80.050 1.00 14.46 364 VAL B N 1
ATOM 5959 C CA . VAL B 1 364 ? -19.760 -37.657 -80.775 1.00 15.19 364 VAL B CA 1
ATOM 5960 C C . VAL B 1 364 ? -20.485 -36.605 -81.595 1.00 15.34 364 VAL B C 1
ATOM 5961 O O . VAL B 1 364 ? -21.655 -36.772 -81.945 1.00 16.71 364 VAL B O 1
ATOM 5965 N N . PRO B 1 365 ? -19.803 -35.495 -81.904 1.00 14.81 365 PRO B N 1
ATOM 5966 C CA . PRO B 1 365 ? -20.426 -34.433 -82.691 1.00 14.14 365 PRO B CA 1
ATOM 5967 C C . PRO B 1 365 ? -20.916 -34.946 -84.040 1.00 14.23 365 PRO B C 1
ATOM 5968 O O . PRO B 1 365 ? -20.285 -35.815 -84.647 1.00 14.21 365 PRO B O 1
ATOM 5972 N N . GLU B 1 366 ? -22.050 -34.412 -84.482 1.00 13.02 366 GLU B N 1
ATOM 5973 C CA . GLU B 1 366 ? -22.640 -34.745 -85.775 1.00 13.28 366 GLU B CA 1
ATOM 5974 C C . GLU B 1 366 ? -22.685 -33.419 -86.509 1.00 12.06 366 GLU B C 1
ATOM 5975 O O . GLU B 1 366 ? -23.419 -32.512 -86.113 1.00 12.46 366 GLU B O 1
ATOM 5981 N N . ASN B 1 367 ? -21.902 -33.316 -87.576 1.00 12.79 367 ASN B N 1
ATOM 5982 C CA . ASN B 1 367 ? -21.795 -32.089 -88.354 1.00 11.66 367 ASN B CA 1
ATOM 5983 C C . ASN B 1 367 ? -21.382 -30.944 -87.432 1.00 12.34 367 ASN B C 1
ATOM 5984 O O . ASN B 1 367 ? -21.851 -29.808 -87.561 1.00 11.87 367 ASN B O 1
ATOM 5989 N N . GLY B 1 368 ? -20.506 -31.275 -86.485 1.00 12.53 368 GLY B N 1
ATOM 5990 C CA . GLY B 1 368 ? -19.984 -30.287 -85.555 1.00 12.09 368 GLY B CA 1
ATOM 5991 C C . GLY B 1 368 ? -20.841 -29.890 -84.368 1.00 12.31 368 GLY B C 1
ATOM 5992 O O . GLY B 1 368 ? -20.459 -28.999 -83.606 1.00 12.61 368 GLY B O 1
ATOM 5993 N N . ARG B 1 369 ? -21.984 -30.543 -84.189 1.00 11.19 369 ARG B N 1
ATOM 5994 C CA . ARG B 1 369 ? -22.878 -30.211 -83.085 1.00 11.40 369 ARG B CA 1
ATOM 5995 C C . ARG B 1 369 ? -23.300 -31.444 -82.296 1.00 11.82 369 ARG B C 1
ATOM 5996 O O . ARG B 1 369 ? -23.126 -32.572 -82.747 1.00 13.45 369 ARG B O 1
ATOM 6012 N N . ARG B 1 371 ? -26.706 -32.456 -79.874 1.00 11.50 371 ARG B N 1
ATOM 6013 C CA . ARG B 1 371 ? -27.969 -32.109 -79.235 1.00 10.99 371 ARG B CA 1
ATOM 6014 C C . ARG B 1 371 ? -27.952 -32.527 -77.768 1.00 11.85 371 ARG B C 1
ATOM 6015 O O . ARG B 1 371 ? -27.475 -33.615 -77.426 1.00 11.70 371 ARG B O 1
ATOM 6023 N N . LEU B 1 372 ? -28.469 -31.663 -76.898 1.00 12.18 372 LEU B N 1
ATOM 6024 C CA . LEU B 1 372 ? -28.516 -31.981 -75.473 1.00 12.49 372 LEU B CA 1
ATOM 6025 C C . LEU B 1 372 ? -29.378 -33.222 -75.257 1.00 13.58 372 LEU B C 1
ATOM 6026 O O . LEU B 1 372 ? -29.202 -33.948 -74.279 1.00 13.30 372 LEU B O 1
ATOM 6031 N N . SER B 1 373 ? -30.299 -33.471 -76.182 1.00 14.65 373 SER B N 1
ATOM 6032 C CA . SER B 1 373 ? -31.174 -34.629 -76.065 1.00 15.61 373 SER B CA 1
ATOM 6033 C C . SER B 1 373 ? -30.390 -35.943 -76.097 1.00 16.70 373 SER B C 1
ATOM 6034 O O . SER B 1 373 ? -30.894 -36.979 -75.665 1.00 18.06 373 SER B O 1
ATOM 6037 N N . ARG B 1 374 ? -29.155 -35.902 -76.595 1.00 17.49 374 ARG B N 1
ATOM 6038 C CA . ARG B 1 374 ? -28.322 -37.103 -76.653 1.00 19.17 374 ARG B CA 1
ATOM 6039 C C . ARG B 1 374 ? -27.696 -37.428 -75.298 1.00 19.49 374 ARG B C 1
ATOM 6040 O O . ARG B 1 374 ? -27.211 -38.538 -75.076 1.00 20.26 374 ARG B O 1
ATOM 6048 N N . LEU B 1 375 ? -27.704 -36.453 -74.399 1.00 17.54 375 LEU B N 1
ATOM 6049 C CA . LEU B 1 375 ? -27.151 -36.633 -73.062 1.00 17.02 375 LEU B CA 1
ATOM 6050 C C . LEU B 1 375 ? -28.329 -36.821 -72.114 1.00 18.41 375 LEU B C 1
ATOM 6051 O O . LEU B 1 375 ? -28.458 -36.109 -71.118 1.00 18.87 375 LEU B O 1
ATOM 6056 N N . ASP B 1 376 ? -29.182 -37.792 -72.428 1.00 17.54 376 ASP B N 1
ATOM 6057 C CA . ASP B 1 376 ? -30.369 -38.048 -71.622 1.00 17.42 376 ASP B CA 1
ATOM 6058 C C . ASP B 1 376 ? -30.281 -39.225 -70.649 1.00 17.59 376 ASP B C 1
ATOM 6059 O O . ASP B 1 376 ? -31.226 -39.482 -69.907 1.00 20.35 376 ASP B O 1
ATOM 6064 N N . GLN B 1 377 ? -29.158 -39.936 -70.639 1.00 16.47 377 GLN B N 1
ATOM 6065 C CA . GLN B 1 377 ? -29.011 -41.077 -69.737 1.00 16.45 377 GLN B CA 1
ATOM 6066 C C . GLN B 1 377 ? -28.474 -40.654 -68.373 1.00 16.03 377 GLN B C 1
ATOM 6067 O O . GLN B 1 377 ? -27.834 -39.613 -68.250 1.00 16.95 377 GLN B O 1
ATOM 6073 N N . PRO B 1 378 ? -28.740 -41.453 -67.325 1.00 15.22 378 PRO B N 1
ATOM 6074 C CA . PRO B 1 378 ? -28.278 -41.145 -65.965 1.00 14.57 378 PRO B CA 1
ATOM 6075 C C . PRO B 1 378 ? -26.764 -41.019 -65.822 1.00 13.14 378 PRO B C 1
ATOM 6076 O O . PRO B 1 378 ? -26.005 -41.722 -66.484 1.00 12.45 378 PRO B O 1
ATOM 6080 N N . GLY B 1 379 ? -26.336 -40.127 -64.934 1.00 13.45 379 GLY B N 1
ATOM 6081 C CA . GLY B 1 379 ? -24.914 -39.918 -64.731 1.00 13.16 379 GLY B CA 1
ATOM 6082 C C . GLY B 1 379 ? -24.306 -39.290 -65.971 1.00 12.69 379 GLY B C 1
ATOM 6083 O O . GLY B 1 379 ? -24.896 -38.388 -66.566 1.00 13.49 379 GLY B O 1
ATOM 6084 N N . PHE B 1 380 ? -23.126 -39.757 -66.363 1.00 12.49 380 PHE B N 1
ATOM 6085 C CA . PHE B 1 380 ? -22.472 -39.231 -67.555 1.00 14.09 380 PHE B CA 1
ATOM 6086 C C . PHE B 1 380 ? -22.894 -40.028 -68.789 1.00 14.37 380 PHE B C 1
ATOM 6087 O O . PHE B 1 380 ? -22.367 -39.834 -69.882 1.00 15.98 380 PHE B O 1
ATOM 6095 N N . GLY B 1 381 ? -23.855 -40.929 -68.586 1.00 14.93 381 GLY B N 1
ATOM 6096 C CA . GLY B 1 381 ? -24.414 -41.722 -69.671 1.00 15.96 381 GLY B CA 1
ATOM 6097 C C . GLY B 1 381 ? -23.581 -42.756 -70.406 1.00 15.51 381 GLY B C 1
ATOM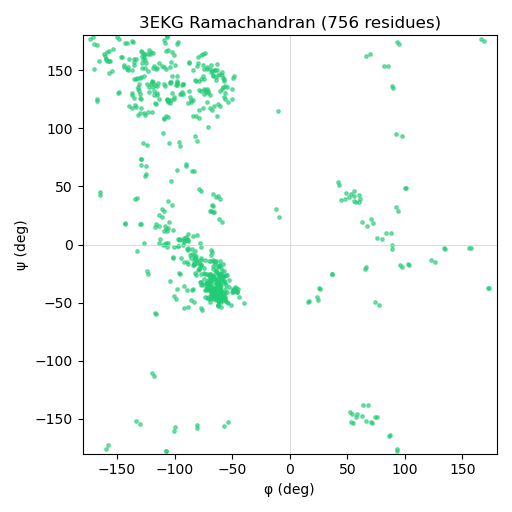 6098 O O . GLY B 1 381 ? -23.974 -43.203 -71.487 1.00 17.93 381 GLY B O 1
ATOM 6099 N N . VAL B 1 382 ? -22.448 -43.155 -69.843 1.00 14.89 382 VAL B N 1
ATOM 6100 C CA . VAL B 1 382 ? -21.609 -44.139 -70.510 1.00 13.87 382 VAL B CA 1
ATOM 6101 C C . VAL B 1 382 ? -21.357 -45.350 -69.625 1.00 15.16 382 VAL B C 1
ATOM 6102 O O . VAL B 1 382 ? -21.611 -45.315 -68.424 1.00 14.49 382 VAL B O 1
ATOM 6106 N N . THR B 1 383 ? -20.886 -46.427 -70.244 1.00 16.83 383 THR B N 1
ATOM 6107 C CA . THR B 1 383 ? -20.577 -47.662 -69.536 1.00 18.44 383 THR B CA 1
ATOM 6108 C C . THR B 1 383 ? -19.163 -48.081 -69.909 1.00 18.61 383 THR B C 1
ATOM 6109 O O . THR B 1 383 ? -18.679 -47.770 -70.994 1.00 18.20 383 THR B O 1
ATOM 6113 N N . LEU B 1 384 ? -18.493 -48.784 -69.007 1.00 19.71 384 LEU B N 1
ATOM 6114 C CA . LEU B 1 384 ? -17.135 -49.228 -69.272 1.00 22.66 384 LEU B CA 1
ATOM 6115 C C . LEU B 1 384 ? -17.169 -50.359 -70.296 1.00 23.10 384 LEU B C 1
ATOM 6116 O O . LEU B 1 384 ? -17.952 -51.301 -70.163 1.00 23.12 384 LEU B O 1
ATOM 6121 N N . ASN B 1 385 ? -16.329 -50.254 -71.321 1.00 23.71 385 ASN B N 1
ATOM 6122 C CA . ASN B 1 385 ? -16.256 -51.267 -72.369 1.00 24.91 385 ASN B CA 1
ATOM 6123 C C . ASN B 1 385 ? -15.656 -52.560 -71.816 1.00 26.83 385 ASN B C 1
ATOM 6124 O O . ASN B 1 385 ? -14.509 -52.580 -71.376 1.00 26.25 385 ASN B O 1
ATOM 6129 N N . PRO B 1 386 ? -16.431 -53.656 -71.830 1.00 28.06 386 PRO B N 1
ATOM 6130 C CA . PRO B 1 386 ? -15.975 -54.957 -71.328 1.00 30.03 386 PRO B CA 1
ATOM 6131 C C . PRO B 1 386 ? -14.739 -55.504 -72.042 1.00 30.60 386 PRO B C 1
ATOM 6132 O O . PRO B 1 386 ? -14.040 -56.365 -71.509 1.00 30.89 386 PRO B O 1
ATOM 6136 N N . GLU B 1 387 ? -14.472 -55.003 -73.245 1.00 31.75 387 GLU B N 1
ATOM 6137 C CA . GLU B 1 387 ? -13.328 -55.460 -74.026 1.00 32.79 387 GLU B CA 1
ATOM 6138 C C . GLU B 1 387 ? -11.996 -54.929 -73.502 1.00 32.75 387 GLU B C 1
ATOM 6139 O O . GLU B 1 387 ? -10.939 -55.489 -73.795 1.00 32.80 387 GLU B O 1
ATOM 6145 N N . CYS B 1 388 ? -12.046 -53.845 -72.733 1.00 32.00 388 CYS B N 1
ATOM 6146 C CA . CYS B 1 388 ? -10.834 -53.261 -72.170 1.00 31.40 388 CYS B CA 1
ATOM 6147 C C . CYS B 1 388 ? -10.421 -54.029 -70.922 1.00 31.31 388 CYS B C 1
ATOM 6148 O O . CYS B 1 388 ? -11.096 -53.966 -69.895 1.00 32.63 388 CYS B O 1
ATOM 6151 N N . GLN B 1 389 ? -9.309 -54.750 -71.016 1.00 31.51 389 GLN B N 1
ATOM 6152 C CA . GLN B 1 389 ? -8.809 -55.539 -69.896 1.00 31.75 389 GLN B CA 1
ATOM 6153 C C . GLN B 1 389 ? -8.433 -54.665 -68.706 1.00 30.13 389 GLN B C 1
ATOM 6154 O O . GLN B 1 389 ? -7.460 -53.913 -68.763 1.00 30.29 389 GLN B O 1
ATOM 6160 N N . LEU B 1 390 ? -9.207 -54.768 -67.630 1.00 28.89 390 LEU B N 1
ATOM 6161 C CA . LEU B 1 390 ? -8.946 -53.990 -66.424 1.00 27.46 390 LEU B CA 1
ATOM 6162 C C . LEU B 1 390 ? -7.907 -54.678 -65.552 1.00 27.48 390 LEU B C 1
ATOM 6163 O O . LEU B 1 390 ? -7.787 -55.905 -65.550 1.00 27.11 390 LEU B O 1
ATOM 6168 N N . HIS B 1 391 ? -7.156 -53.876 -64.809 1.00 26.79 391 HIS B N 1
ATOM 6169 C CA . HIS B 1 391 ? -6.139 -54.396 -63.911 1.00 26.79 391 HIS B CA 1
ATOM 6170 C C . HIS B 1 391 ? -6.263 -53.664 -62.582 1.00 25.30 391 HIS B C 1
ATOM 6171 O O . HIS B 1 391 ? -6.273 -52.434 -62.548 1.00 23.27 391 HIS B O 1
ATOM 6178 N N . ARG B 1 392 ? -6.387 -54.420 -61.495 1.00 24.61 392 ARG B N 1
ATOM 6179 C CA . ARG B 1 392 ? -6.483 -53.817 -60.173 1.00 24.46 392 ARG B CA 1
ATOM 6180 C C . ARG B 1 392 ? -5.191 -54.133 -59.438 1.00 22.97 392 ARG B C 1
ATOM 6181 O O . ARG B 1 392 ? -5.033 -55.208 -58.853 1.00 22.78 392 ARG B O 1
ATOM 6189 N N . PRO B 1 393 ? -4.238 -53.196 -59.469 1.00 21.98 393 PRO B N 1
ATOM 6190 C CA . PRO B 1 393 ? -2.945 -53.377 -58.808 1.00 21.29 393 PRO B CA 1
ATOM 6191 C C . PRO B 1 393 ? -2.978 -53.374 -57.284 1.00 20.60 393 PRO B C 1
ATOM 6192 O O . PRO B 1 393 ? -2.106 -53.967 -56.643 1.00 19.74 393 PRO B O 1
ATOM 6196 N N . TYR B 1 394 ? -3.988 -52.728 -56.707 1.00 19.78 394 TYR B N 1
ATOM 6197 C CA . TYR B 1 394 ? -4.092 -52.627 -55.253 1.00 19.12 394 TYR B CA 1
ATOM 6198 C C . TYR B 1 394 ? -5.484 -52.895 -54.694 1.00 20.18 394 TYR B C 1
ATOM 6199 O O . TYR B 1 394 ? -6.484 -52.809 -55.400 1.00 22.16 394 TYR B O 1
ATOM 6208 N N . THR B 1 395 ? -5.520 -53.215 -53.407 1.00 20.51 395 THR B N 1
ATOM 6209 C CA . THR B 1 395 ? -6.760 -53.443 -52.681 1.00 21.85 395 THR B CA 1
ATOM 6210 C C . THR B 1 395 ? -6.553 -52.728 -51.351 1.00 21.01 395 THR B C 1
ATOM 6211 O O . THR B 1 395 ? -5.470 -52.203 -51.097 1.00 21.61 395 THR B O 1
ATOM 6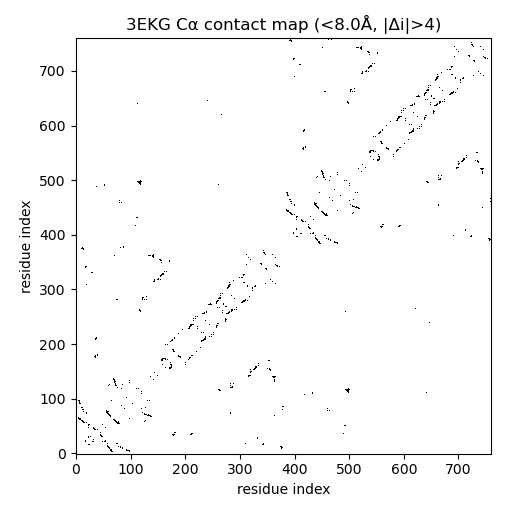215 N N . HIS B 1 396 ? -7.578 -52.680 -50.509 1.00 22.65 396 HIS B N 1
ATOM 6216 C CA . HIS B 1 396 ? -7.438 -52.015 -49.219 1.00 23.73 396 HIS B CA 1
ATOM 6217 C C . HIS B 1 396 ? -8.369 -52.601 -48.168 1.00 26.06 396 HIS B C 1
ATOM 6218 O O . HIS B 1 396 ? -9.243 -53.411 -48.541 1.00 28.32 396 HIS B O 1
#

Nearest PDB structures (foldseek):
  2i5q-assembly1_A  TM=9.411E-01  e=2.016E-52  Escherichia coli
  3fxg-assembly1_G  TM=9.829E-01  e=3.398E-49  Fusarium graminearum PH-1
  2p0i-assembly1_D  TM=9.497E-01  e=7.277E-46  Fusarium graminearum
  3rra-assembly1_A  TM=7.886E-01  e=2.738E-22  Ralstonia pickettii 12J
  3rra-assembly1_B  TM=7.737E-01  e=7.140E-22  Ralstonia pickettii 12J

CATH classification: 3.30.390.10 (+1 more: 3.20.20.120)

Organism: Azotobacter vinelandii (strain DJ / ATCC BAA-1303) (NCBI:txid322710)

Secondary structure (DSSP, 8-state):
-----BEEEEEEEEE-SSTTSTT---TT-GGGSS------SGGGTS-TGGGTTTSS-EEEEEEEETTS-EEEEEEE-HHHHHHHIIIIIHHHHTTSBTT-HHHHHH--TTTGGG-SSTHHHHHHHHHHHHHHHHHHHHHTSBHHHHTT--SSSS--EEE-SS-HHHHH---SBB------GGGHHHHHHHHHHHHH--TTT-SSSB--B-----HHHHHHHHHHHGGGT----B--S-TT-HHHHHHHHHHSPP--EE-TT--HHHHH-------SEE---TTTTTHHHHHHHHHHHHHHTT-EE-PPP-THHHHHHHTT-TT--SEEE--TTS-S----TTTEET----STT--GGG--SSBTS-EE-TTS--B-----/-----BEEEEEEEEE-SSTTSTT---SS-GGGSS------SGGGTS-GGGGTTTSS-EEEEEEEETTS-EEEEEEE-HHHHHHHIIIIIHHHHTTSBTT-HHHHHH--TTTGGG-SSTHHHHHHHHHHHHHHHHHHHHHTSBHHHHTT--SSSS--EEE-SS-HHHHH---SBB------GGGHHHHHHHHHHHHH--TTT-SSSB--B-----HHHHHHHHHHHGGGT----B--S-TT-HHHHHHHHHHSPP--EE-TT--HHHHH-------SEE---TTTTTHHHHHHHHHHHHHHTT-EE-----THHHHHHHTT-TT--SEEE--TTS-S----TTTEET----STT--GGG--SSBTS-EE-TTS--B-----

Radius of gyration: 26.36 Å; Cα contacts (8 Å, |Δi|>4): 1801; chains: 2; bounding box: 80×50×80 Å